Protein AF-0000000073141513 (afdb_homodimer)

Organism: Sesamum indicum (NCBI:txid4182)

Secondary structure (DSSP, 8-state):
------------------------S---------------------TTHHHHHHH--HHHHHHHHHHHHHHHHHH-EEEE-PPPGGGGGGS------S-EEEEEEEE---TTPPSEEEEEEEE--TTSS-EEEEETTEEEE--TT-S-EEEEEEEEEE-TTTS-EEEEEEEEE---HHHHHHHHHTS--SPP-SEESHHHHHHHHHHHHHHHS-SS-----SEEEEETTEEEEE-TT-SSPEEE-TTT--EEEE-HHHHHHH-S---S--EEPTTT--EEEEEE-SSSS-EEEEEE-TTSS-EEEEEE---SS-B-----EE-SSEEEEEE-SEEE-HHHHHTTS-SEEE-TTS-EEEEEEETT--GGGPEEEEE---B---EEEEEEETTEEEEEEEEBSS--SS-SGGGTTHHHHHHHHTSPP-S----S--SS-TT--EEEEEEEETTT--EEEEESS-SS--EEEEE--GGGTTS--SEEEEEEE-HHHHHHHTS--EEEEEEEE-STT-EE-----SSS-S-S--EEEEEEEEPPTTEEEEEEEEEEPTT--STT-EEEEEEEEETTTTEEEEEEEESTTTTSPPSEEEE-SS-----S-EEEEEP-/------------------------S---------------------TTHHHHHHH--HHHHHHHHHHHHHHHHHH-EEEE-PPPGGGGGGS------S-EEEEEEEE---TTPPSEEEEEEEE--TTSS-EEEEETTEEEE--TT-S-EEEEEEEEEE-TTTS-EEEEEEEEE---HHHHHHHHHTS--SPP-SEESHHHHHHHHHHHHHHHS-SS-----SEEEEETTEEEEE-TT-SSPEEE-TTT--EEEE-HHHHHHH-S---SS-EEPTTT--EEEEEE-SSSS-EEEEEE-TTSS-EEEEEE---SS-B-----EE-SSEEEEEE-SEEE-HHHHHTTS-SEEE-TTS-EEEEEEETT--GGGPEEEEE---EEEEEEEEEEETTEEEEEEEEESS--SS-SGGGTTHHHHHHHHTSPP-S----S--SS-TT--EEEEEEEETTT--EEEEESS-SS--EEEEE--GGGTTS--SEEEEEEE-HHHHHHHTS--EEEEEEEE-STT-EE-----SSS---S--EEEEEEEEPPTTEEEEEEEEEEPTT--STT-EEEEEEEEETTTTEEEEEEEESTTTTSPPSEEEE-SS-----S-EEEEEP-

Structure (mmCIF, N/CA/C/O backbone):
data_AF-0000000073141513-model_v1
#
loop_
_entity.id
_entity.type
_entity.pdbx_description
1 polymer 'Carotenoid 9,10(9,10)-cleavage dioxygenase 1-like isoform X1'
#
loop_
_atom_site.group_PDB
_atom_site.id
_atom_site.type_symbol
_atom_site.label_atom_id
_atom_site.label_alt_id
_atom_site.label_comp_id
_atom_site.label_asym_id
_atom_site.label_entity_id
_atom_site.label_seq_id
_atom_site.pdbx_PDB_ins_code
_atom_site.Cartn_x
_atom_site.Cartn_y
_atom_site.Cartn_z
_atom_site.occupancy
_atom_site.B_iso_or_equiv
_atom_site.auth_seq_id
_atom_site.auth_comp_id
_atom_site.auth_asym_id
_atom_site.auth_atom_id
_atom_site.pdbx_PDB_model_num
ATOM 1 N N . MET A 1 1 ? 49.844 -10.133 27.172 1 16.94 1 MET A N 1
ATOM 2 C CA . MET A 1 1 ? 49.469 -11.539 27.016 1 16.94 1 MET A CA 1
ATOM 3 C C . MET A 1 1 ? 49.25 -11.891 25.547 1 16.94 1 MET A C 1
ATOM 5 O O . MET A 1 1 ? 49.062 -11 24.719 1 16.94 1 MET A O 1
ATOM 9 N N . ALA A 1 2 ? 48.812 -13.273 25.422 1 16.61 2 ALA A N 1
ATOM 10 C CA . ALA A 1 2 ? 48.844 -14.289 24.375 1 16.61 2 ALA A CA 1
ATOM 11 C C . ALA A 1 2 ? 48 -13.836 23.172 1 16.61 2 ALA A C 1
ATOM 13 O O . ALA A 1 2 ? 46.844 -13.508 23.312 1 16.61 2 ALA A O 1
ATOM 14 N N . THR A 1 3 ? 48.625 -13.422 22.078 1 18.28 3 THR A N 1
ATOM 15 C CA . THR A 1 3 ? 48.812 -12.922 20.734 1 18.28 3 THR A CA 1
ATOM 16 C C . THR A 1 3 ? 48.406 -13.969 19.703 1 18.28 3 THR A C 1
ATOM 18 O O . THR A 1 3 ? 48.688 -13.812 18.5 1 18.28 3 THR A O 1
ATOM 21 N N . SER A 1 4 ? 47.75 -15.086 20.172 1 15.37 4 SER A N 1
ATOM 22 C CA . SER A 1 4 ? 48.031 -16.344 19.5 1 15.37 4 SER A CA 1
ATOM 23 C C . SER A 1 4 ? 47.375 -16.375 18.109 1 15.37 4 SER A C 1
ATOM 25 O O . SER A 1 4 ? 48 -16.797 17.141 1 15.37 4 SER A O 1
ATOM 27 N N . CYS A 1 5 ? 46.031 -16.5 18 1 17.23 5 CYS A N 1
ATOM 28 C CA . CYS A 1 5 ? 45.469 -17.719 17.422 1 17.23 5 CYS A CA 1
ATOM 29 C C . CYS A 1 5 ? 45.719 -17.781 15.914 1 17.23 5 CYS A C 1
ATOM 31 O O . CYS A 1 5 ? 45.875 -16.75 15.266 1 17.23 5 CYS A O 1
ATOM 33 N N . SER A 1 6 ? 45.562 -18.953 15.219 1 16.11 6 SER A N 1
ATOM 34 C CA . SER A 1 6 ? 46 -19.953 14.25 1 16.11 6 SER A CA 1
ATOM 35 C C . SER A 1 6 ? 45.531 -19.578 12.836 1 16.11 6 SER A C 1
ATOM 37 O O . SER A 1 6 ? 46.062 -18.641 12.234 1 16.11 6 SER A O 1
ATOM 39 N N . TYR A 1 7 ? 44.531 -20.422 12.227 1 16.44 7 TYR A N 1
ATOM 40 C CA . TYR A 1 7 ? 44.719 -21.438 11.188 1 16.44 7 TYR A CA 1
ATOM 41 C C . TYR A 1 7 ? 44.344 -20.875 9.82 1 16.44 7 TYR A C 1
ATOM 43 O O . TYR A 1 7 ? 43.188 -20.484 9.594 1 16.44 7 TYR A O 1
ATOM 51 N N . TYR A 1 8 ? 45.031 -20.125 9.125 1 15.44 8 TYR A N 1
ATOM 52 C CA . TYR A 1 8 ? 44.812 -19.328 7.934 1 15.44 8 TYR A CA 1
ATOM 53 C C . TYR A 1 8 ? 44.688 -20.203 6.695 1 15.44 8 TYR A C 1
ATOM 55 O O . TYR A 1 8 ? 45.656 -20.328 5.918 1 15.44 8 TYR A O 1
ATOM 63 N N . ALA A 1 9 ? 44.188 -21.562 6.848 1 15.49 9 ALA A N 1
ATOM 64 C CA . ALA A 1 9 ? 44.656 -22.438 5.773 1 15.49 9 ALA A CA 1
ATOM 65 C C . ALA A 1 9 ? 44.031 -22.062 4.441 1 15.49 9 ALA A C 1
ATOM 67 O O . ALA A 1 9 ? 42.844 -22.359 4.203 1 15.49 9 ALA A O 1
ATOM 68 N N . PHE A 1 10 ? 43.75 -20.969 3.98 1 15.27 10 PHE A N 1
ATOM 69 C CA . PHE A 1 10 ? 42.844 -20.859 2.836 1 15.27 10 PHE A CA 1
ATOM 70 C C . PHE A 1 10 ? 43.5 -21.406 1.574 1 15.27 10 PHE A C 1
ATOM 72 O O . PHE A 1 10 ? 44.406 -20.781 1.033 1 15.27 10 PHE A O 1
ATOM 79 N N . PRO A 1 11 ? 43.688 -22.797 1.528 1 16.06 11 PRO A N 1
ATOM 80 C CA . PRO A 1 11 ? 44.469 -23.234 0.366 1 16.06 11 PRO A CA 1
ATOM 81 C C . PRO A 1 11 ? 43.875 -22.734 -0.956 1 16.06 11 PRO A C 1
ATOM 83 O O . PRO A 1 11 ? 42.656 -22.562 -1.066 1 16.06 11 PRO A O 1
ATOM 86 N N . LEU A 1 12 ? 44.656 -22.141 -1.732 1 16.02 12 LEU A N 1
ATOM 87 C CA . LEU A 1 12 ? 44.812 -21.578 -3.064 1 16.02 12 LEU A CA 1
ATOM 88 C C . LEU A 1 12 ? 44.531 -22.625 -4.141 1 16.02 12 LEU A C 1
ATOM 90 O O . LEU A 1 12 ? 44.812 -23.812 -3.943 1 16.02 12 LEU A O 1
ATOM 94 N N . MET A 1 13 ? 43.75 -22.125 -5.168 1 16.34 13 MET A N 1
ATOM 95 C CA . MET A 1 13 ? 43.062 -22.328 -6.43 1 16.34 13 MET A CA 1
ATOM 96 C C . MET A 1 13 ? 43.969 -22.953 -7.469 1 16.34 13 MET A C 1
ATOM 98 O O . MET A 1 13 ? 45 -22.375 -7.82 1 16.34 13 MET A O 1
ATOM 102 N N . ILE A 1 14 ? 43.969 -24.281 -7.488 1 15.09 14 ILE A N 1
ATOM 103 C CA . ILE A 1 14 ? 44.688 -25.266 -8.281 1 15.09 14 ILE A CA 1
ATOM 104 C C . ILE A 1 14 ? 44.375 -25.062 -9.766 1 15.09 14 ILE A C 1
ATOM 106 O O . ILE A 1 14 ? 43.219 -24.953 -10.156 1 15.09 14 ILE A O 1
ATOM 110 N N . SER A 1 15 ? 45.375 -24.906 -10.602 1 16.39 15 SER A N 1
ATOM 111 C CA . SER A 1 15 ? 45.656 -24.5 -11.969 1 16.39 15 SER A CA 1
ATOM 112 C C . SER A 1 15 ? 45.25 -25.562 -12.969 1 16.39 15 SER A C 1
ATOM 114 O O . SER A 1 15 ? 44.938 -25.266 -14.125 1 16.39 15 SER A O 1
ATOM 116 N N . CYS A 1 16 ? 45.125 -26.891 -12.703 1 15.74 16 CYS A N 1
ATOM 117 C CA . CYS A 1 16 ? 45.875 -27.516 -13.789 1 15.74 16 CYS A CA 1
ATOM 118 C C . CYS A 1 16 ? 45.031 -27.547 -15.062 1 15.74 16 CYS A C 1
ATOM 120 O O . CYS A 1 16 ? 43.812 -27.406 -15.023 1 15.74 16 CYS A O 1
ATOM 122 N N . THR A 1 17 ? 45.062 -28.734 -15.844 1 15.78 17 THR A N 1
ATOM 123 C CA . THR A 1 17 ? 45.656 -29.078 -17.125 1 15.78 17 THR A CA 1
ATOM 124 C C . THR A 1 17 ? 44.562 -29.188 -18.219 1 15.78 17 THR A C 1
ATOM 126 O O . THR A 1 17 ? 43.375 -29 -17.938 1 15.78 17 THR A O 1
ATOM 129 N N . ALA A 1 18 ? 44.281 -30.469 -18.906 1 16.88 18 ALA A N 1
ATOM 130 C CA . ALA A 1 18 ? 44.656 -30.812 -20.266 1 16.88 18 ALA A CA 1
ATOM 131 C C . ALA A 1 18 ? 43.469 -30.672 -21.219 1 16.88 18 ALA A C 1
ATOM 133 O O . ALA A 1 18 ? 43.562 -29.969 -22.234 1 16.88 18 ALA A O 1
ATOM 134 N N . GLU A 1 19 ? 42.719 -31.719 -21.562 1 16.27 19 GLU A N 1
ATOM 135 C CA . GLU A 1 19 ? 42.844 -32.25 -22.922 1 16.27 19 GLU A CA 1
ATOM 136 C C . GLU A 1 19 ? 41.688 -31.812 -23.797 1 16.27 19 GLU A C 1
ATOM 138 O O . GLU A 1 19 ? 40.656 -31.406 -23.297 1 16.27 19 GLU A O 1
ATOM 143 N N . SER A 1 20 ? 41.406 -32.438 -24.953 1 17.66 20 SER A N 1
ATOM 144 C CA . SER A 1 20 ? 41.25 -32.156 -26.375 1 17.66 20 SER A CA 1
ATOM 145 C C . SER A 1 20 ? 39.781 -31.969 -26.75 1 17.66 20 SER A C 1
ATOM 147 O O . SER A 1 20 ? 38.906 -32.281 -25.953 1 17.66 20 SER A O 1
ATOM 149 N N . ARG A 1 21 ? 39.219 -32.531 -27.953 1 18.53 21 ARG A N 1
ATOM 150 C CA . ARG A 1 21 ? 38.844 -31.953 -29.234 1 18.53 21 ARG A CA 1
ATOM 151 C C . ARG A 1 21 ? 37.312 -31.953 -29.406 1 18.53 21 ARG A C 1
ATOM 153 O O . ARG A 1 21 ? 36.75 -31.031 -29.984 1 18.53 21 ARG A O 1
ATOM 160 N N . PRO A 1 22 ? 36.188 -32.938 -29.094 1 22.06 22 PRO A N 1
ATOM 161 C CA . PRO A 1 22 ? 35.781 -33.469 -30.391 1 22.06 22 PRO A CA 1
ATOM 162 C C . PRO A 1 22 ? 34.688 -32.656 -31.047 1 22.06 22 PRO A C 1
ATOM 164 O O . PRO A 1 22 ? 33.906 -31.969 -30.359 1 22.06 22 PRO A O 1
ATOM 167 N N . PRO A 1 23 ? 34.312 -32.406 -32.531 1 22.77 23 PRO A N 1
ATOM 168 C CA . PRO A 1 23 ? 33.875 -31.422 -33.531 1 22.77 23 PRO A CA 1
ATOM 169 C C . PRO A 1 23 ? 32.375 -31.109 -33.438 1 22.77 23 PRO A C 1
ATOM 171 O O . PRO A 1 23 ? 32 -29.938 -33.5 1 22.77 23 PRO A O 1
ATOM 174 N N . ARG A 1 24 ? 31.312 -31.969 -34 1 23.19 24 ARG A N 1
ATOM 175 C CA . ARG A 1 24 ? 30.812 -31.734 -35.375 1 23.19 24 ARG A CA 1
ATOM 176 C C . ARG A 1 24 ? 29.688 -30.703 -35.344 1 23.19 24 ARG A C 1
ATOM 178 O O . ARG A 1 24 ? 29.109 -30.406 -36.406 1 23.19 24 ARG A O 1
ATOM 185 N N . PHE A 1 25 ? 28.734 -30.703 -34.438 1 26 25 PHE A N 1
ATOM 186 C CA . PHE A 1 25 ? 27.906 -29.594 -34 1 26 25 PHE A CA 1
ATOM 187 C C . PHE A 1 25 ? 28.703 -28.297 -33.906 1 26 25 PHE A C 1
ATOM 189 O O . PHE A 1 25 ? 29.656 -28.203 -33.125 1 26 25 PHE A O 1
ATOM 196 N N . GLY A 1 26 ? 28.922 -27.578 -35.375 1 26.5 26 GLY A N 1
ATOM 197 C CA . GLY A 1 26 ? 29.766 -26.438 -35.656 1 26.5 26 GLY A CA 1
ATOM 198 C C . GLY A 1 26 ? 29.797 -25.422 -34.5 1 26.5 26 GLY A C 1
ATOM 199 O O . GLY A 1 26 ? 28.75 -24.891 -34.125 1 26.5 26 GLY A O 1
ATOM 200 N N . LEU A 1 27 ? 30.719 -25.516 -33.812 1 26.75 27 LEU A N 1
ATOM 201 C CA . LEU A 1 27 ? 31.062 -24.828 -32.594 1 26.75 27 LEU A CA 1
ATOM 202 C C . LEU A 1 27 ? 31.344 -23.359 -32.844 1 26.75 27 LEU A C 1
ATOM 204 O O . LEU A 1 27 ? 32.25 -23 -33.594 1 26.75 27 LEU A O 1
ATOM 208 N N . PRO A 1 28 ? 30.344 -22.5 -32.969 1 25.83 28 PRO A N 1
ATOM 209 C CA . PRO A 1 28 ? 30.734 -21.141 -33.312 1 25.83 28 PRO A CA 1
ATOM 210 C C . PRO A 1 28 ? 31.938 -20.656 -32.5 1 25.83 28 PRO A C 1
ATOM 212 O O . PRO A 1 28 ? 32.219 -21.188 -31.438 1 25.83 28 PRO A O 1
ATOM 215 N N . LYS A 1 29 ? 32.906 -19.891 -33.188 1 25.7 29 LYS A N 1
ATOM 216 C CA . LYS A 1 29 ? 34.188 -19.25 -32.812 1 25.7 29 LYS A CA 1
ATOM 217 C C . LYS A 1 29 ? 34.031 -18.422 -31.547 1 25.7 29 LYS A C 1
ATOM 219 O O . LYS A 1 29 ? 32.969 -17.859 -31.281 1 25.7 29 LYS A O 1
ATOM 224 N N . PRO A 1 30 ? 35.125 -18.391 -30.828 1 24.86 30 PRO A N 1
ATOM 225 C CA . PRO A 1 30 ? 35.312 -17.844 -29.469 1 24.86 30 PRO A CA 1
ATOM 226 C C . PRO A 1 30 ? 35.188 -16.328 -29.438 1 24.86 30 PRO A C 1
ATOM 228 O O . PRO A 1 30 ? 36.031 -15.633 -30.031 1 24.86 30 PRO A O 1
ATOM 231 N N . SER A 1 31 ? 34.094 -15.688 -29.891 1 23.06 31 SER A N 1
ATOM 232 C CA . SER A 1 31 ? 34.219 -14.234 -29.953 1 23.06 31 SER A CA 1
ATOM 233 C C . SER A 1 31 ? 34.719 -13.656 -28.625 1 23.06 31 SER A C 1
ATOM 235 O O . SER A 1 31 ? 34.5 -14.25 -27.578 1 23.06 31 SER A O 1
ATOM 237 N N . THR A 1 32 ? 35.688 -12.734 -28.703 1 24.42 32 THR A N 1
ATOM 238 C CA . THR A 1 32 ? 36.469 -11.898 -27.781 1 24.42 32 THR A CA 1
ATOM 239 C C . THR A 1 32 ? 35.562 -11.281 -26.734 1 24.42 32 THR A C 1
ATOM 241 O O . THR A 1 32 ? 34.375 -10.992 -27 1 24.42 32 THR A O 1
ATOM 244 N N . SER A 1 33 ? 36.062 -11.266 -25.484 1 23.64 33 SER A N 1
ATOM 245 C CA . SER A 1 33 ? 35.656 -11.055 -24.109 1 23.64 33 SER A CA 1
ATOM 246 C C . SER A 1 33 ? 35.219 -9.617 -23.875 1 23.64 33 SER A C 1
ATOM 248 O O . SER A 1 33 ? 35.156 -9.156 -22.734 1 23.64 33 SER A O 1
ATOM 250 N N . SER A 1 34 ? 34.5 -8.945 -24.891 1 24.52 34 SER A N 1
ATOM 251 C CA 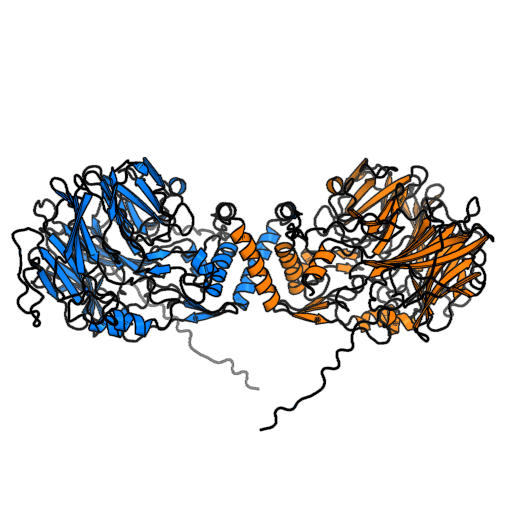. SER A 1 34 ? 34.281 -7.535 -24.578 1 24.52 34 SER A CA 1
ATOM 252 C C . SER A 1 34 ? 33.75 -7.348 -23.172 1 24.52 34 SER A C 1
ATOM 254 O O . SER A 1 34 ? 33.062 -8.211 -22.641 1 24.52 34 SER A O 1
ATOM 256 N N . SER A 1 35 ? 34.5 -6.48 -22.406 1 23.17 35 SER A N 1
ATOM 257 C CA . SER A 1 35 ? 34.375 -5.941 -21.047 1 23.17 35 SER A CA 1
ATOM 258 C C . SER A 1 35 ? 32.938 -5.504 -20.781 1 23.17 35 SER A C 1
ATOM 260 O O . SER A 1 35 ? 32.438 -4.535 -21.375 1 23.17 35 SER A O 1
ATOM 262 N N . SER A 1 36 ? 32.062 -6.473 -20.844 1 24.25 36 SER A N 1
ATOM 263 C CA . SER A 1 36 ? 30.641 -6.109 -20.703 1 24.25 36 SER A CA 1
ATOM 264 C C . SER A 1 36 ? 30.422 -5.309 -19.422 1 24.25 36 SER A C 1
ATOM 266 O O . SER A 1 36 ? 30.719 -5.785 -18.328 1 24.25 36 SER A O 1
ATOM 268 N N . SER A 1 37 ? 30.734 -3.943 -19.5 1 23.41 37 SER A N 1
ATOM 269 C CA . SER A 1 37 ? 30.328 -2.955 -18.5 1 23.41 37 SER A CA 1
ATOM 270 C C . SER A 1 37 ? 29 -3.344 -17.844 1 23.41 37 SER A C 1
ATOM 272 O O . SER A 1 37 ? 28.031 -3.627 -18.531 1 23.41 37 SER A O 1
ATOM 274 N N . ALA A 1 38 ? 29.109 -3.822 -16.719 1 25.66 38 ALA A N 1
ATOM 275 C CA . ALA A 1 38 ? 28.047 -4.141 -15.766 1 25.66 38 ALA A CA 1
ATOM 276 C C . ALA A 1 38 ? 27.016 -3.014 -15.703 1 25.66 38 ALA A C 1
ATOM 278 O O . ALA A 1 38 ? 27.234 -1.987 -15.062 1 25.66 38 ALA A O 1
ATOM 279 N N . ALA A 1 39 ? 26.469 -2.521 -16.906 1 25.02 39 ALA A N 1
ATOM 280 C CA . ALA A 1 39 ? 25.312 -1.656 -16.703 1 25.02 39 ALA A CA 1
ATOM 281 C C . ALA A 1 39 ? 24.438 -2.189 -15.57 1 25.02 39 ALA A C 1
ATOM 283 O O . ALA A 1 39 ? 24 -3.344 -15.609 1 25.02 39 ALA A O 1
ATOM 284 N N . CYS A 1 40 ? 24.641 -1.619 -14.484 1 23.33 40 CYS A N 1
ATOM 285 C CA . CYS A 1 40 ? 23.703 -1.695 -13.375 1 23.33 40 CYS A CA 1
ATOM 286 C C . CYS A 1 40 ? 22.266 -1.744 -13.875 1 23.33 40 CYS A C 1
ATOM 288 O O . CYS A 1 40 ? 21.703 -0.721 -14.273 1 23.33 40 CYS A O 1
ATOM 290 N N . LYS A 1 41 ? 22.062 -2.812 -14.742 1 31.44 41 LYS A N 1
ATOM 291 C CA . LYS A 1 41 ? 20.688 -2.982 -15.195 1 31.44 41 LYS A CA 1
ATOM 292 C C . LYS A 1 41 ? 19.703 -2.691 -14.07 1 31.44 41 LYS A C 1
ATOM 294 O O . LYS A 1 41 ? 19.625 -3.434 -13.086 1 31.44 41 LYS A O 1
ATOM 299 N N . VAL A 1 42 ? 19.609 -1.404 -13.734 1 25.2 42 VAL A N 1
ATOM 300 C CA . VAL A 1 42 ? 18.438 -0.937 -12.992 1 25.2 42 VAL A CA 1
ATOM 301 C C . VAL A 1 42 ? 17.266 -1.894 -13.211 1 25.2 42 VAL A C 1
ATOM 303 O O . VAL A 1 42 ? 16.922 -2.217 -14.352 1 25.2 42 VAL A O 1
ATOM 306 N N . MET A 1 43 ? 17.141 -2.711 -12.344 1 25.66 43 MET A N 1
ATOM 307 C CA . MET A 1 43 ? 15.945 -3.549 -12.211 1 25.66 43 MET A CA 1
ATOM 308 C C . MET A 1 43 ? 14.727 -2.867 -12.828 1 25.66 43 MET A C 1
ATOM 310 O O . MET A 1 43 ? 14.25 -1.854 -12.312 1 25.66 43 MET A O 1
ATOM 314 N N . LYS A 1 44 ? 14.758 -2.682 -14.148 1 33 44 LYS A N 1
ATOM 315 C CA . LYS A 1 44 ? 13.484 -2.322 -14.781 1 33 44 LYS A CA 1
ATOM 316 C C . LYS A 1 44 ? 12.305 -2.875 -13.992 1 33 44 LYS A C 1
ATOM 318 O O . LYS A 1 44 ? 12.18 -4.09 -13.812 1 33 44 LYS A O 1
ATOM 323 N N . LEU A 1 45 ? 11.844 -2.094 -13.008 1 30.53 45 LEU A N 1
ATOM 324 C CA . LEU A 1 45 ? 10.508 -2.404 -12.508 1 30.53 45 LEU A CA 1
ATOM 325 C C . LEU A 1 45 ? 9.688 -3.129 -13.57 1 30.53 45 LEU A C 1
ATOM 327 O O . LEU A 1 45 ? 9.781 -2.809 -14.758 1 30.53 45 LEU A O 1
ATOM 331 N N . ILE A 1 46 ? 9.531 -4.297 -13.469 1 33.44 46 ILE A N 1
ATOM 332 C CA . ILE A 1 46 ? 8.648 -5 -14.391 1 33.44 46 ILE A CA 1
ATOM 333 C C . ILE A 1 46 ? 7.676 -4.012 -15.023 1 33.44 46 ILE A C 1
ATOM 335 O O . ILE A 1 46 ? 6.992 -3.26 -14.32 1 33.44 46 ILE A O 1
ATOM 339 N N . PRO A 1 47 ? 7.957 -3.447 -16.188 1 35.06 47 PRO A N 1
ATOM 340 C CA . PRO A 1 47 ? 7.055 -2.508 -16.859 1 35.06 47 PRO A CA 1
ATOM 341 C C . PRO A 1 47 ? 5.594 -2.717 -16.469 1 35.06 47 PRO A C 1
ATOM 343 O O . PRO A 1 47 ? 4.688 -2.232 -17.156 1 35.06 47 PRO A O 1
ATOM 346 N N . TYR A 1 48 ? 5.305 -3.672 -15.625 1 32.34 48 TYR A N 1
ATOM 347 C CA . TYR A 1 48 ? 3.977 -4.191 -15.32 1 32.34 48 TYR A CA 1
ATOM 348 C C . TYR A 1 48 ? 3.166 -3.176 -14.523 1 32.34 48 TYR A C 1
ATOM 350 O O . TYR A 1 48 ? 2.096 -3.5 -14.008 1 32.34 48 TYR A O 1
ATOM 358 N N . HIS A 1 49 ? 3.645 -1.981 -14.344 1 34.59 49 HIS A N 1
ATOM 359 C CA . HIS A 1 49 ? 2.852 -0.991 -13.625 1 34.59 49 HIS A CA 1
ATOM 360 C C . HIS A 1 49 ? 1.508 -0.761 -14.312 1 34.59 49 HIS A C 1
ATOM 362 O O . HIS A 1 49 ? 0.61 -0.145 -13.734 1 34.59 49 HIS A O 1
ATOM 368 N N . ARG A 1 50 ? 1.442 -0.997 -15.617 1 34.34 50 ARG A N 1
ATOM 369 C CA . ARG A 1 50 ? 0.192 -0.706 -16.312 1 34.34 50 ARG A CA 1
ATOM 370 C C . ARG A 1 50 ? -0.928 -1.622 -15.828 1 34.34 50 ARG A C 1
ATOM 372 O O . ARG A 1 50 ? -2.107 -1.287 -15.953 1 34.34 50 ARG A O 1
ATOM 379 N N . GLN A 1 51 ? -0.561 -2.844 -15.453 1 33.81 51 GLN A N 1
ATOM 380 C CA . GLN A 1 51 ? -1.622 -3.826 -15.258 1 33.81 51 GLN A CA 1
ATOM 381 C C . GLN A 1 51 ? -2.236 -3.709 -13.867 1 33.81 51 GLN A C 1
ATOM 383 O O . GLN A 1 51 ? -3.236 -4.363 -13.57 1 33.81 51 GLN A O 1
ATOM 388 N N . ILE A 1 52 ? -1.621 -3.033 -12.945 1 35.28 52 ILE A N 1
ATOM 389 C CA . ILE A 1 52 ? -2.256 -2.943 -11.633 1 35.28 52 ILE A CA 1
ATOM 390 C C . ILE A 1 52 ? -3.551 -2.143 -11.742 1 35.28 52 ILE A C 1
ATOM 392 O O . ILE A 1 52 ? -4.539 -2.457 -11.078 1 35.28 52 ILE A O 1
ATOM 396 N N . SER A 1 53 ? -3.539 -1.119 -12.508 1 36.5 53 SER A N 1
ATOM 397 C CA . SER A 1 53 ? -4.688 -0.218 -12.523 1 36.5 53 SER A CA 1
ATOM 398 C C . SER A 1 53 ? -5.969 -0.96 -12.883 1 36.5 53 SER A C 1
ATOM 400 O O . SER A 1 53 ? -7.043 -0.635 -12.375 1 36.5 53 SER A O 1
ATOM 402 N N . THR A 1 54 ? -5.855 -1.883 -13.906 1 38.94 54 THR A N 1
ATOM 403 C CA . THR A 1 54 ? -7.105 -2.414 -14.438 1 38.94 54 THR A CA 1
ATOM 404 C C . THR A 1 54 ? -7.672 -3.494 -13.523 1 38.94 54 THR A C 1
ATOM 406 O O . THR A 1 54 ? -8.844 -3.85 -13.625 1 38.94 54 THR A O 1
ATOM 409 N N . ILE A 1 55 ? -6.797 -4.109 -12.797 1 39.62 55 ILE A N 1
ATOM 410 C CA . ILE A 1 55 ? -7.332 -5.34 -12.234 1 39.62 55 ILE A CA 1
ATOM 411 C C . ILE A 1 55 ? -8.203 -5.016 -11.023 1 39.62 55 ILE A C 1
ATOM 413 O O . ILE A 1 55 ? -9.156 -5.738 -10.727 1 39.62 55 ILE A O 1
ATOM 417 N N . MET A 1 56 ? -7.77 -4.027 -10.078 1 46.31 56 MET A N 1
ATOM 418 C CA . MET A 1 56 ? -8.5 -4.188 -8.828 1 46.31 56 MET A CA 1
ATOM 419 C C . MET A 1 56 ? -9.852 -3.484 -8.891 1 46.31 56 MET A C 1
ATOM 421 O O . MET A 1 56 ? -9.914 -2.262 -9.039 1 46.31 56 MET A O 1
ATOM 425 N N . ASP A 1 57 ? -10.727 -4.184 -9.188 1 56.03 57 ASP A N 1
ATOM 426 C CA . ASP A 1 57 ? -12.094 -3.742 -8.969 1 56.03 57 ASP A CA 1
ATOM 427 C C . ASP A 1 57 ? -12.281 -3.188 -7.562 1 56.03 57 ASP A C 1
ATOM 429 O O . ASP A 1 57 ? -11.477 -3.459 -6.672 1 56.03 57 ASP A O 1
ATOM 433 N N . LEU A 1 58 ? -13.164 -2.26 -7.355 1 52.91 58 LEU A N 1
ATOM 434 C CA . LEU A 1 58 ? -13.555 -1.506 -6.168 1 52.91 58 LEU A CA 1
ATOM 435 C C . LEU A 1 58 ? -13.5 -2.383 -4.922 1 52.91 58 LEU A C 1
ATOM 437 O O . LEU A 1 58 ? -12.953 -1.974 -3.896 1 52.91 58 LEU A O 1
ATOM 441 N N . PRO A 1 59 ? -13.805 -3.672 -5.051 1 65.25 59 PRO A N 1
ATOM 442 C CA . PRO A 1 59 ? -13.758 -4.492 -3.838 1 65.25 59 PRO A CA 1
ATOM 443 C C . PRO A 1 59 ? -12.336 -4.855 -3.424 1 65.25 59 PRO A C 1
ATOM 445 O O . PRO A 1 59 ? -12.023 -4.871 -2.232 1 65.25 59 PRO A O 1
ATOM 448 N N . ILE A 1 60 ? -11.516 -4.793 -4.387 1 69.62 60 ILE A N 1
ATOM 449 C CA . ILE A 1 60 ? -10.156 -5.211 -4.066 1 69.62 60 ILE A CA 1
ATOM 450 C C . ILE A 1 60 ? -9.391 -4.047 -3.438 1 69.62 60 ILE A C 1
ATOM 452 O O . ILE A 1 60 ? -8.609 -4.238 -2.5 1 69.62 60 ILE A O 1
ATOM 456 N N . LYS A 1 61 ? -9.734 -2.891 -3.879 1 74.75 61 LYS A N 1
ATOM 457 C CA . LYS A 1 61 ? -9.078 -1.71 -3.318 1 74.75 61 LYS A CA 1
ATOM 458 C C . LYS A 1 61 ? -9.484 -1.503 -1.859 1 74.75 61 LYS A C 1
ATOM 460 O O . LYS A 1 61 ? -8.648 -1.142 -1.026 1 74.75 61 LYS A O 1
ATOM 465 N N . GLU A 1 62 ? -10.711 -1.716 -1.653 1 80.88 62 GLU A N 1
ATOM 466 C CA . GLU A 1 62 ? -11.203 -1.582 -0.284 1 80.88 62 GLU A CA 1
ATOM 467 C C . GLU A 1 62 ? -10.547 -2.607 0.637 1 80.88 62 GLU A C 1
ATOM 469 O O . GLU A 1 62 ? -10.172 -2.285 1.765 1 80.88 62 GLU A O 1
ATOM 474 N N . ILE A 1 63 ? -10.414 -3.734 0.115 1 83.25 63 ILE A N 1
ATOM 475 C CA . ILE A 1 63 ? -9.805 -4.793 0.912 1 83.25 63 ILE A CA 1
ATOM 476 C C . ILE A 1 63 ? -8.32 -4.496 1.118 1 83.25 63 ILE A C 1
ATOM 478 O O . ILE A 1 63 ? -7.777 -4.719 2.205 1 83.25 63 ILE A O 1
ATOM 482 N N . ALA A 1 64 ? -7.789 -3.992 0.118 1 83.56 64 ALA A N 1
ATOM 483 C CA . ALA A 1 64 ? -6.387 -3.609 0.236 1 83.56 64 ALA A CA 1
ATOM 484 C C . ALA A 1 64 ? -6.199 -2.521 1.291 1 83.56 64 ALA A C 1
ATOM 486 O O . ALA A 1 64 ? -5.238 -2.551 2.059 1 83.56 64 ALA A O 1
ATOM 487 N N . GLY A 1 65 ? -7.109 -1.586 1.281 1 86.31 65 GLY A N 1
ATOM 488 C CA . GLY A 1 65 ? -7.074 -0.544 2.295 1 86.31 65 GLY A CA 1
ATOM 489 C C . GLY A 1 65 ? -7.203 -1.081 3.707 1 86.31 65 GLY A C 1
ATOM 490 O O . GLY A 1 65 ? -6.461 -0.669 4.602 1 86.31 65 GLY A O 1
ATOM 491 N N . LYS A 1 66 ? -8.102 -1.994 3.842 1 87.44 66 LYS A N 1
ATOM 492 C CA . LYS A 1 66 ? -8.297 -2.613 5.148 1 87.44 66 LYS A CA 1
ATOM 493 C C . LYS A 1 66 ? -7.059 -3.404 5.57 1 87.44 66 LYS A C 1
ATOM 495 O O . LYS A 1 66 ? -6.707 -3.439 6.75 1 87.44 66 LYS A O 1
ATOM 500 N N . LEU A 1 67 ? -6.5 -4.055 4.613 1 88.81 67 LEU A N 1
ATOM 501 C CA . LEU A 1 67 ? -5.273 -4.801 4.883 1 88.81 67 LEU A CA 1
ATOM 502 C C . LEU A 1 67 ? -4.164 -3.865 5.348 1 88.81 67 LEU A C 1
ATOM 504 O O . LEU A 1 67 ? -3.459 -4.164 6.316 1 88.81 67 LEU A O 1
ATOM 508 N N . LEU A 1 68 ? -4.023 -2.758 4.672 1 89.25 68 LEU A N 1
ATOM 509 C CA . LEU A 1 68 ? -3.006 -1.786 5.059 1 89.25 68 LEU A CA 1
ATOM 510 C C . LEU A 1 68 ? -3.271 -1.245 6.457 1 89.25 68 LEU A C 1
ATOM 512 O O . LEU A 1 68 ? -2.342 -1.083 7.254 1 89.25 68 LEU A O 1
ATOM 516 N N . GLU A 1 69 ? -4.492 -0.981 6.73 1 90.62 69 GLU A N 1
ATOM 517 C CA . GLU A 1 69 ? -4.863 -0.525 8.062 1 90.62 69 GLU A CA 1
ATOM 518 C C . GLU A 1 69 ? -4.477 -1.553 9.125 1 90.62 69 GLU A C 1
ATOM 520 O O . GLU A 1 69 ? -3.957 -1.195 10.18 1 90.62 69 GLU A O 1
ATOM 525 N N . ALA A 1 70 ? -4.754 -2.793 8.82 1 90.06 70 ALA A N 1
ATOM 526 C CA . ALA A 1 70 ? -4.414 -3.859 9.758 1 90.06 70 ALA A CA 1
ATOM 527 C C . ALA A 1 70 ? -2.904 -3.936 9.977 1 90.06 70 ALA A C 1
ATOM 529 O O . ALA A 1 70 ? -2.441 -4.164 11.094 1 90.06 70 ALA A O 1
ATOM 530 N N . LEU A 1 71 ? -2.201 -3.785 8.914 1 91.06 71 LEU A N 1
ATOM 531 C CA . LEU A 1 71 ? -0.746 -3.809 9.008 1 91.06 71 LEU A CA 1
ATOM 532 C C . LEU A 1 71 ? -0.236 -2.654 9.867 1 91.06 71 LEU A C 1
ATOM 534 O O . LEU A 1 71 ? 0.616 -2.852 10.734 1 91.06 71 LEU A O 1
ATOM 538 N N . VAL A 1 72 ? -0.783 -1.463 9.664 1 93.31 72 VAL A N 1
ATOM 539 C CA . VAL A 1 72 ? -0.36 -0.281 10.406 1 93.31 72 VAL A CA 1
ATOM 540 C C . VAL A 1 72 ? -0.711 -0.446 11.883 1 93.31 72 VAL A C 1
ATOM 542 O O . VAL A 1 72 ? 0.109 -0.157 12.758 1 93.31 72 VAL A O 1
ATOM 545 N N . ASP A 1 73 ? -1.904 -0.954 12.156 1 92.56 73 ASP A N 1
ATOM 546 C CA . ASP A 1 73 ? -2.344 -1.168 13.531 1 92.56 73 ASP A CA 1
ATOM 547 C C . ASP A 1 73 ? -1.435 -2.16 14.25 1 92.56 73 ASP A C 1
ATOM 549 O O . ASP A 1 73 ? -1.239 -2.064 15.469 1 92.56 73 ASP A O 1
ATOM 553 N N . HIS A 1 74 ? -0.908 -3.094 13.508 1 92.38 74 HIS A N 1
ATOM 554 C CA . HIS A 1 74 ? -0.058 -4.117 14.102 1 92.38 74 HIS A CA 1
ATOM 555 C C . HIS A 1 74 ? 1.357 -3.596 14.328 1 92.38 74 HIS A C 1
ATOM 557 O O . HIS A 1 74 ? 2.018 -3.982 15.297 1 92.38 74 HIS A O 1
ATOM 563 N N . VAL A 1 75 ? 1.819 -2.762 13.461 1 94.06 75 VAL A N 1
ATOM 564 C CA . VAL A 1 75 ? 3.223 -2.363 13.453 1 94.06 75 VAL A CA 1
ATOM 565 C C . VAL A 1 75 ? 3.408 -1.118 14.32 1 94.06 75 VAL A C 1
ATOM 567 O O . VAL A 1 75 ? 4.465 -0.928 14.93 1 94.06 75 VAL A O 1
ATOM 570 N N . PHE A 1 76 ? 2.369 -0.23 14.406 1 95.62 76 PHE A N 1
ATOM 571 C CA . PHE A 1 76 ? 2.482 1.035 15.117 1 95.62 76 PHE A CA 1
ATOM 572 C C . PHE A 1 76 ? 1.648 1.012 16.391 1 95.62 76 PHE A C 1
ATOM 574 O O . PHE A 1 76 ? 0.504 0.553 16.391 1 95.62 76 PHE A O 1
ATOM 581 N N . GLU A 1 77 ? 2.223 1.438 17.453 1 97.62 77 GLU A N 1
ATOM 582 C CA . GLU A 1 77 ? 1.531 1.606 18.719 1 97.62 77 GLU A CA 1
ATOM 583 C C . GLU A 1 77 ? 1.46 3.076 19.125 1 97.62 77 GLU A C 1
ATOM 585 O O . GLU A 1 77 ? 2.49 3.748 19.234 1 97.62 77 GLU A O 1
ATOM 590 N N . PHE A 1 78 ? 0.253 3.613 19.266 1 97.56 78 PHE A N 1
ATOM 591 C CA . PHE A 1 78 ? 0.078 4.977 19.75 1 97.56 78 PHE A CA 1
ATOM 592 C C . PHE A 1 78 ? 0.372 5.066 21.25 1 97.56 78 PHE A C 1
ATOM 594 O O . PHE A 1 78 ? -0.034 4.195 22.016 1 97.56 78 PHE A O 1
ATOM 601 N N . VAL A 1 79 ? 1.095 6.027 21.609 1 97.75 79 VAL A N 1
ATOM 602 C CA . VAL A 1 79 ? 1.44 6.277 23 1 97.75 79 VAL A CA 1
ATOM 603 C C . VAL A 1 79 ? 1.076 7.715 23.375 1 97.75 79 VAL A C 1
ATOM 605 O O . VAL A 1 79 ? 1.337 8.648 22.609 1 97.75 79 VAL A O 1
ATOM 608 N N . ASP A 1 80 ? 0.486 7.895 24.562 1 97.31 80 ASP A N 1
ATOM 609 C CA . ASP A 1 80 ? 0.086 9.211 25.047 1 97.31 80 ASP A CA 1
ATOM 610 C C . ASP A 1 80 ? 1.303 10.047 25.438 1 97.31 80 ASP A C 1
ATOM 612 O O . ASP A 1 80 ? 2.279 9.523 25.969 1 97.31 80 ASP A O 1
ATOM 616 N N . GLN A 1 81 ? 1.226 11.289 25.109 1 96.12 81 GLN A N 1
ATOM 617 C CA . GLN A 1 81 ? 2.094 12.281 25.719 1 96.12 81 GLN A CA 1
ATOM 618 C C . GLN A 1 81 ? 1.392 12.977 26.891 1 96.12 81 GLN A C 1
ATOM 620 O O . GLN A 1 81 ? 0.763 14.023 26.703 1 96.12 81 GLN A O 1
ATOM 625 N N . PRO A 1 82 ? 1.567 12.516 28.062 1 95.81 82 PRO A N 1
ATOM 626 C CA . PRO A 1 82 ? 0.778 13.031 29.188 1 95.81 82 PRO A CA 1
ATOM 627 C C . PRO A 1 82 ? 1.134 14.469 29.547 1 95.81 82 PRO A C 1
ATOM 629 O O . PRO A 1 82 ? 2.287 14.883 29.391 1 95.81 82 PRO A O 1
ATOM 632 N N . TYR A 1 83 ? 0.178 15.188 30.109 1 96.5 83 TYR A N 1
ATOM 633 C CA . TYR A 1 83 ? 0.401 16.547 30.594 1 96.5 83 TYR A CA 1
ATOM 634 C C . TYR A 1 83 ? 1.065 16.531 31.969 1 96.5 83 TYR A C 1
ATOM 636 O O . TYR A 1 83 ? 0.738 15.695 32.812 1 96.5 83 TYR A O 1
ATOM 644 N N . LEU A 1 84 ? 1.921 17.453 32.156 1 96.19 84 LEU A N 1
ATOM 645 C CA . LEU A 1 84 ? 2.447 17.734 33.5 1 96.19 84 LEU A CA 1
ATOM 646 C C . LEU A 1 84 ? 1.451 18.562 34.312 1 96.19 84 LEU A C 1
ATOM 648 O O . LEU A 1 84 ? 0.568 19.219 33.75 1 96.19 84 LEU A O 1
ATOM 652 N N . PRO A 1 85 ? 1.625 18.578 35.594 1 95.81 85 PRO A N 1
ATOM 653 C CA . PRO A 1 85 ? 0.765 19.438 36.406 1 95.81 85 PRO A CA 1
ATOM 654 C C . PRO A 1 85 ? 0.852 20.906 36 1 95.81 85 PRO A C 1
ATOM 656 O O . PRO A 1 85 ? -0.162 21.609 36 1 95.81 85 PRO A O 1
ATOM 659 N N . SER A 1 86 ? 2.02 21.375 35.625 1 96.81 86 SER A N 1
ATOM 660 C CA . SER A 1 86 ? 2.229 22.75 35.219 1 96.81 86 SER A CA 1
ATOM 661 C C . SER A 1 86 ? 1.607 23.031 33.844 1 96.81 86 SER A C 1
ATOM 663 O O . SER A 1 86 ? 1.586 24.172 33.375 1 96.81 86 SER A O 1
ATOM 665 N N . GLN A 1 87 ? 1.086 21.953 33.25 1 97.12 87 GLN A N 1
ATOM 666 C CA . GLN A 1 87 ? 0.487 22.062 31.906 1 97.12 87 GLN A CA 1
ATOM 667 C C . GLN A 1 87 ? -1.021 21.844 31.969 1 97.12 87 GLN A C 1
ATOM 669 O O . GLN A 1 87 ? -1.659 21.609 30.938 1 97.12 87 GLN A O 1
ATOM 674 N N . SER A 1 88 ? -1.583 21.906 33.062 1 96.12 88 SER A N 1
ATOM 675 C CA . SER A 1 88 ? -2.945 21.453 33.312 1 96.12 88 SER A CA 1
ATOM 676 C C . SER A 1 88 ? -3.943 22.172 32.406 1 96.12 88 SER A C 1
ATOM 678 O O . SER A 1 88 ? -4.875 21.547 31.891 1 96.12 88 SER A O 1
ATOM 680 N N . ASN A 1 89 ? -3.791 23.469 32.156 1 97.94 89 ASN A N 1
ATOM 681 C CA . ASN A 1 89 ? -4.816 24.172 31.406 1 97.94 89 ASN A CA 1
ATOM 682 C C . ASN A 1 89 ? -4.594 24.047 29.906 1 97.94 89 ASN A C 1
ATOM 684 O O . ASN A 1 89 ? -5.32 24.656 29.109 1 97.94 89 ASN A O 1
ATOM 688 N N . PHE A 1 90 ? -3.568 23.328 29.531 1 97.94 90 PHE A N 1
ATOM 689 C CA . PHE A 1 90 ? -3.402 23.016 28.109 1 97.94 90 PHE A CA 1
ATOM 690 C C . PHE A 1 90 ? -4.266 21.828 27.719 1 97.94 90 PHE A C 1
ATOM 692 O O . PHE A 1 90 ? -4.484 21.578 26.531 1 97.94 90 PHE A O 1
ATOM 699 N N . ALA A 1 91 ? -4.723 21.062 28.641 1 97.81 91 ALA A N 1
ATOM 700 C CA . ALA A 1 91 ? -5.504 19.859 28.391 1 97.81 91 ALA A CA 1
ATOM 701 C C . ALA A 1 91 ? -6.82 20.188 27.703 1 97.81 91 ALA A C 1
ATOM 703 O O . ALA A 1 91 ? -7.41 21.25 27.953 1 97.81 91 ALA A O 1
ATOM 704 N N . PRO A 1 92 ? -7.285 19.328 26.906 1 97.81 92 PRO A N 1
ATOM 705 C CA . PRO A 1 92 ? -8.516 19.562 26.141 1 97.81 92 PRO A CA 1
ATOM 706 C C . PRO A 1 92 ? -9.758 19.594 27.031 1 97.81 92 PRO A C 1
ATOM 708 O O . PRO A 1 92 ? -9.703 19.188 28.188 1 97.81 92 PRO A O 1
ATOM 711 N N . VAL A 1 93 ? -10.82 20.141 26.469 1 98.06 93 VAL A N 1
ATOM 712 C CA . VAL A 1 93 ? -12.125 20.172 27.109 1 98.06 93 VAL A CA 1
ATOM 713 C C . VAL A 1 93 ? -13.18 19.609 26.141 1 98.06 93 VAL A C 1
ATOM 715 O O . VAL A 1 93 ? -12.938 19.5 24.938 1 98.06 93 VAL A O 1
ATOM 718 N N . ASP A 1 94 ? -14.32 19.328 26.703 1 97.06 94 ASP A N 1
ATOM 719 C CA . ASP A 1 94 ? -15.453 18.875 25.891 1 97.06 94 ASP A CA 1
ATOM 720 C C . ASP A 1 94 ? -16.281 20.047 25.406 1 97.06 94 ASP A C 1
ATOM 722 O O . ASP A 1 94 ? -16.188 21.156 25.938 1 97.06 94 ASP A O 1
ATOM 726 N N . GLU A 1 95 ? -17.031 19.797 24.406 1 97.25 95 GLU A N 1
ATOM 727 C CA . GLU A 1 95 ? -18.031 20.781 23.984 1 97.25 95 GLU A CA 1
ATOM 728 C C . GLU A 1 95 ? -19.094 20.969 25.062 1 97.25 95 GLU A C 1
ATOM 730 O O . GLU A 1 95 ? -19.547 20 25.688 1 97.25 95 GLU A O 1
ATOM 735 N N . ILE A 1 96 ? -19.5 22.172 25.188 1 96.38 96 ILE A N 1
ATOM 736 C CA . ILE A 1 96 ? -20.484 22.453 26.219 1 96.38 96 ILE A CA 1
ATOM 737 C C . ILE A 1 96 ? -21.891 22.281 25.641 1 96.38 96 ILE A C 1
ATOM 739 O O . ILE A 1 96 ? -22.859 22.141 26.406 1 96.38 96 ILE A O 1
ATOM 743 N N . GLY A 1 97 ? -22.031 22.25 24.359 1 94.06 97 GLY A N 1
ATOM 744 C CA . GLY A 1 97 ? -23.328 22 23.734 1 94.06 97 GLY A CA 1
ATOM 745 C C . GLY A 1 97 ? -24.047 23.281 23.344 1 94.06 97 GLY A C 1
ATOM 746 O O . GLY A 1 97 ? -23.922 23.75 22.203 1 94.06 97 GLY A O 1
ATOM 747 N N . GLU A 1 98 ? -24.766 23.953 24.328 1 95 98 GLU A N 1
ATOM 748 C CA . GLU A 1 98 ? -25.484 25.188 24.094 1 95 98 GLU A CA 1
ATOM 749 C C . GLU A 1 98 ? -24.828 26.359 24.812 1 95 98 GLU A C 1
ATOM 751 O O . GLU A 1 98 ? -24.156 26.172 25.828 1 95 98 GLU A O 1
ATOM 756 N N . PRO A 1 99 ? -25.062 27.547 24.156 1 97.19 99 PRO A N 1
ATOM 757 C CA . PRO A 1 99 ? -24.484 28.719 24.828 1 97.19 99 PRO A CA 1
ATOM 758 C C . PRO A 1 99 ? -24.922 28.844 26.281 1 97.19 99 PRO A C 1
ATOM 760 O O . PRO A 1 99 ? -26.109 28.641 26.578 1 97.19 99 PRO A O 1
ATOM 763 N N . VAL A 1 100 ? -23.984 29.172 27.125 1 97.94 100 VAL A N 1
ATOM 764 C CA . VAL A 1 100 ? -24.25 29.328 28.547 1 97.94 100 VAL A CA 1
ATOM 765 C C . VAL A 1 100 ? -23.906 30.75 28.984 1 97.94 100 VAL A C 1
ATOM 767 O O . VAL A 1 100 ? -22.922 31.328 28.547 1 97.94 100 VAL A O 1
ATOM 770 N N . ARG A 1 101 ? -24.688 31.281 29.875 1 96.94 101 ARG A N 1
ATOM 771 C CA . ARG A 1 101 ? -24.516 32.656 30.344 1 96.94 101 ARG A CA 1
ATOM 772 C C . ARG A 1 101 ? -23.188 32.812 31.062 1 96.94 101 ARG A C 1
ATOM 774 O O . ARG A 1 101 ? -22.812 31.969 31.891 1 96.94 101 ARG A O 1
ATOM 781 N N . ALA A 1 102 ? -22.453 33.781 30.672 1 97.69 102 ALA A N 1
ATOM 782 C CA . ALA A 1 102 ? -21.266 34.219 31.375 1 97.69 102 ALA A CA 1
ATOM 783 C C . ALA A 1 102 ? -21.578 35.406 32.281 1 97.69 102 ALA A C 1
ATOM 785 O O . ALA A 1 102 ? -22.406 36.25 31.953 1 97.69 102 ALA A O 1
ATOM 786 N N . THR A 1 103 ? -20.812 35.531 33.406 1 96.31 103 THR A N 1
ATOM 787 C CA . THR A 1 103 ? -21.219 36.469 34.438 1 96.31 103 THR A CA 1
ATOM 788 C C . THR A 1 103 ? -20.172 37.562 34.594 1 96.31 103 THR A C 1
ATOM 790 O O . THR A 1 103 ? -18.984 37.281 34.781 1 96.31 103 THR A O 1
ATOM 793 N N . LEU A 1 104 ? -20.688 38.781 34.562 1 95.75 104 LEU A N 1
ATOM 794 C CA . LEU A 1 104 ? -19.828 39.906 34.906 1 95.75 104 LEU A CA 1
ATOM 795 C C . LEU A 1 104 ? -19.5 39.938 36.406 1 95.75 104 LEU A C 1
ATOM 797 O O . LEU A 1 104 ? -20.406 40.031 37.219 1 95.75 104 LEU A O 1
ATOM 801 N N . VAL A 1 105 ? -18.266 39.875 36.719 1 97 105 VAL A N 1
ATOM 802 C CA . VAL A 1 105 ? -17.906 39.75 38.125 1 97 105 VAL A CA 1
ATOM 803 C C . VAL A 1 105 ? -17.141 40.969 38.562 1 97 105 VAL A C 1
ATOM 805 O O . VAL A 1 105 ? -16.984 41.219 39.781 1 97 105 VAL A O 1
ATOM 808 N N . HIS A 1 106 ? -16.688 41.719 37.656 1 97 106 HIS A N 1
ATOM 809 C CA . HIS A 1 106 ? -15.969 42.969 38 1 97 106 HIS A CA 1
ATOM 810 C C . HIS A 1 106 ? -16.172 44.031 36.906 1 97 106 HIS A C 1
ATOM 812 O O . HIS A 1 106 ? -16.188 43.688 35.719 1 97 106 HIS A O 1
ATOM 818 N N . GLY A 1 107 ? -16.359 45.281 37.312 1 96.75 107 GLY A N 1
ATOM 819 C CA . GLY A 1 107 ? -16.406 46.406 36.406 1 96.75 107 GLY A CA 1
ATOM 820 C C . GLY A 1 107 ? -17.672 46.469 35.562 1 96.75 107 GLY A C 1
ATOM 821 O O . GLY A 1 107 ? -18.734 46.062 36.031 1 96.75 107 GLY A O 1
ATOM 822 N N . SER A 1 108 ? -17.547 47.156 34.438 1 95.94 108 SER A N 1
ATOM 823 C CA . SER A 1 108 ? -18.656 47.312 33.5 1 95.94 108 SER A CA 1
ATOM 824 C C . SER A 1 108 ? -18.172 47.188 32.062 1 95.94 108 SER A C 1
ATOM 826 O O . SER A 1 108 ? -17.109 47.688 31.688 1 95.94 108 SER A O 1
ATOM 828 N N . ILE A 1 109 ? -18.969 46.469 31.328 1 97.06 109 ILE A N 1
ATOM 829 C CA . ILE A 1 109 ? -18.688 46.406 29.906 1 97.06 109 ILE A CA 1
ATOM 830 C C . ILE A 1 109 ? -18.922 47.781 29.281 1 97.06 109 ILE A C 1
ATOM 832 O O . ILE A 1 109 ? -19.969 48.375 29.469 1 97.06 109 ILE A O 1
ATOM 836 N N . PRO A 1 110 ? -17.922 48.219 28.547 1 95.06 110 PRO A N 1
ATOM 837 C CA . PRO A 1 110 ? -18.062 49.562 27.984 1 95.06 110 PRO A CA 1
ATOM 838 C C . PRO A 1 110 ? -19.312 49.719 27.109 1 95.06 110 PRO A C 1
ATOM 840 O O . PRO A 1 110 ? -19.594 48.844 26.297 1 95.06 110 PRO A O 1
ATOM 843 N N . HIS A 1 111 ? -19.906 50.875 27.266 1 92 111 HIS A N 1
ATOM 844 C CA . HIS A 1 111 ? -21.125 51.125 26.531 1 92 111 HIS A CA 1
ATOM 845 C C . HIS A 1 111 ? -20.859 51.188 25.031 1 92 111 HIS A C 1
ATOM 847 O O . HIS A 1 111 ? -21.703 50.781 24.219 1 92 111 HIS A O 1
ATOM 853 N N . ASP A 1 112 ? -19.719 51.594 24.625 1 92.06 112 ASP A N 1
ATOM 854 C CA . ASP A 1 112 ? -19.391 51.844 23.219 1 92.06 112 ASP A CA 1
ATOM 855 C C . ASP A 1 112 ? -18.797 50.594 22.578 1 92.06 112 ASP A C 1
ATOM 857 O O . ASP A 1 112 ? -18.453 50.562 21.391 1 92.06 112 ASP A O 1
ATOM 861 N N . LEU A 1 113 ? -18.641 49.531 23.359 1 94.75 113 LEU A N 1
ATOM 862 C CA . LEU A 1 113 ? -18.219 48.281 22.75 1 94.75 113 LEU A CA 1
ATOM 863 C C . LEU A 1 113 ? -19.25 47.781 21.734 1 94.75 113 LEU A C 1
ATOM 865 O O . LEU A 1 113 ? -20.453 47.812 22 1 94.75 113 LEU A O 1
ATOM 869 N N . PRO A 1 114 ? -18.797 47.469 20.594 1 93.38 114 PRO A N 1
ATOM 870 C CA . PRO A 1 114 ? -19.766 46.969 19.625 1 93.38 114 PRO A CA 1
ATOM 871 C C . PRO A 1 114 ? -20.312 45.594 19.969 1 93.38 114 PRO A C 1
ATOM 873 O O . PRO A 1 114 ? -19.594 44.781 20.531 1 93.38 114 PRO A O 1
ATOM 876 N N . GLU A 1 115 ? -21.562 45.406 19.578 1 94.06 115 GLU A N 1
ATOM 877 C CA . GLU A 1 115 ? -22.078 44.062 19.656 1 94.06 115 GLU A CA 1
ATOM 878 C C . GLU A 1 115 ? -21.312 43.125 18.734 1 94.06 115 GLU A C 1
ATOM 880 O O . GLU A 1 115 ? -20.938 43.5 17.625 1 94.06 115 GLU A O 1
ATOM 885 N N . GLY A 1 116 ? -21.078 41.938 19.234 1 95.62 116 GLY A N 1
ATOM 886 C CA . GLY A 1 116 ? -20.328 40.969 18.422 1 95.62 116 GLY A CA 1
ATOM 887 C C . GLY A 1 116 ? -19.906 39.75 19.203 1 95.62 116 GLY A C 1
ATOM 888 O O . GLY A 1 116 ? -20.547 39.375 20.188 1 95.62 116 GLY A O 1
ATOM 889 N N . VAL A 1 117 ? -19.062 39.062 18.609 1 97.81 117 VAL A N 1
ATOM 890 C CA . VAL A 1 117 ? -18.578 37.812 19.203 1 97.81 117 VAL A CA 1
ATOM 891 C C . VAL A 1 117 ? -17.047 37.812 19.266 1 97.81 117 VAL A C 1
ATOM 893 O O . VAL A 1 117 ? -16.375 38.094 18.281 1 97.81 117 VAL A O 1
ATOM 896 N N . TYR A 1 118 ? -16.516 37.625 20.484 1 98.19 118 TYR A N 1
ATOM 897 C CA . TYR A 1 118 ? -15.086 37.344 20.656 1 98.19 118 TYR A CA 1
ATOM 898 C C . TYR A 1 118 ? -14.789 35.875 20.531 1 98.19 118 TYR A C 1
ATOM 900 O O . TYR A 1 118 ? -15.328 35.031 21.266 1 98.19 118 TYR A O 1
ATOM 908 N N . ILE A 1 119 ? -13.93 35.562 19.5 1 98.5 119 ILE A N 1
ATOM 909 C CA . ILE A 1 119 ? -13.648 34.188 19.188 1 98.5 119 ILE A CA 1
ATOM 910 C C . ILE A 1 119 ? -12.148 33.906 19.281 1 98.5 119 ILE A C 1
ATOM 912 O O . ILE A 1 119 ? -11.344 34.75 18.844 1 98.5 119 ILE A O 1
ATOM 916 N N . ARG A 1 120 ? -11.805 32.781 19.875 1 98.44 120 ARG A N 1
ATOM 917 C CA . ARG A 1 120 ? -10.438 32.281 19.875 1 98.44 120 ARG A CA 1
ATOM 918 C C . ARG A 1 120 ? -10.398 30.797 19.547 1 98.44 120 ARG A C 1
ATOM 920 O O . ARG A 1 120 ? -11.297 30.047 19.938 1 98.44 120 ARG A O 1
ATOM 927 N N . THR A 1 121 ? -9.398 30.438 18.781 1 97.88 121 THR A N 1
ATOM 928 C CA . THR A 1 121 ? -9.234 29.016 18.5 1 97.88 121 THR A CA 1
ATOM 929 C C . THR A 1 121 ? -7.953 28.484 19.141 1 97.88 121 THR A C 1
ATOM 931 O O . THR A 1 121 ? -7.176 29.234 19.719 1 97.88 121 THR A O 1
ATOM 934 N N . GLY A 1 122 ? -7.805 27.156 19.141 1 97.94 122 GLY A N 1
ATOM 935 C CA . GLY A 1 122 ? -6.637 26.484 19.703 1 97.94 122 GLY A CA 1
ATOM 936 C C . GLY A 1 122 ? -6.684 24.984 19.547 1 97.94 122 GLY A C 1
ATOM 937 O O . GLY A 1 122 ? -7.672 24.438 19.062 1 97.94 122 GLY A O 1
ATOM 938 N N . SER A 1 123 ? -5.602 24.391 19.984 1 97.25 123 SER A N 1
ATOM 939 C CA . SER A 1 123 ? -5.461 22.938 19.953 1 97.25 123 SER A CA 1
ATOM 940 C C . SER A 1 123 ? -6.324 22.281 21.031 1 97.25 123 SER A C 1
ATOM 942 O O . SER A 1 123 ? -6.324 22.703 22.188 1 97.25 123 SER A O 1
ATOM 944 N N . ASN A 1 124 ? -7.066 21.375 20.609 1 98.25 124 ASN A N 1
ATOM 945 C CA . ASN A 1 124 ? -7.887 20.547 21.5 1 98.25 124 ASN A CA 1
ATOM 946 C C . ASN A 1 124 ? -7.898 19.094 21.047 1 98.25 124 ASN A C 1
ATOM 948 O O . ASN A 1 124 ? -8.867 18.625 20.438 1 98.25 124 ASN A O 1
ATOM 952 N N . PRO A 1 125 ? -6.887 18.344 21.422 1 97.5 125 PRO A N 1
ATOM 953 C CA . PRO A 1 125 ? -6.773 16.969 20.938 1 97.5 125 PRO A CA 1
ATOM 954 C C . PRO A 1 125 ? -8.023 16.141 21.203 1 97.5 125 PRO A C 1
ATOM 956 O O . PRO A 1 125 ? -8.445 16.016 22.359 1 97.5 125 PRO A O 1
ATOM 959 N N . LEU A 1 126 ? -8.539 15.539 20.203 1 96.81 126 LEU A N 1
ATOM 960 C CA . LEU A 1 126 ? -9.805 14.812 20.25 1 96.81 126 LEU A CA 1
ATOM 961 C C . LEU A 1 126 ? -9.703 13.609 21.172 1 96.81 126 LEU A C 1
ATOM 963 O O . LEU A 1 126 ? -10.664 13.281 21.875 1 96.81 126 LEU A O 1
ATOM 967 N N . HIS A 1 127 ? -8.547 13.016 21.203 1 96 127 HIS A N 1
ATOM 968 C CA . HIS A 1 127 ? -8.391 11.789 21.984 1 96 127 HIS A CA 1
ATOM 969 C C . HIS A 1 127 ? -7.613 12.047 23.266 1 96 127 HIS A C 1
ATOM 971 O O . HIS A 1 127 ? -6.77 11.234 23.656 1 96 127 HIS A O 1
ATOM 977 N N . GLY A 1 128 ? -7.766 13.211 23.844 1 94.56 128 GLY A N 1
ATOM 978 C CA . GLY A 1 128 ? -7.336 13.516 25.203 1 94.56 128 GLY A CA 1
ATOM 979 C C . GLY A 1 128 ? -6 14.234 25.25 1 94.56 128 GLY A C 1
ATOM 980 O O . GLY A 1 128 ? -5.859 15.25 25.938 1 94.56 128 GLY A O 1
ATOM 981 N N . VAL A 1 129 ? -4.988 13.609 24.688 1 95.75 129 VAL A N 1
ATOM 982 C CA . VAL A 1 129 ? -3.646 14.188 24.734 1 95.75 129 VAL A CA 1
ATOM 983 C C . VAL A 1 129 ? -2.957 13.984 23.375 1 95.75 129 VAL A C 1
ATOM 985 O O . VAL A 1 129 ? -3.434 13.211 22.547 1 95.75 129 VAL A O 1
ATOM 988 N N . GLN A 1 130 ? -1.912 14.695 23.156 1 96.38 130 GLN A N 1
ATOM 989 C CA . GLN A 1 130 ? -1.069 14.453 21.984 1 96.38 130 GLN A CA 1
ATOM 990 C C . GLN A 1 130 ? -0.533 13.023 21.984 1 96.38 130 GLN A C 1
ATOM 992 O O . GLN A 1 130 ? -0.427 12.391 23.047 1 96.38 130 GLN A O 1
ATOM 997 N N . LYS A 1 131 ? -0.248 12.531 20.797 1 97.44 131 LYS A N 1
ATOM 998 C CA . LYS A 1 131 ? 0.173 11.141 20.672 1 97.44 131 LYS A CA 1
ATOM 999 C C . LYS A 1 131 ? 1.584 11.039 20.094 1 97.44 131 LYS A C 1
ATOM 1001 O O . LYS A 1 131 ? 2.023 11.93 19.359 1 97.44 131 LYS A O 1
ATOM 1006 N N . SER A 1 132 ? 2.271 10.023 20.453 1 97.94 132 SER A N 1
ATOM 1007 C CA . SER A 1 132 ? 3.408 9.461 19.734 1 97.94 132 SER A CA 1
ATOM 1008 C C . SER A 1 132 ? 3.059 8.102 19.125 1 97.94 132 SER A C 1
ATOM 1010 O O . SER A 1 132 ? 2.059 7.488 19.5 1 97.94 132 SER A O 1
ATOM 1012 N N . ALA A 1 133 ? 3.75 7.75 18.141 1 98.12 133 ALA A N 1
ATOM 1013 C CA . ALA A 1 133 ? 3.643 6.41 17.562 1 98.12 133 ALA A CA 1
ATOM 1014 C C . ALA A 1 133 ? 4.992 5.699 17.578 1 98.12 133 ALA A C 1
ATOM 1016 O O . ALA A 1 133 ? 6 6.266 17.141 1 98.12 133 ALA A O 1
ATOM 1017 N N . VAL A 1 134 ? 5.047 4.508 18.141 1 98.25 134 VAL A N 1
ATOM 1018 C CA . VAL A 1 134 ? 6.258 3.697 18.203 1 98.25 134 VAL A CA 1
ATOM 1019 C C . VAL A 1 134 ? 6.129 2.502 17.266 1 98.25 134 VAL A C 1
ATOM 1021 O O . VAL A 1 134 ? 5.082 1.851 17.219 1 98.25 134 VAL A O 1
ATOM 1024 N N . SER A 1 135 ? 7.133 2.244 16.469 1 96.12 135 SER A N 1
ATOM 1025 C CA . SER A 1 135 ? 7.148 1.14 15.516 1 96.12 135 SER A CA 1
ATOM 1026 C C . SER A 1 135 ? 8.562 0.619 15.297 1 96.12 135 SER A C 1
ATOM 1028 O O . SER A 1 135 ? 9.5 1.024 15.992 1 96.12 135 SER A O 1
ATOM 1030 N N . ILE A 1 136 ? 8.75 -0.289 14.336 1 93.38 136 ILE A N 1
ATOM 1031 C CA . ILE A 1 136 ? 10.055 -0.822 13.953 1 93.38 136 ILE A CA 1
ATOM 1032 C C . ILE A 1 136 ? 10.891 0.279 13.312 1 93.38 136 ILE A C 1
ATOM 1034 O O . ILE A 1 136 ? 12.109 0.144 13.18 1 93.38 136 ILE A O 1
ATOM 1038 N N . PHE A 1 137 ? 10.25 1.401 12.938 1 94.94 137 PHE A N 1
ATOM 1039 C CA . PHE A 1 137 ? 10.945 2.496 12.273 1 94.94 137 PHE A CA 1
ATOM 1040 C C . PHE A 1 137 ? 11.391 3.547 13.281 1 94.94 137 PHE A C 1
ATOM 1042 O O . PHE A 1 137 ? 12.047 4.523 12.914 1 94.94 137 PHE A O 1
ATOM 1049 N N . GLY A 1 138 ? 11.023 3.369 14.523 1 97.19 138 GLY A N 1
ATOM 1050 C CA . GLY A 1 138 ? 11.328 4.344 15.562 1 97.19 138 GLY A CA 1
ATOM 1051 C C . GLY A 1 138 ? 10.094 5.035 16.109 1 97.19 138 GLY A C 1
ATOM 1052 O O . GLY A 1 138 ? 9.016 4.441 16.172 1 97.19 138 GLY A O 1
ATOM 1053 N N . LYS A 1 139 ? 10.32 6.145 16.625 1 97.81 139 LYS A N 1
ATOM 1054 C CA . LYS A 1 139 ? 9.25 6.898 17.266 1 97.81 139 LYS A CA 1
ATOM 1055 C C . LYS A 1 139 ? 9 8.219 16.547 1 97.81 139 LYS A C 1
ATOM 1057 O O . LYS A 1 139 ? 9.945 8.898 16.141 1 97.81 139 LYS A O 1
ATOM 1062 N N . SER A 1 140 ? 7.766 8.523 16.266 1 97.69 140 SER A N 1
ATOM 1063 C CA . SER A 1 140 ? 7.336 9.844 15.805 1 97.69 140 SER A CA 1
ATOM 1064 C C . SER A 1 140 ? 6.293 10.445 16.734 1 97.69 140 SER A C 1
ATOM 1066 O O . SER A 1 140 ? 5.613 9.719 17.469 1 97.69 140 SER A O 1
ATOM 1068 N N . SER A 1 141 ? 6.168 11.773 16.734 1 97.38 141 SER A N 1
ATOM 1069 C CA . SER A 1 141 ? 5.324 12.414 17.734 1 97.38 141 SER A CA 1
ATOM 1070 C C . SER A 1 141 ? 4.656 13.664 17.188 1 97.38 141 SER A C 1
ATOM 1072 O O . SER A 1 141 ? 5.184 14.297 16.266 1 97.38 141 SER A O 1
ATOM 1074 N N . HIS A 1 142 ? 3.504 13.945 17.797 1 96.5 142 HIS A N 1
ATOM 1075 C CA . HIS A 1 142 ? 2.928 15.266 17.609 1 96.5 142 HIS A CA 1
ATOM 1076 C C . HIS A 1 142 ? 3.799 16.344 18.266 1 96.5 142 HIS A C 1
ATOM 1078 O O . HIS A 1 142 ? 4.438 16.094 19.281 1 96.5 142 HIS A O 1
ATOM 1084 N N . VAL A 1 143 ? 3.779 17.5 17.656 1 95.38 143 VAL A N 1
ATOM 1085 C CA . VAL A 1 143 ? 4.379 18.656 18.312 1 95.38 143 VAL A CA 1
ATOM 1086 C C . VAL A 1 143 ? 3.307 19.453 19.047 1 95.38 143 VAL A C 1
ATOM 1088 O O . VAL A 1 143 ? 2.111 19.203 18.875 1 95.38 143 VAL A O 1
ATOM 1091 N N . TRP A 1 144 ? 3.701 20.375 19.859 1 93.5 144 TRP A N 1
ATOM 1092 C CA . TRP A 1 144 ? 2.846 21.016 20.844 1 93.5 144 TRP A CA 1
ATOM 1093 C C . TRP A 1 144 ? 1.738 21.812 20.172 1 93.5 144 TRP A C 1
ATOM 1095 O O . TRP A 1 144 ? 0.682 22.062 20.766 1 93.5 144 TRP A O 1
ATOM 1105 N N . VAL A 1 145 ? 1.896 22.203 18.922 1 94.81 145 VAL A N 1
ATOM 1106 C CA . VAL A 1 145 ? 0.925 23.062 18.266 1 94.81 145 VAL A CA 1
ATOM 1107 C C . VAL A 1 145 ? -0.159 22.219 17.609 1 94.81 145 VAL A C 1
ATOM 1109 O O . VAL A 1 145 ? -1.165 22.75 17.125 1 94.81 145 VAL A O 1
ATOM 1112 N N . GLU A 1 146 ? 0.042 20.984 17.562 1 95.44 146 GLU A N 1
ATOM 1113 C CA . GLU A 1 146 ? -0.906 20.125 16.859 1 95.44 146 GLU A CA 1
ATOM 1114 C C . GLU A 1 146 ? -2.121 19.812 17.734 1 95.44 146 GLU A C 1
ATOM 1116 O O . GLU A 1 146 ? -2.119 20.094 18.938 1 95.44 146 GLU A O 1
ATOM 1121 N N . GLY A 1 147 ? -3.172 19.297 17.062 1 96.31 147 GLY A N 1
ATOM 1122 C CA . GLY A 1 147 ? -4.449 18.984 17.688 1 96.31 147 GLY A CA 1
ATOM 1123 C C . GLY A 1 147 ? -5.633 19.547 16.938 1 96.31 147 GLY A C 1
ATOM 1124 O O . GLY A 1 147 ? -5.496 20.547 16.219 1 96.31 147 GLY A O 1
ATOM 1125 N N . GLU A 1 148 ? -6.727 18.953 17.172 1 97.31 148 GLU A N 1
ATOM 1126 C CA . GLU A 1 148 ? -7.941 19.422 16.516 1 97.31 148 GLU A CA 1
ATOM 1127 C C . GLU A 1 148 ? -8.312 20.828 16.984 1 97.31 148 GLU A C 1
ATOM 1129 O O . GLU A 1 148 ? -8.125 21.172 18.156 1 97.31 148 GLU A O 1
ATOM 1134 N N . GLY A 1 149 ? -8.828 21.594 16.078 1 98 149 GLY A N 1
ATOM 1135 C CA . GLY A 1 149 ? -9.227 22.953 16.406 1 98 149 GLY A CA 1
ATOM 1136 C C . GLY A 1 149 ? -10.555 23.016 17.141 1 98 149 GLY A C 1
ATOM 1137 O O . GLY A 1 149 ? -11.539 22.406 16.703 1 98 149 GLY A O 1
ATOM 1138 N N . MET A 1 150 ? -10.547 23.781 18.172 1 98.56 150 MET A N 1
ATOM 1139 C CA . MET A 1 150 ? -11.789 24.125 18.875 1 98.56 150 MET A CA 1
ATOM 1140 C C . MET A 1 150 ? -11.945 25.641 19 1 98.56 150 MET A C 1
ATOM 1142 O O . MET A 1 150 ? -11.008 26.328 19.391 1 98.56 150 MET A O 1
ATOM 1146 N N . ILE A 1 151 ? -13.133 26.047 18.75 1 98.44 151 ILE A N 1
ATOM 1147 C CA . ILE A 1 151 ? -13.484 27.453 18.844 1 98.44 151 ILE A CA 1
ATOM 1148 C C . ILE A 1 151 ? -14.086 27.75 20.203 1 98.44 151 ILE A C 1
ATOM 1150 O O . ILE A 1 151 ? -14.93 26.984 20.703 1 98.44 151 ILE A O 1
ATOM 1154 N N . HIS A 1 152 ? -13.602 28.766 20.844 1 98.69 152 HIS A N 1
ATOM 1155 C CA . HIS A 1 152 ? -14.18 29.344 22.062 1 98.69 152 HIS A CA 1
ATOM 1156 C C . HIS A 1 152 ? -14.711 30.75 21.812 1 98.69 152 HIS A C 1
ATOM 1158 O O . HIS A 1 152 ? -13.977 31.625 21.344 1 98.69 152 HIS A O 1
ATOM 1164 N N . ALA A 1 153 ? -16.016 30.922 22.141 1 98.62 153 ALA A N 1
ATOM 1165 C CA . ALA A 1 153 ? -16.656 32.188 21.781 1 98.62 153 ALA A CA 1
ATOM 1166 C C . ALA A 1 153 ? -17.375 32.812 22.969 1 98.62 153 ALA A C 1
ATOM 1168 O O . ALA A 1 153 ? -17.969 32.094 23.781 1 98.62 153 ALA A O 1
ATOM 1169 N N . LEU A 1 154 ? -17.266 34.094 23.141 1 98.62 154 LEU A N 1
ATOM 1170 C CA . LEU A 1 154 ? -18.062 34.875 24.062 1 98.62 154 LEU A CA 1
ATOM 1171 C C . LEU A 1 154 ? -18.906 35.906 23.281 1 98.62 154 LEU A C 1
ATOM 1173 O O . LEU A 1 154 ? -18.359 36.781 22.609 1 98.62 154 LEU A O 1
ATOM 1177 N N . TYR A 1 155 ? -20.188 35.812 23.469 1 97.75 155 TYR A N 1
ATOM 1178 C CA . TYR A 1 155 ? -21.141 36.688 22.797 1 97.75 155 TYR A CA 1
ATOM 1179 C C . TYR A 1 155 ? -21.453 37.906 23.641 1 97.75 155 TYR A C 1
ATOM 1181 O O . TYR A 1 155 ? -21.641 37.812 24.859 1 97.75 155 TYR A O 1
ATOM 1189 N N . PHE A 1 156 ? -21.422 39.031 22.984 1 97.06 156 PHE A N 1
ATOM 1190 C CA . PHE A 1 156 ? -21.797 40.281 23.594 1 97.06 156 PHE A CA 1
ATOM 1191 C C . PHE A 1 156 ? -23.078 40.812 22.969 1 97.06 156 PHE A C 1
ATOM 1193 O O . PHE A 1 156 ? -23.062 41.344 21.844 1 97.06 156 PHE A O 1
ATOM 1200 N N . ASN A 1 157 ? -24.125 40.781 23.766 1 94.25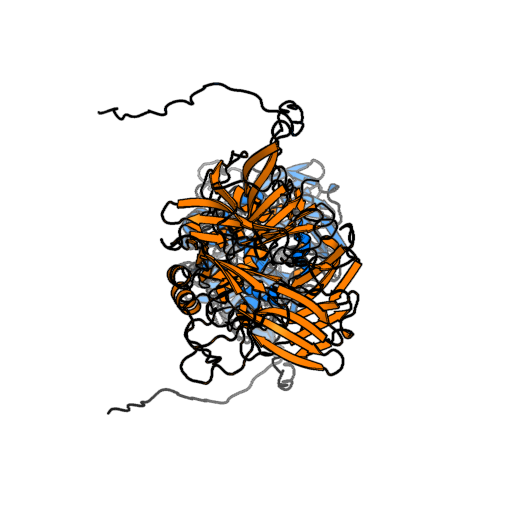 157 ASN A N 1
ATOM 1201 C CA . ASN A 1 157 ? -25.422 41.281 23.297 1 94.25 157 ASN A CA 1
ATOM 1202 C C . ASN A 1 157 ? -25.906 42.438 24.156 1 94.25 157 ASN A C 1
ATOM 1204 O O . ASN A 1 157 ? -25.938 42.344 25.375 1 94.25 157 ASN A O 1
ATOM 1208 N N . LYS A 1 158 ? -26.219 43.5 23.484 1 90.25 158 LYS A N 1
ATOM 1209 C CA . LYS A 1 158 ? -26.781 44.656 24.203 1 90.25 158 LYS A CA 1
ATOM 1210 C C . LYS A 1 158 ? -28.266 44.438 24.453 1 90.25 158 LYS A C 1
ATOM 1212 O O . LYS A 1 158 ? -29 44 23.578 1 90.25 158 LYS A O 1
ATOM 1217 N N . ASP A 1 159 ? -28.625 44.656 25.719 1 83.44 159 ASP A N 1
ATOM 1218 C CA . ASP A 1 159 ? -30.031 44.562 26.078 1 83.44 159 ASP A CA 1
ATOM 1219 C C . ASP A 1 159 ? -30.781 45.844 25.656 1 83.44 159 ASP A C 1
ATOM 1221 O O . ASP A 1 159 ? -30.375 46.938 26.016 1 83.44 159 ASP A O 1
ATOM 1225 N N . SER A 1 160 ? -31.812 45.781 24.938 1 75 160 SER A N 1
ATOM 1226 C CA . SER A 1 160 ? -32.562 46.906 24.406 1 75 160 SER A CA 1
ATOM 1227 C C . SER A 1 160 ? -33.312 47.625 25.516 1 75 160 SER A C 1
ATOM 1229 O O . SER A 1 160 ? -33.625 48.812 25.391 1 75 160 SER A O 1
ATOM 1231 N N . SER A 1 161 ? -33.656 46.969 26.5 1 70.44 161 SER A N 1
ATOM 1232 C CA . SER A 1 161 ? -34.531 47.562 27.516 1 70.44 161 SER A CA 1
ATOM 1233 C C . SER A 1 161 ? -33.781 48.531 28.422 1 70.44 161 SER A C 1
ATOM 1235 O O . SER A 1 161 ? -34.219 49.625 28.703 1 70.44 161 SER A O 1
ATOM 1237 N N . ASP A 1 162 ? -32.594 48.156 28.922 1 71.12 162 ASP A N 1
ATOM 1238 C CA . ASP A 1 162 ? -31.938 48.969 29.922 1 71.12 162 ASP A CA 1
ATOM 1239 C C . ASP A 1 162 ? -30.516 49.344 29.484 1 71.12 162 ASP A C 1
ATOM 1241 O O . ASP A 1 162 ? -29.781 50 30.219 1 71.12 162 ASP A O 1
ATOM 1245 N N . GLY A 1 163 ? -30.188 48.969 28.344 1 75.38 163 GLY A N 1
ATOM 1246 C CA . GLY A 1 163 ? -28.875 49.344 27.828 1 75.38 163 GLY A CA 1
ATOM 1247 C C . GLY A 1 163 ? -27.766 48.469 28.406 1 75.38 163 GLY A C 1
ATOM 1248 O O . GLY A 1 163 ? -26.594 48.75 28.172 1 75.38 163 GLY A O 1
ATOM 1249 N N . GLY A 1 164 ? -28.078 47.469 29.078 1 87.94 164 GLY A N 1
ATOM 1250 C CA . GLY A 1 164 ? -27.109 46.594 29.688 1 87.94 164 GLY A CA 1
ATOM 1251 C C . GLY A 1 164 ? -26.609 45.5 28.75 1 87.94 164 GLY A C 1
ATOM 1252 O O . GLY A 1 164 ? -26.969 45.5 27.562 1 87.94 164 GLY A O 1
ATOM 1253 N N . TRP A 1 165 ? -25.594 44.781 29.219 1 93.88 165 TRP A N 1
ATOM 1254 C CA . TRP A 1 165 ? -24.984 43.75 28.406 1 93.88 165 TRP A CA 1
ATOM 1255 C C . TRP A 1 165 ? -25.391 42.344 28.906 1 93.88 165 TRP A C 1
ATOM 1257 O O . TRP A 1 165 ? -25.484 42.125 30.125 1 93.88 165 TRP A O 1
ATOM 1267 N N . THR A 1 166 ? -25.703 41.469 28.031 1 94.44 166 THR A N 1
ATOM 1268 C CA . THR A 1 166 ? -25.766 40.062 28.328 1 94.44 166 THR A CA 1
ATOM 1269 C C . THR A 1 166 ? -24.672 39.312 27.562 1 94.44 166 THR A C 1
ATOM 1271 O O . THR A 1 166 ? -24.438 39.562 26.375 1 94.44 166 THR A O 1
ATOM 1274 N N . THR A 1 167 ? -24.016 38.438 28.219 1 97.25 167 THR A N 1
ATOM 1275 C CA . THR A 1 167 ? -22.922 37.688 27.609 1 97.25 167 THR A CA 1
ATOM 1276 C C . THR A 1 167 ? -23.156 36.188 27.719 1 97.25 167 THR A C 1
ATOM 1278 O O . THR A 1 167 ? -23.688 35.688 28.719 1 97.25 167 THR A O 1
ATOM 1281 N N . PHE A 1 168 ? -22.844 35.438 26.625 1 97.75 168 PHE A N 1
ATOM 1282 C CA . PHE A 1 168 ? -22.953 33.969 26.578 1 97.75 168 PHE A CA 1
ATOM 1283 C C . PHE A 1 168 ? -21.656 33.375 26.062 1 97.75 168 PHE A C 1
ATOM 1285 O O . PHE A 1 168 ? -21.016 33.906 25.156 1 97.75 168 PHE A O 1
ATOM 1292 N N . TYR A 1 169 ? -21.312 32.25 26.641 1 98.38 169 TYR A N 1
ATOM 1293 C CA . TYR A 1 169 ? -20.141 31.484 26.203 1 98.38 169 TYR A CA 1
ATOM 1294 C C . TYR A 1 169 ? -20.578 30.219 25.484 1 98.38 169 TYR A C 1
ATOM 1296 O O . TYR A 1 169 ? -21.578 29.594 25.844 1 98.38 169 TYR A O 1
ATOM 1304 N N . ASN A 1 170 ? -19.812 29.859 24.484 1 98.38 170 ASN A N 1
ATOM 1305 C CA . ASN A 1 170 ? -19.953 28.578 23.797 1 98.38 170 ASN A CA 1
ATOM 1306 C C . ASN A 1 170 ? -18.625 28.094 23.219 1 98.38 170 ASN A C 1
ATOM 1308 O O . ASN A 1 170 ? -17.672 28.875 23.125 1 98.38 170 ASN A O 1
ATOM 1312 N N . ASN A 1 171 ? -18.469 26.812 23.031 1 98.56 171 ASN A N 1
ATOM 1313 C CA . ASN A 1 171 ? -17.312 26.234 22.359 1 98.56 171 ASN A CA 1
ATOM 1314 C C . ASN A 1 171 ? -17.734 25.109 21.422 1 98.56 171 ASN A C 1
ATOM 1316 O O . ASN A 1 171 ? -18.812 24.516 21.578 1 98.56 171 ASN A O 1
ATOM 1320 N N . LYS A 1 172 ? -16.891 24.906 20.391 1 98.56 172 LYS A N 1
ATOM 1321 C CA . LYS A 1 172 ? -17.219 23.875 19.422 1 98.56 172 LYS A CA 1
ATOM 1322 C C . LYS A 1 172 ? -15.977 23.453 18.625 1 98.56 172 LYS A C 1
ATOM 1324 O O . LYS A 1 172 ? -15.164 24.297 18.25 1 98.56 172 LYS A O 1
ATOM 1329 N N . TYR A 1 173 ? -15.867 22.109 18.344 1 98.44 173 TYR A N 1
ATOM 1330 C CA . TYR A 1 173 ? -14.812 21.641 17.453 1 98.44 173 TYR A CA 1
ATOM 1331 C C . TYR A 1 173 ? -15.039 22.141 16.031 1 98.44 173 TYR A C 1
ATOM 1333 O O . TYR A 1 173 ? -16.188 22.297 15.602 1 98.44 173 TYR A O 1
ATOM 1341 N N . VAL A 1 174 ? -13.93 22.359 15.367 1 98.25 174 VAL A N 1
ATOM 1342 C CA . VAL A 1 174 ? -14.031 22.547 13.922 1 98.25 174 VAL A CA 1
ATOM 1343 C C . VAL A 1 174 ? -14.203 21.188 13.242 1 98.25 174 VAL A C 1
ATOM 1345 O O . VAL A 1 174 ? -13.359 20.297 13.398 1 98.25 174 VAL A O 1
ATOM 1348 N N . SER A 1 175 ? -15.219 21.031 12.484 1 97.56 175 SER A N 1
ATOM 1349 C CA . SER A 1 175 ? -15.547 19.734 11.875 1 97.56 175 SER A CA 1
ATOM 1350 C C . SER A 1 175 ? -14.812 19.547 10.547 1 97.56 175 SER A C 1
ATOM 1352 O O . SER A 1 175 ? -15.438 19.547 9.484 1 97.56 175 SER A O 1
ATOM 1354 N N . THR A 1 176 ? -13.57 19.266 10.641 1 96.19 176 THR A N 1
ATOM 1355 C CA . THR A 1 176 ? -12.797 18.953 9.445 1 96.19 176 THR A CA 1
ATOM 1356 C C . THR A 1 176 ? -13.023 17.5 9.023 1 96.19 176 THR A C 1
ATOM 1358 O O . THR A 1 176 ? -13.602 16.719 9.781 1 96.19 176 THR A O 1
ATOM 1361 N N . ASP A 1 177 ? -12.531 17.125 7.809 1 92.75 177 ASP A N 1
ATOM 1362 C CA . ASP A 1 177 ? -12.68 15.766 7.312 1 92.75 177 ASP A CA 1
ATOM 1363 C C . ASP A 1 177 ? -11.945 14.766 8.211 1 92.75 177 ASP A C 1
ATOM 1365 O O . ASP A 1 177 ? -12.453 13.68 8.492 1 92.75 177 ASP A O 1
ATOM 1369 N N . THR A 1 178 ? -10.805 15.109 8.594 1 95 178 THR A N 1
ATOM 1370 C CA . THR A 1 178 ? -10.023 14.203 9.422 1 95 178 THR A CA 1
ATOM 1371 C C . THR A 1 178 ? -10.594 14.117 10.836 1 95 178 THR A C 1
ATOM 1373 O O . THR A 1 178 ? -10.516 13.07 11.477 1 95 178 THR A O 1
ATOM 1376 N N . PHE A 1 179 ? -11.211 15.156 11.32 1 96.12 179 PHE A N 1
ATOM 1377 C CA . PHE A 1 179 ? -11.906 15.133 12.602 1 96.12 179 PHE A CA 1
ATOM 1378 C C . PHE A 1 179 ? -13.07 14.148 12.562 1 96.12 179 PHE A C 1
ATOM 1380 O O . PHE A 1 179 ? -13.203 13.305 13.453 1 96.12 179 PHE A O 1
ATOM 1387 N N . GLU A 1 180 ? -13.789 14.336 11.57 1 96.5 180 GLU A N 1
ATOM 1388 C CA . GLU A 1 180 ? -14.945 13.461 11.43 1 96.5 180 GLU A CA 1
ATOM 1389 C C . GLU A 1 180 ? -14.516 12 11.297 1 96.5 180 GLU A C 1
ATOM 1391 O O . GLU A 1 180 ? -15.18 11.102 11.836 1 96.5 180 GLU A O 1
ATOM 1396 N N . LEU A 1 181 ? -13.461 11.797 10.578 1 94.25 181 LEU A N 1
ATOM 1397 C CA . LEU A 1 181 ? -12.945 10.445 10.383 1 94.25 181 LEU A CA 1
ATOM 1398 C C . LEU A 1 181 ? -12.539 9.82 11.711 1 94.25 181 LEU A C 1
ATOM 1400 O O . LEU A 1 181 ? -12.945 8.695 12.023 1 94.25 181 LEU A O 1
ATOM 1404 N N . GLU A 1 182 ? -11.781 10.484 12.492 1 95.25 182 GLU A N 1
ATOM 1405 C CA . GLU A 1 182 ? -11.305 9.93 13.758 1 95.25 182 GLU A CA 1
ATOM 1406 C C . GLU A 1 182 ? -12.438 9.844 14.781 1 95.25 182 GLU A C 1
ATOM 1408 O O . GLU A 1 182 ? -12.445 8.953 15.625 1 95.25 182 GLU A O 1
ATOM 1413 N N . LYS A 1 183 ? -13.266 10.844 14.703 1 95.12 183 LYS A N 1
ATOM 1414 C CA . LYS A 1 183 ? -14.438 10.773 15.57 1 95.12 183 LYS A CA 1
ATOM 1415 C C . LYS A 1 183 ? -15.234 9.492 15.32 1 95.12 183 LYS A C 1
ATOM 1417 O O . LYS A 1 183 ? -15.672 8.828 16.266 1 95.12 183 LYS A O 1
ATOM 1422 N N . GLU A 1 184 ? -15.422 9.164 14.047 1 94.75 184 GLU A N 1
ATOM 1423 C CA . GLU A 1 184 ? -16.172 7.965 13.664 1 94.75 184 GLU A CA 1
ATOM 1424 C C . GLU A 1 184 ? -15.438 6.695 14.102 1 94.75 184 GLU A C 1
ATOM 1426 O O . GLU A 1 184 ? -16.062 5.742 14.562 1 94.75 184 GLU A O 1
ATOM 1431 N N . LYS A 1 185 ? -14.102 6.695 13.961 1 93.69 185 LYS A N 1
ATOM 1432 C CA . LYS A 1 185 ? -13.305 5.52 14.297 1 93.69 185 LYS A CA 1
ATOM 1433 C C . LYS A 1 185 ? -13.141 5.379 15.805 1 93.69 185 LYS A C 1
ATOM 1435 O O . LYS A 1 185 ? -12.758 4.312 16.297 1 93.69 185 LYS A O 1
ATOM 1440 N N . LYS A 1 186 ? -13.297 6.426 16.594 1 94.81 186 LYS A N 1
ATOM 1441 C CA . LYS A 1 186 ? -13.25 6.48 18.047 1 94.81 186 LYS A CA 1
ATOM 1442 C C . LYS A 1 186 ? -11.859 6.133 18.578 1 94.81 186 LYS A C 1
ATOM 1444 O O . LYS A 1 186 ? -11.719 5.598 19.672 1 94.81 186 LYS A O 1
ATOM 1449 N N . LYS A 1 187 ? -10.867 6.266 17.75 1 94.94 187 LYS A N 1
ATOM 1450 C CA . LYS A 1 187 ? -9.461 6.086 18.109 1 94.94 187 LYS A CA 1
ATOM 1451 C C . LYS A 1 187 ? -8.555 6.891 17.172 1 94.94 187 LYS A C 1
ATOM 1453 O O . LYS A 1 187 ? -8.953 7.258 16.078 1 94.94 187 LYS A O 1
ATOM 1458 N N . PRO A 1 188 ? -7.367 7.188 17.656 1 96.25 188 PRO A N 1
ATOM 1459 C CA . PRO A 1 188 ? -6.426 7.828 16.734 1 96.25 188 PRO A CA 1
ATOM 1460 C C . PRO A 1 188 ? -6.039 6.922 15.562 1 96.25 188 PRO A C 1
ATOM 1462 O O . PRO A 1 188 ? -5.773 5.73 15.758 1 96.25 188 PRO A O 1
ATOM 1465 N N . VAL A 1 189 ? -6.027 7.457 14.398 1 95.44 189 VAL A N 1
ATOM 1466 C CA . VAL A 1 189 ? -5.66 6.633 13.25 1 95.44 189 VAL A CA 1
ATOM 1467 C C . VAL A 1 189 ? -4.547 7.316 12.461 1 95.44 189 VAL A C 1
ATOM 1469 O O . VAL A 1 189 ? -3.764 6.648 11.781 1 95.44 189 VAL A O 1
ATOM 1472 N N . PHE A 1 190 ? -4.434 8.633 12.453 1 96.81 190 PHE A N 1
ATOM 1473 C CA . PHE A 1 190 ? -3.357 9.336 11.766 1 96.81 190 PHE A CA 1
ATOM 1474 C C . PHE A 1 190 ? -2.055 9.227 12.555 1 96.81 190 PHE A C 1
ATOM 1476 O O . PHE A 1 190 ? -1.982 9.648 13.711 1 96.81 190 PHE A O 1
ATOM 1483 N N . LEU A 1 191 ? -1.052 8.711 11.953 1 97.75 191 LEU A N 1
ATOM 1484 C CA . LEU A 1 191 ? 0.266 8.656 12.578 1 97.75 191 LEU A CA 1
ATOM 1485 C C . LEU A 1 191 ? 0.905 10.039 12.625 1 97.75 191 LEU A C 1
ATOM 1487 O O . LEU A 1 191 ? 0.876 10.773 11.641 1 97.75 191 LEU A O 1
ATOM 1491 N N . PRO A 1 192 ? 1.367 10.422 13.812 1 97.56 192 PRO A N 1
ATOM 1492 C CA . PRO A 1 192 ? 2.105 11.68 13.828 1 97.56 192 PRO A CA 1
ATOM 1493 C C . PRO A 1 192 ? 3.293 11.688 12.867 1 97.56 192 PRO A C 1
ATOM 1495 O O . PRO A 1 192 ? 4.074 10.734 12.844 1 97.56 192 PRO A O 1
ATOM 1498 N N . ALA A 1 193 ? 3.451 12.758 12.172 1 95.88 193 ALA A N 1
ATOM 1499 C CA . ALA A 1 193 ? 4.465 12.734 11.125 1 95.88 193 ALA A CA 1
ATOM 1500 C C . ALA A 1 193 ? 5.285 14.023 11.117 1 95.88 193 ALA A C 1
ATOM 1502 O O . ALA A 1 193 ? 5.867 14.391 10.102 1 95.88 193 ALA A O 1
ATOM 1503 N N . THR A 1 194 ? 5.344 14.734 12.219 1 95.06 194 THR A N 1
ATOM 1504 C CA . THR A 1 194 ? 6.012 16.031 12.242 1 95.06 194 THR A CA 1
ATOM 1505 C C . THR A 1 194 ? 7.422 15.906 12.805 1 95.06 194 THR A C 1
ATOM 1507 O O . THR A 1 194 ? 8.367 16.516 12.289 1 95.06 194 THR A O 1
ATOM 1510 N N . GLU A 1 195 ? 7.555 15.156 13.898 1 96.19 195 GLU A N 1
ATOM 1511 C CA . GLU A 1 195 ? 8.867 15.047 14.531 1 96.19 195 GLU A CA 1
ATOM 1512 C C . GLU A 1 195 ? 9.125 13.633 15.031 1 96.19 195 GLU A C 1
ATOM 1514 O O . GLU A 1 195 ? 8.188 12.859 15.227 1 96.19 195 GLU A O 1
ATOM 1519 N N . GLY A 1 196 ? 10.445 13.375 15.258 1 97.38 196 GLY A N 1
ATOM 1520 C CA . GLY A 1 196 ? 10.867 12.07 15.75 1 97.38 196 GLY A CA 1
ATOM 1521 C C . GLY A 1 196 ? 12.008 11.469 14.945 1 97.38 196 GLY A C 1
ATOM 1522 O O . GLY A 1 196 ? 12.758 12.195 14.289 1 97.38 196 GLY A O 1
ATOM 1523 N N . ASP A 1 197 ? 12.156 10.156 15.125 1 97.44 197 ASP A N 1
ATOM 1524 C CA . ASP A 1 197 ? 13.133 9.445 14.305 1 97.44 197 ASP A CA 1
ATOM 1525 C C . ASP A 1 197 ? 12.805 9.578 12.82 1 97.44 197 ASP A C 1
ATOM 1527 O O . ASP A 1 197 ? 11.664 9.367 12.414 1 97.44 197 ASP A O 1
ATOM 1531 N N . PRO A 1 198 ? 13.828 9.867 12.039 1 95.88 198 PRO A N 1
ATOM 1532 C CA . PRO A 1 198 ? 13.562 10.18 10.633 1 95.88 198 PRO A CA 1
ATOM 1533 C C . PRO A 1 198 ? 12.836 9.055 9.898 1 95.88 198 PRO A C 1
ATOM 1535 O O . PRO A 1 198 ? 11.859 9.305 9.188 1 95.88 198 PRO A O 1
ATOM 1538 N N . PRO A 1 199 ? 13.172 7.734 10.023 1 94.75 199 PRO A N 1
ATOM 1539 C CA . PRO A 1 199 ? 12.406 6.688 9.336 1 94.75 199 PRO A CA 1
ATOM 1540 C C . PRO A 1 199 ? 10.961 6.602 9.812 1 94.75 199 PRO A C 1
ATOM 1542 O O . PRO A 1 199 ? 10.07 6.277 9.023 1 94.75 199 PRO A O 1
ATOM 1545 N N . ALA A 1 200 ? 10.758 6.871 11.07 1 96.75 200 ALA A N 1
ATOM 1546 C CA . ALA A 1 200 ? 9.406 6.844 11.609 1 96.75 200 ALA A CA 1
ATOM 1547 C C . ALA A 1 200 ? 8.555 7.977 11.031 1 96.75 200 ALA A C 1
ATOM 1549 O O . ALA A 1 200 ? 7.398 7.77 10.664 1 96.75 200 ALA A O 1
ATOM 1550 N N . VAL A 1 201 ? 9.117 9.133 10.961 1 96.62 201 VAL A N 1
ATOM 1551 C CA . VAL A 1 201 ? 8.422 10.289 10.406 1 96.62 201 VAL A CA 1
ATOM 1552 C C . VAL A 1 201 ? 8.086 10.031 8.938 1 96.62 201 VAL A C 1
ATOM 1554 O O . VAL A 1 201 ? 6.961 10.266 8.5 1 96.62 201 VAL A O 1
ATOM 1557 N N . LEU A 1 202 ? 9.078 9.547 8.242 1 94.12 202 LEU A N 1
ATOM 1558 C CA . LEU A 1 202 ? 8.891 9.258 6.824 1 94.12 202 LEU A CA 1
ATOM 1559 C C . LEU A 1 202 ? 7.82 8.195 6.617 1 94.12 202 LEU A C 1
ATOM 1561 O O . LEU A 1 202 ? 6.953 8.352 5.754 1 94.12 202 LEU A O 1
ATOM 1565 N N . SER A 1 203 ? 7.906 7.098 7.363 1 95.31 203 SER A N 1
ATOM 1566 C CA . SER A 1 203 ? 6.918 6.031 7.25 1 95.31 203 SER A CA 1
ATOM 1567 C C . SER A 1 203 ? 5.52 6.535 7.602 1 95.31 203 SER A C 1
ATOM 1569 O O . SER A 1 203 ? 4.547 6.188 6.93 1 95.31 203 SER A O 1
ATOM 1571 N N . ALA A 1 204 ? 5.438 7.352 8.625 1 96.25 204 ALA A N 1
ATOM 1572 C CA . ALA A 1 204 ? 4.148 7.918 9.016 1 96.25 204 ALA A CA 1
ATOM 1573 C C . ALA A 1 204 ? 3.557 8.773 7.902 1 96.25 204 ALA A C 1
ATOM 1575 O O . ALA A 1 204 ? 2.379 8.633 7.566 1 96.25 204 ALA A O 1
ATOM 1576 N N . PHE A 1 205 ? 4.379 9.594 7.406 1 93.94 205 PHE A N 1
ATOM 1577 C CA . PHE A 1 205 ? 3.982 10.469 6.312 1 93.94 205 PHE A CA 1
ATOM 1578 C C . PHE A 1 205 ? 3.416 9.664 5.148 1 93.94 205 PHE A C 1
ATOM 1580 O O . PHE A 1 205 ? 2.309 9.93 4.684 1 93.94 205 PHE A O 1
ATOM 1587 N N . LEU A 1 206 ? 4.102 8.688 4.688 1 92 206 LEU A N 1
ATOM 1588 C CA . LEU A 1 206 ? 3.738 7.902 3.512 1 92 206 LEU A CA 1
ATOM 1589 C C . LEU A 1 206 ? 2.51 7.043 3.791 1 92 206 LEU A C 1
ATOM 1591 O O . LEU A 1 206 ? 1.613 6.941 2.951 1 92 206 LEU A O 1
ATOM 1595 N N . LEU A 1 207 ? 2.461 6.375 4.887 1 94.19 207 LEU A N 1
ATOM 1596 C CA . LEU A 1 207 ? 1.346 5.496 5.215 1 94.19 207 LEU A CA 1
ATOM 1597 C C . LEU A 1 207 ? 0.055 6.289 5.379 1 94.19 207 LEU A C 1
ATOM 1599 O O . LEU A 1 207 ? -1.021 5.816 5.008 1 94.19 207 LEU A O 1
ATOM 1603 N N . ASN A 1 208 ? 0.208 7.469 6.008 1 94.19 208 ASN A N 1
ATOM 1604 C CA . ASN A 1 208 ? -0.964 8.336 6.051 1 94.19 208 ASN A CA 1
ATOM 1605 C C . ASN A 1 208 ? -1.461 8.68 4.648 1 94.19 208 ASN A C 1
ATOM 1607 O O . ASN A 1 208 ? -2.662 8.617 4.379 1 94.19 208 ASN A O 1
ATOM 1611 N N . LEU A 1 209 ? -0.558 9.031 3.824 1 90.38 209 LEU A N 1
ATOM 1612 C CA . LEU A 1 209 ? -0.913 9.367 2.449 1 90.38 209 LEU A CA 1
ATOM 1613 C C . LEU A 1 209 ? -1.618 8.195 1.769 1 90.38 209 LEU A C 1
ATOM 1615 O O . LEU A 1 209 ? -2.633 8.383 1.095 1 90.38 209 LEU A O 1
ATOM 1619 N N . MET A 1 210 ? -1.063 7.012 1.961 1 86.12 210 MET A N 1
ATOM 1620 C CA . MET A 1 210 ? -1.604 5.82 1.314 1 86.12 210 MET A CA 1
ATOM 1621 C C . MET A 1 210 ? -2.977 5.469 1.879 1 86.12 210 MET A C 1
ATOM 1623 O O . MET A 1 210 ? -3.84 4.973 1.155 1 86.12 210 MET A O 1
ATOM 1627 N N . ARG A 1 211 ? -3.178 5.691 3.088 1 89.38 211 ARG A N 1
ATOM 1628 C CA . ARG A 1 211 ? -4.395 5.25 3.766 1 89.38 211 ARG A CA 1
ATOM 1629 C C . ARG A 1 211 ? -5.504 6.285 3.627 1 89.38 211 ARG A C 1
ATOM 1631 O O . ARG A 1 211 ? -6.676 5.934 3.49 1 89.38 211 ARG A O 1
ATOM 1638 N N . PHE A 1 212 ? -5.086 7.594 3.703 1 90.56 212 PHE A N 1
ATOM 1639 C CA . PHE A 1 212 ? -6.121 8.617 3.85 1 90.56 212 PHE A CA 1
ATOM 1640 C C . PHE A 1 212 ? -6.035 9.633 2.721 1 90.56 212 PHE A C 1
ATOM 1642 O O . PHE A 1 212 ? -6.902 10.5 2.594 1 90.56 212 PHE A O 1
ATOM 1649 N N . GLY A 1 213 ? -5.043 9.633 1.949 1 84.88 213 GLY A N 1
ATOM 1650 C CA . GLY A 1 213 ? -4.875 10.578 0.858 1 84.88 213 GLY A CA 1
ATOM 1651 C C . GLY A 1 213 ? -4.18 11.859 1.281 1 84.88 213 GLY A C 1
ATOM 1652 O O . GLY A 1 213 ? -3.818 12.688 0.439 1 84.88 213 GLY A O 1
ATOM 1653 N N . VAL A 1 214 ? -4.02 12.047 2.633 1 88.69 214 VAL A N 1
ATOM 1654 C CA . VAL A 1 214 ? -3.297 13.203 3.154 1 88.69 214 VAL A CA 1
ATOM 1655 C C . VAL A 1 214 ? -2.281 12.75 4.199 1 88.69 214 VAL A C 1
ATOM 1657 O O . VAL A 1 214 ? -2.512 11.773 4.914 1 88.69 214 VAL A O 1
ATOM 1660 N N . ALA A 1 215 ? -1.195 13.492 4.262 1 88.88 215 ALA A N 1
ATOM 1661 C CA . ALA A 1 215 ? -0.106 13.086 5.145 1 88.88 215 ALA A CA 1
ATOM 1662 C C . ALA A 1 215 ? -0.385 13.508 6.586 1 88.88 215 ALA A C 1
ATOM 1664 O O . ALA A 1 215 ? 0.071 12.852 7.527 1 88.88 215 ALA A O 1
ATOM 1665 N N . ASN A 1 216 ? -1.03 14.656 6.711 1 91.75 216 ASN A N 1
ATOM 1666 C CA . ASN A 1 216 ? -1.311 15.203 8.031 1 91.75 216 ASN A CA 1
ATOM 1667 C C . ASN A 1 216 ? -2.793 15.516 8.211 1 91.75 216 ASN A C 1
ATOM 1669 O O . ASN A 1 216 ? -3.512 15.711 7.227 1 91.75 216 ASN A O 1
ATOM 1673 N N . LYS A 1 217 ? -3.15 15.617 9.453 1 93.69 217 LYS A N 1
ATOM 1674 C CA . LYS A 1 217 ? -4.527 16 9.758 1 93.69 217 LYS A CA 1
ATOM 1675 C C . LYS A 1 217 ? -4.785 17.453 9.406 1 93.69 217 LYS A C 1
ATOM 1677 O O . LYS A 1 217 ? -3.883 18.297 9.508 1 93.69 217 LYS A O 1
ATOM 1682 N N . ASN A 1 218 ? -6.043 17.688 9.047 1 93 218 ASN A N 1
ATOM 1683 C CA . ASN A 1 218 ? -6.52 19.062 9.008 1 93 218 ASN A CA 1
ATOM 1684 C C . ASN A 1 218 ? -6.934 19.562 10.391 1 93 218 ASN A C 1
ATOM 1686 O O . ASN A 1 218 ? -8.055 19.312 10.836 1 93 218 ASN A O 1
ATOM 1690 N N . MET A 1 219 ? -6.152 20.359 10.969 1 94.56 219 MET A N 1
ATOM 1691 C CA . MET A 1 219 ? -6.371 20.719 12.367 1 94.56 219 MET A CA 1
ATOM 1692 C C . MET A 1 219 ? -7.246 21.969 12.469 1 94.56 219 MET A C 1
ATOM 1694 O O . MET A 1 219 ? -8.125 22.047 13.328 1 94.56 219 MET A O 1
ATOM 1698 N N . SER A 1 220 ? -6.953 22.938 11.641 1 97 220 SER A N 1
ATOM 1699 C CA . SER A 1 220 ? -7.66 24.203 11.648 1 97 220 SER A CA 1
ATOM 1700 C C . SER A 1 220 ? -7.746 24.781 13.055 1 97 220 SER A C 1
ATOM 1702 O O . SER A 1 220 ? -8.828 25.141 13.523 1 97 220 SER A O 1
ATOM 1704 N N . ASN A 1 221 ? -6.641 24.891 13.688 1 97.88 221 ASN A N 1
ATOM 1705 C CA . ASN A 1 221 ? -6.629 25.234 15.109 1 97.88 221 ASN A CA 1
ATOM 1706 C C . ASN A 1 221 ? -5.816 26.484 15.375 1 97.88 221 ASN A C 1
ATOM 1708 O O . ASN A 1 221 ? -5.59 26.859 16.531 1 97.88 221 ASN A O 1
ATOM 1712 N N . THR A 1 222 ? -5.375 27.203 14.398 1 98.06 222 THR A N 1
ATOM 1713 C CA . THR A 1 222 ? -4.344 28.203 14.617 1 98.06 222 THR A CA 1
ATOM 1714 C C . THR A 1 222 ? -4.961 29.594 14.719 1 98.06 222 THR A C 1
ATOM 1716 O O . THR A 1 222 ? -4.668 30.344 15.648 1 98.06 222 THR A O 1
ATOM 1719 N N . ASN A 1 223 ? -5.793 29.938 13.758 1 98.19 223 ASN A N 1
ATOM 1720 C CA . ASN A 1 223 ? -6.293 31.312 13.703 1 98.19 223 ASN A CA 1
ATOM 1721 C C . ASN A 1 223 ? -7.746 31.344 13.234 1 98.19 223 ASN A C 1
ATOM 1723 O O . ASN A 1 223 ? -8.281 30.344 12.75 1 98.19 223 ASN A O 1
ATOM 1727 N N . VAL A 1 224 ? -8.414 32.469 13.508 1 97.81 224 VAL A N 1
ATOM 1728 C CA . VAL A 1 224 ? -9.734 32.844 12.992 1 97.81 224 VAL A CA 1
ATOM 1729 C C . VAL A 1 224 ? -9.672 34.188 12.305 1 97.81 224 VAL A C 1
ATOM 1731 O O . VAL A 1 224 ? -8.984 35.094 12.773 1 97.81 224 VAL A O 1
ATOM 1734 N N . PHE A 1 225 ? -10.336 34.312 11.18 1 97 225 PHE A N 1
ATOM 1735 C CA . PHE A 1 225 ? -10.32 35.594 10.477 1 97 225 PHE A CA 1
ATOM 1736 C C . PHE A 1 225 ? -11.602 35.781 9.68 1 97 225 PHE A C 1
ATOM 1738 O O . PHE A 1 225 ? -12.375 34.844 9.492 1 97 225 PHE A O 1
ATOM 1745 N N . GLU A 1 226 ? -11.805 37.062 9.375 1 96.69 226 GLU A N 1
ATOM 1746 C CA . GLU A 1 226 ? -12.961 37.438 8.586 1 96.69 226 GLU A CA 1
ATOM 1747 C C . GLU A 1 226 ? -12.547 37.969 7.219 1 96.69 226 GLU A C 1
ATOM 1749 O O . GLU A 1 226 ? -11.555 38.688 7.105 1 96.69 226 GLU A O 1
ATOM 1754 N N . HIS A 1 227 ? -13.242 37.562 6.199 1 96.88 227 HIS A N 1
ATOM 1755 C CA . HIS A 1 227 ? -13.094 38.125 4.867 1 96.88 227 HIS A CA 1
ATOM 1756 C C . HIS A 1 227 ? -14.422 38.156 4.125 1 96.88 227 HIS A C 1
ATOM 1758 O O . HIS A 1 227 ? -15.109 37.156 4.031 1 96.88 227 HIS A O 1
ATOM 1764 N N . ALA A 1 228 ? -14.781 39.312 3.635 1 95.69 228 ALA A N 1
ATOM 1765 C CA . ALA A 1 228 ? -15.984 39.531 2.824 1 95.69 228 ALA A CA 1
ATOM 1766 C C . ALA A 1 228 ? -17.234 39.094 3.592 1 95.69 228 ALA A C 1
ATOM 1768 O O . ALA A 1 228 ? -18.141 38.5 3.021 1 95.69 228 ALA A O 1
ATOM 1769 N N . GLY A 1 229 ? -17.203 39.281 4.824 1 94 229 GLY A N 1
ATOM 1770 C CA . GLY A 1 229 ? -18.375 39.031 5.641 1 94 229 GLY A CA 1
ATOM 1771 C C . GLY A 1 229 ? -18.469 37.594 6.121 1 94 229 GLY A C 1
ATOM 1772 O O . GLY A 1 229 ? -19.391 37.219 6.852 1 94 229 GLY A O 1
ATOM 1773 N N . LYS A 1 230 ? -17.578 36.812 5.691 1 95.81 230 LYS A N 1
ATOM 1774 C CA . LYS A 1 230 ? -17.547 35.438 6.129 1 95.81 230 LYS A CA 1
ATOM 1775 C C . LYS A 1 230 ? -16.422 35.188 7.129 1 95.81 230 LYS A C 1
ATOM 1777 O O . LYS A 1 230 ? -15.445 35.969 7.172 1 95.81 230 LYS A O 1
ATOM 1782 N N . HIS A 1 231 ? -16.562 34.156 7.977 1 97.38 231 HIS A N 1
ATOM 1783 C CA . HIS A 1 231 ? -15.617 33.875 9.047 1 97.38 231 HIS A CA 1
ATOM 1784 C C . HIS A 1 231 ? -14.977 32.5 8.875 1 97.38 231 HIS A C 1
ATOM 1786 O O . HIS A 1 231 ? -15.648 31.531 8.516 1 97.38 231 HIS A O 1
ATOM 1792 N N . TYR A 1 232 ? -13.672 32.438 9.086 1 97.62 232 TYR A N 1
ATOM 1793 C CA . TYR A 1 232 ? -12.93 31.234 8.773 1 97.62 232 TYR A CA 1
ATOM 1794 C C . TYR A 1 232 ? -12.023 30.844 9.938 1 97.62 232 TYR A C 1
ATOM 1796 O O . TYR A 1 232 ? -11.578 31.703 10.703 1 97.62 232 TYR A O 1
ATOM 1804 N N . THR A 1 233 ? -11.781 29.547 10.109 1 97.94 233 THR A N 1
ATOM 1805 C CA . THR A 1 233 ? -10.68 29.016 10.891 1 97.94 233 THR A CA 1
ATOM 1806 C C . THR A 1 233 ? -9.609 28.406 9.977 1 97.94 233 THR A C 1
ATOM 1808 O O . THR A 1 233 ? -9.906 28.016 8.844 1 97.94 233 THR A O 1
ATOM 1811 N N . ILE A 1 234 ? -8.359 28.328 10.508 1 97.31 234 ILE A N 1
ATOM 1812 C CA . ILE A 1 234 ? -7.297 27.891 9.609 1 97.31 234 ILE A CA 1
ATOM 1813 C C . ILE A 1 234 ? -6.094 27.422 10.43 1 97.31 234 ILE A C 1
ATOM 1815 O O . ILE A 1 234 ? -5.922 27.812 11.578 1 97.31 234 ILE A O 1
ATOM 1819 N N . SER A 1 235 ? -5.402 26.453 9.898 1 95.62 235 SER A N 1
ATOM 1820 C CA . SER A 1 235 ? -4.027 26.125 10.258 1 95.62 235 SER A CA 1
ATOM 1821 C C . SER A 1 235 ? -3.133 26.062 9.023 1 95.62 235 SER A C 1
ATOM 1823 O O . SER A 1 235 ? -3.617 25.875 7.906 1 95.62 235 SER A O 1
ATOM 1825 N N . GLU A 1 236 ? -1.862 26.141 9.219 1 89.94 236 GLU A N 1
ATOM 1826 C CA . GLU A 1 236 ? -0.907 26.266 8.125 1 89.94 236 GLU A CA 1
ATOM 1827 C C . GLU A 1 236 ? -0.881 25.016 7.258 1 89.94 236 GLU A C 1
ATOM 1829 O O . GLU A 1 236 ? -0.426 25.047 6.113 1 89.94 236 GLU A O 1
ATOM 1834 N N . ASN A 1 237 ? -1.314 23.953 7.77 1 84.5 237 ASN A N 1
ATOM 1835 C CA . ASN A 1 237 ? -1.244 22.703 7 1 84.5 237 ASN A CA 1
ATOM 1836 C C . ASN A 1 237 ? -2.539 22.453 6.234 1 84.5 237 ASN A C 1
ATOM 1838 O O . ASN A 1 237 ? -2.615 21.516 5.434 1 84.5 237 ASN A O 1
ATOM 1842 N N . ASP A 1 238 ? -3.492 23.281 6.406 1 82.75 238 ASP A N 1
ATOM 1843 C CA . ASP A 1 238 ? -4.773 23.109 5.73 1 82.75 238 ASP A CA 1
ATOM 1844 C C . ASP A 1 238 ? -4.695 23.562 4.277 1 82.75 238 ASP A C 1
ATOM 1846 O O . ASP A 1 238 ? -4.109 24.609 3.98 1 82.75 238 ASP A O 1
ATOM 1850 N N . VAL A 1 239 ? -5.355 22.859 3.43 1 79.75 239 VAL A N 1
ATOM 1851 C CA . VAL A 1 239 ? -5.395 23.25 2.023 1 79.75 239 VAL A CA 1
ATOM 1852 C C . VAL A 1 239 ? -6.379 24.391 1.836 1 79.75 239 VAL A C 1
ATOM 1854 O O . VAL A 1 239 ? -6.223 25.219 0.925 1 79.75 239 VAL A O 1
ATOM 1857 N N . ALA A 1 240 ? -7.359 24.438 2.719 1 89 240 ALA A N 1
ATOM 1858 C CA . ALA A 1 240 ? -8.328 25.531 2.668 1 89 240 ALA A CA 1
ATOM 1859 C C . ALA A 1 240 ? -8.859 25.859 4.059 1 89 240 ALA A C 1
ATOM 1861 O O . ALA A 1 240 ? -9.031 24.953 4.891 1 89 240 ALA A O 1
ATOM 1862 N N . PRO A 1 241 ? -9.148 27.188 4.211 1 96.06 241 PRO A N 1
ATOM 1863 C CA . PRO A 1 241 ? -9.82 27.562 5.457 1 96.06 241 PRO A CA 1
ATOM 1864 C C . PRO A 1 241 ? -11.219 26.938 5.586 1 96.06 241 PRO A C 1
ATOM 1866 O O . PRO A 1 241 ? -11.844 26.609 4.578 1 96.06 241 PRO A O 1
ATOM 1869 N N . TYR A 1 242 ? -11.625 26.781 6.77 1 96.94 242 TYR A N 1
ATOM 1870 C CA . TYR A 1 242 ? -12.969 26.297 7.051 1 96.94 242 TYR A CA 1
ATOM 1871 C C . TYR A 1 242 ? -13.891 27.438 7.465 1 96.94 242 TYR A C 1
ATOM 1873 O O . TYR A 1 242 ? -13.594 28.156 8.414 1 96.94 242 TYR A O 1
ATOM 1881 N N . GLU A 1 243 ? -14.977 27.562 6.762 1 97.56 243 GLU A N 1
ATOM 1882 C CA . GLU A 1 243 ? -15.969 28.594 7.09 1 97.56 243 GLU A CA 1
ATOM 1883 C C . GLU A 1 243 ? -16.812 28.172 8.297 1 97.56 243 GLU A C 1
ATOM 1885 O O . GLU A 1 243 ? -17.203 27.016 8.414 1 97.56 243 GLU A O 1
ATOM 1890 N N . ILE A 1 244 ? -17 29.188 9.18 1 97.44 244 ILE A N 1
ATOM 1891 C CA . ILE A 1 244 ? -17.781 28.906 10.375 1 97.44 244 ILE A CA 1
ATOM 1892 C C . ILE A 1 244 ? -18.922 29.906 10.477 1 97.44 244 ILE A C 1
ATOM 1894 O O . ILE A 1 244 ? -18.797 31.062 10.07 1 97.44 244 ILE A O 1
ATOM 1898 N N . ASP A 1 245 ? -20.047 29.438 11 1 97.06 245 ASP A N 1
ATOM 1899 C CA . ASP A 1 245 ? -21.125 30.312 11.406 1 97.06 245 ASP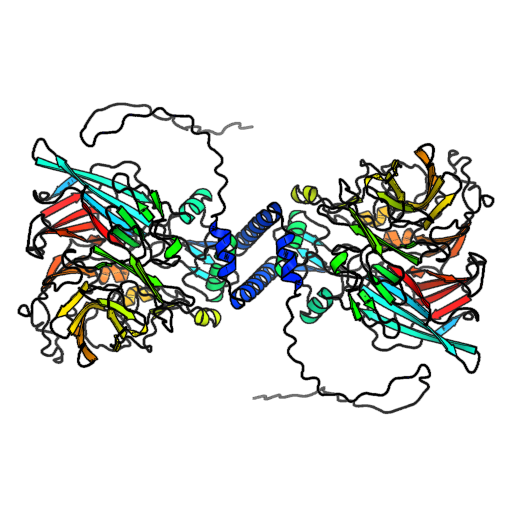 A CA 1
ATOM 1900 C C . ASP A 1 245 ? -20.891 30.859 12.812 1 97.06 245 ASP A C 1
ATOM 1902 O O . ASP A 1 245 ? -20.984 30.125 13.797 1 97.06 245 ASP A O 1
ATOM 1906 N N . ILE A 1 246 ? -20.641 32.125 12.953 1 95.31 246 ILE A N 1
ATOM 1907 C CA . ILE A 1 246 ? -20.219 32.688 14.234 1 95.31 246 ILE A CA 1
ATOM 1908 C C . ILE A 1 246 ? -21.422 32.75 15.188 1 95.31 246 ILE A C 1
ATOM 1910 O O . ILE A 1 246 ? -21.25 33.031 16.375 1 95.31 246 ILE A O 1
ATOM 1914 N N . ARG A 1 247 ? -22.703 32.438 14.773 1 92.25 247 ARG A N 1
ATOM 1915 C CA . ARG A 1 247 ? -23.875 32.438 15.633 1 92.25 247 ARG A CA 1
ATOM 1916 C C . ARG A 1 247 ? -23.969 31.156 16.438 1 92.25 247 ARG A C 1
ATOM 1918 O O . ARG A 1 247 ? -24.375 31.172 17.609 1 92.25 247 ARG A O 1
ATOM 1925 N N . ASN A 1 248 ? -23.578 30.109 15.758 1 95.38 248 ASN A N 1
ATOM 1926 C CA . ASN A 1 248 ? -23.703 28.828 16.438 1 95.38 248 ASN A CA 1
ATOM 1927 C C . ASN A 1 248 ? -22.406 28.031 16.391 1 95.38 248 ASN A C 1
ATOM 1929 O O . ASN A 1 248 ? -22.328 26.922 16.906 1 95.38 248 ASN A O 1
ATOM 1933 N N . LEU A 1 249 ? -21.406 28.5 15.781 1 97.31 249 LEU A N 1
ATOM 1934 C CA . LEU A 1 249 ? -20.047 27.984 15.711 1 97.31 249 LEU A CA 1
ATOM 1935 C C . LEU A 1 249 ? -19.984 26.719 14.867 1 97.31 249 LEU A C 1
ATOM 1937 O O . LEU A 1 249 ? -18.969 26.016 14.867 1 97.31 249 LEU A O 1
ATOM 1941 N N . GLU A 1 250 ? -21.016 26.453 14.086 1 97.5 250 GLU A N 1
ATOM 1942 C CA . GLU A 1 250 ? -21.016 25.297 13.203 1 97.5 250 GLU A CA 1
ATOM 1943 C C . GLU A 1 250 ? -20.047 25.5 12.031 1 97.5 250 GLU A C 1
ATOM 1945 O O . GLU A 1 250 ? -19.938 26.594 11.492 1 97.5 250 GLU A O 1
ATOM 1950 N N . THR A 1 251 ? -19.359 24.422 11.695 1 98 251 THR A N 1
ATOM 1951 C CA . THR A 1 251 ? -18.531 24.422 10.492 1 98 251 THR A CA 1
ATOM 1952 C C . THR A 1 251 ? -19.391 24.281 9.242 1 98 251 THR A C 1
ATOM 1954 O O . THR A 1 251 ? -20.109 23.281 9.086 1 98 251 THR A O 1
ATOM 1957 N N . ILE A 1 252 ? -19.297 25.172 8.398 1 97.25 252 ILE A N 1
ATOM 1958 C CA . ILE A 1 252 ? -20.094 25.172 7.18 1 97.25 252 ILE A CA 1
ATOM 1959 C C . ILE A 1 252 ? -19.406 24.328 6.113 1 97.25 252 ILE A C 1
ATOM 1961 O O . ILE A 1 252 ? -20.062 23.547 5.406 1 97.25 252 ILE A O 1
ATOM 1965 N N . GLY A 1 253 ? -18.156 24.453 5.969 1 94.81 253 GLY A N 1
ATOM 1966 C CA . GLY A 1 253 ? -17.344 23.766 4.977 1 94.81 253 GLY A CA 1
ATOM 1967 C C . GLY A 1 253 ? -16.062 24.516 4.637 1 94.81 253 GLY A C 1
ATOM 1968 O O . GLY A 1 253 ? -15.703 25.484 5.309 1 94.81 253 GLY A O 1
ATOM 1969 N N . THR A 1 254 ? -15.398 23.984 3.615 1 93.56 254 THR A N 1
ATOM 1970 C CA . THR A 1 254 ? -14.188 24.656 3.158 1 93.56 254 THR A CA 1
ATOM 1971 C C . THR A 1 254 ? -14.531 25.828 2.242 1 93.56 254 THR A C 1
ATOM 1973 O O . THR A 1 254 ? -15.656 25.906 1.729 1 93.56 254 THR A O 1
ATOM 1976 N N . TRP A 1 255 ? -13.648 26.75 2.158 1 94.06 255 TRP A N 1
ATOM 1977 C CA . TRP A 1 255 ? -13.781 27.859 1.216 1 94.06 255 TRP A CA 1
ATOM 1978 C C . TRP A 1 255 ? -13.648 27.375 -0.221 1 94.06 255 TRP A C 1
ATOM 1980 O O . TRP A 1 255 ? -12.633 27.625 -0.88 1 94.06 255 TRP A O 1
ATOM 1990 N N . ASP A 1 256 ? -14.633 26.859 -0.782 1 87.69 256 ASP A N 1
ATOM 1991 C CA . ASP A 1 256 ? -14.609 26.141 -2.047 1 87.69 256 ASP A CA 1
ATOM 1992 C C . ASP A 1 256 ? -14.32 27.078 -3.217 1 87.69 256 ASP A C 1
ATOM 1994 O O . ASP A 1 256 ? -13.672 26.688 -4.188 1 87.69 256 ASP A O 1
ATOM 1998 N N . GLU A 1 257 ? -14.773 28.281 -3.123 1 87.75 257 GLU A N 1
ATOM 1999 C CA . GLU A 1 257 ? -14.617 29.234 -4.215 1 87.75 257 GLU A CA 1
ATOM 2000 C C . GLU A 1 257 ? -13.148 29.438 -4.555 1 87.75 257 GLU A C 1
ATOM 2002 O O . GLU A 1 257 ? -12.805 29.734 -5.707 1 87.75 257 GLU A O 1
ATOM 2007 N N . ILE A 1 258 ? -12.352 29.266 -3.518 1 91.88 258 ILE A N 1
ATOM 2008 C CA . ILE A 1 258 ? -10.938 29.594 -3.709 1 91.88 258 ILE A CA 1
ATOM 2009 C C . ILE A 1 258 ? -10.109 28.312 -3.67 1 91.88 258 ILE A C 1
ATOM 2011 O O . ILE A 1 258 ? -9.016 28.25 -4.242 1 91.88 258 ILE A O 1
ATOM 2015 N N . ALA A 1 259 ? -10.617 27.266 -3.139 1 88.5 259 ALA A N 1
ATOM 2016 C CA . ALA A 1 259 ? -9.859 26.062 -2.826 1 88.5 259 ALA A CA 1
ATOM 2017 C C . ALA A 1 259 ? -9.281 25.438 -4.094 1 88.5 259 ALA A C 1
ATOM 2019 O O . ALA A 1 259 ? -8.102 25.062 -4.129 1 88.5 259 ALA A O 1
ATOM 2020 N N . ASP A 1 260 ? -10.016 25.344 -5.105 1 87.62 260 ASP A N 1
ATOM 2021 C CA . ASP A 1 260 ? -9.586 24.672 -6.328 1 87.62 260 ASP A CA 1
ATOM 2022 C C . ASP A 1 260 ? -8.5 25.469 -7.043 1 87.62 260 ASP A C 1
ATOM 2024 O O . ASP A 1 260 ? -7.523 24.891 -7.539 1 87.62 260 ASP A O 1
ATOM 2028 N N . SER A 1 261 ? -8.734 26.734 -7.051 1 92.31 261 SER A N 1
ATOM 2029 C CA . SER A 1 261 ? -7.762 27.578 -7.742 1 92.31 261 SER A CA 1
ATOM 2030 C C . SER A 1 261 ? -6.492 27.75 -6.918 1 92.31 261 SER A C 1
ATOM 2032 O O . SER A 1 261 ? -5.398 27.875 -7.473 1 92.31 261 SER A O 1
ATOM 2034 N N . TRP A 1 262 ? -6.613 27.797 -5.691 1 93.81 262 TRP A N 1
ATOM 2035 C CA . TRP A 1 262 ? -5.461 27.938 -4.805 1 93.81 262 TRP A CA 1
ATOM 2036 C C . TRP A 1 262 ? -4.727 26.594 -4.672 1 93.81 262 TRP A C 1
ATOM 2038 O O . TRP A 1 262 ? -3.553 26.5 -5.035 1 93.81 262 TRP A O 1
ATOM 2048 N N . ASN A 1 263 ? -5.297 25.531 -4.305 1 89.75 263 ASN A N 1
ATOM 2049 C CA . ASN A 1 263 ? -4.926 24.125 -4.297 1 89.75 263 ASN A CA 1
ATOM 2050 C C . ASN A 1 263 ? -3.605 23.891 -3.566 1 89.75 263 ASN A C 1
ATOM 2052 O O . ASN A 1 263 ? -2.744 23.156 -4.043 1 89.75 263 ASN A O 1
ATOM 2056 N N . ARG A 1 264 ? -3.357 24.547 -2.449 1 91.12 264 ARG A N 1
ATOM 2057 C CA . ARG A 1 264 ? -2.18 24.375 -1.604 1 91.12 264 ARG A CA 1
ATOM 2058 C C . ARG A 1 264 ? -2.453 24.844 -0.18 1 91.12 264 ARG A C 1
ATOM 2060 O O . ARG A 1 264 ? -3.502 25.438 0.096 1 91.12 264 ARG A O 1
ATOM 2067 N N . PRO A 1 265 ? -1.515 24.609 0.696 1 92.56 265 PRO A N 1
ATOM 2068 C CA . PRO A 1 265 ? -1.749 25.094 2.059 1 92.56 265 PRO A CA 1
ATOM 2069 C C . PRO A 1 265 ? -1.969 26.594 2.117 1 92.56 265 PRO A C 1
ATOM 2071 O O . PRO A 1 265 ? -1.398 27.344 1.312 1 92.56 265 PRO A O 1
ATOM 2074 N N . PHE A 1 266 ? -2.811 27.016 3.027 1 95.31 266 PHE A N 1
ATOM 2075 C CA . PHE A 1 266 ? -3.223 28.406 3.221 1 95.31 266 PHE A CA 1
ATOM 2076 C C . PHE A 1 266 ? -2.635 28.969 4.508 1 95.31 266 PHE A C 1
ATOM 2078 O O . PHE A 1 266 ? -2.652 28.312 5.547 1 95.31 266 PHE A O 1
ATOM 2085 N N . THR A 1 267 ? -2.061 30.156 4.453 1 96.38 267 THR A N 1
ATOM 2086 C CA . THR A 1 267 ? -1.419 30.75 5.621 1 96.38 267 THR A CA 1
ATOM 2087 C C . THR A 1 267 ? -2.428 30.953 6.75 1 96.38 267 THR A C 1
ATOM 2089 O O . THR A 1 267 ? -3.609 31.203 6.496 1 96.38 267 THR A O 1
ATOM 2092 N N . SER A 1 268 ? -1.917 30.875 7.965 1 96.44 268 SER A N 1
ATOM 2093 C CA . SER A 1 268 ? -2.766 31.125 9.125 1 96.44 268 SER A CA 1
ATOM 2094 C C . SER A 1 268 ? -2.984 32.625 9.328 1 96.44 268 SER A C 1
ATOM 2096 O O . SER A 1 268 ? -3.861 33.031 10.094 1 96.44 268 SER A O 1
ATOM 2098 N N . HIS A 1 269 ? -2.191 33.469 8.625 1 97.12 269 HIS A N 1
ATOM 2099 C CA . HIS A 1 269 ? -2.303 34.906 8.805 1 97.12 269 HIS A CA 1
ATOM 2100 C C . HIS A 1 269 ? -2.455 35.625 7.461 1 97.12 269 HIS A C 1
ATOM 2102 O O . HIS A 1 269 ? -1.607 36.438 7.082 1 97.12 269 HIS A O 1
ATOM 2108 N N . PRO A 1 270 ? -3.516 35.375 6.789 1 97.44 270 PRO A N 1
ATOM 2109 C CA . PRO A 1 270 ? -3.74 36.219 5.625 1 97.44 270 PRO A CA 1
ATOM 2110 C C . PRO A 1 270 ? -3.914 37.688 6 1 97.44 270 PRO A C 1
ATOM 2112 O O . PRO A 1 270 ? -4.309 38 7.125 1 97.44 270 PRO A O 1
ATOM 2115 N N . LYS A 1 271 ? -3.555 38.562 5.082 1 98 271 LYS A N 1
ATOM 2116 C CA . LYS A 1 271 ? -3.588 40 5.398 1 98 271 LYS A CA 1
ATOM 2117 C C . LYS A 1 271 ? -4.5 40.75 4.441 1 98 271 LYS A C 1
ATOM 2119 O O . LYS A 1 271 ? -4.402 40.594 3.223 1 98 271 LYS A O 1
ATOM 2124 N N . LYS A 1 272 ? -5.355 41.469 5.031 1 97.06 272 LYS A N 1
ATOM 2125 C CA . LYS A 1 272 ? -6.164 42.375 4.219 1 97.06 272 LYS A CA 1
ATOM 2126 C C . LYS A 1 272 ? -5.344 43.594 3.762 1 97.06 272 LYS A C 1
ATOM 2128 O O . LYS A 1 272 ? -4.77 44.312 4.586 1 97.06 272 LYS A O 1
ATOM 2133 N N . ALA A 1 273 ? -5.293 43.781 2.479 1 96.19 273 ALA A N 1
ATOM 2134 C CA . ALA A 1 273 ? -4.605 44.938 1.935 1 96.19 273 ALA A CA 1
ATOM 2135 C C . ALA A 1 273 ? -5.348 46.219 2.285 1 96.19 273 ALA A C 1
ATOM 2137 O O . ALA A 1 273 ? -6.57 46.312 2.164 1 96.19 273 ALA A O 1
ATOM 2138 N N . PRO A 1 274 ? -4.523 47.219 2.744 1 93.06 274 PRO A N 1
ATOM 2139 C CA . PRO A 1 274 ? -5.184 48.469 3.113 1 93.06 274 PRO A CA 1
ATOM 2140 C C . PRO A 1 274 ? -5.887 49.125 1.932 1 93.06 274 PRO A C 1
ATOM 2142 O O . PRO A 1 274 ? -5.387 49.094 0.806 1 93.06 274 PRO A O 1
ATOM 2145 N N . ARG A 1 275 ? -7.047 49.75 2.076 1 88.62 275 ARG A N 1
ATOM 2146 C CA . ARG A 1 275 ? -7.816 50.562 1.135 1 88.62 275 ARG A CA 1
ATOM 2147 C C . ARG A 1 275 ? -8.633 49.688 0.199 1 88.62 275 ARG A C 1
ATOM 2149 O O . ARG A 1 275 ? -9.82 49.938 -0.019 1 88.62 275 ARG A O 1
ATOM 2156 N N . THR A 1 276 ? -8 48.5 -0.38 1 94.38 276 THR A N 1
ATOM 2157 C CA . THR A 1 276 ? -8.703 47.719 -1.393 1 94.38 276 THR A CA 1
ATOM 2158 C C . THR A 1 276 ? -9.594 46.656 -0.741 1 94.38 276 THR A C 1
ATOM 2160 O O . THR A 1 276 ? -10.578 46.219 -1.335 1 94.38 276 THR A O 1
ATOM 2163 N N . GLY A 1 277 ? -9.117 46.188 0.405 1 95.62 277 GLY A N 1
ATOM 2164 C CA . GLY A 1 277 ? -9.852 45.125 1.088 1 95.62 277 GLY A CA 1
ATOM 2165 C C . GLY A 1 277 ? -9.547 43.75 0.559 1 95.62 277 GLY A C 1
ATOM 2166 O O . GLY A 1 277 ? -10.102 42.75 1.037 1 95.62 277 GLY A O 1
ATOM 2167 N N . GLU A 1 278 ? -8.664 43.688 -0.414 1 97.94 278 GLU A N 1
ATOM 2168 C CA . GLU A 1 278 ? -8.219 42.375 -0.929 1 97.94 278 GLU A CA 1
ATOM 2169 C C . GLU A 1 278 ? -7.445 41.594 0.13 1 97.94 278 GLU A C 1
ATOM 2171 O O . GLU A 1 278 ? -6.887 42.188 1.056 1 97.94 278 GLU A O 1
ATOM 2176 N N . LEU A 1 279 ? -7.492 40.281 -0.019 1 98.38 279 LEU A N 1
ATOM 2177 C CA . LEU A 1 279 ? -6.82 39.438 0.962 1 98.38 279 LEU A CA 1
ATOM 2178 C C . LEU A 1 279 ? -5.562 38.812 0.366 1 98.38 279 LEU A C 1
ATOM 2180 O O . LEU A 1 279 ? -5.637 38.094 -0.645 1 98.38 279 LEU A O 1
ATOM 2184 N N . VAL A 1 280 ? -4.426 39.031 0.987 1 98.44 280 VAL A N 1
ATOM 2185 C CA . VAL A 1 280 ? -3.16 38.469 0.549 1 98.44 280 VAL A CA 1
ATOM 2186 C C . VAL A 1 280 ? -2.85 37.219 1.375 1 98.44 280 VAL A C 1
ATOM 2188 O O . VAL A 1 280 ? -2.994 37.219 2.6 1 98.44 280 VAL A O 1
ATOM 2191 N N . THR A 1 281 ? -2.49 36.125 0.67 1 97.69 281 THR A N 1
ATOM 2192 C CA . THR A 1 281 ? -2.15 34.875 1.342 1 97.69 281 THR A CA 1
ATOM 2193 C C . THR A 1 281 ? -0.859 34.312 0.775 1 97.69 281 THR A C 1
ATOM 2195 O O . THR A 1 281 ? -0.342 34.781 -0.233 1 97.69 281 THR A O 1
ATOM 2198 N N . ILE A 1 282 ? -0.292 33.344 1.483 1 97.19 282 ILE A N 1
ATOM 2199 C CA . ILE A 1 282 ? 0.841 32.531 1.029 1 97.19 282 ILE A CA 1
ATOM 2200 C C . ILE A 1 282 ? 0.602 31.062 1.362 1 97.19 282 ILE A C 1
ATOM 2202 O O . ILE A 1 282 ? -0.206 30.734 2.236 1 97.19 282 ILE A O 1
ATOM 2206 N N . GLY A 1 283 ? 1.201 30.234 0.6 1 96.19 283 GLY A N 1
ATOM 2207 C CA . GLY A 1 283 ? 1.148 28.797 0.834 1 96.19 283 GLY A CA 1
ATOM 2208 C C . GLY A 1 283 ? 2.516 28.141 0.812 1 96.19 283 GLY A C 1
ATOM 2209 O O . GLY A 1 283 ? 3.252 28.25 -0.169 1 96.19 283 GLY A O 1
ATOM 2210 N N . ILE A 1 284 ? 2.826 27.422 1.851 1 95.75 284 ILE A N 1
ATOM 2211 C CA . ILE A 1 284 ? 4.098 26.719 2 1 95.75 284 ILE A CA 1
ATOM 2212 C C . ILE A 1 284 ? 3.92 25.234 1.639 1 95.75 284 ILE A C 1
ATOM 2214 O O . ILE A 1 284 ? 2.883 24.641 1.93 1 95.75 284 ILE A O 1
ATOM 2218 N N . ASP A 1 285 ? 4.926 24.688 0.991 1 92.31 285 ASP A N 1
ATOM 2219 C CA . ASP A 1 285 ? 4.93 23.266 0.704 1 92.31 285 ASP A CA 1
ATOM 2220 C C . ASP A 1 285 ? 6.336 22.672 0.848 1 92.31 285 ASP A C 1
ATOM 2222 O O . ASP A 1 285 ? 7.328 23.359 0.612 1 92.31 285 ASP A O 1
ATOM 2226 N N . ALA A 1 286 ? 6.344 21.453 1.295 1 89.5 286 ALA A N 1
ATOM 2227 C CA . ALA A 1 286 ? 7.633 20.781 1.435 1 89.5 286 ALA A CA 1
ATOM 2228 C C . ALA A 1 286 ? 8.219 20.422 0.07 1 89.5 286 ALA A C 1
ATOM 2230 O O . ALA A 1 286 ? 9.414 20.141 -0.048 1 89.5 286 ALA A O 1
ATOM 2231 N N . LYS A 1 287 ? 7.398 20.422 -0.917 1 86.75 287 LYS A N 1
ATOM 2232 C CA . LYS A 1 287 ? 7.828 20.172 -2.287 1 86.75 287 LYS A CA 1
ATOM 2233 C C . LYS A 1 287 ? 7.758 21.438 -3.133 1 86.75 287 LYS A C 1
ATOM 2235 O O . LYS A 1 287 ? 6.973 22.344 -2.84 1 86.75 287 LYS A O 1
ATOM 2240 N N . ASN A 1 288 ? 8.5 21.453 -4.176 1 92.69 288 ASN A N 1
ATOM 2241 C CA . ASN A 1 288 ? 8.477 22.578 -5.105 1 92.69 288 ASN A CA 1
ATOM 2242 C C . ASN A 1 288 ? 7.156 22.625 -5.875 1 92.69 288 ASN A C 1
ATOM 2244 O O . ASN A 1 288 ? 6.68 21.609 -6.379 1 92.69 288 ASN A O 1
ATOM 2248 N N . PRO A 1 289 ? 6.535 23.859 -6.051 1 95.62 289 PRO A N 1
ATOM 2249 C CA . PRO A 1 289 ? 6.965 25.172 -5.574 1 95.62 289 PRO A CA 1
ATOM 2250 C C . PRO A 1 289 ? 6.836 25.328 -4.059 1 95.62 289 PRO A C 1
ATOM 2252 O O . PRO A 1 289 ? 5.781 25.031 -3.494 1 95.62 289 PRO A O 1
ATOM 2255 N N . TYR A 1 290 ? 7.832 25.906 -3.412 1 96.75 290 TYR A N 1
ATOM 2256 C CA . TYR A 1 290 ? 7.945 25.891 -1.959 1 96.75 290 TYR A CA 1
ATOM 2257 C C . TYR A 1 290 ? 7.086 26.984 -1.337 1 96.75 290 TYR A C 1
ATOM 2259 O O . TYR A 1 290 ? 6.543 26.812 -0.243 1 96.75 290 TYR A O 1
ATOM 2267 N N . LEU A 1 291 ? 7.023 28.109 -1.986 1 97.56 291 LEU A N 1
ATOM 2268 C CA . LEU A 1 291 ? 6.238 29.234 -1.481 1 97.56 291 LEU A CA 1
ATOM 2269 C C . LEU A 1 291 ? 5.535 29.953 -2.621 1 97.56 291 LEU A C 1
ATOM 2271 O O . LEU A 1 291 ? 6.188 30.438 -3.551 1 97.56 291 LEU A O 1
ATOM 2275 N N . VAL A 1 292 ? 4.234 30.031 -2.504 1 97.75 292 VAL A N 1
ATOM 2276 C CA . VAL A 1 292 ? 3.387 30.672 -3.5 1 97.75 292 VAL A CA 1
ATOM 2277 C C . VAL A 1 292 ? 2.566 31.781 -2.84 1 97.75 292 VAL A C 1
ATOM 2279 O O . VAL A 1 292 ? 2.07 31.609 -1.723 1 97.75 292 VAL A O 1
ATOM 2282 N N . LEU A 1 293 ? 2.492 32.906 -3.482 1 98.38 293 LEU A N 1
ATOM 2283 C CA . LEU A 1 293 ? 1.684 34.031 -2.996 1 98.38 293 LEU A CA 1
ATOM 2284 C C . LEU A 1 293 ? 0.396 34.156 -3.803 1 98.38 293 LEU A C 1
ATOM 2286 O O . LEU A 1 293 ? 0.399 33.969 -5.02 1 98.38 293 LEU A O 1
ATOM 2290 N N . GLY A 1 294 ? -0.675 34.5 -3.113 1 98.12 294 GLY A N 1
ATOM 2291 C CA . GLY A 1 294 ? -1.962 34.719 -3.752 1 98.12 294 GLY A CA 1
ATOM 2292 C C . GLY A 1 294 ? -2.664 35.969 -3.258 1 98.12 294 GLY A C 1
ATOM 2293 O O . GLY A 1 294 ? -2.457 36.406 -2.119 1 98.12 294 GLY A O 1
ATOM 2294 N N . VAL A 1 295 ? -3.445 36.562 -4.133 1 98.5 295 VAL A N 1
ATOM 2295 C CA . VAL A 1 295 ? -4.324 37.688 -3.775 1 98.5 295 VAL A CA 1
ATOM 2296 C C . VAL A 1 295 ? -5.77 37.344 -4.109 1 98.5 295 VAL A C 1
ATOM 2298 O O . VAL A 1 295 ? -6.086 37 -5.254 1 98.5 295 VAL A O 1
ATOM 2301 N N . ILE A 1 296 ? -6.578 37.375 -3.146 1 98.25 296 ILE A N 1
ATOM 2302 C CA . ILE A 1 296 ? -8 37.094 -3.283 1 98.25 296 ILE A CA 1
ATOM 2303 C C . ILE A 1 296 ? -8.805 38.375 -3.338 1 98.25 296 ILE A C 1
ATOM 2305 O O . ILE A 1 296 ? -8.516 39.344 -2.6 1 98.25 296 ILE A O 1
ATOM 2309 N N . SER A 1 297 ? -9.82 38.406 -4.133 1 98.31 297 SER A N 1
ATOM 2310 C CA . SER A 1 297 ? -10.648 39.594 -4.316 1 98.31 297 SER A CA 1
ATOM 2311 C C . SER A 1 297 ? -11.328 40 -3.016 1 98.31 297 SER A C 1
ATOM 2313 O O . SER A 1 297 ? -11.508 39.188 -2.117 1 98.31 297 SER A O 1
ATOM 2315 N N . ALA A 1 298 ? -11.711 41.281 -2.918 1 97.81 298 ALA A N 1
ATOM 2316 C CA . ALA A 1 298 ? -12.312 41.844 -1.71 1 97.81 298 ALA A CA 1
ATOM 2317 C C . ALA A 1 298 ? -13.641 41.156 -1.396 1 97.81 298 ALA A C 1
ATOM 2319 O O . ALA A 1 298 ? -14.039 41.062 -0.233 1 97.81 298 ALA A O 1
ATOM 2320 N N . ASP A 1 299 ? -14.242 40.656 -2.375 1 96.88 299 ASP A N 1
ATOM 2321 C CA . ASP A 1 299 ? -15.516 39.969 -2.156 1 96.88 299 ASP A CA 1
ATOM 2322 C C . ASP A 1 299 ? -15.32 38.5 -1.874 1 96.88 299 ASP A C 1
ATOM 2324 O O . ASP A 1 299 ? -16.297 37.75 -1.668 1 96.88 299 ASP A O 1
ATOM 2328 N N . GLY A 1 300 ? -14.062 38 -1.916 1 96.81 300 GLY A N 1
ATOM 2329 C CA . GLY A 1 300 ? -13.727 36.656 -1.517 1 96.81 300 GLY A CA 1
ATOM 2330 C C . GLY A 1 300 ? -14.094 35.625 -2.559 1 96.81 300 GLY A C 1
ATOM 2331 O O . GLY A 1 300 ? -14.062 34.406 -2.283 1 96.81 300 GLY A O 1
ATOM 2332 N N . LYS A 1 301 ? -14.328 36 -3.82 1 96.06 301 LYS A N 1
ATOM 2333 C CA . LYS A 1 301 ? -14.898 35.062 -4.785 1 96.06 301 LYS A CA 1
ATOM 2334 C C . LYS A 1 301 ? -13.844 34.594 -5.77 1 96.06 301 LYS A C 1
ATOM 2336 O O . LYS A 1 301 ? -14.016 33.531 -6.406 1 96.06 301 LYS A O 1
ATOM 2341 N N . LYS A 1 302 ? -12.789 35.375 -5.871 1 96.81 302 LYS A N 1
ATOM 2342 C CA . LYS A 1 302 ? -11.836 35.031 -6.93 1 96.81 302 LYS A CA 1
ATOM 2343 C C . LYS A 1 302 ? -10.398 35.188 -6.438 1 96.81 302 LYS A C 1
ATOM 2345 O O . LYS A 1 302 ? -10.086 36.125 -5.684 1 96.81 302 LYS A O 1
ATOM 2350 N N . LEU A 1 303 ? -9.617 34.219 -6.844 1 97.38 303 LEU A N 1
ATOM 2351 C CA . LEU A 1 303 ? -8.172 34.406 -6.777 1 97.38 303 LEU A CA 1
ATOM 2352 C C . LEU A 1 303 ? -7.672 35.281 -7.914 1 97.38 303 LEU A C 1
ATOM 2354 O O . LEU A 1 303 ? -7.629 34.844 -9.07 1 97.38 303 LEU A O 1
ATOM 2358 N N . ILE A 1 304 ? -7.246 36.438 -7.656 1 96.94 304 ILE A N 1
ATOM 2359 C CA . ILE A 1 304 ? -7.023 37.406 -8.719 1 96.94 304 ILE A CA 1
ATOM 2360 C C . ILE A 1 304 ? -5.539 37.469 -9.078 1 96.94 304 ILE A C 1
ATOM 2362 O O . ILE A 1 304 ? -5.16 38 -10.125 1 96.94 304 ILE A O 1
ATOM 2366 N N . HIS A 1 305 ? -4.676 37.031 -8.211 1 97.75 305 HIS A N 1
ATOM 2367 C CA . HIS A 1 305 ? -3.238 36.969 -8.461 1 97.75 305 HIS A CA 1
ATOM 2368 C C . HIS A 1 305 ? -2.619 35.75 -7.773 1 97.75 305 HIS A C 1
ATOM 2370 O O . HIS A 1 305 ? -3.01 35.375 -6.66 1 97.75 305 HIS A O 1
ATOM 2376 N N . LYS A 1 306 ? -1.808 35 -8.438 1 97.81 306 LYS A N 1
ATOM 2377 C CA . LYS A 1 306 ? -1.092 33.844 -7.93 1 97.81 306 LYS A CA 1
ATOM 2378 C C . LYS A 1 306 ? 0.303 33.75 -8.539 1 97.81 306 LYS A C 1
ATOM 2380 O O . LYS A 1 306 ? 0.452 33.75 -9.766 1 97.81 306 LYS A O 1
ATOM 2385 N N . VAL A 1 307 ? 1.35 33.625 -7.68 1 98.06 307 VAL A N 1
ATOM 2386 C CA . VAL A 1 307 ? 2.701 33.625 -8.227 1 98.06 307 VAL A CA 1
ATOM 2387 C C . VAL A 1 307 ? 3.602 32.719 -7.398 1 98.06 307 VAL A C 1
ATOM 2389 O O . VAL A 1 307 ? 3.605 32.781 -6.168 1 98.06 307 VAL A O 1
ATOM 2392 N N . ASP A 1 308 ? 4.297 31.781 -8.047 1 97.94 308 ASP A N 1
ATOM 2393 C CA . ASP A 1 308 ? 5.387 31.031 -7.438 1 97.94 308 ASP A CA 1
ATOM 2394 C C . ASP A 1 308 ? 6.594 31.938 -7.18 1 97.94 308 ASP A C 1
ATOM 2396 O O . ASP A 1 308 ? 7.207 32.438 -8.117 1 97.94 308 ASP A O 1
ATOM 2400 N N . LEU A 1 309 ? 7.004 32.094 -5.973 1 98.12 309 LEU A N 1
ATOM 2401 C CA . LEU A 1 309 ? 8.078 33 -5.609 1 98.12 309 LEU A CA 1
ATOM 2402 C C . LEU A 1 309 ? 9.445 32.375 -5.867 1 98.12 309 LEU A C 1
ATOM 2404 O O . LEU A 1 309 ? 10.477 33 -5.656 1 98.12 309 LEU A O 1
ATOM 2408 N N . ARG A 1 310 ? 9.469 31.062 -6.266 1 97.44 310 ARG A N 1
ATOM 2409 C CA . ARG A 1 310 ? 10.648 30.312 -6.711 1 97.44 310 ARG A CA 1
ATOM 2410 C C . ARG A 1 310 ? 11.703 30.266 -5.613 1 97.44 310 ARG A C 1
ATOM 2412 O O . ARG A 1 310 ? 12.875 30.547 -5.863 1 97.44 310 ARG A O 1
ATOM 2419 N N . PHE A 1 311 ? 11.203 30.016 -4.43 1 97.5 311 PHE A N 1
ATOM 2420 C CA . PHE A 1 311 ? 12.125 29.797 -3.32 1 97.5 311 PHE A CA 1
ATOM 2421 C C . PHE A 1 311 ? 13.016 28.578 -3.598 1 97.5 311 PHE A C 1
ATOM 2423 O O . PHE A 1 311 ? 12.602 27.656 -4.289 1 97.5 311 PHE A O 1
ATOM 2430 N N . LYS A 1 312 ? 14.203 28.578 -3.053 1 95.62 312 LYS A N 1
ATOM 2431 C CA . LYS A 1 312 ? 15.141 27.469 -3.217 1 95.62 312 LYS A CA 1
ATOM 2432 C C . LYS A 1 312 ? 15.055 26.484 -2.049 1 95.62 312 LYS A C 1
ATOM 2434 O O . LYS A 1 312 ? 15.633 25.406 -2.094 1 95.62 312 LYS A O 1
ATOM 2439 N N . ARG A 1 313 ? 14.391 26.875 -1.051 1 96 313 ARG A N 1
ATOM 2440 C CA . ARG A 1 313 ? 14.148 26.078 0.139 1 96 313 ARG A CA 1
ATOM 2441 C C . ARG A 1 313 ? 12.719 26.25 0.637 1 96 313 ARG A C 1
ATOM 2443 O O . ARG A 1 313 ? 12.086 27.266 0.386 1 96 313 ARG A O 1
ATOM 2450 N N . SER A 1 314 ? 12.266 25.25 1.279 1 96.31 314 SER A N 1
ATOM 2451 C CA . SER A 1 314 ? 10.969 25.359 1.943 1 96.31 314 SER A CA 1
ATOM 2452 C C . SER A 1 314 ? 11.117 25.938 3.35 1 96.31 314 SER A C 1
ATOM 2454 O O . SER A 1 314 ? 11.914 25.438 4.148 1 96.31 314 SER A O 1
ATOM 2456 N N . ILE A 1 315 ? 10.406 26.984 3.619 1 96.81 315 ILE A N 1
ATOM 2457 C CA . ILE A 1 315 ? 10.516 27.609 4.93 1 96.81 315 ILE A CA 1
ATOM 2458 C C . ILE A 1 315 ? 9.148 27.609 5.613 1 96.81 315 ILE A C 1
ATOM 2460 O O . ILE A 1 315 ? 8.117 27.688 4.949 1 96.81 315 ILE A O 1
ATOM 2464 N N . LEU A 1 316 ? 9.211 27.547 6.918 1 95.69 316 LEU A N 1
ATOM 2465 C CA . LEU A 1 316 ? 7.996 27.719 7.707 1 95.69 316 LEU A CA 1
ATOM 2466 C C . LEU A 1 316 ? 7.668 29.203 7.891 1 95.69 316 LEU A C 1
ATOM 2468 O O . LEU A 1 316 ? 7.934 29.766 8.953 1 95.69 316 LEU A O 1
ATOM 2472 N N . CYS A 1 317 ? 7.109 29.781 6.902 1 95.5 317 CYS A N 1
ATOM 2473 C CA . CYS A 1 317 ? 6.672 31.172 6.945 1 95.5 317 CYS A CA 1
ATOM 2474 C C . CYS A 1 317 ? 5.273 31.281 7.543 1 95.5 317 CYS A C 1
ATOM 2476 O O . CYS A 1 317 ? 4.277 31.109 6.836 1 95.5 317 CYS A O 1
ATOM 2478 N N . HIS A 1 318 ? 5.23 31.641 8.766 1 95.75 318 HIS A N 1
ATOM 2479 C CA . HIS A 1 318 ? 3.984 31.656 9.523 1 95.75 318 HIS A CA 1
ATOM 2480 C C . HIS A 1 318 ? 3.141 32.875 9.172 1 95.75 318 HIS A C 1
ATOM 2482 O O . HIS A 1 318 ? 1.91 32.812 9.188 1 95.75 318 HIS A O 1
ATOM 2488 N N . GLU A 1 319 ? 3.787 34 8.914 1 97.06 319 GLU A N 1
ATOM 2489 C CA . GLU A 1 319 ? 3.082 35.25 8.664 1 97.06 319 GLU A CA 1
ATOM 2490 C C . GLU A 1 319 ? 3.846 36.125 7.676 1 97.06 319 GLU A C 1
ATOM 2492 O O . GLU A 1 319 ? 5.074 36.219 7.727 1 97.06 319 GLU A O 1
ATOM 2497 N N . MET A 1 320 ? 3.094 36.75 6.75 1 97.62 320 MET A N 1
ATOM 2498 C CA . MET A 1 320 ? 3.609 37.781 5.848 1 97.62 320 MET A CA 1
ATOM 2499 C C . MET A 1 320 ? 3.01 39.125 6.176 1 97.62 320 MET A C 1
ATOM 2501 O O . MET A 1 320 ? 2.127 39.25 7.031 1 97.62 320 MET A O 1
ATOM 2505 N N . GLY A 1 321 ? 3.615 40.188 5.617 1 98.25 321 GLY A N 1
ATOM 2506 C CA . GLY A 1 321 ? 3.088 41.531 5.844 1 98.25 321 GLY A CA 1
ATOM 2507 C C . GLY A 1 321 ? 2.564 42.188 4.578 1 98.25 321 GLY A C 1
ATOM 2508 O O . GLY A 1 321 ? 2.734 41.656 3.48 1 98.25 321 GLY A O 1
ATOM 2509 N N . VAL A 1 322 ? 1.892 43.25 4.766 1 98.56 322 VAL A N 1
ATOM 2510 C CA . VAL A 1 322 ? 1.451 44.062 3.646 1 98.56 322 VAL A CA 1
ATOM 2511 C C . VAL A 1 322 ? 1.659 45.562 3.986 1 98.56 322 VAL A C 1
ATOM 2513 O O . VAL A 1 322 ? 1.683 45.938 5.16 1 98.56 322 VAL A O 1
ATOM 2516 N N . THR A 1 323 ? 1.9 46.312 3.039 1 98.5 323 THR A N 1
ATOM 2517 C CA . THR A 1 323 ? 1.816 47.75 3.092 1 98.5 323 THR A CA 1
ATOM 2518 C C . THR A 1 323 ? 0.775 48.281 2.102 1 98.5 323 THR A C 1
ATOM 2520 O O . THR A 1 323 ? -0.035 47.5 1.585 1 98.5 323 THR A O 1
ATOM 2523 N N . GLN A 1 324 ? 0.79 49.531 1.945 1 97.12 324 GLN A N 1
ATOM 2524 C CA . GLN A 1 324 ? -0.152 50.094 0.979 1 97.12 324 GLN A CA 1
ATOM 2525 C C . GLN A 1 324 ? 0.123 49.562 -0.425 1 97.12 324 GLN A C 1
ATOM 2527 O O . GLN A 1 324 ? -0.808 49.312 -1.194 1 97.12 324 GLN A O 1
ATOM 2532 N N . ARG A 1 325 ? 1.42 49.344 -0.766 1 96.62 325 ARG A N 1
ATOM 2533 C CA . ARG A 1 325 ? 1.752 49.031 -2.15 1 96.62 325 ARG A CA 1
ATOM 2534 C C . ARG A 1 325 ? 2.369 47.625 -2.256 1 96.62 325 ARG A C 1
ATOM 2536 O O . ARG A 1 325 ? 2.418 47.031 -3.34 1 96.62 325 ARG A O 1
ATOM 2543 N N . TYR A 1 326 ? 2.799 47.125 -1.063 1 98.5 326 TYR A N 1
ATOM 2544 C CA . TYR A 1 326 ? 3.707 46 -1.206 1 98.5 326 TYR A CA 1
ATOM 2545 C C . TYR A 1 326 ? 3.234 44.812 -0.375 1 98.5 326 TYR A C 1
ATOM 2547 O O . TYR A 1 326 ? 2.561 44.969 0.644 1 98.5 326 TYR A O 1
ATOM 2555 N N . ASN A 1 327 ? 3.551 43.625 -0.908 1 98.56 327 ASN A N 1
ATOM 2556 C CA . ASN A 1 327 ? 3.617 42.438 -0.085 1 98.56 327 ASN A CA 1
ATOM 2557 C C . ASN A 1 327 ? 4.996 42.25 0.547 1 98.56 327 ASN A C 1
ATOM 2559 O O . ASN A 1 327 ? 6.016 42.469 -0.11 1 98.56 327 ASN A O 1
ATOM 2563 N N . ILE A 1 328 ? 5.043 41.938 1.815 1 98.81 328 ILE A N 1
ATOM 2564 C CA . ILE A 1 328 ? 6.293 41.75 2.535 1 98.81 328 ILE A CA 1
ATOM 2565 C C . ILE A 1 328 ? 6.477 40.25 2.824 1 98.81 328 ILE A C 1
ATOM 2567 O O . ILE A 1 328 ? 5.637 39.625 3.488 1 98.81 328 ILE A O 1
ATOM 2571 N N . ILE A 1 329 ? 7.566 39.688 2.391 1 98.44 329 ILE A N 1
ATOM 2572 C CA . ILE A 1 329 ? 7.762 38.25 2.436 1 98.44 329 ILE A CA 1
ATOM 2573 C C . ILE A 1 329 ? 8.977 37.906 3.301 1 98.44 329 ILE A C 1
ATOM 2575 O O . ILE A 1 329 ? 10.117 37.969 2.824 1 98.44 329 ILE A O 1
ATOM 2579 N N . PRO A 1 330 ? 8.727 37.469 4.523 1 97.88 330 PRO A N 1
ATO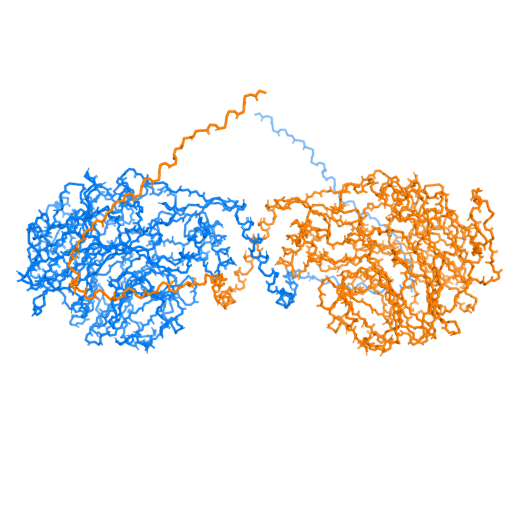M 2580 C CA . PRO A 1 330 ? 9.844 37.031 5.352 1 97.88 330 PRO A CA 1
ATOM 2581 C C . PRO A 1 330 ? 10.406 35.688 4.902 1 97.88 330 PRO A C 1
ATOM 2583 O O . PRO A 1 330 ? 9.648 34.719 4.719 1 97.88 330 PRO A O 1
ATOM 2586 N N . ASP A 1 331 ? 11.664 35.594 4.664 1 97.88 331 ASP A N 1
ATOM 2587 C CA . ASP A 1 331 ? 12.398 34.375 4.367 1 97.88 331 ASP A CA 1
ATOM 2588 C C . ASP A 1 331 ? 13.422 34.062 5.461 1 97.88 331 ASP A C 1
ATOM 2590 O O . ASP A 1 331 ? 14.609 34.344 5.305 1 97.88 331 ASP A O 1
ATOM 2594 N N . PHE A 1 332 ? 12.93 33.5 6.547 1 97.44 332 PHE A N 1
ATOM 2595 C CA . PHE A 1 332 ? 13.766 33.156 7.688 1 97.44 332 PHE A CA 1
ATOM 2596 C C . PHE A 1 332 ? 14.07 31.656 7.688 1 97.44 332 PHE A C 1
ATOM 2598 O O . PHE A 1 332 ? 13.297 30.859 7.148 1 97.44 332 PHE A O 1
ATOM 2605 N N . PRO A 1 333 ? 15.133 31.234 8.305 1 96.81 333 PRO A N 1
ATOM 2606 C CA . PRO A 1 333 ? 15.664 29.906 8.023 1 96.81 333 PRO A CA 1
ATOM 2607 C C . PRO A 1 333 ? 15.102 28.828 8.953 1 96.81 333 PRO A C 1
ATOM 2609 O O . PRO A 1 333 ? 15.852 27.984 9.453 1 96.81 333 PRO A O 1
ATOM 2612 N N . THR A 1 334 ? 13.938 28.844 9.289 1 96.94 334 THR A N 1
ATOM 2613 C CA . THR A 1 334 ? 13.242 27.656 9.758 1 96.94 334 THR A CA 1
ATOM 2614 C C . THR A 1 334 ? 12.766 26.812 8.578 1 96.94 334 THR A C 1
ATOM 2616 O O . THR A 1 334 ? 11.727 27.109 7.98 1 96.94 334 THR A O 1
ATOM 2619 N N . ILE A 1 335 ? 13.453 25.75 8.359 1 97.31 335 ILE A N 1
ATOM 2620 C CA . ILE A 1 335 ? 13.391 25.094 7.055 1 97.31 335 ILE A CA 1
ATOM 2621 C C . ILE A 1 335 ? 12.695 23.734 7.188 1 97.31 335 ILE A C 1
ATOM 2623 O O . ILE A 1 335 ? 12.953 23 8.133 1 97.31 335 ILE A O 1
ATOM 2627 N N . ILE A 1 336 ? 11.805 23.422 6.273 1 95.81 336 ILE A N 1
ATOM 2628 C CA . ILE A 1 336 ? 11.227 22.109 6.062 1 95.81 336 ILE A CA 1
ATOM 2629 C C . ILE A 1 336 ? 11.961 21.391 4.926 1 95.81 336 ILE A C 1
ATOM 2631 O O . ILE A 1 336 ? 11.875 21.812 3.768 1 95.81 336 ILE A O 1
ATOM 2635 N N . ASP A 1 337 ? 12.625 20.312 5.238 1 94.31 337 ASP A N 1
ATOM 2636 C CA . ASP A 1 337 ? 13.516 19.703 4.254 1 94.31 337 ASP A CA 1
ATOM 2637 C C . ASP A 1 337 ? 13.305 18.188 4.172 1 94.31 337 ASP A C 1
ATOM 2639 O O . ASP A 1 337 ? 13.836 17.438 4.992 1 94.31 337 ASP A O 1
ATOM 2643 N N . LEU A 1 338 ? 12.68 17.766 3.074 1 90.5 338 LEU A N 1
ATOM 2644 C CA . LEU A 1 338 ? 12.422 16.359 2.867 1 90.5 338 LEU A CA 1
ATOM 2645 C C . LEU A 1 338 ? 13.719 15.602 2.582 1 90.5 338 LEU A C 1
ATOM 2647 O O . LEU A 1 338 ? 13.867 14.438 2.967 1 90.5 338 LEU A O 1
ATOM 2651 N N . ASN A 1 339 ? 14.609 16.203 1.873 1 89.88 339 ASN A N 1
ATOM 2652 C CA . ASN A 1 339 ? 15.891 15.578 1.593 1 89.88 339 ASN A CA 1
ATOM 2653 C C . ASN A 1 339 ? 16.688 15.32 2.873 1 89.88 339 ASN A C 1
ATOM 2655 O O . ASN A 1 339 ? 17.344 14.289 3.006 1 89.88 339 ASN A O 1
ATOM 2659 N N . ARG A 1 340 ? 16.656 16.297 3.756 1 93.19 340 ARG A N 1
ATOM 2660 C CA . ARG A 1 340 ? 17.281 16.078 5.051 1 93.19 340 ARG A CA 1
ATOM 2661 C C . ARG A 1 340 ? 16.656 14.898 5.781 1 93.19 340 ARG A C 1
ATOM 2663 O O . ARG A 1 340 ? 17.359 14.086 6.391 1 93.19 340 ARG A O 1
ATOM 2670 N N . LEU A 1 341 ? 15.391 14.82 5.719 1 93.12 341 LEU A N 1
ATOM 2671 C CA . LEU A 1 341 ? 14.68 13.719 6.352 1 93.12 341 LEU A CA 1
ATOM 2672 C C . LEU A 1 341 ? 15.141 12.383 5.773 1 93.12 341 LEU A C 1
ATOM 2674 O O . LEU A 1 341 ? 15.391 11.43 6.52 1 93.12 341 LEU A O 1
ATOM 2678 N N . LEU A 1 342 ? 15.25 12.312 4.473 1 88.88 342 LEU A N 1
ATOM 2679 C CA . LEU A 1 342 ? 15.664 11.102 3.779 1 88.88 342 LEU A CA 1
ATOM 2680 C C . LEU A 1 342 ? 17.094 10.719 4.152 1 88.88 342 LEU A C 1
ATOM 2682 O O . LEU A 1 342 ? 17.453 9.539 4.125 1 88.88 342 LEU A O 1
ATOM 2686 N N . ARG A 1 343 ? 17.859 11.695 4.52 1 92.88 343 ARG A N 1
ATOM 2687 C CA . ARG A 1 343 ? 19.266 11.453 4.891 1 92.88 343 ARG A CA 1
ATOM 2688 C C . ARG A 1 343 ? 19.391 11.195 6.387 1 92.88 343 ARG A C 1
ATOM 2690 O O . ARG A 1 343 ? 20.5 11.07 6.906 1 92.88 343 ARG A O 1
ATOM 2697 N N . GLY A 1 344 ? 18.312 11.227 7.098 1 92.69 344 GLY A N 1
ATOM 2698 C CA . GLY A 1 344 ? 18.344 10.828 8.5 1 92.69 344 GLY A CA 1
ATOM 2699 C C . GLY A 1 344 ? 18.266 12.008 9.453 1 92.69 344 GLY A C 1
ATOM 2700 O O . GLY A 1 344 ? 18.531 11.867 10.648 1 92.69 344 GLY A O 1
ATOM 2701 N N . GLY A 1 345 ? 17.953 13.18 8.914 1 94.81 345 GLY A N 1
ATOM 2702 C CA . GLY A 1 345 ? 17.812 14.359 9.758 1 94.81 345 GLY A CA 1
ATOM 2703 C C . GLY A 1 345 ? 16.359 14.734 10.008 1 94.81 345 GLY A C 1
ATOM 2704 O O . GLY A 1 345 ? 15.453 14.023 9.586 1 94.81 345 GLY A O 1
ATOM 2705 N N . SER A 1 346 ? 16.172 15.836 10.75 1 95 346 SER A N 1
ATOM 2706 C CA . SER A 1 346 ? 14.828 16.297 11.102 1 95 346 SER A CA 1
ATOM 2707 C C . SER A 1 346 ? 14.125 16.922 9.906 1 95 346 SER A C 1
ATOM 2709 O O . SER A 1 346 ? 14.766 17.562 9.062 1 95 346 SER A O 1
ATOM 2711 N N . LEU A 1 347 ? 12.828 16.766 9.883 1 94.44 347 LEU A N 1
ATOM 2712 C CA . LEU A 1 347 ? 12.023 17.344 8.812 1 94.44 347 LEU A CA 1
ATOM 2713 C C . LEU A 1 347 ? 12.031 18.875 8.883 1 94.44 347 LEU A C 1
ATOM 2715 O O . LEU A 1 347 ? 12.242 19.547 7.875 1 94.44 347 LEU A O 1
ATOM 2719 N N . ILE A 1 348 ? 11.75 19.438 10.055 1 95.81 348 ILE A N 1
ATOM 2720 C CA . ILE A 1 348 ? 11.719 20.875 10.297 1 95.81 348 ILE A CA 1
ATOM 2721 C C . ILE A 1 348 ? 12.844 21.266 11.25 1 95.81 348 ILE A C 1
ATOM 2723 O O . ILE A 1 348 ? 13.031 20.641 12.289 1 95.81 348 ILE A O 1
ATOM 2727 N N . ARG A 1 349 ? 13.594 22.312 10.891 1 95.56 349 ARG A N 1
ATOM 2728 C CA . ARG A 1 349 ? 14.719 22.75 11.727 1 95.56 349 ARG A CA 1
ATOM 2729 C C . ARG A 1 349 ? 15.086 24.203 11.445 1 95.56 349 ARG A C 1
ATOM 2731 O O . ARG A 1 349 ? 15.07 24.625 10.289 1 95.56 349 ARG A O 1
ATOM 2738 N N . TYR A 1 350 ? 15.359 24.875 12.562 1 95.69 350 TYR A N 1
ATOM 2739 C CA . TYR A 1 350 ? 15.969 26.188 12.398 1 95.69 350 TYR A CA 1
ATOM 2740 C C . TYR A 1 350 ? 17.469 26.062 12.117 1 95.69 350 TYR A C 1
ATOM 2742 O O . TYR A 1 350 ? 18.203 25.5 12.922 1 95.69 350 TYR A O 1
ATOM 2750 N N . GLU A 1 351 ? 17.812 26.641 10.953 1 94.81 351 GLU A N 1
ATOM 2751 C CA . GLU A 1 351 ? 19.219 26.609 10.555 1 94.81 351 GLU A CA 1
ATOM 2752 C C . GLU A 1 351 ? 19.875 27.969 10.758 1 94.81 351 GLU A C 1
ATOM 2754 O O . GLU A 1 351 ? 19.875 28.797 9.859 1 94.81 351 GLU A O 1
ATOM 2759 N N . LYS A 1 352 ? 20.609 28.094 11.773 1 89.81 352 LYS A N 1
ATOM 2760 C CA . LYS A 1 352 ? 21.156 29.375 12.211 1 89.81 352 LYS A CA 1
ATOM 2761 C C . LYS A 1 352 ? 22.188 29.906 11.219 1 89.81 352 LYS A C 1
ATOM 2763 O O . LYS A 1 352 ? 22.391 31.109 11.102 1 89.81 352 LYS A O 1
ATOM 2768 N N . GLU A 1 353 ? 22.828 29.031 10.492 1 91.81 353 GLU A N 1
ATOM 2769 C CA . GLU A 1 353 ? 23.922 29.438 9.609 1 91.81 353 GLU A CA 1
ATOM 2770 C C . GLU A 1 353 ? 23.406 29.766 8.211 1 91.81 353 GLU A C 1
ATOM 2772 O O . GLU A 1 353 ? 24.156 30.219 7.352 1 91.81 353 GLU A O 1
ATOM 2777 N N . GLU A 1 354 ? 22.141 29.562 7.996 1 94.62 354 GLU A N 1
ATOM 2778 C CA . GLU A 1 354 ? 21.562 29.859 6.688 1 94.62 354 GLU A CA 1
ATOM 2779 C C . GLU A 1 354 ? 21.156 31.328 6.59 1 94.62 354 GLU A C 1
ATOM 2781 O O . GLU A 1 354 ? 21.062 32.031 7.605 1 94.62 354 GLU A O 1
ATOM 2786 N N . TYR A 1 355 ? 20.922 31.781 5.434 1 96.38 355 TYR A N 1
ATOM 2787 C CA . TYR A 1 355 ? 20.625 33.188 5.195 1 96.38 355 TYR A CA 1
ATOM 2788 C C . TYR A 1 355 ? 19.219 33.531 5.668 1 96.38 355 TYR A C 1
ATOM 2790 O O . TYR A 1 355 ? 18.359 32.656 5.816 1 96.38 355 TYR A O 1
ATOM 2798 N N . ALA A 1 356 ? 19.031 34.812 5.945 1 97.56 356 ALA A N 1
ATOM 2799 C CA . ALA A 1 356 ? 17.734 35.438 6.203 1 97.56 356 ALA A CA 1
ATOM 2800 C C . ALA A 1 356 ? 17.547 36.688 5.367 1 97.56 356 ALA A C 1
ATOM 2802 O O . ALA A 1 356 ? 18.484 37.469 5.176 1 97.56 356 ALA A O 1
ATOM 2803 N N . ARG A 1 357 ? 16.406 36.812 4.832 1 98.44 357 ARG A N 1
ATOM 2804 C CA . ARG A 1 357 ? 16.109 38 4.016 1 98.44 357 ARG A CA 1
ATOM 2805 C C . ARG A 1 357 ? 14.625 38.312 4.043 1 98.44 357 ARG A C 1
ATOM 2807 O O . ARG A 1 357 ? 13.812 37.5 4.473 1 98.44 357 ARG A O 1
ATOM 2814 N N . ILE A 1 358 ? 14.312 39.531 3.705 1 98.75 358 ILE A N 1
ATOM 2815 C CA . ILE A 1 358 ? 12.938 40 3.596 1 98.75 358 ILE A CA 1
ATOM 2816 C C . ILE A 1 358 ? 12.688 40.531 2.189 1 98.75 358 ILE A C 1
ATOM 2818 O O . ILE A 1 358 ? 13.453 41.344 1.687 1 98.75 358 ILE A O 1
ATOM 2822 N N . GLY A 1 359 ? 11.664 39.969 1.575 1 98.69 359 GLY A N 1
ATOM 2823 C CA . GLY A 1 359 ? 11.297 40.438 0.24 1 98.69 359 GLY A CA 1
ATOM 2824 C C . GLY A 1 359 ? 10.219 41.5 0.24 1 98.69 359 GLY A C 1
ATOM 2825 O O . GLY A 1 359 ? 9.273 41.438 1.031 1 98.69 359 GLY A O 1
ATOM 2826 N N . VAL A 1 360 ? 10.422 42.469 -0.571 1 98.81 360 VAL A N 1
ATOM 2827 C CA . VAL A 1 360 ? 9.414 43.5 -0.837 1 98.81 360 VAL A CA 1
ATOM 2828 C C . VAL A 1 360 ? 8.93 43.406 -2.281 1 98.81 360 VAL A C 1
ATOM 2830 O O . VAL A 1 360 ? 9.711 43.562 -3.221 1 98.81 360 VAL A O 1
ATOM 2833 N N . MET A 1 361 ? 7.629 43.156 -2.373 1 98.56 361 MET A N 1
ATOM 2834 C CA . MET A 1 361 ? 7.062 42.875 -3.689 1 98.56 361 MET A CA 1
ATOM 2835 C C . MET A 1 361 ? 5.824 43.719 -3.941 1 98.56 361 MET A C 1
ATOM 2837 O O . MET A 1 361 ? 4.934 43.812 -3.094 1 98.56 361 MET A O 1
ATOM 2841 N N . PRO A 1 362 ? 5.77 44.344 -5.172 1 98.38 362 PRO A N 1
ATOM 2842 C CA . PRO A 1 362 ? 4.5 45 -5.48 1 98.38 362 PRO A CA 1
ATOM 2843 C C . PRO A 1 362 ? 3.297 44.062 -5.34 1 98.38 362 PRO A C 1
ATOM 2845 O O . PRO A 1 362 ? 3.404 42.875 -5.605 1 98.38 362 PRO A O 1
ATOM 2848 N N . ARG A 1 363 ? 2.176 44.594 -5.004 1 98.19 363 ARG A N 1
ATOM 2849 C CA . ARG A 1 363 ? 0.976 43.844 -4.676 1 98.19 363 ARG A CA 1
ATOM 2850 C C . ARG A 1 363 ? 0.679 42.812 -5.75 1 98.19 363 ARG A C 1
ATOM 2852 O O . ARG A 1 363 ? 0.393 41.656 -5.441 1 98.19 363 ARG A O 1
ATOM 2859 N N . TYR A 1 364 ? 0.799 43.219 -7.012 1 97.69 364 TYR A N 1
ATOM 2860 C CA . TYR A 1 364 ? 0.505 42.312 -8.117 1 97.69 364 TYR A CA 1
ATOM 2861 C C . TYR A 1 364 ? 1.765 42 -8.914 1 97.69 364 TYR A C 1
ATOM 2863 O O . TYR A 1 364 ? 1.711 41.844 -10.141 1 97.69 364 TYR A O 1
ATOM 2871 N N . GLY A 1 365 ? 2.857 42.031 -8.203 1 97 365 GLY A N 1
ATOM 2872 C CA . GLY A 1 365 ? 4.125 41.781 -8.875 1 97 365 GLY A CA 1
ATOM 2873 C C . GLY A 1 365 ? 4.34 40.312 -9.227 1 97 365 GLY A C 1
ATOM 2874 O O . GLY A 1 365 ? 3.607 39.438 -8.75 1 97 365 GLY A O 1
ATOM 2875 N N . GLU A 1 366 ? 5.367 40.188 -10.062 1 96.62 366 GLU A N 1
ATOM 2876 C CA . GLU A 1 366 ? 5.867 38.844 -10.391 1 96.62 366 GLU A CA 1
ATOM 2877 C C . GLU A 1 366 ? 7.176 38.562 -9.664 1 96.62 366 GLU A C 1
ATOM 2879 O O . GLU A 1 366 ? 7.711 39.406 -8.969 1 96.62 366 GLU A O 1
ATOM 2884 N N . VAL A 1 367 ? 7.562 37.312 -9.797 1 96.06 367 VAL A N 1
ATOM 2885 C CA . VAL A 1 367 ? 8.703 36.844 -9.023 1 96.06 367 VAL A CA 1
ATOM 2886 C C . VAL A 1 367 ? 9.906 37.75 -9.266 1 96.06 367 VAL A C 1
ATOM 2888 O O . VAL A 1 367 ? 10.688 38.031 -8.352 1 96.06 367 VAL A O 1
ATOM 2891 N N . ASP A 1 368 ? 10.062 38.281 -10.43 1 95.81 368 ASP A N 1
ATOM 2892 C CA . ASP A 1 368 ? 11.227 39.094 -10.789 1 95.81 368 ASP A CA 1
ATOM 2893 C C . ASP A 1 368 ? 11.125 40.5 -10.203 1 95.81 368 ASP A C 1
ATOM 2895 O O . ASP A 1 368 ? 12.117 41.219 -10.172 1 95.81 368 ASP A O 1
ATOM 2899 N N . SER A 1 369 ? 9.992 40.781 -9.68 1 96.88 369 SER A N 1
ATOM 2900 C CA . SER A 1 369 ? 9.797 42.125 -9.148 1 96.88 369 SER A CA 1
ATOM 2901 C C . SER A 1 369 ? 10.086 42.188 -7.652 1 96.88 369 SER A C 1
ATOM 2903 O O . SER A 1 369 ? 10.016 43.25 -7.043 1 96.88 369 SER A O 1
ATOM 2905 N N . VAL A 1 370 ? 10.43 41.156 -7.027 1 98.06 370 VAL A N 1
ATOM 2906 C CA . VAL A 1 370 ? 10.711 41.125 -5.594 1 98.06 370 VAL A CA 1
ATOM 2907 C C . VAL A 1 370 ? 12.086 41.75 -5.328 1 98.06 370 VAL A C 1
ATOM 2909 O O . VAL A 1 370 ? 13.078 41.375 -5.957 1 98.06 370 VAL A O 1
ATOM 2912 N N . ARG A 1 371 ? 12.172 42.656 -4.477 1 98.19 371 ARG A N 1
ATOM 2913 C CA . ARG A 1 371 ? 13.438 43.156 -3.959 1 98.19 371 ARG A CA 1
ATOM 2914 C C . ARG A 1 371 ? 13.789 42.5 -2.627 1 98.19 371 ARG A C 1
ATOM 2916 O O . ARG A 1 371 ? 13.047 42.625 -1.651 1 98.19 371 ARG A O 1
ATOM 2923 N N . TRP A 1 372 ? 14.914 41.844 -2.604 1 98.31 372 TRP A N 1
ATOM 2924 C CA . TRP A 1 372 ? 15.312 41.125 -1.404 1 98.31 372 TRP A CA 1
ATOM 2925 C C . TRP A 1 372 ? 16.312 41.938 -0.586 1 98.31 372 TRP A C 1
ATOM 2927 O O . TRP A 1 372 ? 17.219 42.562 -1.145 1 98.31 372 TRP A O 1
ATOM 2937 N N . PHE A 1 373 ? 16.172 41.938 0.694 1 98.69 373 PHE A N 1
ATOM 2938 C CA . PHE A 1 373 ? 17.047 42.594 1.657 1 98.69 373 PHE A CA 1
ATOM 2939 C C . PHE A 1 373 ? 17.641 41.562 2.637 1 98.69 373 PHE A C 1
ATOM 2941 O O . PHE A 1 373 ? 16.891 40.938 3.381 1 98.69 373 PHE A O 1
ATOM 2948 N N . GLU A 1 374 ? 18.891 41.438 2.672 1 97.94 374 GLU A N 1
ATOM 2949 C CA . GLU A 1 374 ? 19.531 40.531 3.611 1 97.94 374 GLU A CA 1
ATOM 2950 C C . GLU A 1 374 ? 19.484 41.094 5.035 1 97.94 374 GLU A C 1
ATOM 2952 O O . GLU A 1 374 ? 19.734 42.281 5.262 1 97.94 374 GLU A O 1
ATOM 2957 N N . VAL A 1 375 ? 19.078 40.25 5.922 1 97.81 375 VAL A N 1
ATOM 2958 C CA . VAL A 1 375 ? 19 40.656 7.324 1 97.81 375 VAL A CA 1
ATOM 2959 C C . VAL A 1 375 ? 19.719 39.625 8.195 1 97.81 375 VAL A C 1
ATOM 2961 O O . VAL A 1 375 ? 20.188 38.594 7.691 1 97.81 375 VAL A O 1
ATOM 2964 N N . LYS A 1 376 ? 19.875 39.938 9.508 1 94.94 376 LYS A N 1
ATOM 2965 C CA . LYS A 1 376 ? 20.469 38.969 10.422 1 94.94 376 LYS A CA 1
ATOM 2966 C C . LYS A 1 376 ? 19.562 37.75 10.625 1 94.94 376 LYS A C 1
ATOM 2968 O O . LYS A 1 376 ? 18.344 37.906 10.789 1 94.94 376 LYS A O 1
ATOM 2973 N N . PRO A 1 377 ? 20.109 36.594 10.609 1 94.19 377 PRO A N 1
ATOM 2974 C CA . PRO A 1 377 ? 19.281 35.406 10.82 1 94.19 377 PRO A CA 1
ATOM 2975 C C . PRO A 1 377 ? 18.531 35.438 12.148 1 94.19 377 PRO A C 1
ATOM 2977 O O . PRO A 1 377 ? 19.094 35.875 13.164 1 94.19 377 PRO A O 1
ATOM 2980 N N . CYS A 1 378 ? 17.297 35 12.125 1 93.44 378 CYS A N 1
ATOM 2981 C CA . CYS A 1 378 ? 16.438 34.969 13.297 1 93.44 378 CYS A CA 1
ATOM 2982 C C . CYS A 1 378 ? 15.195 34.125 13.023 1 93.44 378 CYS A C 1
ATOM 2984 O O . CYS A 1 378 ? 15.039 33.594 11.922 1 93.44 378 CYS A O 1
ATOM 2986 N N . CYS A 1 379 ? 14.523 33.969 14.062 1 94.31 379 CYS A N 1
ATOM 2987 C CA . CYS A 1 379 ? 13.18 33.406 13.953 1 94.31 379 CYS A CA 1
ATOM 2988 C C . CYS A 1 379 ? 12.117 34.406 14.352 1 94.31 379 CYS A C 1
ATOM 2990 O O . CYS A 1 379 ? 12.18 34.969 15.453 1 94.31 379 CYS A O 1
ATOM 2992 N N . ALA A 1 380 ? 11.242 34.656 13.461 1 95.62 380 ALA A N 1
ATOM 2993 C CA . ALA A 1 380 ? 10.109 35.531 13.742 1 95.62 380 ALA A CA 1
ATOM 2994 C C . ALA A 1 380 ? 8.82 35 13.133 1 95.62 380 ALA A C 1
ATOM 2996 O O . ALA A 1 380 ? 8.617 35.062 11.922 1 95.62 380 ALA A O 1
ATOM 2997 N N . PHE A 1 381 ? 7.984 34.5 13.961 1 95.88 381 PHE A N 1
ATOM 2998 C CA . PHE A 1 381 ? 6.738 33.938 13.477 1 95.88 381 PHE A CA 1
ATOM 2999 C C . PHE A 1 381 ? 5.676 35 13.281 1 95.88 381 PHE A C 1
ATOM 3001 O O . PHE A 1 381 ? 4.805 34.875 12.422 1 95.88 381 PHE A O 1
ATOM 3008 N N . HIS A 1 382 ? 5.766 36.031 14.086 1 98.19 382 HIS A N 1
ATOM 3009 C CA . HIS A 1 382 ? 4.703 37.031 14.031 1 98.19 382 HIS A CA 1
ATOM 3010 C C . HIS A 1 382 ? 5.246 38.406 13.617 1 98.19 382 HIS A C 1
ATOM 3012 O O . HIS A 1 382 ? 6.301 38.812 14.094 1 98.19 382 HIS A O 1
ATOM 3018 N N . ILE A 1 383 ? 4.488 39 12.805 1 97.88 383 ILE A N 1
ATOM 3019 C CA . ILE A 1 383 ? 4.723 40.375 12.359 1 97.88 383 ILE A CA 1
ATOM 3020 C C . ILE A 1 383 ? 3.766 41.312 13.078 1 97.88 383 ILE A C 1
ATOM 3022 O O . ILE A 1 383 ? 2.566 41.031 13.18 1 97.88 383 ILE A O 1
ATOM 3026 N N . ILE A 1 384 ? 4.32 42.344 13.633 1 98.19 384 ILE A N 1
ATOM 3027 C CA . ILE A 1 384 ? 3.486 43.344 14.266 1 98.19 384 ILE A CA 1
ATOM 3028 C C . ILE A 1 384 ? 2.77 44.188 13.188 1 98.19 384 ILE A C 1
ATOM 3030 O O . ILE A 1 384 ? 1.541 44.281 13.195 1 98.19 384 ILE A O 1
ATOM 3034 N N . ASN A 1 385 ? 3.535 44.812 12.344 1 98.31 385 ASN A N 1
ATOM 3035 C CA . ASN A 1 385 ? 3.002 45.562 11.227 1 98.31 385 ASN A CA 1
ATOM 3036 C C . ASN A 1 385 ? 4.09 45.906 10.219 1 98.31 385 ASN A C 1
ATOM 3038 O O . ASN A 1 385 ? 5.281 45.75 10.5 1 98.31 385 ASN A O 1
ATOM 3042 N N . CYS A 1 386 ? 3.695 46.281 9.047 1 98.62 386 CYS A N 1
ATOM 3043 C CA . CYS A 1 386 ? 4.551 46.812 8 1 98.62 386 CYS A CA 1
ATOM 3044 C C . CYS A 1 386 ? 3.955 48.094 7.414 1 98.62 386 CYS A C 1
ATOM 3046 O O . CYS A 1 386 ? 2.736 48.188 7.25 1 98.62 386 CYS A O 1
ATOM 3048 N N . TYR A 1 387 ? 4.793 49.031 7.066 1 98.19 387 TYR A N 1
ATOM 3049 C CA . TYR A 1 387 ? 4.285 50.25 6.438 1 98.19 387 TYR A CA 1
ATOM 3050 C C . TYR A 1 387 ? 5.387 50.969 5.664 1 98.19 387 TYR A C 1
ATOM 3052 O O . TYR A 1 387 ? 6.562 50.625 5.77 1 98.19 387 TYR A O 1
ATOM 3060 N N . GLU A 1 388 ? 4.938 51.844 4.895 1 97.81 388 GLU A N 1
ATOM 3061 C CA . GLU A 1 388 ? 5.859 52.656 4.102 1 97.81 388 GLU A CA 1
ATOM 3062 C C . GLU A 1 388 ? 6.105 54.031 4.758 1 97.81 388 GLU A C 1
ATOM 3064 O O . GLU A 1 388 ? 5.184 54.625 5.305 1 97.81 388 GLU A O 1
ATOM 3069 N N . GLU A 1 389 ? 7.312 54.406 4.809 1 96.38 389 GLU A N 1
ATOM 3070 C CA . GLU A 1 389 ? 7.723 55.719 5.293 1 96.38 389 GLU A CA 1
ATOM 3071 C C . GLU A 1 389 ? 8.859 56.281 4.449 1 96.38 389 GLU A C 1
ATOM 3073 O O . GLU A 1 389 ? 9.984 55.781 4.484 1 96.38 389 GLU A O 1
ATOM 3078 N N . ASP A 1 390 ? 8.523 57.406 3.725 1 94.88 390 ASP A N 1
ATOM 3079 C CA . ASP A 1 390 ? 9.484 57.969 2.791 1 94.88 390 ASP A CA 1
ATOM 3080 C C . ASP A 1 390 ? 9.992 56.938 1.806 1 94.88 390 ASP A C 1
ATOM 3082 O O . ASP A 1 390 ? 9.203 56.25 1.14 1 94.88 390 ASP A O 1
ATOM 3086 N N . ASP A 1 391 ? 11.344 56.688 1.879 1 96.44 391 ASP A N 1
ATOM 3087 C CA . ASP A 1 391 ? 11.914 55.719 0.934 1 96.44 391 ASP A CA 1
ATOM 3088 C C . ASP A 1 391 ? 12.102 54.375 1.587 1 96.44 391 ASP A C 1
ATOM 3090 O O . ASP A 1 391 ? 12.781 53.5 1.035 1 96.44 391 ASP A O 1
ATOM 3094 N N . GLU A 1 392 ? 11.414 54.156 2.684 1 98.12 392 GLU A N 1
ATOM 3095 C CA . GLU A 1 392 ? 11.664 52.906 3.414 1 98.12 392 GLU A CA 1
ATOM 3096 C C . GLU A 1 392 ? 10.375 52.125 3.611 1 98.12 392 GLU A C 1
ATOM 3098 O O . GLU A 1 392 ? 9.281 52.719 3.664 1 98.12 392 GLU A O 1
ATOM 3103 N N . VAL A 1 393 ? 10.555 50.875 3.584 1 98.62 393 VAL A N 1
ATOM 3104 C CA . VAL A 1 393 ? 9.539 49.969 4.102 1 98.62 393 VAL A CA 1
ATOM 3105 C C . VAL A 1 393 ? 9.945 49.469 5.496 1 98.62 393 VAL A C 1
ATOM 3107 O O . VAL A 1 393 ? 11.039 48.938 5.688 1 98.62 393 VAL A O 1
ATOM 3110 N N . VAL A 1 394 ? 9.125 49.75 6.449 1 98.31 394 VAL A N 1
ATOM 3111 C CA . VAL A 1 394 ? 9.383 49.375 7.836 1 98.31 394 VAL A CA 1
ATOM 3112 C C . VAL A 1 394 ? 8.641 48.094 8.172 1 98.31 394 VAL A C 1
ATOM 3114 O O . VAL A 1 394 ? 7.434 47.969 7.953 1 98.31 394 VAL A O 1
ATOM 3117 N N . VAL A 1 395 ? 9.367 47.125 8.656 1 98.62 395 VAL A N 1
ATOM 3118 C CA . VAL A 1 395 ? 8.812 45.844 9.102 1 98.62 395 VAL A CA 1
ATOM 3119 C C . VAL A 1 395 ? 9.062 45.656 10.602 1 98.62 395 VAL A C 1
ATOM 3121 O O . VAL A 1 395 ? 10.195 45.812 11.062 1 98.62 395 VAL A O 1
ATOM 3124 N N . MET A 1 396 ? 8.031 45.406 11.352 1 98.31 396 MET A N 1
ATOM 3125 C CA . MET A 1 396 ? 8.164 45.125 12.781 1 98.31 396 MET A CA 1
ATOM 3126 C C . MET A 1 396 ? 7.617 43.75 13.117 1 98.31 396 MET A C 1
ATOM 3128 O O . MET A 1 396 ? 6.531 43.375 12.664 1 98.31 396 MET A O 1
ATOM 3132 N N . GLY A 1 397 ? 8.375 43.031 13.836 1 97.75 397 GLY A N 1
ATOM 3133 C CA . GLY A 1 397 ? 7.969 41.719 14.258 1 97.75 397 GLY A CA 1
ATOM 3134 C C . GLY A 1 397 ? 8.57 41.281 15.586 1 97.75 397 GLY A C 1
ATOM 3135 O O . GLY A 1 397 ? 9.273 42.062 16.234 1 97.75 397 GLY A O 1
ATOM 3136 N N . CYS A 1 398 ? 8.203 40.125 16.047 1 97.62 398 CYS A N 1
ATOM 3137 C CA . CYS A 1 398 ? 8.75 39.562 17.266 1 97.62 398 CYS A CA 1
ATOM 3138 C C . CYS A 1 398 ? 9.875 38.562 16.938 1 97.62 398 CYS A C 1
ATOM 3140 O O . CYS A 1 398 ? 9.617 37.438 16.5 1 97.62 398 CYS A O 1
ATOM 3142 N N . ARG A 1 399 ? 11.078 38.938 17.281 1 95.94 399 ARG A N 1
ATOM 3143 C CA . ARG A 1 399 ? 12.266 38.188 16.875 1 95.94 399 ARG A CA 1
ATOM 3144 C C . ARG A 1 399 ? 12.812 37.375 18.016 1 95.94 399 ARG A C 1
ATOM 3146 O O . ARG A 1 399 ? 12.906 37.844 19.156 1 95.94 399 ARG A O 1
ATOM 3153 N N . ALA A 1 400 ? 13.109 36.156 17.766 1 93.69 400 ALA A N 1
ATOM 3154 C CA . ALA A 1 400 ? 13.797 35.25 18.688 1 93.69 400 ALA A CA 1
ATOM 3155 C C . ALA A 1 400 ? 15.055 34.688 18.047 1 93.69 400 ALA A C 1
ATOM 3157 O O . ALA A 1 400 ? 15.242 34.781 16.828 1 93.69 400 ALA A O 1
ATOM 3158 N N . GLN A 1 401 ? 15.891 34.094 18.844 1 90.31 401 GLN A N 1
ATOM 3159 C CA . GLN A 1 401 ? 17.172 33.562 18.375 1 90.31 401 GLN A CA 1
ATOM 3160 C C . GLN A 1 401 ? 17.047 32.125 17.906 1 90.31 401 GLN A C 1
ATOM 3162 O O . GLN A 1 401 ? 17.906 31.609 17.203 1 90.31 401 GLN A O 1
ATOM 3167 N N . ASP A 1 402 ? 15.977 31.516 18.328 1 93.12 402 ASP A N 1
ATOM 3168 C CA . ASP A 1 402 ? 15.688 30.141 17.922 1 93.12 402 ASP A CA 1
ATOM 3169 C C . ASP A 1 402 ? 14.195 29.938 17.656 1 93.12 402 ASP A C 1
ATOM 3171 O O . ASP A 1 402 ? 13.398 30.859 17.875 1 93.12 402 ASP A O 1
ATOM 3175 N N . SER A 1 403 ? 13.93 28.797 17.062 1 94.81 403 SER A N 1
ATOM 3176 C CA . SER A 1 403 ? 12.555 28.547 16.641 1 94.81 403 SER A CA 1
ATOM 3177 C C . SER A 1 403 ? 11.805 27.703 17.688 1 94.81 403 SER A C 1
ATOM 3179 O O . SER A 1 403 ? 12.25 26.609 18.047 1 94.81 403 SER A O 1
ATOM 3181 N N . ILE A 1 404 ? 10.727 28.172 18.078 1 95 404 ILE A N 1
ATOM 3182 C CA . ILE A 1 404 ? 9.891 27.453 19.031 1 95 404 ILE A CA 1
ATOM 3183 C C . ILE A 1 404 ? 9.211 26.281 18.359 1 95 404 ILE A C 1
ATOM 3185 O O . ILE A 1 404 ? 8.789 25.328 19.016 1 95 404 ILE A O 1
ATOM 3189 N N . ILE A 1 405 ? 9 26.266 17.031 1 93.31 405 ILE A N 1
ATOM 3190 C CA . ILE A 1 405 ? 8.43 25.188 16.25 1 93.31 405 ILE A CA 1
ATOM 3191 C C . ILE A 1 405 ? 9.516 24.562 15.375 1 93.31 405 ILE A C 1
ATOM 3193 O O . ILE A 1 405 ? 10.188 25.25 14.609 1 93.31 405 ILE A O 1
ATOM 3197 N N . PRO A 1 406 ? 9.789 23.344 15.461 1 89.69 406 PRO A N 1
ATOM 3198 C CA . PRO A 1 406 ? 9.016 22.359 16.219 1 89.69 406 PRO A CA 1
ATOM 3199 C C . PRO A 1 406 ? 9.516 22.203 17.656 1 89.69 406 PRO A C 1
ATOM 3201 O O . PRO A 1 406 ? 8.797 21.656 18.5 1 89.69 406 PRO A O 1
ATOM 3204 N N . GLY A 1 407 ? 10.617 22.594 17.844 1 90.44 407 GLY A N 1
ATOM 3205 C CA . GLY A 1 407 ? 11.359 22.312 19.062 1 90.44 407 GLY A CA 1
ATOM 3206 C C . GLY A 1 407 ? 12.719 21.688 18.797 1 90.44 407 GLY A C 1
ATOM 3207 O O . GLY A 1 407 ? 13.375 22.016 17.812 1 90.44 407 GLY A O 1
ATOM 3208 N N . PRO A 1 408 ? 13.094 20.891 19.797 1 91.25 408 PRO A N 1
ATOM 3209 C CA . PRO A 1 408 ? 14.438 20.328 19.656 1 91.25 408 PRO A CA 1
ATOM 3210 C C . PRO A 1 408 ? 14.531 19.312 18.516 1 91.25 408 PRO A C 1
ATOM 3212 O O . PRO A 1 408 ? 13.539 18.672 18.172 1 91.25 408 PRO A O 1
ATOM 3215 N N . ASP A 1 409 ? 15.68 19.156 18.109 1 91.19 409 ASP A N 1
ATOM 3216 C CA . ASP A 1 409 ? 15.969 18.219 17.016 1 91.19 409 ASP A CA 1
ATOM 3217 C C . ASP A 1 409 ? 15.438 16.828 17.344 1 91.19 409 ASP A C 1
ATOM 3219 O O . ASP A 1 409 ? 15.695 16.297 18.438 1 91.19 409 ASP A O 1
ATOM 3223 N N . LEU A 1 410 ? 14.633 16.312 16.453 1 92.75 410 LEU A N 1
ATOM 3224 C CA . LEU A 1 410 ? 14.094 14.953 16.516 1 92.75 410 LEU A CA 1
ATOM 3225 C C . LEU A 1 410 ? 13.125 14.797 17.672 1 92.75 410 LEU A C 1
ATOM 3227 O O . LEU A 1 410 ? 12.703 13.688 18 1 92.75 410 LEU A O 1
ATOM 3231 N N . GLY A 1 411 ? 12.875 15.875 18.375 1 92.25 411 GLY A N 1
ATOM 3232 C CA . GLY A 1 411 ? 11.945 15.82 19.484 1 92.25 411 GLY A CA 1
ATOM 3233 C C . GLY A 1 411 ? 12.562 15.234 20.75 1 92.25 411 GLY A C 1
ATOM 3234 O O . GLY A 1 411 ? 11.859 14.656 21.578 1 92.25 411 GLY A O 1
ATOM 3235 N N . LYS A 1 412 ? 13.828 15.344 20.844 1 93 412 LYS A N 1
ATOM 3236 C CA . LYS A 1 412 ? 14.523 14.781 22 1 93 412 LYS A CA 1
ATOM 3237 C C . LYS A 1 412 ? 14.531 15.766 23.156 1 93 412 LYS A C 1
ATOM 3239 O O . LYS A 1 412 ? 14.68 16.969 22.969 1 93 412 LYS A O 1
ATOM 3244 N N . ASP A 1 413 ? 14.305 15.266 24.344 1 93.69 413 ASP A N 1
ATOM 3245 C CA . ASP A 1 413 ? 14.383 16.031 25.578 1 93.69 413 ASP A CA 1
ATOM 3246 C C . ASP A 1 413 ? 13.578 17.328 25.484 1 93.69 413 ASP A C 1
ATOM 3248 O O . ASP A 1 413 ? 14.086 18.406 25.781 1 93.69 413 ASP A O 1
ATOM 3252 N N . LYS A 1 414 ? 12.391 17.219 25.078 1 94.56 414 LYS A N 1
ATOM 3253 C CA . LYS A 1 414 ? 11.539 18.359 24.766 1 94.56 414 LYS A CA 1
ATOM 3254 C C . LYS A 1 414 ? 11.344 19.25 25.984 1 94.56 414 LYS A C 1
ATOM 3256 O O . LYS A 1 414 ? 11.562 20.469 25.922 1 94.56 414 LYS A O 1
ATOM 3261 N N . LEU A 1 415 ? 10.961 18.625 27.094 1 95 415 LEU A N 1
ATOM 3262 C CA . LEU A 1 415 ? 10.672 19.391 28.297 1 95 415 LEU A CA 1
ATOM 3263 C C . LEU A 1 415 ? 11.891 20.203 28.734 1 95 415 LEU A C 1
ATOM 3265 O O . LEU A 1 415 ? 11.773 21.406 29.016 1 95 415 LEU A O 1
ATOM 3269 N N . GLU A 1 416 ? 13.023 19.547 28.75 1 95.75 416 GLU A N 1
ATOM 3270 C CA . GLU A 1 416 ? 14.258 20.219 29.141 1 95.75 416 GLU A CA 1
ATOM 3271 C C . GLU A 1 416 ? 14.609 21.344 28.172 1 95.75 416 GLU A C 1
ATOM 3273 O O . GLU A 1 416 ? 15.008 22.438 28.594 1 95.75 416 GLU A O 1
ATOM 3278 N N . TRP A 1 417 ? 14.531 21.031 26.938 1 95.88 417 TRP A N 1
ATOM 3279 C CA . TRP A 1 417 ? 14.906 22 25.906 1 95.88 417 TRP A CA 1
ATOM 3280 C C . TRP A 1 417 ? 14.023 23.234 25.969 1 95.88 417 TRP A C 1
ATOM 3282 O O . TRP A 1 417 ? 14.523 24.359 25.969 1 95.88 417 TRP A O 1
ATOM 3292 N N . PHE A 1 418 ? 12.703 23.062 26.094 1 96.62 418 PHE A N 1
ATOM 3293 C CA . PHE A 1 418 ? 11.781 24.188 26.172 1 96.62 418 PHE A CA 1
ATOM 3294 C C . PHE A 1 418 ? 11.969 24.953 27.484 1 96.62 418 PHE A C 1
ATOM 3296 O O . PHE A 1 418 ? 11.906 26.172 27.516 1 96.62 418 PHE A O 1
ATOM 3303 N N . SER A 1 419 ? 12.148 24.219 28.547 1 96.31 419 SER A N 1
ATOM 3304 C CA . SER A 1 419 ? 12.383 24.844 29.844 1 96.31 419 SER A CA 1
ATOM 3305 C C . SER A 1 419 ? 13.562 25.812 29.781 1 96.31 419 SER A C 1
ATOM 3307 O O . SER A 1 419 ? 13.461 26.953 30.219 1 96.31 419 SER A O 1
ATOM 3309 N N . ARG A 1 420 ? 14.672 25.375 29.188 1 95.06 420 ARG A N 1
ATOM 3310 C CA . ARG A 1 420 ? 15.852 26.219 29.047 1 95.06 420 ARG A CA 1
ATOM 3311 C C . ARG A 1 420 ? 15.578 27.391 28.109 1 95.06 420 ARG A C 1
ATOM 3313 O O . ARG A 1 420 ? 16.047 28.5 28.344 1 95.06 420 ARG A O 1
ATOM 3320 N N . GLY A 1 421 ? 14.812 27.125 27.109 1 94.88 421 GLY A N 1
ATOM 3321 C CA . GLY A 1 421 ? 14.531 28.141 26.109 1 94.88 421 GLY A CA 1
ATOM 3322 C C . GLY A 1 421 ? 13.727 29.312 26.656 1 94.88 421 GLY A C 1
ATOM 3323 O O . GLY A 1 421 ? 13.922 30.453 26.25 1 94.88 421 GLY A O 1
ATOM 3324 N N . PHE A 1 422 ? 12.852 29.047 27.641 1 94.62 422 PHE A N 1
ATOM 3325 C CA . PHE A 1 422 ? 11.922 30.062 28.125 1 94.62 422 PHE A CA 1
ATOM 3326 C C . PHE A 1 422 ? 12.508 30.797 29.328 1 94.62 422 PHE A C 1
ATOM 3328 O O . PHE A 1 422 ? 11.891 31.719 29.859 1 94.62 422 PHE A O 1
ATOM 3335 N N . LYS A 1 423 ? 13.672 30.422 29.734 1 91.81 423 LYS A N 1
ATOM 3336 C CA . LYS A 1 423 ? 14.289 31.109 30.875 1 91.81 423 LYS A CA 1
ATOM 3337 C C . LYS A 1 423 ? 14.555 32.594 30.547 1 91.81 423 LYS A C 1
ATOM 3339 O O . LYS A 1 423 ? 14.781 32.938 29.391 1 91.81 423 LYS A O 1
ATOM 3344 N N . LYS A 1 424 ? 14.523 33.312 31.578 1 87.25 424 LYS A N 1
ATOM 3345 C CA . LYS A 1 424 ? 14.742 34.75 31.422 1 87.25 424 LYS A CA 1
ATOM 3346 C C . LYS A 1 424 ? 16.188 35.031 31 1 87.25 424 LYS A C 1
ATOM 3348 O O . LYS A 1 424 ? 17.109 34.375 31.438 1 87.25 424 LYS A O 1
ATOM 3353 N N . VAL A 1 425 ? 16.281 35.969 30.172 1 80 425 VAL A N 1
ATOM 3354 C CA . VAL A 1 425 ? 17.594 36.406 29.719 1 80 425 VAL A CA 1
ATOM 3355 C C . VAL A 1 425 ? 18.016 37.656 30.5 1 80 425 VAL A C 1
ATOM 3357 O O . VAL A 1 425 ? 17.219 38.594 30.641 1 80 425 VAL A O 1
ATOM 3360 N N . ASP A 1 426 ? 19.188 37.625 31.109 1 72.19 426 ASP A N 1
ATOM 3361 C CA . ASP A 1 426 ? 19.625 38.781 31.922 1 72.19 426 ASP A CA 1
ATOM 3362 C C . ASP A 1 426 ? 20.625 39.625 31.156 1 72.19 426 ASP A C 1
ATOM 3364 O O . ASP A 1 426 ? 20.953 40.75 31.594 1 72.19 426 ASP A O 1
ATOM 3368 N N . SER A 1 427 ? 21.25 39.125 30.219 1 65.81 427 SER A N 1
ATOM 3369 C CA . SER A 1 427 ? 22.234 39.938 29.516 1 65.81 427 SER A CA 1
ATOM 3370 C C . SER A 1 427 ? 22.062 39.812 28 1 65.81 427 SER A C 1
ATOM 3372 O O . SER A 1 427 ? 21.438 38.875 27.516 1 65.81 427 SER A O 1
ATOM 3374 N N . TYR A 1 428 ? 22.344 41 27.344 1 57.22 428 TYR A N 1
ATOM 3375 C CA . TYR A 1 428 ? 22.188 41.188 25.906 1 57.22 428 TYR A CA 1
ATOM 3376 C C . TYR A 1 428 ? 23.156 40.344 25.125 1 57.22 428 TYR A C 1
ATOM 3378 O O . TYR A 1 428 ? 23.156 40.344 23.891 1 57.22 428 TYR A O 1
ATOM 3386 N N . ASP A 1 429 ? 24.047 39.625 25.734 1 51.38 429 ASP A N 1
ATOM 3387 C CA . ASP A 1 429 ? 25.047 39.062 24.844 1 51.38 429 ASP A CA 1
ATOM 3388 C C . ASP A 1 429 ? 24.391 38.25 23.734 1 51.38 429 ASP A C 1
ATOM 3390 O O . ASP A 1 429 ? 23.656 37.312 24 1 51.38 429 ASP A O 1
ATOM 3394 N N . ASP A 1 430 ? 24.094 38.969 22.703 1 49.59 430 ASP A N 1
ATOM 3395 C CA . ASP A 1 430 ? 23.562 38.469 21.438 1 49.59 430 ASP A CA 1
ATOM 3396 C C . ASP A 1 430 ? 24.281 37.188 21.031 1 49.59 430 ASP A C 1
ATOM 3398 O O . ASP A 1 430 ? 24.438 36.875 19.844 1 49.59 430 ASP A O 1
ATOM 3402 N N . HIS A 1 431 ? 24.984 36.562 21.922 1 50.84 431 HIS A N 1
ATOM 3403 C CA . HIS A 1 431 ? 25.734 35.469 21.312 1 50.84 431 HIS A CA 1
ATOM 3404 C C . HIS A 1 431 ? 24.812 34.344 20.906 1 50.84 431 HIS A C 1
ATOM 3406 O O . HIS A 1 431 ? 23.844 34.031 21.609 1 50.84 431 HIS A O 1
ATOM 3412 N N . SER A 1 432 ? 24.906 33.938 19.547 1 53.38 432 SER A N 1
ATOM 3413 C CA . SER A 1 432 ? 24.328 32.875 18.734 1 53.38 432 SER A CA 1
ATOM 3414 C C . SER A 1 432 ? 24.219 31.578 19.516 1 53.38 432 SER A C 1
ATOM 3416 O O . SER A 1 432 ? 23.438 30.703 19.156 1 53.38 432 SER A O 1
ATOM 3418 N N . ASN A 1 433 ? 24.906 31.562 20.609 1 59.44 433 ASN A N 1
ATOM 3419 C CA . ASN A 1 433 ? 24.953 30.234 21.234 1 59.44 433 ASN A CA 1
ATOM 3420 C C . ASN A 1 433 ? 24.422 30.281 22.672 1 59.44 433 ASN A C 1
ATOM 3422 O O . ASN A 1 433 ? 25.125 29.875 23.594 1 59.44 433 ASN A O 1
ATOM 3426 N N . MET A 1 434 ? 23.203 30.906 22.812 1 69.19 434 MET A N 1
ATOM 3427 C CA . MET A 1 434 ? 22.625 30.953 24.141 1 69.19 434 MET A CA 1
ATOM 3428 C C . MET A 1 434 ? 22.188 29.578 24.609 1 69.19 434 MET A C 1
ATOM 3430 O O . MET A 1 434 ? 21.516 28.844 23.875 1 69.19 434 MET A O 1
ATOM 3434 N N . GLU A 1 435 ? 22.719 29.281 25.672 1 77.81 435 GLU A N 1
ATOM 3435 C CA . GLU A 1 435 ? 22.328 28.016 26.266 1 77.81 435 GLU A CA 1
ATOM 3436 C C . GLU A 1 435 ? 20.953 28.109 26.906 1 77.81 435 GLU A C 1
ATOM 3438 O O . GLU A 1 435 ? 20.266 27.109 27.078 1 77.81 435 GLU A O 1
ATOM 3443 N N . GLU A 1 436 ? 20.641 29.375 27.25 1 84.44 436 GLU A N 1
ATOM 3444 C CA . GLU A 1 436 ? 19.328 29.609 27.875 1 84.44 436 GLU A CA 1
ATOM 3445 C C . GLU A 1 436 ? 18.656 30.844 27.297 1 84.44 436 GLU A C 1
ATOM 3447 O O . GLU A 1 436 ? 19.328 31.719 26.734 1 84.44 436 GLU A O 1
ATOM 3452 N N . GLY A 1 437 ? 17.281 30.828 27.297 1 89.88 437 GLY A N 1
ATOM 3453 C CA . GLY A 1 437 ? 16.516 31.984 26.875 1 89.88 437 GLY A CA 1
ATOM 3454 C C . GLY A 1 437 ? 16.5 32.188 25.375 1 89.88 437 GLY A C 1
ATOM 3455 O O . GLY A 1 437 ? 16.219 33.281 24.875 1 89.88 437 GLY A O 1
ATOM 3456 N N . PHE A 1 438 ? 16.875 31.172 24.656 1 90.31 438 PHE A N 1
ATOM 3457 C CA . PHE A 1 438 ? 17.016 31.297 23.219 1 90.31 438 PHE A CA 1
ATOM 3458 C C . PHE A 1 438 ? 15.656 31.422 22.547 1 90.31 438 PHE A C 1
ATOM 3460 O O . PHE A 1 438 ? 15.57 31.781 21.359 1 90.31 438 PHE A O 1
ATOM 3467 N N . LEU A 1 439 ? 14.586 31.219 23.297 1 93.69 439 LEU A N 1
ATOM 3468 C CA . LEU A 1 439 ? 13.242 31.406 22.766 1 93.69 439 LEU A CA 1
ATOM 3469 C C . LEU A 1 439 ? 12.68 32.75 23.156 1 93.69 439 LEU A C 1
ATOM 3471 O O . LEU A 1 439 ? 11.5 33.062 22.922 1 93.69 439 LEU A O 1
ATOM 3475 N N . PHE A 1 440 ? 13.469 33.594 23.797 1 92.5 440 PHE A N 1
ATOM 3476 C CA . PHE A 1 440 ? 13.07 34.938 24.203 1 92.5 440 PHE A CA 1
ATOM 3477 C C . PHE A 1 440 ? 12.812 35.812 23 1 92.5 440 PHE A C 1
ATOM 3479 O O . PHE A 1 440 ? 13.742 36.156 22.266 1 92.5 440 PHE A O 1
ATOM 3486 N N . ALA A 1 441 ? 11.594 36.156 22.766 1 94.19 441 ALA A N 1
ATOM 3487 C CA . ALA A 1 441 ? 11.188 36.969 21.609 1 94.19 441 ALA A CA 1
ATOM 3488 C C . ALA A 1 441 ? 10.961 38.438 22 1 94.19 441 ALA A C 1
ATOM 3490 O O . ALA A 1 441 ? 10.414 38.719 23.062 1 94.19 441 ALA A O 1
ATOM 3491 N N . ARG A 1 442 ? 11.406 39.344 21.109 1 94.19 442 ARG A N 1
ATOM 3492 C CA . ARG A 1 442 ? 11.258 40.781 21.359 1 94.19 442 ARG A CA 1
ATOM 3493 C C . ARG A 1 442 ? 10.852 41.5 20.094 1 94.19 442 ARG A C 1
ATOM 3495 O O . ARG A 1 442 ? 11.297 41.156 19 1 94.19 442 ARG A O 1
ATOM 3502 N N . PRO A 1 443 ? 10.031 42.562 20.328 1 96.44 443 PRO A N 1
ATOM 3503 C CA . PRO A 1 443 ? 9.742 43.438 19.188 1 96.44 443 PRO A CA 1
ATOM 3504 C C . PRO A 1 443 ? 11.008 43.969 18.516 1 96.44 443 PRO A C 1
ATOM 3506 O O . PRO A 1 443 ? 11.93 44.406 19.203 1 96.44 443 PRO A O 1
ATOM 3509 N N . TYR A 1 444 ? 11.047 43.875 17.266 1 96.25 444 TYR A N 1
ATOM 3510 C CA . TYR A 1 444 ? 12.195 44.188 16.438 1 96.25 444 TYR A CA 1
ATOM 3511 C C . TYR A 1 444 ? 11.773 44.938 15.18 1 96.25 444 TYR A C 1
ATOM 3513 O O . TYR A 1 444 ? 10.68 44.688 14.648 1 96.25 444 TYR A O 1
ATOM 3521 N N . GLU A 1 445 ? 12.656 45.844 14.727 1 96.88 445 GLU A N 1
ATOM 3522 C CA . GLU A 1 445 ? 12.352 46.656 13.555 1 96.88 445 GLU A CA 1
ATOM 3523 C C . GLU A 1 445 ? 13.391 46.469 12.461 1 96.88 445 GLU A C 1
ATOM 3525 O O . GLU A 1 445 ? 14.594 46.5 12.734 1 96.88 445 GLU A O 1
ATOM 3530 N N . TRP A 1 446 ? 12.969 46.25 11.25 1 98.19 446 TRP A N 1
ATOM 3531 C CA . TRP A 1 446 ? 13.773 46.281 10.039 1 98.19 446 TRP A CA 1
ATOM 3532 C C . TRP A 1 446 ? 13.352 47.438 9.141 1 98.19 446 TRP A C 1
ATOM 3534 O O . TRP A 1 446 ? 12.211 47.5 8.672 1 98.19 446 TRP A O 1
ATOM 3544 N N . ARG A 1 447 ? 14.195 48.312 8.883 1 98.31 447 ARG A N 1
ATOM 3545 C CA . ARG A 1 447 ? 13.969 49.406 7.938 1 98.31 447 ARG A CA 1
ATOM 3546 C C . ARG A 1 447 ? 14.688 49.156 6.621 1 98.31 447 ARG A C 1
ATOM 3548 O O . ARG A 1 447 ? 15.922 49.156 6.57 1 98.31 447 ARG A O 1
ATOM 3555 N N . LEU A 1 448 ? 13.898 48.906 5.645 1 98.81 448 LEU A N 1
ATOM 3556 C CA . LEU A 1 448 ? 14.406 48.531 4.328 1 98.81 448 LEU A CA 1
ATOM 3557 C C . LEU A 1 448 ? 14.383 49.719 3.377 1 98.81 448 LEU A C 1
ATOM 3559 O O . LEU A 1 448 ? 13.312 50.156 2.949 1 98.81 448 LEU A O 1
ATOM 3563 N N . ASN A 1 449 ? 15.531 50.188 2.982 1 98.62 449 ASN A N 1
ATOM 3564 C CA . ASN A 1 449 ? 15.602 51.312 2.088 1 98.62 449 ASN A CA 1
ATOM 3565 C C . ASN A 1 449 ? 15.422 50.906 0.63 1 98.62 449 ASN A C 1
ATOM 3567 O O . ASN A 1 449 ? 16.328 50.312 0.034 1 98.62 449 ASN A O 1
ATOM 3571 N N . MET A 1 450 ? 14.391 51.312 0.068 1 97.88 450 MET A N 1
ATOM 3572 C CA . MET A 1 450 ? 14.008 50.875 -1.273 1 97.88 450 MET A CA 1
ATOM 3573 C C . MET A 1 450 ? 14.859 51.562 -2.332 1 97.88 450 MET A C 1
ATOM 3575 O O . MET A 1 450 ? 14.93 51.125 -3.475 1 97.88 450 MET A O 1
ATOM 3579 N N . LYS A 1 451 ? 15.523 52.594 -1.978 1 97.19 451 LYS A N 1
ATOM 3580 C CA . LYS A 1 451 ? 16.375 53.344 -2.916 1 97.19 451 LYS A CA 1
ATOM 3581 C C . LYS A 1 451 ? 17.812 52.812 -2.879 1 97.19 451 LYS A C 1
ATOM 3583 O O . LYS A 1 451 ? 18.406 52.562 -3.926 1 97.19 451 LYS A O 1
ATOM 3588 N N . THR A 1 452 ? 18.328 52.562 -1.694 1 97.44 452 THR A N 1
ATOM 3589 C CA . THR A 1 452 ? 19.75 52.25 -1.555 1 97.44 452 THR A CA 1
ATOM 3590 C C . THR A 1 452 ? 19.938 50.75 -1.389 1 97.44 452 THR A C 1
ATOM 3592 O O . THR A 1 452 ? 21.047 50.219 -1.592 1 97.44 452 THR A O 1
ATOM 3595 N N . GLY A 1 453 ? 18.969 50.125 -0.872 1 96.88 453 GLY A N 1
ATOM 3596 C CA . GLY A 1 453 ? 19.078 48.719 -0.61 1 96.88 453 GLY A CA 1
ATOM 3597 C C . GLY A 1 453 ? 19.625 48.406 0.774 1 96.88 453 GLY A C 1
ATOM 3598 O O . GLY A 1 453 ? 19.703 47.25 1.166 1 96.88 453 GLY A O 1
ATOM 3599 N N . GLN A 1 454 ? 19.844 49.406 1.51 1 97.31 454 GLN A N 1
ATOM 3600 C CA . GLN A 1 454 ? 20.406 49.219 2.842 1 97.31 454 GLN A CA 1
ATOM 3601 C C . GLN A 1 454 ? 19.328 48.812 3.844 1 97.31 454 GLN A C 1
ATOM 3603 O O . GLN A 1 454 ? 18.156 49.156 3.68 1 97.31 454 GLN A O 1
ATOM 3608 N N . VAL A 1 455 ? 19.781 48.062 4.875 1 98.12 455 VAL A N 1
ATOM 3609 C CA . VAL A 1 455 ? 18.891 47.625 5.953 1 98.12 455 VAL A CA 1
ATOM 3610 C C . VAL A 1 455 ? 19.406 48.188 7.285 1 98.12 455 VAL A C 1
ATOM 3612 O O . VAL A 1 455 ? 20.594 48.094 7.59 1 98.12 455 VAL A O 1
ATOM 3615 N N . LYS A 1 456 ? 18.547 48.844 7.992 1 97 456 LYS A N 1
ATOM 3616 C CA . LYS A 1 456 ? 18.766 49.125 9.406 1 97 456 LYS A CA 1
ATOM 3617 C C . LYS A 1 456 ? 17.844 48.312 10.289 1 97 456 LYS A C 1
ATOM 3619 O O . LYS A 1 456 ? 16.641 48.188 10 1 97 456 LYS A O 1
ATOM 3624 N N . GLU A 1 457 ? 18.328 47.688 11.234 1 95.75 457 GLU A N 1
ATOM 3625 C CA . GLU A 1 457 ? 17.5 46.844 12.102 1 95.75 457 GLU A CA 1
ATOM 3626 C C . GLU A 1 457 ? 17.891 47.031 13.57 1 95.75 457 GLU A C 1
ATOM 3628 O O . GLU A 1 457 ? 19.047 47.281 13.883 1 95.75 457 GLU A O 1
ATOM 3633 N N . ARG A 1 458 ? 16.891 46.906 14.492 1 93.31 458 ARG A N 1
ATOM 3634 C CA . ARG A 1 458 ? 17.125 47.125 15.914 1 93.31 458 ARG A CA 1
ATOM 3635 C C . ARG A 1 458 ? 15.984 46.531 16.75 1 93.31 458 ARG A C 1
ATOM 3637 O O . ARG A 1 458 ? 14.859 46.375 16.266 1 93.31 458 ARG A O 1
ATOM 3644 N N . TYR A 1 459 ? 16.328 46.312 18.031 1 92.62 459 TYR A N 1
ATOM 3645 C CA . TYR A 1 459 ? 15.289 46 19.016 1 92.62 459 TYR A CA 1
ATOM 3646 C C . TYR A 1 459 ? 14.531 47.25 19.406 1 92.62 459 TYR A C 1
ATOM 3648 O O . TYR A 1 459 ? 15.125 48.344 19.578 1 92.62 459 TYR A O 1
ATOM 3656 N N . LEU A 1 460 ? 13.242 47.125 19.609 1 93.06 460 LEU A N 1
ATOM 3657 C CA . LEU A 1 460 ? 12.406 48.25 20 1 93.06 460 LEU A CA 1
ATOM 3658 C C . LEU A 1 460 ? 12.266 48.344 21.516 1 93.06 460 LEU A C 1
ATOM 3660 O O . LEU A 1 460 ? 11.883 49.375 22.047 1 93.06 460 LEU A O 1
ATOM 3664 N N . VAL A 1 461 ? 12.516 47.219 22.156 1 90.06 461 VAL A N 1
ATOM 3665 C CA . VAL A 1 461 ? 12.32 47.156 23.594 1 90.06 461 VAL A CA 1
ATOM 3666 C C . VAL A 1 461 ? 13.523 46.5 24.25 1 90.06 461 VAL A C 1
ATOM 3668 O O . VAL A 1 461 ? 14.336 45.875 23.578 1 90.06 461 VAL A O 1
ATOM 3671 N N . GLY A 1 462 ? 13.609 46.594 25.562 1 86.38 462 GLY A N 1
ATOM 3672 C CA . GLY A 1 462 ? 14.695 46 26.312 1 86.38 462 GLY A CA 1
ATOM 3673 C C . GLY A 1 462 ? 14.445 44.531 26.641 1 86.38 462 GLY A C 1
ATOM 3674 O O . GLY A 1 462 ? 13.727 43.844 25.922 1 86.38 462 GLY A O 1
ATOM 3675 N N . LEU A 1 463 ? 15.109 44 27.688 1 85 463 LEU A N 1
ATOM 3676 C CA . LEU A 1 463 ? 15.109 42.594 28.016 1 85 463 LEU A CA 1
ATOM 3677 C C . LEU A 1 463 ? 14.172 42.312 29.172 1 85 463 LEU A C 1
ATOM 3679 O O . LEU A 1 463 ? 14.273 41.25 29.812 1 85 463 LEU A O 1
ATOM 3683 N N . GLN A 1 464 ? 13.32 43.25 29.406 1 81.56 464 GLN A N 1
ATOM 3684 C CA . GLN A 1 464 ? 12.469 43.062 30.578 1 81.56 464 GLN A CA 1
ATOM 3685 C C . GLN A 1 464 ? 11.539 41.875 30.422 1 81.56 464 GLN A C 1
ATOM 3687 O O . GLN A 1 464 ? 11.398 41.062 31.328 1 81.56 464 GLN A O 1
ATOM 3692 N N . PHE A 1 465 ? 10.906 41.75 29.266 1 85.75 465 PHE A N 1
ATOM 3693 C CA . PHE A 1 465 ? 9.984 40.656 29.016 1 85.75 465 PHE A CA 1
ATOM 3694 C C . PHE A 1 465 ? 10.164 40.094 27.594 1 85.75 465 PHE A C 1
ATOM 3696 O O . PHE A 1 465 ? 10.508 40.875 26.688 1 85.75 465 PHE A O 1
ATOM 3703 N N . SER A 1 466 ? 10.031 38.781 27.562 1 93.31 466 SER A N 1
ATOM 3704 C CA . SER A 1 466 ? 9.734 38.219 26.25 1 93.31 466 SER A CA 1
ATOM 3705 C C . SER A 1 466 ? 8.305 38.531 25.828 1 93.31 466 SER A C 1
ATOM 3707 O O . SER A 1 466 ? 7.387 38.531 26.641 1 93.31 466 SER A O 1
ATOM 3709 N N . MET A 1 467 ? 8.125 38.906 24.516 1 95.38 467 MET A N 1
ATOM 3710 C CA . MET A 1 467 ? 6.836 39.375 24 1 95.38 467 MET A CA 1
ATOM 3711 C C . MET A 1 467 ? 6.504 38.688 22.688 1 95.38 467 MET A C 1
ATOM 3713 O O . MET A 1 467 ? 7.387 38.469 21.844 1 95.38 467 MET A O 1
ATOM 3717 N N . ASP A 1 468 ? 5.289 38.312 22.578 1 96.94 468 ASP A N 1
ATOM 3718 C CA . ASP A 1 468 ? 4.832 37.75 21.312 1 96.94 468 ASP A CA 1
ATOM 3719 C C . ASP A 1 468 ? 3.322 37.938 21.141 1 96.94 468 ASP A C 1
ATOM 3721 O O . ASP A 1 468 ? 2.689 38.656 21.922 1 96.94 468 ASP A O 1
ATOM 3725 N N . PHE A 1 469 ? 2.754 37.375 20.016 1 97.81 469 PHE A N 1
ATOM 3726 C CA . PHE A 1 469 ? 1.344 37.469 19.656 1 97.81 469 PHE A CA 1
ATOM 3727 C C . PHE A 1 469 ? 0.933 38.938 19.562 1 97.81 469 PHE A C 1
ATOM 3729 O O . PHE A 1 469 ? 0.029 39.375 20.281 1 97.81 469 PHE A O 1
ATOM 3736 N N . PRO A 1 470 ? 1.51 39.594 18.688 1 98.06 470 PRO A N 1
ATOM 3737 C CA . PRO A 1 470 ? 1.268 41.031 18.562 1 98.06 470 PRO A CA 1
ATOM 3738 C C . PRO A 1 470 ? -0.149 41.375 18.078 1 98.06 470 PRO A C 1
ATOM 3740 O O . PRO A 1 470 ? -0.748 40.594 17.344 1 98.06 470 PRO A O 1
ATOM 3743 N N . ILE A 1 471 ? -0.61 42.531 18.516 1 98 471 ILE A N 1
ATOM 3744 C CA . ILE A 1 471 ? -1.946 43.031 18.219 1 98 471 ILE A CA 1
ATOM 3745 C C . ILE A 1 471 ? -1.862 44.5 17.812 1 98 471 ILE A C 1
ATOM 3747 O O . ILE A 1 471 ? -1.102 45.281 18.406 1 98 471 ILE A O 1
ATOM 3751 N N . ILE A 1 472 ? -2.572 44.844 16.797 1 97.62 472 ILE A N 1
ATOM 3752 C CA . ILE A 1 472 ? -2.756 46.25 16.469 1 97.62 472 ILE A CA 1
ATOM 3753 C C . ILE A 1 472 ? -4.23 46.5 16.172 1 97.62 472 ILE A C 1
ATOM 3755 O O . ILE A 1 472 ? -5.031 45.594 16.062 1 97.62 472 ILE A O 1
ATOM 3759 N N . ASN A 1 473 ? -4.562 47.812 16.188 1 97 473 ASN A N 1
ATOM 3760 C CA . ASN A 1 473 ? -5.816 48.219 15.547 1 97 473 ASN A CA 1
ATOM 3761 C C . ASN A 1 473 ? -5.832 47.844 14.062 1 97 473 ASN A C 1
ATOM 3763 O O . ASN A 1 473 ? -5.105 48.438 13.266 1 97 473 ASN A O 1
ATOM 3767 N N . HIS A 1 474 ? -6.68 46.938 13.719 1 93.25 474 HIS A N 1
ATOM 3768 C CA . HIS A 1 474 ? -6.637 46.344 12.398 1 93.25 474 HIS A CA 1
ATOM 3769 C C . HIS A 1 474 ? -6.895 47.375 11.305 1 93.25 474 HIS A C 1
ATOM 3771 O O . HIS A 1 474 ? -6.57 47.125 10.133 1 93.25 474 HIS A O 1
ATOM 3777 N N . ASN A 1 475 ? -7.465 48.469 11.664 1 93.25 475 ASN A N 1
ATOM 3778 C CA . ASN A 1 475 ? -7.672 49.531 10.695 1 93.25 475 ASN A CA 1
ATOM 3779 C C . ASN A 1 475 ? -6.344 50.125 10.219 1 93.25 475 ASN A C 1
ATOM 3781 O O . ASN A 1 475 ? -6.301 50.844 9.219 1 93.25 475 ASN A O 1
ATOM 3785 N N . PHE A 1 476 ? -5.344 49.75 10.898 1 95.62 476 PHE A N 1
ATOM 3786 C CA . PHE A 1 476 ? -4.047 50.344 10.578 1 95.62 476 PHE A CA 1
ATOM 3787 C C . PHE A 1 476 ? -3.104 49.281 10.016 1 95.62 476 PHE A C 1
ATOM 3789 O O . PHE A 1 476 ? -1.898 49.5 9.898 1 95.62 476 PHE A O 1
ATOM 3796 N N . THR A 1 477 ? -3.605 48.125 9.688 1 96.38 477 THR A N 1
ATOM 3797 C CA . THR A 1 477 ? -2.785 47.125 9.031 1 96.38 477 THR A CA 1
ATOM 3798 C C . THR A 1 477 ? -2.207 47.656 7.723 1 96.38 477 THR A C 1
ATOM 3800 O O . THR A 1 477 ? -2.947 48.125 6.863 1 96.38 477 THR A O 1
ATOM 3803 N N . GLY A 1 478 ? -0.938 47.625 7.625 1 97.75 478 GLY A N 1
ATOM 3804 C CA . GLY A 1 478 ? -0.27 48.062 6.41 1 97.75 478 GLY A CA 1
ATOM 3805 C C . GLY A 1 478 ? -0.008 49.562 6.383 1 97.75 478 GLY A C 1
ATOM 3806 O O . GLY A 1 478 ? 0.56 50.062 5.418 1 97.75 478 GLY A O 1
ATOM 3807 N N . LEU A 1 479 ? -0.472 50.188 7.438 1 96.88 479 LEU A N 1
ATOM 3808 C CA . LEU A 1 479 ? -0.283 51.625 7.582 1 96.88 479 LEU A CA 1
ATOM 3809 C C . LEU A 1 479 ? 0.589 51.938 8.789 1 96.88 479 LEU A C 1
ATOM 3811 O O . LEU A 1 479 ? 0.729 51.094 9.695 1 96.88 479 LEU A O 1
ATOM 3815 N N . LYS A 1 480 ? 1.155 53.125 8.75 1 95.94 480 LYS A N 1
ATOM 3816 C CA . LYS A 1 480 ? 2.004 53.5 9.875 1 95.94 480 LYS A CA 1
ATOM 3817 C C . LYS A 1 480 ? 1.226 53.469 11.188 1 95.94 480 LYS A C 1
ATOM 3819 O O . LYS A 1 480 ? 0.128 54.031 11.273 1 95.94 480 LYS A O 1
ATOM 3824 N N . THR A 1 481 ? 1.751 52.844 12.18 1 94.81 481 THR A N 1
ATOM 3825 C CA . THR A 1 481 ? 1.076 52.688 13.461 1 94.81 481 THR A CA 1
ATOM 3826 C C . THR A 1 481 ? 1.854 53.406 14.57 1 94.81 481 THR A C 1
ATOM 3828 O O . THR A 1 481 ? 3.088 53.406 14.562 1 94.81 481 THR A O 1
ATOM 3831 N N . LYS A 1 482 ? 1.13 53.875 15.477 1 95.44 482 LYS A N 1
ATOM 3832 C CA . LYS A 1 482 ? 1.695 54.562 16.641 1 95.44 482 LYS A CA 1
ATOM 3833 C C . LYS A 1 482 ? 1.708 53.625 17.859 1 95.44 482 LYS A C 1
ATOM 3835 O O . LYS A 1 482 ? 2.457 53.875 18.812 1 95.44 482 LYS A O 1
ATOM 3840 N N . TYR A 1 483 ? 0.894 52.625 17.812 1 97.06 483 TYR A N 1
ATOM 3841 C CA . TYR A 1 483 ? 0.756 51.75 18.953 1 97.06 483 TYR A CA 1
ATOM 3842 C C . TYR A 1 483 ? 0.673 50.281 18.516 1 97.06 483 TYR A C 1
ATOM 3844 O O . TYR A 1 483 ? 0.162 50 17.438 1 97.06 483 TYR A O 1
ATOM 3852 N N . ALA A 1 484 ? 1.188 49.5 19.281 1 97.94 484 ALA A N 1
ATOM 3853 C CA . ALA A 1 484 ? 1.034 48.031 19.172 1 97.94 484 ALA A CA 1
ATOM 3854 C C . ALA A 1 484 ? 0.908 47.406 20.547 1 97.94 484 ALA A C 1
ATOM 3856 O O . ALA A 1 484 ? 1.279 48 21.547 1 97.94 484 ALA A O 1
ATOM 3857 N N . TYR A 1 485 ? 0.336 46.281 20.578 1 98.38 485 TYR A N 1
ATOM 3858 C CA . TYR A 1 485 ? 0.184 45.531 21.828 1 98.38 485 TYR A CA 1
ATOM 3859 C C . TYR A 1 485 ? 0.737 44.125 21.672 1 98.38 485 TYR A C 1
ATOM 3861 O O . TYR A 1 485 ? 0.811 43.594 20.562 1 98.38 485 TYR A O 1
ATOM 3869 N N . THR A 1 486 ? 1.198 43.562 22.766 1 98.31 486 THR A N 1
ATOM 3870 C CA . THR A 1 486 ? 1.689 42.188 22.781 1 98.31 486 THR A CA 1
ATOM 3871 C C . THR A 1 486 ? 1.254 41.438 24.047 1 98.31 486 THR A C 1
ATOM 3873 O O . THR A 1 486 ? 0.75 42.094 24.984 1 98.31 486 THR A O 1
ATOM 3876 N N . GLN A 1 487 ? 1.334 40.188 23.984 1 98.38 487 GLN A N 1
ATOM 3877 C CA . GLN A 1 487 ? 1.242 39.375 25.188 1 98.38 487 GLN A CA 1
ATOM 3878 C C . GLN A 1 487 ? 2.621 39.125 25.797 1 98.38 487 GLN A C 1
ATOM 3880 O O . GLN A 1 487 ? 3.596 38.906 25.062 1 98.38 487 GLN A O 1
ATOM 3885 N N . LEU A 1 488 ? 2.691 39.125 27.156 1 97.81 488 LEU A N 1
ATOM 3886 C CA . LEU A 1 488 ? 3.963 39 27.859 1 97.81 488 LEU A CA 1
ATOM 3887 C C . LEU A 1 488 ? 4.184 37.562 28.312 1 97.81 488 LEU A C 1
ATOM 3889 O O . LEU A 1 488 ? 3.389 37.031 29.094 1 97.81 488 LEU A O 1
ATOM 3893 N N . VAL A 1 489 ? 5.293 37.031 27.938 1 97.25 489 VAL A N 1
ATOM 3894 C CA . VAL A 1 489 ? 5.629 35.688 28.359 1 97.25 489 VAL A CA 1
ATOM 3895 C C . VAL A 1 489 ? 6.031 35.688 29.828 1 97.25 489 VAL A C 1
ATOM 3897 O O . VAL A 1 489 ? 6.855 36.5 30.266 1 97.25 489 VAL A O 1
ATOM 3900 N N . HIS A 1 490 ? 5.375 34.844 30.562 1 97.25 490 HIS A N 1
ATOM 3901 C CA . HIS A 1 490 ? 5.812 34.594 31.938 1 97.25 490 HIS A CA 1
ATOM 3902 C C . HIS A 1 490 ? 6.914 33.531 31.969 1 97.25 490 HIS A C 1
ATOM 3904 O O . HIS A 1 490 ? 6.633 32.344 32.031 1 97.25 490 HIS A O 1
ATOM 3910 N N . SER A 1 491 ? 8.133 33.969 32.062 1 95.44 491 SER A N 1
ATOM 3911 C CA . SER A 1 491 ? 9.297 33.094 31.828 1 95.44 491 SER A CA 1
ATOM 3912 C C . SER A 1 491 ? 9.305 31.922 32.812 1 95.44 491 SER A C 1
ATOM 3914 O O . SER A 1 491 ? 9.523 30.781 32.406 1 95.44 491 SER A O 1
ATOM 3916 N N . HIS A 1 492 ? 9.023 32.156 34.062 1 95.56 492 HIS A N 1
ATOM 3917 C CA . HIS A 1 492 ? 9.094 31.109 35.062 1 95.56 492 HIS A CA 1
ATOM 3918 C C . HIS A 1 492 ? 8.023 30.047 34.844 1 95.56 492 HIS A C 1
ATOM 3920 O O . HIS A 1 492 ? 8.32 28.859 34.844 1 95.56 492 HIS A O 1
ATOM 3926 N N . ALA A 1 493 ? 6.82 30.453 34.656 1 97.44 493 ALA A N 1
ATOM 3927 C CA . ALA A 1 493 ? 5.727 29.516 34.438 1 97.44 493 ALA A CA 1
ATOM 3928 C C . ALA A 1 493 ? 5.91 28.766 33.125 1 97.44 493 ALA A C 1
ATOM 3930 O O . ALA A 1 493 ? 5.602 27.578 33.031 1 97.44 493 ALA A O 1
ATOM 3931 N N . SER A 1 494 ? 6.363 29.469 32.094 1 97.56 494 SER A N 1
ATOM 3932 C CA . SER A 1 494 ? 6.609 28.844 30.797 1 97.56 494 SER A CA 1
ATOM 3933 C C . SER A 1 494 ? 7.734 27.812 30.891 1 97.56 494 SER A C 1
ATOM 3935 O O . SER A 1 494 ? 7.633 26.719 30.312 1 97.56 494 SER A O 1
ATOM 3937 N N . SER A 1 495 ? 8.805 28.172 31.578 1 96.62 495 SER A N 1
ATOM 3938 C CA . SER A 1 495 ? 9.93 27.25 31.766 1 96.62 495 SER A CA 1
ATOM 3939 C C . SER A 1 495 ? 9.5 26 32.531 1 96.62 495 SER A C 1
ATOM 3941 O O . SER A 1 495 ? 9.891 24.891 32.188 1 96.62 495 SER A O 1
ATOM 3943 N N . ALA A 1 496 ? 8.711 26.172 33.5 1 96.56 496 ALA A N 1
ATOM 3944 C CA . ALA A 1 496 ? 8.242 25.047 34.312 1 96.56 496 ALA A CA 1
ATOM 3945 C C . ALA A 1 496 ? 7.348 24.125 33.5 1 96.56 496 ALA A C 1
ATOM 3947 O O . ALA A 1 496 ? 7.402 22.891 33.656 1 96.56 496 ALA A O 1
ATOM 3948 N N . ALA A 1 497 ? 6.566 24.688 32.656 1 97.12 497 ALA A N 1
ATOM 3949 C CA . ALA A 1 497 ? 5.609 23.906 31.891 1 97.12 497 ALA A CA 1
ATOM 3950 C C . ALA A 1 497 ? 6.246 23.375 30.609 1 97.12 497 ALA A C 1
ATOM 3952 O O . ALA A 1 497 ? 5.758 22.406 30.031 1 97.12 497 ALA A O 1
ATOM 3953 N N . GLY A 1 498 ? 7.383 24.031 30.188 1 95.94 498 GLY A N 1
ATOM 3954 C CA . GLY A 1 498 ? 7.902 23.75 28.859 1 95.94 498 GLY A CA 1
ATOM 3955 C C . GLY A 1 498 ? 6.953 24.156 27.734 1 95.94 498 GLY A C 1
ATOM 3956 O O . GLY A 1 498 ? 6.977 23.578 26.656 1 95.94 498 GLY A O 1
ATOM 3957 N N . MET A 1 499 ? 6 24.969 27.984 1 96.44 499 MET A N 1
ATOM 3958 C CA . MET A 1 499 ? 5.023 25.562 27.078 1 96.44 499 MET A CA 1
ATOM 3959 C C . MET A 1 499 ? 4.789 27.031 27.422 1 96.44 499 MET A C 1
ATOM 3961 O O . MET A 1 499 ? 4.828 27.406 28.594 1 96.44 499 MET A O 1
ATOM 3965 N N . VAL A 1 500 ? 4.488 27.797 26.484 1 96.88 500 VAL A N 1
ATOM 3966 C CA . VAL A 1 500 ? 4.465 29.234 26.688 1 96.88 500 VAL A CA 1
ATOM 3967 C C . VAL A 1 500 ? 3.186 29.641 27.422 1 96.88 500 VAL A C 1
ATOM 3969 O O . VAL A 1 500 ? 2.096 29.172 27.078 1 96.88 500 VAL A O 1
ATOM 3972 N N . LYS A 1 501 ? 3.289 30.438 28.422 1 98.06 501 LYS A N 1
ATOM 3973 C CA . LYS A 1 501 ? 2.215 31.094 29.172 1 98.06 501 LYS A CA 1
ATOM 3974 C C . LYS A 1 501 ? 2.41 32.594 29.219 1 98.06 501 LYS A C 1
ATOM 3976 O O . LYS A 1 501 ? 3.527 33.094 29.422 1 98.06 501 LYS A O 1
ATOM 3981 N N . TYR A 1 502 ? 1.353 33.312 29.047 1 98.5 502 TYR A N 1
ATOM 3982 C CA . TYR A 1 502 ? 1.442 34.781 29 1 98.5 502 TYR A CA 1
ATOM 3983 C C . TYR A 1 502 ? 0.842 35.406 30.266 1 98.5 502 TYR A C 1
ATOM 3985 O O . TYR A 1 502 ? -0.372 35.344 30.469 1 98.5 502 TYR A O 1
ATOM 3993 N N . GLY A 1 503 ? 1.636 36.125 31 1 98.25 503 GLY A N 1
ATOM 3994 C CA . GLY A 1 503 ? 1.221 36.625 32.312 1 98.25 503 GLY A CA 1
ATOM 3995 C C . GLY A 1 503 ? 0.775 38.062 32.25 1 98.25 503 GLY A C 1
ATOM 3996 O O . GLY A 1 503 ? 0.486 38.656 33.312 1 98.25 503 GLY A O 1
ATOM 3997 N N . GLY A 1 504 ? 0.708 38.688 31.062 1 98.25 504 GLY A N 1
ATOM 3998 C CA . GLY A 1 504 ? 0.297 40.062 30.938 1 98.25 504 GLY A CA 1
ATOM 3999 C C . GLY A 1 504 ? 0.2 40.531 29.5 1 98.25 504 GLY A C 1
ATOM 4000 O O . GLY A 1 504 ? 0.355 39.75 28.578 1 98.25 504 GLY A O 1
ATOM 4001 N N . LEU A 1 505 ? -0.17 41.844 29.406 1 98.5 505 LEU A N 1
ATOM 4002 C CA . LEU A 1 505 ? -0.223 42.531 28.125 1 98.5 505 LEU A CA 1
ATOM 4003 C C . LEU A 1 505 ? 0.694 43.75 28.156 1 98.5 505 LEU A C 1
ATOM 4005 O O . LEU A 1 505 ? 0.982 44.312 29.219 1 98.5 505 LEU A O 1
ATOM 4009 N N . ALA A 1 506 ? 1.162 44.125 27 1 97.94 506 ALA A N 1
ATOM 4010 C CA . ALA A 1 506 ? 2.012 45.312 26.875 1 97.94 506 ALA A CA 1
ATOM 4011 C C . ALA A 1 506 ? 1.506 46.219 25.75 1 97.94 506 ALA A C 1
ATOM 4013 O O . ALA A 1 506 ? 1.015 45.75 24.734 1 97.94 506 ALA A O 1
ATOM 4014 N N . LYS A 1 507 ? 1.604 47.469 26.016 1 97.5 507 LYS A N 1
ATOM 4015 C CA . LYS A 1 507 ? 1.389 48.531 25.016 1 97.5 507 LYS A CA 1
ATOM 4016 C C . LYS A 1 507 ? 2.709 49.156 24.594 1 97.5 507 LYS A C 1
ATOM 4018 O O . LYS A 1 507 ? 3.439 49.688 25.438 1 97.5 507 LYS A O 1
ATOM 4023 N N . LEU A 1 508 ? 3.045 49.062 23.359 1 96.31 508 LEU A N 1
ATOM 4024 C CA . LEU A 1 508 ? 4.223 49.688 22.781 1 96.31 508 LEU A CA 1
ATOM 4025 C C . LEU A 1 508 ? 3.869 51.062 22.172 1 96.31 508 LEU A C 1
ATOM 4027 O O . LEU A 1 508 ? 2.975 51.125 21.328 1 96.31 508 LEU A O 1
ATOM 4031 N N . CYS A 1 509 ? 4.523 52.031 22.578 1 94.5 509 CYS A N 1
ATOM 4032 C CA . CYS A 1 509 ? 4.406 53.375 21.969 1 94.5 509 CYS A CA 1
ATOM 4033 C C . CYS A 1 509 ? 5.477 53.562 20.906 1 94.5 509 CYS A C 1
ATOM 4035 O O . CYS A 1 509 ? 6.617 53.906 21.219 1 94.5 509 CYS A O 1
ATOM 4037 N N . LEU A 1 510 ? 5.105 53.594 19.672 1 92.81 510 LEU A N 1
ATOM 4038 C CA . LEU A 1 510 ? 6.047 53.469 18.562 1 92.81 510 LEU A CA 1
ATOM 4039 C C . LEU A 1 510 ? 6.363 54.844 17.953 1 92.81 510 LEU A C 1
ATOM 4041 O O . LEU A 1 510 ? 7.164 54.938 17.016 1 92.81 510 LEU A O 1
ATOM 4045 N N . GLN A 1 511 ? 5.812 55.812 18.5 1 84.5 511 GLN A N 1
ATOM 4046 C CA . GLN A 1 511 ? 6.09 57.156 18 1 84.5 511 GLN A CA 1
ATOM 4047 C C . GLN A 1 511 ? 7.488 57.625 18.406 1 84.5 511 GLN A C 1
ATOM 4049 O O . GLN A 1 511 ? 7.973 57.281 19.484 1 84.5 511 GLN A O 1
ATOM 4054 N N . ASP A 1 512 ? 8.125 58.344 17.547 1 68.12 512 ASP A N 1
ATOM 4055 C CA . ASP A 1 512 ? 9.523 58.719 17.656 1 68.12 512 ASP A CA 1
ATOM 4056 C C . ASP A 1 512 ? 9.781 59.469 18.969 1 68.12 512 ASP A C 1
ATOM 4058 O O . ASP A 1 512 ? 10.828 59.312 19.594 1 68.12 512 ASP A O 1
ATOM 4062 N N . ASN A 1 513 ? 8.977 60.156 19.297 1 65.31 513 ASN A N 1
ATOM 4063 C CA . ASN A 1 513 ? 9.234 61 20.453 1 65.31 513 ASN A CA 1
ATOM 4064 C C . ASN A 1 513 ? 9.023 60.25 21.766 1 65.31 513 ASN A C 1
ATOM 4066 O O . ASN A 1 513 ? 9.352 60.75 22.844 1 65.31 513 ASN A O 1
ATOM 4070 N N . ASN A 1 514 ? 8.719 59.094 21.625 1 65.38 514 ASN A N 1
ATOM 4071 C CA . ASN A 1 514 ? 8.453 58.344 22.828 1 65.38 514 ASN A CA 1
ATOM 4072 C C . ASN A 1 514 ? 9.562 57.344 23.109 1 65.38 514 ASN A C 1
ATOM 4074 O O . ASN A 1 514 ? 9.453 56.156 22.734 1 65.38 514 ASN A O 1
ATOM 4078 N N . VAL A 1 515 ? 10.664 57.844 23.562 1 67.69 515 VAL A N 1
ATOM 4079 C CA . VAL A 1 515 ? 11.844 57 23.781 1 67.69 515 VAL A CA 1
ATOM 4080 C C . VAL A 1 515 ? 12.094 56.875 25.281 1 67.69 515 VAL A C 1
ATOM 4082 O O . VAL A 1 515 ? 11.805 57.781 26.062 1 67.69 515 VAL A O 1
ATOM 4085 N N . GLN A 1 516 ? 12.188 55.719 25.734 1 64.06 516 GLN A N 1
ATOM 4086 C CA . GLN A 1 516 ? 12.633 55.438 27.094 1 64.06 516 GLN A CA 1
ATOM 4087 C C . GLN A 1 516 ? 14.055 54.906 27.094 1 64.06 516 GLN A C 1
ATOM 4089 O O . GLN A 1 516 ? 14.453 54.156 26.188 1 64.06 516 GLN A O 1
ATOM 4094 N N . PHE A 1 517 ? 14.859 55.531 27.766 1 49.97 517 PHE A N 1
ATOM 4095 C CA . PHE A 1 517 ? 16.234 55.062 27.906 1 49.97 517 PHE A CA 1
ATOM 4096 C C . PHE A 1 517 ? 16.359 54.031 29.016 1 49.97 517 PHE A C 1
ATOM 4098 O O . PHE A 1 517 ? 15.727 54.156 30.062 1 49.97 517 PHE A O 1
ATOM 4105 N N . LEU A 1 518 ? 16.375 52.812 28.703 1 52.75 518 LEU A N 1
ATOM 4106 C CA . LEU A 1 518 ? 16.594 51.844 29.766 1 52.75 518 LEU A CA 1
ATOM 4107 C C . LEU A 1 518 ? 17.891 52.125 30.531 1 52.75 518 LEU A C 1
ATOM 4109 O O . LEU A 1 518 ? 18.938 52.344 29.922 1 52.75 518 LEU A O 1
ATOM 4113 N N . GLU A 1 519 ? 17.766 52.719 31.75 1 40.44 519 GLU A N 1
ATOM 4114 C CA . GLU A 1 519 ? 18.938 52.938 32.594 1 40.44 519 GLU A CA 1
ATOM 4115 C C . GLU A 1 519 ? 19.875 51.719 32.531 1 40.44 519 GLU A C 1
ATOM 4117 O O . GLU A 1 519 ? 21.078 51.875 32.281 1 40.44 519 GLU A O 1
ATOM 4122 N N . GLY A 1 520 ? 19.594 50.75 33.5 1 37.16 520 GLY A N 1
ATOM 4123 C CA . GLY A 1 520 ? 20.547 49.969 34.281 1 37.16 520 GLY A CA 1
ATOM 4124 C C . GLY A 1 520 ? 21.188 48.844 33.5 1 37.16 520 GLY A C 1
ATOM 4125 O O . GLY A 1 520 ? 21.688 47.875 34.094 1 37.16 520 GLY A O 1
ATOM 4126 N N . THR A 1 521 ? 21.172 48.438 32.375 1 37.97 521 THR A N 1
ATOM 4127 C CA . THR A 1 521 ? 22.016 47.25 32.375 1 37.97 521 THR A CA 1
ATOM 4128 C C . THR A 1 521 ? 23.406 47.594 32.906 1 37.97 521 THR A C 1
ATOM 4130 O O . THR A 1 521 ? 23.906 48.688 32.719 1 37.97 521 THR A O 1
ATOM 4133 N N . GLN A 1 522 ? 23.766 46.938 34.125 1 33.72 522 GLN A N 1
ATOM 4134 C CA . GLN A 1 522 ? 25.062 47.062 34.781 1 33.72 522 GLN A CA 1
ATOM 4135 C C . GLN A 1 522 ? 26.156 47.375 33.781 1 33.72 522 GLN A C 1
ATOM 4137 O O . GLN A 1 522 ? 27.047 48.188 34.031 1 33.72 522 GLN A O 1
ATOM 4142 N N . ASN A 1 523 ? 26.562 46.156 33.188 1 33.56 523 ASN A N 1
ATOM 4143 C CA . ASN A 1 523 ? 27.891 46.188 32.562 1 33.56 523 ASN A CA 1
ATOM 4144 C C . ASN A 1 523 ? 27.906 47.062 31.328 1 33.56 523 ASN A C 1
ATOM 4146 O O . ASN A 1 523 ? 27.406 46.688 30.266 1 33.56 523 ASN A O 1
ATOM 4150 N N . GLY A 1 524 ? 27.766 48.344 31.375 1 33.19 524 GLY A N 1
ATOM 4151 C CA . GLY A 1 524 ? 28.078 49.5 30.547 1 33.19 524 GLY A CA 1
ATOM 4152 C C . GLY A 1 524 ? 27.625 49.375 29.109 1 33.19 524 GLY A C 1
ATOM 4153 O O . GLY A 1 524 ? 27.734 50.312 28.328 1 33.19 524 GLY A O 1
ATOM 4154 N N . GLU A 1 525 ? 27.719 48.281 28.594 1 33.84 525 GLU A N 1
ATOM 4155 C CA . GLU A 1 525 ? 27.547 48.25 27.141 1 33.84 525 GLU A CA 1
ATOM 4156 C C . GLU A 1 525 ? 26.078 48.438 26.75 1 33.84 525 GLU A C 1
ATOM 4158 O O . GLU A 1 525 ? 25.719 48.219 25.594 1 33.84 525 GLU A O 1
ATOM 4163 N N . GLY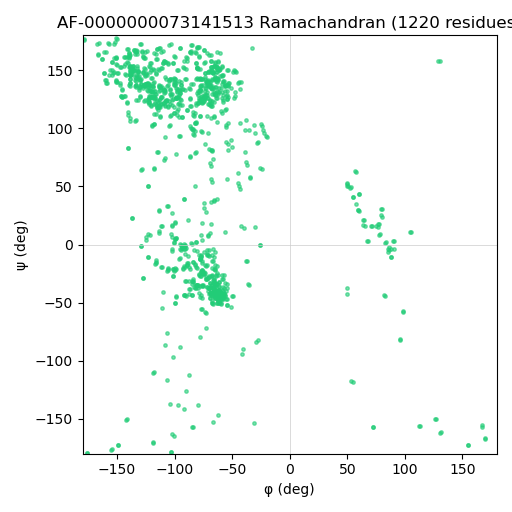 A 1 526 ? 25.047 48.281 27.562 1 39.22 526 GLY A N 1
ATOM 4164 C CA . GLY A 1 526 ? 23.719 48.688 27.109 1 39.22 526 GLY A CA 1
ATOM 4165 C C . GLY A 1 526 ? 23.625 50.188 26.844 1 39.22 526 GLY A C 1
ATOM 4166 O O . GLY A 1 526 ? 23.203 50.938 27.703 1 39.22 526 GLY A O 1
ATOM 4167 N N . SER A 1 527 ? 24.562 50.719 26.328 1 41.91 527 SER A N 1
ATOM 4168 C CA . SER A 1 527 ? 24.703 52.125 25.938 1 41.91 527 SER A CA 1
ATOM 4169 C C . SER A 1 527 ? 23.359 52.719 25.547 1 41.91 527 SER A C 1
ATOM 4171 O O . SER A 1 527 ? 22.359 52.031 25.5 1 41.91 527 SER A O 1
ATOM 4173 N N . GLY A 1 528 ? 23.359 53.875 24.578 1 47.84 528 GLY A N 1
ATOM 4174 C CA . GLY A 1 528 ? 22.656 54.938 23.875 1 47.84 528 GLY A CA 1
ATOM 4175 C C . GLY A 1 528 ? 21.484 54.438 23.062 1 47.84 528 GLY A C 1
ATOM 4176 O O . GLY A 1 528 ? 20.984 55.125 22.188 1 47.84 528 GLY A O 1
ATOM 4177 N N . GLU A 1 529 ? 21.156 53.094 23.328 1 60.34 529 GLU A N 1
ATOM 4178 C CA . GLU A 1 529 ? 20.109 52.719 22.375 1 60.34 529 GLU A CA 1
ATOM 4179 C C . GLU A 1 529 ? 18.734 53.188 22.844 1 60.34 529 GLU A C 1
ATOM 4181 O O . GLU A 1 529 ? 18.406 53.031 24.016 1 60.34 529 GLU A O 1
ATOM 4186 N N . GLU A 1 530 ? 18.062 53.906 22.203 1 74.69 530 GLU A N 1
ATOM 4187 C CA . GLU A 1 530 ? 16.719 54.438 22.391 1 74.69 530 GLU A CA 1
ATOM 4188 C C . GLU A 1 530 ? 15.664 53.375 22.203 1 74.69 530 GLU A C 1
ATOM 4190 O O . GLU A 1 530 ? 15.641 52.688 21.172 1 74.69 530 GLU A O 1
ATOM 4195 N N . TYR A 1 531 ? 15.031 53.062 23.422 1 83.19 531 TYR A N 1
ATOM 4196 C CA . TYR A 1 531 ? 13.914 52.125 23.344 1 83.19 531 TYR A CA 1
ATOM 4197 C C . TYR A 1 531 ? 12.586 52.844 23.391 1 83.19 531 TYR A C 1
ATOM 4199 O O . TYR A 1 531 ? 12.516 54 23.844 1 83.19 531 TYR A O 1
ATOM 4207 N N . ARG A 1 532 ? 11.633 52.094 22.953 1 86.75 532 ARG A N 1
ATOM 4208 C CA . ARG A 1 532 ? 10.281 52.656 22.969 1 86.75 532 ARG A CA 1
ATOM 4209 C C . ARG A 1 532 ? 9.656 52.562 24.359 1 86.75 532 ARG A C 1
ATOM 4211 O O . ARG A 1 532 ? 9.992 51.656 25.125 1 86.75 532 ARG A O 1
ATOM 4218 N N . LYS A 1 533 ? 8.805 53.469 24.609 1 90 533 LYS A N 1
ATOM 4219 C CA . LYS A 1 533 ? 8.062 53.406 25.859 1 90 533 LYS A CA 1
ATOM 4220 C C . LYS A 1 533 ? 7.082 52.25 25.859 1 90 533 LYS A C 1
ATOM 4222 O O . LYS A 1 533 ? 6.41 52 24.859 1 90 533 LYS A O 1
ATOM 4227 N N . ILE A 1 534 ? 7.043 51.531 27.031 1 93.75 534 ILE A N 1
ATOM 4228 C CA . ILE A 1 534 ? 6.152 50.406 27.172 1 93.75 534 ILE A CA 1
ATOM 4229 C C . ILE A 1 534 ? 5.305 50.562 28.438 1 93.75 534 ILE A C 1
ATOM 4231 O O . ILE A 1 534 ? 5.805 51 29.469 1 93.75 534 ILE A O 1
ATOM 4235 N N . GLU A 1 535 ? 4.035 50.281 28.312 1 95.31 535 GLU A N 1
ATOM 4236 C CA . GLU A 1 535 ? 3.117 50.188 29.438 1 95.31 535 GLU A CA 1
ATOM 4237 C C . GLU A 1 535 ? 2.604 48.75 29.594 1 95.31 535 GLU A C 1
ATOM 4239 O O . GLU A 1 535 ? 2.51 48 28.594 1 95.31 535 GLU A O 1
ATOM 4244 N N . TYR A 1 536 ? 2.291 48.406 30.828 1 96.75 536 TYR A N 1
ATOM 4245 C CA . TYR A 1 536 ? 1.981 47 31.062 1 96.75 536 TYR A CA 1
ATOM 4246 C C . TYR A 1 536 ? 0.631 46.844 31.766 1 96.75 536 TYR A C 1
ATOM 4248 O O . TYR A 1 536 ? 0.193 47.75 32.469 1 96.75 536 TYR A O 1
ATOM 4256 N N . HIS A 1 537 ? -0.031 45.812 31.469 1 98.06 537 HIS A N 1
ATOM 4257 C CA . HIS A 1 537 ? -1.136 45.25 32.25 1 98.06 537 HIS A CA 1
ATOM 4258 C C . HIS A 1 537 ? -0.806 43.844 32.75 1 98.06 537 HIS A C 1
ATOM 4260 O O . HIS A 1 537 ? -0.953 42.875 32 1 98.06 537 HIS A O 1
ATOM 4266 N N . MET A 1 538 ? -0.487 43.75 34 1 97.56 538 MET A N 1
ATOM 4267 C CA . MET A 1 538 ? -0.106 42.438 34.531 1 97.56 538 MET A CA 1
ATOM 4268 C C . MET A 1 538 ? -1.308 41.75 35.188 1 97.56 538 MET A C 1
ATOM 4270 O O . MET A 1 538 ? -2.131 42.375 35.812 1 97.56 538 MET A O 1
ATOM 4274 N N . PHE A 1 539 ? -1.382 40.5 34.969 1 97.94 539 PHE A N 1
ATOM 4275 C CA . PHE A 1 539 ? -2.43 39.719 35.594 1 97.94 539 PHE A CA 1
ATOM 4276 C C . PHE A 1 539 ? -2.002 39.25 36.969 1 97.94 539 PHE A C 1
ATOM 4278 O O . PHE A 1 539 ? -0.82 39.312 37.312 1 97.94 539 PHE A O 1
ATOM 4285 N N . PRO A 1 540 ? -2.994 38.781 37.75 1 96.25 540 PRO A N 1
ATOM 4286 C CA . PRO A 1 540 ? -2.65 38.219 39.062 1 96.25 540 PRO A CA 1
ATOM 4287 C C . PRO A 1 540 ? -1.724 37.031 38.969 1 96.25 540 PRO A C 1
ATOM 4289 O O . PRO A 1 540 ? -1.535 36.438 37.906 1 96.25 540 PRO A O 1
ATOM 4292 N N . GLU A 1 541 ? -1.146 36.688 40.094 1 96.12 541 GLU A N 1
ATOM 4293 C CA . GLU A 1 541 ? -0.232 35.562 40.156 1 96.12 541 GLU A CA 1
ATOM 4294 C C . GLU A 1 541 ? -0.875 34.312 39.594 1 96.12 541 GLU A C 1
ATOM 4296 O O . GLU A 1 541 ? -2.051 34.031 39.875 1 96.12 541 GLU A O 1
ATOM 4301 N N . ASN A 1 542 ? -0.112 33.562 38.812 1 97.56 542 ASN A N 1
ATOM 4302 C CA . ASN A 1 542 ? -0.491 32.281 38.219 1 97.56 542 ASN A CA 1
ATOM 4303 C C . ASN A 1 542 ? -1.721 32.438 37.344 1 97.56 542 ASN A C 1
ATOM 4305 O O . ASN A 1 542 ? -2.572 31.547 37.281 1 97.56 542 ASN A O 1
ATOM 4309 N N . THR A 1 543 ? -1.877 33.594 36.781 1 98.31 543 THR A N 1
ATOM 4310 C CA . THR A 1 543 ? -2.957 33.875 35.844 1 98.31 543 THR A CA 1
ATOM 4311 C C . THR A 1 543 ? -2.402 34.25 34.469 1 98.31 543 THR A C 1
ATOM 4313 O O . THR A 1 543 ? -1.527 35.094 34.344 1 98.31 543 THR A O 1
ATOM 4316 N N . PHE A 1 544 ? -2.895 33.562 33.438 1 98.75 544 PHE A N 1
ATOM 4317 C CA . PHE A 1 544 ? -2.291 33.688 32.125 1 98.75 544 PHE A CA 1
ATOM 4318 C C . PHE A 1 544 ? -3.363 33.906 31.062 1 98.75 544 PHE A C 1
ATOM 4320 O O . PHE A 1 544 ? -4.484 33.406 31.203 1 98.75 544 PHE A O 1
ATOM 4327 N N . CYS A 1 545 ? -3.006 34.594 29.969 1 98.5 545 CYS A N 1
ATOM 4328 C CA . CYS A 1 545 ? -3.975 34.906 28.922 1 98.5 545 CYS A CA 1
ATOM 4329 C C . CYS A 1 545 ? -3.596 34.219 27.609 1 98.5 545 CYS A C 1
ATOM 4331 O O . CYS A 1 545 ? -2.475 33.75 27.453 1 98.5 545 CYS A O 1
ATOM 4333 N N . THR A 1 546 ? -4.539 34.156 26.703 1 97.56 546 THR A N 1
ATOM 4334 C CA . THR A 1 546 ? -4.316 33.781 25.312 1 97.56 546 THR A CA 1
ATOM 4335 C C . THR A 1 546 ? -5.363 34.406 24.406 1 97.56 546 THR A C 1
ATOM 4337 O O . THR A 1 546 ? -6.48 34.688 24.844 1 97.56 546 THR A O 1
ATOM 4340 N N . GLY A 1 547 ? -4.957 34.688 23.203 1 97.62 547 GLY A N 1
ATOM 4341 C CA . GLY A 1 547 ? -5.891 35.094 22.172 1 97.62 547 GLY A CA 1
ATOM 4342 C C . GLY A 1 547 ? -6.293 36.562 22.281 1 97.62 547 GLY A C 1
ATOM 4343 O O . GLY A 1 547 ? -7.422 36.938 21.938 1 97.62 547 GLY A O 1
ATOM 4344 N N . ALA A 1 548 ? -5.5 37.406 22.75 1 98.56 548 ALA A N 1
ATOM 4345 C CA . ALA A 1 548 ? -5.824 38.812 22.891 1 98.56 548 ALA A CA 1
ATOM 4346 C C . ALA A 1 548 ? -6.082 39.469 21.531 1 98.56 548 ALA A C 1
ATOM 4348 O O . ALA A 1 548 ? -5.418 39.125 20.547 1 98.56 548 ALA A O 1
ATOM 4349 N N . SER A 1 549 ? -7.043 40.375 21.531 1 98.19 549 SER A N 1
ATOM 4350 C CA . SER A 1 549 ? -7.426 41.094 20.328 1 98.19 549 SER A CA 1
ATOM 4351 C C . SER A 1 549 ? -7.805 42.531 20.641 1 98.19 549 SER A C 1
ATOM 4353 O O . SER A 1 549 ? -8.195 42.844 21.766 1 98.19 549 SER A O 1
ATOM 4355 N N . PHE A 1 550 ? -7.648 43.344 19.672 1 98.19 550 PHE A N 1
ATOM 4356 C CA . PHE A 1 550 ? -8.039 44.75 19.781 1 98.19 550 PHE A CA 1
ATOM 4357 C C . PHE A 1 550 ? -9.445 44.969 19.25 1 98.19 550 PHE A C 1
ATOM 4359 O O . PHE A 1 550 ? -9.789 44.469 18.172 1 98.19 550 PHE A O 1
ATOM 4366 N N . VAL A 1 551 ? -10.227 45.688 19.984 1 97.62 551 VAL A N 1
ATOM 4367 C CA . VAL A 1 551 ? -11.562 46.094 19.562 1 97.62 551 VAL A CA 1
ATOM 4368 C C . VAL A 1 551 ? -11.633 47.625 19.469 1 97.62 551 VAL A C 1
ATOM 4370 O O . VAL A 1 551 ? -11.633 48.312 20.484 1 97.62 551 VAL A O 1
ATOM 4373 N N . ALA A 1 552 ? -11.773 48.062 18.312 1 96.12 552 ALA A N 1
ATOM 4374 C CA . ALA A 1 552 ? -11.797 49.5 18.094 1 96.12 552 ALA A CA 1
ATOM 4375 C C . ALA A 1 552 ? -13.148 50.094 18.5 1 96.12 552 ALA A C 1
ATOM 4377 O O . ALA A 1 552 ? -14.195 49.5 18.25 1 96.12 552 ALA A O 1
ATOM 4378 N N . LYS A 1 553 ? -13.094 51.188 19.141 1 94.94 553 LYS A N 1
ATOM 4379 C CA . LYS A 1 553 ? -14.32 51.969 19.359 1 94.94 553 LYS A CA 1
ATOM 4380 C C . LYS A 1 553 ? -14.906 52.438 18.031 1 94.94 553 LYS A C 1
ATOM 4382 O O . LYS A 1 553 ? -14.203 53.031 17.219 1 94.94 553 LYS A O 1
ATOM 4387 N N . GLN A 1 554 ? -16.188 52.219 17.922 1 88.94 554 GLN A N 1
ATOM 4388 C CA . GLN A 1 554 ? -16.828 52.594 16.656 1 88.94 554 GLN A CA 1
ATOM 4389 C C . GLN A 1 554 ? -16.781 54.094 16.453 1 88.94 554 GLN A C 1
ATOM 4391 O O . GLN A 1 554 ? -17.125 54.844 17.344 1 88.94 554 GLN A O 1
ATOM 4396 N N . GLY A 1 555 ? -16.359 54.469 15.344 1 85.81 555 GLY A N 1
ATOM 4397 C CA . GLY A 1 555 ? -16.359 55.875 14.961 1 85.81 555 GLY A CA 1
ATOM 4398 C C . GLY A 1 555 ? -15.109 56.625 15.414 1 85.81 555 GLY A C 1
ATOM 4399 O O . GLY A 1 555 ? -14.914 57.781 15.07 1 85.81 555 GLY A O 1
ATOM 4400 N N . SER A 1 556 ? -14.312 55.938 16.141 1 87.94 556 SER A N 1
ATOM 4401 C CA . SER A 1 556 ? -13.125 56.625 16.641 1 87.94 556 SER A CA 1
ATOM 4402 C C . SER A 1 556 ? -12.055 56.75 15.57 1 87.94 556 SER A C 1
ATOM 4404 O O . SER A 1 556 ? -11.953 55.875 14.695 1 87.94 556 SER A O 1
ATOM 4406 N N . VAL A 1 557 ? -11.258 57.812 15.695 1 86.94 557 VAL A N 1
ATOM 4407 C CA . VAL A 1 557 ? -10.188 58.062 14.734 1 86.94 557 VAL A CA 1
ATOM 4408 C C . VAL A 1 557 ? -8.836 57.75 15.383 1 86.94 557 VAL A C 1
ATOM 4410 O O . VAL A 1 557 ? -7.859 57.469 14.688 1 86.94 557 VAL A O 1
ATOM 4413 N N . ASP A 1 558 ? -8.883 57.812 16.703 1 93.25 558 ASP A N 1
ATOM 4414 C CA . ASP A 1 558 ? -7.621 57.562 17.391 1 93.25 558 ASP A CA 1
ATOM 4415 C C . ASP A 1 558 ? -7.262 56.062 17.328 1 93.25 558 ASP A C 1
ATOM 4417 O O . ASP A 1 558 ? -8.109 55.219 17.547 1 93.25 558 ASP A O 1
ATOM 4421 N N . GLU A 1 559 ? -5.996 55.844 17.125 1 95.94 559 GLU A N 1
ATOM 4422 C CA . GLU A 1 559 ? -5.5 54.5 16.906 1 95.94 559 GLU A CA 1
ATOM 4423 C C . GLU A 1 559 ? -5.688 53.625 18.141 1 95.94 559 GLU A C 1
ATOM 4425 O O . GLU A 1 559 ? -5.961 52.438 18.031 1 95.94 559 GLU A O 1
ATOM 4430 N N . ASP A 1 560 ? -5.535 54.188 19.328 1 97 560 ASP A N 1
ATOM 4431 C CA . ASP A 1 560 ? -5.586 53.375 20.547 1 97 560 ASP A CA 1
ATOM 4432 C C . ASP A 1 560 ? -6.926 53.562 21.25 1 97 560 ASP A C 1
ATOM 4434 O O . ASP A 1 560 ? -7.055 53.219 22.422 1 97 560 ASP A O 1
ATOM 4438 N N . ASP A 1 561 ? -7.855 54.25 20.547 1 97.19 561 ASP A N 1
ATOM 4439 C CA . ASP A 1 561 ? -9.195 54.375 21.109 1 97.19 561 ASP A CA 1
ATOM 4440 C C . ASP A 1 561 ? -9.977 53.062 20.953 1 97.19 561 ASP A C 1
ATOM 4442 O O . ASP A 1 561 ? -10.586 52.812 19.906 1 97.19 561 ASP A O 1
ATOM 4446 N N . GLY A 1 562 ? -10.008 52.25 21.969 1 97.75 562 GLY A N 1
ATOM 4447 C CA . GLY A 1 562 ? -10.641 50.969 21.984 1 97.75 562 GLY A CA 1
ATOM 4448 C C . GLY A 1 562 ? -10.242 50.125 23.203 1 97.75 562 GLY A C 1
ATOM 4449 O O . GLY A 1 562 ? -9.945 50.656 24.266 1 97.75 562 GLY A O 1
ATOM 4450 N N . TRP A 1 563 ? -10.352 48.812 23.031 1 98.38 563 TRP A N 1
ATOM 4451 C CA . TRP A 1 563 ? -10.109 47.906 24.156 1 98.38 563 TRP A CA 1
ATOM 4452 C C . TRP A 1 563 ? -9.328 46.688 23.703 1 98.38 563 TRP A C 1
ATOM 4454 O O . TRP A 1 563 ? -9.367 46.312 22.516 1 98.38 563 TRP A O 1
ATOM 4464 N N . LEU A 1 564 ? -8.602 46.094 24.578 1 98.62 564 LEU A N 1
ATOM 4465 C CA . LEU A 1 564 ? -8.078 44.719 24.422 1 98.62 564 LEU A CA 1
ATOM 4466 C C . LEU A 1 564 ? -8.984 43.719 25.125 1 98.62 564 LEU A C 1
ATOM 4468 O O . LEU A 1 564 ? -9.469 43.969 26.234 1 98.62 564 LEU A O 1
ATOM 4472 N N . ILE A 1 565 ? -9.258 42.688 24.453 1 98.75 565 ILE A N 1
ATOM 4473 C CA . ILE A 1 565 ? -10.062 41.625 25.016 1 98.75 565 ILE A CA 1
ATOM 4474 C C . ILE A 1 565 ? -9.266 40.312 24.969 1 98.75 565 ILE A C 1
ATOM 4476 O O . ILE A 1 565 ? -8.555 40.031 24 1 98.75 565 ILE A O 1
ATOM 4480 N N . THR A 1 566 ? -9.305 39.469 26.047 1 98.75 566 THR A N 1
ATOM 4481 C CA . THR A 1 566 ? -8.531 38.25 26.062 1 98.75 566 THR A CA 1
ATOM 4482 C C . THR A 1 566 ? -9.133 37.25 27.031 1 98.75 566 THR A C 1
ATOM 4484 O O . THR A 1 566 ? -9.75 37.625 28.031 1 98.75 566 THR A O 1
ATOM 4487 N N . PHE A 1 567 ? -9.023 36 26.672 1 98.75 567 PHE A N 1
ATOM 4488 C CA . PHE A 1 567 ? -9.289 34.938 27.641 1 98.75 567 PHE A CA 1
ATOM 4489 C C . PHE A 1 567 ? -8.188 34.875 28.688 1 98.75 567 PHE A C 1
ATOM 4491 O O . PHE A 1 567 ? -7.008 35.031 28.375 1 98.75 567 PHE A O 1
ATOM 4498 N N . VAL A 1 568 ? -8.578 34.656 29.938 1 98.69 568 VAL A N 1
ATOM 4499 C CA . VAL A 1 568 ? -7.656 34.562 31.078 1 98.69 568 VAL A CA 1
ATOM 4500 C C . VAL A 1 568 ? -8.016 33.344 31.938 1 98.69 568 VAL A C 1
ATOM 4502 O O . VAL A 1 568 ? -9.195 33.062 32.125 1 98.69 568 VAL A O 1
ATOM 4505 N N . HIS A 1 569 ? -6.992 32.719 32.438 1 98.75 569 HIS A N 1
ATOM 4506 C CA . HIS A 1 569 ? -7.207 31.547 33.312 1 98.75 569 HIS A CA 1
ATOM 4507 C C . HIS A 1 569 ? -6.363 31.656 34.594 1 98.75 569 HIS A C 1
ATOM 4509 O O . HIS A 1 569 ? -5.145 31.812 34.5 1 98.75 569 HIS A O 1
ATOM 4515 N N . ASN A 1 570 ? -7.016 31.578 35.656 1 98.44 570 ASN A N 1
ATOM 4516 C CA . ASN A 1 570 ? -6.359 31.453 36.938 1 98.44 570 ASN A CA 1
ATOM 4517 C C . ASN A 1 570 ? -6.121 29.984 37.312 1 98.44 570 ASN A C 1
ATOM 4519 O O . ASN A 1 570 ? -7.07 29.266 37.594 1 98.44 570 ASN A O 1
ATOM 4523 N N . GLU A 1 571 ? -4.879 29.641 37.406 1 97.88 571 GLU A N 1
ATOM 4524 C CA . GLU A 1 571 ? -4.555 28.219 37.594 1 97.88 571 GLU A CA 1
ATOM 4525 C C . GLU A 1 571 ? -4.703 27.828 39.062 1 97.88 571 GLU A C 1
ATOM 4527 O O . GLU A 1 571 ? -4.801 26.641 39.375 1 97.88 571 GLU A O 1
ATOM 4532 N N . ASP A 1 572 ? -4.691 28.766 39.938 1 96.88 572 ASP A N 1
ATOM 4533 C CA . ASP A 1 572 ? -4.906 28.453 41.344 1 96.88 572 ASP A CA 1
ATOM 4534 C C . ASP A 1 572 ? -6.359 28.062 41.625 1 96.88 572 ASP A C 1
ATOM 4536 O O . ASP A 1 572 ? -6.629 27.109 42.344 1 96.88 572 ASP A O 1
ATOM 4540 N N . THR A 1 573 ? -7.262 28.75 41 1 96.75 573 THR A N 1
ATOM 4541 C CA . THR A 1 573 ? -8.68 28.516 41.219 1 96.75 573 THR A CA 1
ATOM 4542 C C . THR A 1 573 ? -9.305 27.719 40.094 1 96.75 573 THR A C 1
ATOM 4544 O O . THR A 1 573 ? -10.477 27.344 40.156 1 96.75 573 THR A O 1
ATOM 4547 N N . ASN A 1 574 ? -8.531 27.453 39.062 1 97.19 574 ASN A N 1
ATOM 4548 C CA . ASN A 1 574 ? -9.031 26.781 37.875 1 97.19 574 ASN A CA 1
ATOM 4549 C C . ASN A 1 574 ? -10.266 27.484 37.312 1 97.19 574 ASN A C 1
ATOM 4551 O O . ASN A 1 574 ? -11.289 26.844 37.062 1 97.19 574 ASN A O 1
ATOM 4555 N N . THR A 1 575 ? -10.156 28.797 37.156 1 97.44 575 THR A N 1
ATOM 4556 C CA . THR A 1 575 ? -11.258 29.625 36.656 1 97.44 575 THR A CA 1
ATOM 4557 C C . THR A 1 575 ? -10.836 30.406 35.438 1 97.44 575 THR A C 1
ATOM 4559 O O . THR A 1 575 ? -9.758 31.016 35.406 1 97.44 575 THR A O 1
ATOM 4562 N N . SER A 1 576 ? -11.719 30.344 34.438 1 98.56 576 SER A N 1
ATOM 4563 C CA . SER A 1 576 ? -11.477 31.125 33.219 1 98.56 576 SER A CA 1
ATOM 4564 C C . SER A 1 576 ? -12.375 32.344 33.156 1 98.56 576 SER A C 1
ATOM 4566 O O . SER A 1 576 ? -13.539 32.281 33.562 1 98.56 576 SER A O 1
ATOM 4568 N N . GLU A 1 577 ? -11.82 33.406 32.688 1 98.69 577 GLU A N 1
ATOM 4569 C CA . GLU A 1 577 ? -12.508 34.688 32.531 1 98.69 577 GLU A CA 1
ATOM 4570 C C . GLU A 1 577 ? -12.133 35.375 31.219 1 98.69 577 GLU A C 1
ATOM 4572 O O . GLU A 1 577 ? -11.188 34.938 30.547 1 98.69 577 GLU A O 1
ATOM 4577 N N . VAL A 1 578 ? -12.922 36.312 30.844 1 98.81 578 VAL A N 1
ATOM 4578 C CA . VAL A 1 578 ? -12.547 37.25 29.766 1 98.81 578 VAL A CA 1
ATOM 4579 C C . VAL A 1 578 ? -12.344 38.656 30.359 1 98.81 578 VAL A C 1
ATOM 4581 O O . VAL A 1 578 ? -13.219 39.188 31.047 1 98.81 578 VAL A O 1
ATOM 4584 N N . TYR A 1 579 ? -11.156 39.188 30.031 1 98.81 579 TYR A N 1
ATOM 4585 C CA . TYR A 1 579 ? -10.836 40.531 30.453 1 98.81 579 TYR A CA 1
ATOM 4586 C C . TYR A 1 579 ? -11.031 41.531 29.312 1 98.81 579 TYR A C 1
ATOM 4588 O O . TYR A 1 579 ? -10.688 41.219 28.156 1 98.81 579 TYR A O 1
ATOM 4596 N N . ILE A 1 580 ? -11.609 42.656 29.641 1 98.69 580 ILE A N 1
ATOM 4597 C CA . ILE A 1 580 ? -11.609 43.812 28.766 1 98.69 580 ILE A CA 1
ATOM 4598 C C . ILE A 1 580 ? -10.766 44.906 29.375 1 98.69 580 ILE A C 1
ATOM 4600 O O . ILE A 1 580 ? -11.062 45.375 30.484 1 98.69 580 ILE A O 1
ATOM 4604 N N . VAL A 1 581 ? -9.75 45.312 28.641 1 98.69 581 VAL A N 1
ATOM 4605 C CA . VAL A 1 581 ? -8.797 46.312 29.125 1 98.69 581 VAL A CA 1
ATOM 4606 C C . VAL A 1 581 ? -8.812 47.531 28.219 1 98.69 581 VAL A C 1
ATOM 4608 O O . VAL A 1 581 ? -8.781 47.406 26.984 1 98.69 581 VAL A O 1
ATOM 4611 N N . ASP A 1 582 ? -8.906 48.719 28.844 1 98.19 582 ASP A N 1
ATOM 4612 C CA . ASP A 1 582 ? -8.844 49.938 28.062 1 98.19 582 ASP A CA 1
ATOM 4613 C C . ASP A 1 582 ? -7.488 50.094 27.375 1 98.19 582 ASP A C 1
ATOM 4615 O O . ASP A 1 582 ? -6.445 50.125 28.031 1 98.19 582 ASP A O 1
ATOM 4619 N N . ALA A 1 583 ? -7.488 50.281 26.062 1 98.06 583 ALA A N 1
ATOM 4620 C CA . ALA A 1 583 ? -6.246 50.281 25.297 1 98.06 583 ALA A CA 1
ATOM 4621 C C . ALA A 1 583 ? -5.453 51.562 25.562 1 98.06 583 ALA A C 1
ATOM 4623 O O . ALA A 1 583 ? -4.223 51.562 25.453 1 98.06 583 ALA A O 1
ATOM 4624 N N . LYS A 1 584 ? -6.078 52.656 25.891 1 96.5 584 LYS A N 1
ATOM 4625 C CA . LYS A 1 584 ? -5.418 53.906 26.203 1 96.5 584 LYS A CA 1
ATOM 4626 C C . LYS A 1 584 ? -4.797 53.875 27.594 1 96.5 584 LYS A C 1
ATOM 4628 O O . LYS A 1 584 ? -3.758 54.5 27.828 1 96.5 584 LYS A O 1
ATOM 4633 N N . LYS A 1 585 ? -5.527 53.188 28.422 1 96.5 585 LYS A N 1
ATOM 4634 C CA . LYS A 1 585 ? -5.09 53.094 29.812 1 96.5 585 LYS A CA 1
ATOM 4635 C C . LYS A 1 585 ? -4.797 51.656 30.203 1 96.5 585 LYS A C 1
ATOM 4637 O O . LYS A 1 585 ? -5.352 51.125 31.172 1 96.5 585 LYS A O 1
ATOM 4642 N N . ILE A 1 586 ? -3.832 51.125 29.594 1 97.12 586 ILE A N 1
ATOM 4643 C CA . ILE A 1 586 ? -3.602 49.688 29.703 1 97.12 586 ILE A CA 1
ATOM 4644 C C . ILE A 1 586 ? -3.152 49.344 31.109 1 97.12 586 ILE A C 1
ATOM 4646 O O . ILE A 1 586 ? -3.389 48.219 31.578 1 97.12 586 ILE A O 1
ATOM 4650 N N . SER A 1 587 ? -2.52 50.281 31.812 1 96.38 587 SER A N 1
ATOM 4651 C CA . SER A 1 587 ? -1.956 50 33.125 1 96.38 587 SER A CA 1
ATOM 4652 C C . SER A 1 587 ? -3.039 50 34.188 1 96.38 587 SER A C 1
ATOM 4654 O O . SER A 1 587 ? -2.793 49.562 35.344 1 96.38 587 SER A O 1
ATOM 4656 N N . SER A 1 588 ? -4.188 50.406 33.812 1 95.12 588 SER A N 1
ATOM 4657 C CA . SER A 1 588 ? -5.305 50.375 34.75 1 95.12 588 SER A CA 1
ATOM 4658 C C . SER A 1 588 ? -5.891 48.969 34.875 1 95.12 588 SER A C 1
ATOM 4660 O O . SER A 1 588 ? -5.508 48.062 34.125 1 95.12 588 SER A O 1
ATOM 4662 N N . GLU A 1 589 ? -6.707 48.906 35.812 1 96.12 589 GLU A N 1
ATOM 4663 C CA . GLU A 1 589 ? -7.418 47.625 35.938 1 96.12 589 GLU A CA 1
ATOM 4664 C C . GLU A 1 589 ? -8.32 47.375 34.75 1 96.12 589 GLU A C 1
ATOM 4666 O O . GLU A 1 589 ? -8.734 48.312 34.062 1 96.12 589 GLU A O 1
ATOM 4671 N N . ALA A 1 590 ? -8.523 46.125 34.531 1 98.06 590 ALA A N 1
ATOM 4672 C CA . ALA A 1 590 ? -9.477 45.781 33.5 1 98.06 590 ALA A CA 1
ATOM 4673 C C . ALA A 1 590 ? -10.82 46.469 33.719 1 98.06 590 ALA A C 1
ATOM 4675 O O . ALA A 1 590 ? -11.297 46.562 34.844 1 98.06 590 ALA A O 1
ATOM 4676 N N . VAL A 1 591 ? -11.406 46.938 32.719 1 98.12 591 VAL A N 1
ATOM 4677 C CA . VAL A 1 591 ? -12.664 47.656 32.844 1 98.12 591 VAL A CA 1
ATOM 4678 C C . VAL A 1 591 ? -13.805 46.688 33.094 1 98.12 591 VAL A C 1
ATOM 4680 O O . VAL A 1 591 ? -14.836 47.031 33.656 1 98.12 591 VAL A O 1
ATOM 4683 N N . ALA A 1 592 ? -13.586 45.469 32.656 1 98.31 592 ALA A N 1
ATOM 4684 C CA . ALA A 1 592 ? -14.57 44.406 32.906 1 98.31 592 ALA A CA 1
ATOM 4685 C C . ALA A 1 592 ? -13.891 43.031 33 1 98.31 592 ALA A C 1
ATOM 4687 O O . ALA A 1 592 ? -12.938 42.75 32.281 1 98.31 592 ALA A O 1
ATOM 4688 N N . LYS A 1 593 ? -14.336 42.188 33.906 1 98.44 593 LYS A N 1
ATOM 4689 C CA . LYS A 1 593 ? -14.008 40.781 34 1 98.44 593 LYS A CA 1
ATOM 4690 C C . LYS A 1 593 ? -15.266 39.906 33.969 1 98.44 593 LYS A C 1
ATOM 4692 O O . LYS A 1 593 ? -16.172 40.094 34.75 1 98.44 593 LYS A O 1
ATOM 4697 N N . ILE A 1 594 ? -15.289 39.031 33.031 1 98.69 594 ILE A N 1
ATOM 4698 C CA . ILE A 1 594 ? -16.453 38.188 32.812 1 98.69 594 ILE A CA 1
ATOM 4699 C C . ILE A 1 594 ? -16.094 36.719 33.094 1 98.69 594 ILE A C 1
ATOM 4701 O O . ILE A 1 594 ? -15.273 36.125 32.406 1 98.69 594 ILE A O 1
ATOM 4705 N N . ARG A 1 595 ? -16.672 36.125 34.062 1 98.5 595 ARG A N 1
ATOM 4706 C CA . ARG A 1 595 ? -16.406 34.75 34.438 1 98.5 595 ARG A CA 1
ATOM 4707 C C . ARG A 1 595 ? -17.125 33.781 33.5 1 98.5 595 ARG A C 1
ATOM 4709 O O . ARG A 1 595 ? -18.328 33.906 33.25 1 98.5 595 ARG A O 1
ATOM 4716 N N . LEU A 1 596 ? -16.422 32.844 33.031 1 98.5 596 LEU A N 1
ATOM 4717 C CA . LEU A 1 596 ? -16.969 31.812 32.156 1 98.5 596 LEU A CA 1
ATOM 4718 C C . LEU A 1 596 ? -17.5 30.625 32.938 1 98.5 596 LEU A C 1
ATOM 4720 O O . LEU A 1 596 ? -17.094 30.406 34.094 1 98.5 596 LEU A O 1
ATOM 4724 N N . PRO A 1 597 ? -18.375 29.859 32.375 1 97.12 597 PRO A N 1
ATOM 4725 C CA . PRO A 1 597 ? -19.016 28.766 33.094 1 97.12 597 PRO A CA 1
ATOM 4726 C C . PRO A 1 597 ? -18.125 27.531 33.219 1 97.12 597 PRO A C 1
ATOM 4728 O O . PRO A 1 597 ? -18.438 26.609 33.969 1 97.12 597 PRO A O 1
ATOM 4731 N N . CYS A 1 598 ? -17.062 27.484 32.5 1 96.38 598 CYS A N 1
ATOM 4732 C CA . CYS A 1 598 ? -16.156 26.344 32.562 1 96.38 598 CYS A CA 1
ATOM 4733 C C . CYS A 1 598 ? -14.734 26.766 32.219 1 96.38 598 CYS A C 1
ATOM 4735 O O . CYS A 1 598 ? -14.492 27.906 31.844 1 96.38 598 CYS A O 1
ATOM 4737 N N . ARG A 1 599 ? -13.859 25.828 32.375 1 96.38 599 ARG A N 1
ATOM 4738 C CA . ARG A 1 599 ? -12.453 26.016 32.031 1 96.38 599 ARG A CA 1
ATOM 4739 C C . ARG A 1 599 ? -12.273 26.156 30.531 1 96.38 599 ARG A C 1
ATOM 4741 O O . ARG A 1 599 ? -12.93 25.453 29.75 1 96.38 599 ARG A O 1
ATOM 4748 N N . VAL A 1 600 ? -11.469 27.125 30.094 1 98.38 600 VAL A N 1
ATOM 4749 C CA . VAL A 1 600 ? -11.086 27.297 28.703 1 98.38 600 VAL A CA 1
ATOM 4750 C C . VAL A 1 600 ? -9.586 27.078 28.547 1 98.38 600 VAL A C 1
ATOM 4752 O O . VAL A 1 600 ? -8.781 27.797 29.141 1 98.38 600 VAL A O 1
ATOM 4755 N N . PRO A 1 601 ? -9.188 26.078 27.766 1 98.38 601 PRO A N 1
ATOM 4756 C CA . PRO A 1 601 ? -7.754 25.797 27.625 1 98.38 601 PRO A CA 1
ATOM 4757 C C . PRO A 1 601 ? -7.004 26.953 26.938 1 98.38 601 PRO A C 1
ATOM 4759 O O . PRO A 1 601 ? -7.617 27.781 26.266 1 98.38 601 PRO A O 1
ATOM 4762 N N . TYR A 1 602 ? -5.676 26.984 27.219 1 98.31 602 TYR A N 1
ATOM 4763 C CA . TYR A 1 602 ? -4.855 27.922 26.453 1 98.31 602 TYR A CA 1
ATOM 4764 C C . TYR A 1 602 ? -4.922 27.594 24.969 1 98.31 602 TYR A C 1
ATOM 4766 O O . TYR A 1 602 ? -5.035 26.438 24.578 1 98.31 602 TYR A O 1
ATOM 4774 N N . GLY A 1 603 ? -4.883 28.609 24.156 1 97.69 603 GLY A N 1
ATOM 4775 C CA . GLY A 1 603 ? -4.965 28.469 22.703 1 97.69 603 GLY A CA 1
ATOM 4776 C C . GLY A 1 603 ? -4.066 29.438 21.953 1 97.69 603 GLY A C 1
ATOM 4777 O O . GLY A 1 603 ? -2.959 29.734 22.406 1 97.69 603 GLY A O 1
ATOM 4778 N N . PHE A 1 604 ? -4.535 29.75 20.781 1 97.69 604 PHE A N 1
ATOM 4779 C CA . PHE A 1 604 ? -3.666 30.547 19.922 1 97.69 604 PHE A CA 1
ATOM 4780 C C . PHE A 1 604 ? -4.301 31.891 19.594 1 97.69 604 PHE A C 1
ATOM 4782 O O . PHE A 1 604 ? -4.473 32.719 20.484 1 97.69 604 PHE A O 1
ATOM 4789 N N . HIS A 1 605 ? -4.699 32.094 18.406 1 98.25 605 HIS A N 1
ATOM 4790 C CA . HIS A 1 605 ? -5.117 33.438 18.016 1 98.25 605 HIS A CA 1
ATOM 4791 C C . HIS A 1 605 ? -6.621 33.625 18.203 1 98.25 605 HIS A C 1
ATOM 4793 O O . HIS A 1 605 ? -7.379 32.656 18.172 1 98.25 605 HIS A O 1
ATOM 4799 N N . GLY A 1 606 ? -7.012 34.875 18.438 1 97.81 606 GLY A N 1
ATOM 4800 C CA . GLY A 1 606 ? -8.398 35.281 18.547 1 97.81 606 GLY A CA 1
ATOM 4801 C C . GLY A 1 606 ? -8.711 36.562 17.797 1 97.81 606 GLY A C 1
ATOM 4802 O O . GLY A 1 606 ? -7.801 37.219 17.297 1 97.81 606 GLY A O 1
ATOM 4803 N N . ALA A 1 607 ? -9.977 36.781 17.672 1 97.69 607 ALA A N 1
ATOM 4804 C CA . ALA A 1 607 ? -10.469 37.969 17 1 97.69 607 ALA A CA 1
ATOM 4805 C C . ALA A 1 607 ? -11.867 38.344 17.5 1 97.69 607 ALA A C 1
ATOM 4807 O O . ALA A 1 607 ? -12.625 37.469 17.938 1 97.69 607 ALA A O 1
ATOM 4808 N N . TYR A 1 608 ? -12.125 39.625 17.453 1 97.5 608 TYR A N 1
ATOM 4809 C CA . TYR A 1 608 ? -13.477 40.094 17.719 1 97.5 608 TYR A CA 1
ATOM 4810 C C . TYR A 1 608 ? -14.258 40.281 16.422 1 97.5 608 TYR A C 1
ATOM 4812 O O . TYR A 1 608 ? -13.859 41.062 15.555 1 97.5 608 TYR A O 1
ATOM 4820 N N . MET A 1 609 ? -15.328 39.562 16.312 1 95.44 609 MET A N 1
ATOM 4821 C CA . MET A 1 609 ? -16.172 39.594 15.125 1 95.44 609 MET A CA 1
ATOM 4822 C C . MET A 1 609 ? -17.422 40.406 15.367 1 95.44 609 MET A C 1
ATOM 4824 O O . MET A 1 609 ? -18.188 40.156 16.297 1 95.44 609 MET A O 1
ATOM 4828 N N . HIS A 1 610 ? -17.641 41.344 14.477 1 90.31 610 HIS A N 1
ATOM 4829 C CA . HIS A 1 610 ? -18.797 42.219 14.617 1 90.31 610 HIS A CA 1
ATOM 4830 C C . HIS A 1 610 ? -20.078 41.531 14.172 1 90.31 610 HIS A C 1
ATOM 4832 O O . HIS A 1 610 ? -20.062 40.719 13.25 1 90.31 610 HIS A O 1
ATOM 4838 N N . ALA A 1 611 ? -21.125 41.844 14.906 1 77.81 611 ALA A N 1
ATOM 4839 C CA . ALA A 1 611 ? -22.438 41.344 14.516 1 77.81 611 ALA A CA 1
ATOM 4840 C C . ALA A 1 611 ? -22.906 42 13.219 1 77.81 611 ALA A C 1
ATOM 4842 O O . ALA A 1 611 ? -22.625 43.156 12.961 1 77.81 611 ALA A O 1
ATOM 4843 N N . SER A 1 612 ? -23.203 41.219 12.102 1 58.59 612 SER A N 1
ATOM 4844 C CA . SER A 1 612 ? -23.719 41.781 10.859 1 58.59 612 SER A CA 1
ATOM 4845 C C . SER A 1 612 ? -25.031 42.531 11.102 1 58.59 612 SER A C 1
ATOM 4847 O O . SER A 1 612 ? -25.781 42.188 12.016 1 58.59 612 SER A O 1
ATOM 4849 N N . MET B 1 1 ? -28.328 -26.281 42.812 1 15.66 1 MET B N 1
ATOM 4850 C CA . MET B 1 1 ? -28.406 -25.25 43.844 1 15.66 1 MET B CA 1
ATOM 4851 C C . MET B 1 1 ? -28.656 -23.875 43.188 1 15.66 1 MET B C 1
ATOM 4853 O O . MET B 1 1 ? -28.516 -23.703 42 1 15.66 1 MET B O 1
ATOM 4857 N N . ALA B 1 2 ? -27.953 -22.875 43.906 1 16.7 2 ALA B N 1
ATOM 4858 C CA . ALA B 1 2 ? -28.172 -21.469 44.188 1 16.7 2 ALA B CA 1
ATOM 4859 C C . ALA B 1 2 ? -27.984 -20.609 42.938 1 16.7 2 ALA B C 1
ATOM 4861 O O . ALA B 1 2 ? -26.906 -20.609 42.344 1 16.7 2 ALA B O 1
ATOM 4862 N N . THR B 1 3 ? -29 -20.281 42.25 1 17.7 3 THR B N 1
ATOM 4863 C CA . THR B 1 3 ? -29.766 -19.688 41.156 1 17.7 3 THR B CA 1
ATOM 4864 C C . THR B 1 3 ? -29.703 -18.156 41.219 1 17.7 3 THR B C 1
ATOM 4866 O O . THR B 1 3 ? -30.453 -17.469 40.531 1 17.7 3 THR B O 1
ATOM 4869 N N . SER B 1 4 ? -28.641 -17.672 42.031 1 16.75 4 SER B N 1
ATOM 4870 C CA . SER B 1 4 ? -28.891 -16.391 42.688 1 16.75 4 SER B CA 1
ATOM 4871 C C . SER B 1 4 ? -28.828 -15.242 41.688 1 16.75 4 SER B C 1
ATOM 4873 O O . SER B 1 4 ? -27.766 -14.961 41.125 1 16.75 4 SER B O 1
ATOM 4875 N N . CYS B 1 5 ? -29.891 -14.828 40.938 1 17.48 5 CYS B N 1
ATOM 4876 C CA . CYS B 1 5 ? -30.328 -13.992 39.844 1 17.48 5 CYS B CA 1
ATOM 4877 C C . CYS B 1 5 ? -30.344 -12.516 40.25 1 17.48 5 CYS B C 1
ATOM 4879 O O . CYS B 1 5 ? -31.406 -11.914 40.375 1 17.48 5 CYS B O 1
ATOM 4881 N N . SER B 1 6 ? -29.391 -12.109 41.188 1 15.57 6 SER B N 1
ATOM 4882 C CA . SER B 1 6 ? -29.828 -10.969 41.969 1 15.57 6 SER B CA 1
ATOM 4883 C C . SER B 1 6 ? -30.062 -9.742 41.094 1 15.57 6 SER B C 1
ATOM 4885 O O . SER B 1 6 ? -29.625 -9.695 39.969 1 15.57 6 SER B O 1
ATOM 4887 N N . TYR B 1 7 ? -29.781 -8.391 41.656 1 15.94 7 TYR B N 1
ATOM 4888 C CA . TYR B 1 7 ? -30.578 -7.309 42.188 1 15.94 7 TYR B CA 1
ATOM 4889 C C . TYR B 1 7 ? -30.625 -6.113 41.25 1 15.94 7 TYR B C 1
ATOM 4891 O O . TYR B 1 7 ? -31.688 -5.633 40.906 1 15.94 7 TYR B O 1
ATOM 4899 N N . TYR B 1 8 ? -29.625 -5.094 41.281 1 15.56 8 TYR B N 1
ATOM 4900 C CA . TYR B 1 8 ? -30.031 -3.789 41.812 1 15.56 8 TYR B CA 1
ATOM 4901 C C . TYR B 1 8 ? -30.438 -2.859 40.656 1 15.56 8 TYR B C 1
ATOM 4903 O O . TYR B 1 8 ? -31.516 -2.275 40.688 1 15.56 8 TYR B O 1
ATOM 4911 N N . ALA B 1 9 ? -29.484 -1.976 39.906 1 15.95 9 ALA B N 1
ATOM 4912 C CA . ALA B 1 9 ? -29.375 -0.562 40.281 1 15.95 9 ALA B CA 1
ATOM 4913 C C . ALA B 1 9 ? -30.141 0.309 39.281 1 15.95 9 ALA B C 1
ATOM 4915 O O . ALA B 1 9 ? -29.531 0.911 38.375 1 15.95 9 ALA B O 1
ATOM 4916 N N . PHE B 1 10 ? -31.156 0.002 38.562 1 15.22 10 PHE B N 1
ATOM 4917 C CA . PHE B 1 10 ? -31.281 0.736 37.312 1 15.22 10 PHE B CA 1
ATOM 4918 C C . PHE B 1 10 ? -31.938 2.096 37.531 1 15.22 10 PHE B C 1
ATOM 4920 O O . PHE B 1 10 ? -33.156 2.246 37.375 1 15.22 10 PHE B O 1
ATOM 4927 N N . PRO B 1 11 ? -31.391 2.943 38.594 1 15.98 11 PRO B N 1
ATOM 4928 C CA . PRO B 1 11 ? -32.438 3.92 38.875 1 15.98 11 PRO B CA 1
ATOM 4929 C C . PRO B 1 11 ? -32.688 4.863 37.688 1 15.98 11 PRO B C 1
ATOM 4931 O O . PRO B 1 11 ? -31.75 5.32 37.031 1 15.98 11 PRO B O 1
ATOM 4934 N N . LEU B 1 12 ? -33.906 4.887 37.219 1 15.38 12 LEU B N 1
ATOM 4935 C CA . LEU B 1 12 ? -34.625 5.492 36.125 1 15.38 12 LEU B CA 1
ATOM 4936 C C . LEU B 1 12 ? -34.906 6.965 36.375 1 15.38 12 LEU B C 1
ATOM 4938 O O . LEU B 1 12 ? -35.625 7.617 35.625 1 15.38 12 LEU B O 1
ATOM 4942 N N . MET B 1 13 ? -34.125 7.629 37.375 1 15.69 13 MET B N 1
ATOM 4943 C CA . MET B 1 13 ? -35 8.703 37.781 1 15.69 13 MET B CA 1
ATOM 4944 C C . MET B 1 13 ? -35.156 9.75 36.656 1 15.69 13 MET B C 1
ATOM 4946 O O . MET B 1 13 ? -34.156 10.234 36.156 1 15.69 13 MET B O 1
ATOM 4950 N N . ILE B 1 14 ? -36.375 10.07 36.219 1 15.98 14 ILE B N 1
ATOM 4951 C CA . ILE B 1 14 ? -37.031 10.758 35.125 1 15.98 14 ILE B CA 1
ATOM 4952 C C . ILE B 1 14 ? -37.188 12.242 35.438 1 15.98 14 ILE B C 1
ATOM 4954 O O . ILE B 1 14 ? -37.719 13.016 34.656 1 15.98 14 ILE B O 1
ATOM 4958 N N . SER B 1 15 ? -36.406 12.852 36.375 1 15.7 15 SER B N 1
ATOM 4959 C CA . SER B 1 15 ? -37.281 13.906 36.875 1 15.7 15 SER B CA 1
ATOM 4960 C C . SER B 1 15 ? -37.562 14.961 35.781 1 15.7 15 SER B C 1
ATOM 4962 O O . SER B 1 15 ? -36.844 15.031 34.781 1 15.7 15 SER B O 1
ATOM 4964 N N . CYS B 1 16 ? -37.875 16.328 36.281 1 16.11 16 CYS B N 1
ATOM 4965 C CA . CYS B 1 16 ? -38.969 17.281 36.219 1 16.11 16 CYS B CA 1
ATOM 4966 C C . CYS B 1 16 ? -38.719 18.375 35.188 1 16.11 16 CYS B C 1
ATOM 4968 O O . CYS B 1 16 ? -37.562 18.594 34.781 1 16.11 16 CYS B O 1
ATOM 4970 N N . THR B 1 17 ? -39.5 19.594 35.188 1 16.33 17 THR B N 1
ATOM 4971 C CA . THR B 1 17 ? -40.438 20.297 34.344 1 16.33 17 THR B CA 1
ATOM 4972 C C . THR B 1 17 ? -39.844 21.562 33.781 1 16.33 17 THR B C 1
ATOM 4974 O O . THR B 1 17 ? -40 21.875 32.594 1 16.33 17 THR B O 1
ATOM 4977 N N . ALA B 1 18 ? -39.25 22.609 34.531 1 16.73 18 ALA B N 1
ATOM 4978 C CA . ALA B 1 18 ? -40 23.859 34.406 1 16.73 18 ALA B CA 1
ATOM 4979 C C . ALA B 1 18 ? -39.5 24.703 33.219 1 16.73 18 ALA B C 1
ATOM 4981 O O . ALA B 1 18 ? -38.406 24.453 32.719 1 16.73 18 ALA B O 1
ATOM 4982 N N . GLU B 1 19 ? -39.094 26.094 33.438 1 16.58 19 GLU B N 1
ATOM 4983 C CA . GLU B 1 19 ? -39.75 27.312 33.031 1 16.58 19 GLU B CA 1
ATOM 4984 C C . GLU B 1 19 ? -39.062 27.953 31.844 1 16.58 19 GLU B C 1
ATOM 4986 O O . GLU B 1 19 ? -37.938 27.594 31.5 1 16.58 19 GLU B O 1
ATOM 4991 N N . SER B 1 20 ? -38.844 29.312 31.781 1 18.36 20 SER B N 1
ATOM 4992 C CA . SER B 1 20 ? -39.438 30.344 30.938 1 18.36 20 SER B CA 1
ATOM 4993 C C . SER B 1 20 ? -38.469 30.828 29.875 1 18.36 20 SER B C 1
ATOM 4995 O O . SER B 1 20 ? -38.781 30.859 28.688 1 18.36 20 SER B O 1
ATOM 4997 N N . ARG B 1 21 ? -37.312 31.781 30.188 1 18.19 21 ARG B N 1
ATOM 4998 C CA . ARG B 1 21 ? -37.469 33.125 29.672 1 18.19 21 ARG B CA 1
ATOM 4999 C C . ARG B 1 21 ? -36.844 33.281 28.297 1 18.19 21 ARG B C 1
ATOM 5001 O O . ARG B 1 21 ? -36 32.469 27.906 1 18.19 21 ARG B O 1
ATOM 5008 N N . PRO B 1 22 ? -36.156 34.469 27.922 1 22.66 22 PRO B N 1
ATOM 5009 C CA . PRO B 1 22 ? -36.406 35.531 26.938 1 22.66 22 PRO B CA 1
ATOM 5010 C C . PRO B 1 22 ? -35.438 35.469 25.734 1 22.66 22 PRO B C 1
ATOM 5012 O O . PRO B 1 22 ? -34.219 35.5 25.922 1 22.66 22 PRO B O 1
ATOM 5015 N N . PRO B 1 23 ? -35.781 34.75 24.562 1 26.19 23 PRO B N 1
ATOM 5016 C CA . PRO B 1 23 ? -34.844 34.531 23.5 1 26.19 23 PRO B CA 1
ATOM 5017 C C . PRO B 1 23 ? -34.562 35.781 22.641 1 26.19 23 PRO B C 1
ATOM 5019 O O . PRO B 1 23 ? -35.375 36.094 21.75 1 26.19 23 PRO B O 1
ATOM 5022 N N . ARG B 1 24 ? -34.5 36.938 23.016 1 24.42 24 ARG B N 1
ATOM 5023 C CA . ARG B 1 24 ? -34.906 37.875 21.984 1 24.42 24 ARG B CA 1
ATOM 5024 C C . ARG B 1 24 ? -34.156 37.594 20.672 1 24.42 24 ARG B C 1
ATOM 5026 O O . ARG B 1 24 ? -34.531 38.094 19.625 1 24.42 24 ARG B O 1
ATOM 5033 N N . PHE B 1 25 ? -32.844 37.531 20.641 1 28.28 25 PHE B N 1
ATOM 5034 C CA . PHE B 1 25 ? -32.312 37.344 19.281 1 28.28 25 PHE B CA 1
ATOM 5035 C C . PHE B 1 25 ? -32.938 36.094 18.641 1 28.28 25 PHE B C 1
ATOM 5037 O O . PHE B 1 25 ? -33.062 35.062 19.281 1 28.28 25 PHE B O 1
ATOM 5044 N N . GLY B 1 26 ? -34.125 36.25 17.578 1 27.34 26 GLY B N 1
ATOM 5045 C CA . GLY B 1 26 ? -35.25 35.469 17.094 1 27.34 26 GLY B CA 1
ATOM 5046 C C . GLY B 1 26 ? -34.906 34.031 16.859 1 27.34 26 GLY B C 1
ATOM 5047 O O . GLY B 1 26 ? -34 33.719 16.094 1 27.34 26 GLY B O 1
ATOM 5048 N N . LEU B 1 27 ? -35.344 33.25 17.75 1 26.45 27 LEU B N 1
ATOM 5049 C CA . LEU B 1 27 ? -35.156 31.812 17.938 1 26.45 27 LEU B CA 1
ATOM 5050 C C . LEU B 1 27 ? -35.906 31.031 16.859 1 26.45 27 LEU B C 1
ATOM 5052 O O . LEU B 1 27 ? -37.125 31.141 16.719 1 26.45 27 LEU B O 1
ATOM 5056 N N . PRO B 1 28 ? -35.406 30.859 15.703 1 23.17 28 PRO B N 1
ATOM 5057 C CA . PRO B 1 28 ? -36.188 30.172 14.664 1 23.17 28 PRO B CA 1
ATOM 5058 C C . PRO B 1 28 ? -36.938 28.938 15.188 1 23.17 28 PRO B C 1
ATOM 5060 O O . PRO B 1 28 ? -36.531 28.359 16.203 1 23.17 28 PRO B O 1
ATOM 5063 N N . LYS B 1 29 ? -38.25 28.797 14.648 1 26.5 29 LYS B N 1
ATOM 5064 C CA . LYS B 1 29 ? -39.25 27.75 14.914 1 26.5 29 LYS B CA 1
ATOM 5065 C C . LYS B 1 29 ? -38.594 26.359 14.844 1 26.5 29 LYS B C 1
ATOM 5067 O O . LYS B 1 29 ? -37.688 26.125 14.055 1 26.5 29 LYS B O 1
ATOM 5072 N N . PRO B 1 30 ? -39.188 25.438 15.711 1 22.36 30 PRO B N 1
ATOM 5073 C CA . PRO B 1 30 ? -38.781 24.047 15.984 1 22.36 30 PRO B CA 1
ATOM 5074 C C . PRO B 1 30 ? -38.969 23.125 14.781 1 22.36 30 PRO B C 1
ATOM 5076 O O . PRO B 1 30 ? -40.125 22.906 14.336 1 22.36 30 PRO B O 1
ATOM 5079 N N . SER B 1 31 ? -38.438 23.391 13.57 1 23.5 31 SER B N 1
ATOM 5080 C CA . SER B 1 31 ? -38.906 22.516 12.5 1 23.5 31 SER B CA 1
ATOM 5081 C C . SER B 1 31 ? -38.844 21.047 12.914 1 23.5 31 SER B C 1
ATOM 5083 O O . SER B 1 31 ? -38.031 20.672 13.758 1 23.5 31 SER B O 1
ATOM 5085 N N . THR B 1 32 ? -40 20.312 12.672 1 24.17 32 THR B N 1
ATOM 5086 C CA . THR B 1 32 ? -40.375 18.922 12.844 1 24.17 32 THR B CA 1
ATOM 5087 C C . THR B 1 32 ? -39.281 17.984 12.398 1 24.17 32 THR B C 1
ATOM 5089 O O . THR B 1 32 ? -38.5 18.312 11.484 1 24.17 32 THR B O 1
ATOM 5092 N N . SER B 1 33 ? -39.031 16.984 13.258 1 23.33 33 SER B N 1
ATOM 5093 C CA . SER B 1 33 ? -38.031 15.945 13.492 1 23.33 33 SER B CA 1
ATOM 5094 C C . SER B 1 33 ? -38.031 14.93 12.359 1 23.33 33 SER B C 1
ATOM 5096 O O . SER B 1 33 ? -37.531 13.812 12.523 1 23.33 33 SER B O 1
ATOM 5098 N N . SER B 1 34 ? -38.219 15.414 11 1 24.48 34 SER B N 1
ATOM 5099 C CA . SER B 1 34 ? -38.312 14.297 10.062 1 24.48 34 SER B CA 1
ATOM 5100 C C . SER B 1 34 ? -37.188 13.289 10.297 1 24.48 34 SER B C 1
ATOM 5102 O O . SER B 1 34 ? -36.125 13.648 10.773 1 24.48 34 SER B O 1
ATOM 5104 N N . SER B 1 35 ? -37.656 11.992 10.445 1 23.69 35 SER B N 1
ATOM 5105 C CA . SER B 1 35 ? -37 10.711 10.633 1 23.69 35 SER B CA 1
ATOM 5106 C C . SER B 1 35 ? -35.812 10.555 9.672 1 23.69 35 SER B C 1
ATOM 5108 O O . SER B 1 35 ? -36 10.398 8.469 1 23.69 35 SER B O 1
ATOM 5110 N N . SER B 1 36 ? -34.969 11.547 9.734 1 24.02 36 SER B N 1
ATOM 5111 C CA . SER B 1 36 ? -33.875 11.484 8.742 1 24.02 36 SER B CA 1
ATOM 5112 C C . SER B 1 36 ? -33.188 10.125 8.758 1 24.02 36 SER B C 1
ATOM 5114 O O . SER B 1 36 ? -32.719 9.672 9.805 1 24.02 36 SER B O 1
ATOM 5116 N N . SER B 1 37 ? -33.812 9.125 7.984 1 23.3 37 SER B N 1
ATOM 5117 C CA . SER B 1 37 ? -33.219 7.844 7.617 1 23.3 37 SER B CA 1
ATOM 5118 C C . SER B 1 37 ? -31.688 7.957 7.5 1 23.3 37 SER B C 1
ATOM 5120 O O . SER B 1 37 ? -31.172 8.812 6.777 1 23.3 37 SER B O 1
ATOM 5122 N N . ALA B 1 38 ? -31.047 7.625 8.492 1 25.7 38 ALA B N 1
ATOM 5123 C CA . ALA B 1 38 ? -29.594 7.473 8.633 1 25.7 38 ALA B CA 1
ATOM 5124 C C . ALA B 1 38 ? -29 6.746 7.43 1 25.7 38 ALA B C 1
ATOM 5126 O O . ALA B 1 38 ? -29.062 5.52 7.344 1 25.7 38 ALA B O 1
ATOM 5127 N N . ALA B 1 39 ? -29.375 7.184 6.137 1 24.58 39 ALA B N 1
ATOM 5128 C CA . ALA B 1 39 ? -28.531 6.59 5.098 1 24.58 39 ALA B CA 1
ATOM 5129 C C . ALA B 1 39 ? -27.078 6.477 5.559 1 24.58 39 ALA B C 1
ATOM 5131 O O . ALA B 1 39 ? -26.5 7.449 6.051 1 24.58 39 ALA B O 1
ATOM 5132 N N . CYS B 1 40 ? -26.75 5.301 5.805 1 23.22 40 CYS B N 1
ATOM 5133 C CA . CYS B 1 40 ? -25.375 4.844 6.004 1 23.22 40 CYS B CA 1
ATOM 5134 C C . CYS B 1 40 ? -24.406 5.613 5.113 1 23.22 40 CYS B C 1
ATOM 5136 O O . CYS B 1 40 ? -24.359 5.383 3.904 1 23.22 40 CYS B O 1
ATOM 5138 N N . LYS B 1 41 ? -24.469 6.965 5.355 1 31.53 41 LYS B N 1
ATOM 5139 C CA . LYS B 1 41 ? -23.5 7.762 4.621 1 31.53 41 LYS B CA 1
ATOM 5140 C C . LYS B 1 41 ? -22.172 7.027 4.5 1 31.53 41 LYS B C 1
ATOM 5142 O O . LYS B 1 41 ? -21.453 6.855 5.492 1 31.53 41 LYS B O 1
ATOM 5147 N N . VAL B 1 42 ? -22.219 5.965 3.717 1 25.39 42 VAL B N 1
ATOM 5148 C CA . VAL B 1 42 ? -20.984 5.402 3.197 1 25.39 42 VAL B CA 1
ATOM 5149 C C . VAL B 1 42 ? -19.891 6.469 3.193 1 25.39 42 VAL B C 1
ATOM 5151 O O . VAL B 1 42 ? -20.094 7.578 2.693 1 25.39 42 VAL B O 1
ATOM 5154 N N . MET B 1 43 ? -19.141 6.434 4.117 1 25.81 43 MET B N 1
ATOM 5155 C CA . MET B 1 43 ? -17.875 7.172 4.203 1 25.81 43 MET B CA 1
ATOM 5156 C C . MET B 1 43 ? -17.344 7.5 2.812 1 25.81 43 MET B C 1
ATOM 5158 O O . MET B 1 43 ? -16.938 6.605 2.068 1 25.81 43 MET B O 1
ATOM 5162 N N . LYS B 1 44 ? -18.062 8.328 2.072 1 32.81 44 LYS B N 1
ATOM 5163 C CA . LYS B 1 44 ? -17.422 8.883 0.89 1 32.81 44 LYS B CA 1
ATOM 5164 C C . LYS B 1 44 ? -15.906 8.977 1.092 1 32.81 44 LYS B C 1
ATOM 5166 O O . LYS B 1 44 ? -15.438 9.656 2.006 1 32.81 44 LYS B O 1
ATOM 5171 N N . LEU B 1 45 ? -15.195 7.91 0.782 1 30.44 45 LEU B N 1
ATOM 5172 C CA . LEU B 1 45 ? -13.766 8.094 0.582 1 30.44 45 LEU B CA 1
ATOM 5173 C C . LEU B 1 45 ? -13.453 9.531 0.194 1 30.44 45 LEU B C 1
ATOM 5175 O O . LEU B 1 45 ? -14.195 10.148 -0.573 1 30.44 45 LEU B O 1
ATOM 5179 N N . ILE B 1 46 ? -13.023 10.25 1.032 1 33.38 46 ILE B N 1
ATOM 5180 C CA . ILE B 1 46 ? -12.586 11.594 0.668 1 33.38 46 ILE B CA 1
ATOM 5181 C C . ILE B 1 46 ? -12.312 11.656 -0.833 1 33.38 46 ILE B C 1
ATOM 5183 O O . ILE B 1 46 ? -11.555 10.844 -1.366 1 33.38 46 ILE B O 1
ATOM 5187 N N . PRO B 1 47 ? -13.266 12.031 -1.67 1 34.91 47 PRO B N 1
ATOM 5188 C CA . PRO B 1 47 ? -13.047 12.125 -3.115 1 34.91 47 PRO B CA 1
ATOM 5189 C C . PRO B 1 47 ? -11.586 12.367 -3.48 1 34.91 47 PRO B C 1
ATOM 5191 O O . PRO B 1 47 ? -11.289 12.789 -4.602 1 34.91 47 PRO B O 1
ATOM 5194 N N . TYR B 1 48 ? -10.719 12.469 -2.52 1 32.31 48 TYR B N 1
ATOM 5195 C CA . TYR B 1 48 ? -9.344 12.938 -2.66 1 32.31 48 TYR B CA 1
ATOM 5196 C C . TYR B 1 48 ? -8.5 11.914 -3.408 1 32.31 48 TYR B C 1
ATOM 5198 O O . TYR B 1 48 ? -7.27 12.016 -3.436 1 32.31 48 TYR B O 1
ATOM 5206 N N . HIS B 1 49 ? -9.078 10.891 -3.961 1 34.44 49 HIS B N 1
ATOM 5207 C CA . HIS B 1 49 ? -8.297 9.93 -4.73 1 34.44 49 HIS B CA 1
ATOM 5208 C C . HIS B 1 49 ? -7.551 10.617 -5.871 1 34.44 49 HIS B C 1
ATOM 5210 O O . HIS B 1 49 ? -6.656 10.023 -6.477 1 34.44 49 HIS B O 1
ATOM 5216 N N . ARG B 1 50 ? -8.086 11.734 -6.34 1 34.19 50 ARG B N 1
ATOM 5217 C CA . ARG B 1 50 ? -7.441 12.352 -7.496 1 34.19 50 ARG B CA 1
ATOM 5218 C C . ARG B 1 50 ? -6.043 12.844 -7.141 1 34.19 50 ARG B C 1
ATOM 5220 O O . ARG B 1 50 ? -5.191 12.992 -8.016 1 34.19 50 ARG B O 1
ATOM 5227 N N . GLN B 1 51 ? -5.887 13.273 -5.898 1 33.69 51 GLN B N 1
ATOM 5228 C CA . GLN B 1 51 ? -4.664 14.016 -5.613 1 33.69 51 GLN B CA 1
ATOM 5229 C C . GLN B 1 51 ? -3.506 13.07 -5.316 1 33.69 51 GLN B C 1
ATOM 5231 O O . GLN B 1 51 ? -2.367 13.508 -5.137 1 33.69 51 GLN B O 1
ATOM 5236 N N . ILE B 1 52 ? -3.738 11.82 -5.055 1 35.06 52 ILE B N 1
ATOM 5237 C CA . ILE B 1 52 ? -2.594 10.953 -4.797 1 35.06 52 ILE B CA 1
ATOM 5238 C C . ILE B 1 52 ? -1.752 10.82 -6.066 1 35.06 52 ILE B C 1
ATOM 5240 O O . ILE B 1 52 ? -0.522 10.75 -6 1 35.06 52 ILE B O 1
ATOM 5244 N N . SER B 1 53 ? -2.385 10.727 -7.176 1 36.56 53 SER B N 1
ATOM 5245 C CA . SER B 1 53 ? -1.642 10.422 -8.398 1 36.56 53 SER B CA 1
ATOM 5246 C C . SER B 1 53 ? -0.544 11.453 -8.641 1 36.56 53 SER B C 1
ATOM 5248 O O . SER B 1 53 ? 0.528 11.117 -9.148 1 36.56 53 SER B O 1
ATOM 5250 N N . THR B 1 54 ? -0.908 12.773 -8.414 1 38.91 54 THR B N 1
ATOM 5251 C CA . THR B 1 54 ? 0.025 13.789 -8.891 1 38.91 54 THR B CA 1
ATOM 5252 C C . THR B 1 54 ? 1.2 13.938 -7.93 1 38.91 54 THR B C 1
ATOM 5254 O O . THR B 1 54 ? 2.225 14.531 -8.281 1 38.91 54 THR B O 1
ATOM 5257 N N . ILE B 1 55 ? 0.951 13.602 -6.707 1 39.59 55 ILE B N 1
ATOM 5258 C CA . ILE B 1 55 ? 1.974 14.094 -5.789 1 39.59 55 ILE B CA 1
ATOM 5259 C C . ILE B 1 55 ? 3.217 13.211 -5.883 1 39.59 55 ILE B C 1
ATOM 5261 O O . ILE B 1 55 ? 4.34 13.688 -5.695 1 39.59 55 ILE B O 1
ATOM 5265 N N . MET B 1 56 ? 3.062 11.781 -5.941 1 46.38 56 MET B N 1
ATOM 5266 C CA . MET B 1 56 ? 4.324 11.141 -5.586 1 46.38 56 MET B CA 1
ATOM 5267 C C . MET B 1 56 ? 5.254 11.062 -6.793 1 46.38 56 MET B C 1
ATOM 5269 O O . MET B 1 56 ? 4.941 10.398 -7.781 1 46.38 56 MET B O 1
ATOM 5273 N N . ASP B 1 57 ? 5.992 11.953 -6.855 1 56.19 57 ASP B N 1
ATOM 5274 C CA . ASP B 1 57 ? 7.141 11.844 -7.746 1 56.19 57 ASP B CA 1
ATOM 5275 C C . ASP B 1 57 ? 7.859 10.508 -7.551 1 56.19 57 ASP B C 1
ATOM 5277 O O . ASP B 1 57 ? 7.68 9.844 -6.527 1 56.19 57 ASP B O 1
ATOM 5281 N N . LEU B 1 58 ? 8.469 9.961 -8.555 1 53.34 58 LEU B N 1
ATOM 5282 C CA . LEU B 1 58 ? 9.203 8.711 -8.719 1 53.34 58 LEU B CA 1
ATOM 5283 C C . LEU B 1 58 ? 9.977 8.367 -7.445 1 53.34 58 LEU B C 1
ATOM 5285 O O . LEU B 1 58 ? 9.922 7.227 -6.973 1 53.34 58 LEU B O 1
ATOM 5289 N N . PRO B 1 59 ? 10.484 9.359 -6.727 1 65.62 59 PRO B N 1
ATOM 5290 C CA . PRO B 1 59 ? 11.234 9.008 -5.52 1 65.62 59 PRO B CA 1
ATOM 5291 C C . PRO B 1 59 ? 10.328 8.609 -4.355 1 65.62 59 PRO B C 1
ATOM 5293 O O . PRO B 1 59 ? 10.656 7.68 -3.611 1 65.62 59 PRO B O 1
ATOM 5296 N N . ILE B 1 60 ? 9.148 9.078 -4.465 1 69.88 60 ILE B N 1
ATOM 5297 C CA . ILE B 1 60 ? 8.273 8.789 -3.336 1 69.88 60 ILE B CA 1
ATOM 5298 C C . ILE B 1 60 ? 7.66 7.402 -3.496 1 69.88 60 ILE B C 1
ATOM 5300 O O . ILE B 1 60 ? 7.516 6.664 -2.52 1 69.88 60 ILE B O 1
ATOM 5304 N N . LYS B 1 61 ? 7.465 7.051 -4.715 1 74.88 61 LYS B N 1
ATOM 5305 C CA . LYS B 1 61 ? 6.91 5.723 -4.977 1 74.88 61 LYS B CA 1
ATOM 5306 C C . LYS B 1 61 ? 7.91 4.629 -4.609 1 74.88 61 LYS B C 1
ATOM 5308 O O . LYS B 1 61 ? 7.531 3.596 -4.055 1 74.88 61 LYS B O 1
ATOM 5313 N N . GLU B 1 62 ? 9.094 4.906 -4.973 1 81 62 GLU B N 1
ATOM 5314 C CA . GLU B 1 62 ? 10.141 3.943 -4.641 1 81 62 GLU B CA 1
ATOM 5315 C C . GLU B 1 62 ? 10.289 3.789 -3.131 1 81 62 GLU B C 1
ATOM 5317 O O . GLU B 1 62 ? 10.445 2.674 -2.629 1 81 62 GLU B O 1
ATOM 5322 N N . ILE B 1 63 ? 10.18 4.875 -2.498 1 83.38 63 ILE B N 1
ATOM 5323 C CA . ILE B 1 63 ? 10.312 4.844 -1.045 1 83.38 63 ILE B CA 1
ATOM 5324 C C . ILE B 1 63 ? 9.102 4.148 -0.432 1 83.38 63 ILE B C 1
ATOM 5326 O O . ILE B 1 63 ? 9.234 3.379 0.523 1 83.38 63 ILE B O 1
ATOM 5330 N N . ALA B 1 64 ? 8.047 4.406 -1.026 1 83.69 64 ALA B N 1
ATOM 5331 C CA . ALA B 1 64 ? 6.836 3.74 -0.554 1 83.69 64 ALA B CA 1
ATOM 5332 C C . ALA B 1 64 ? 6.938 2.229 -0.736 1 83.69 64 ALA B C 1
ATOM 5334 O O . ALA B 1 64 ? 6.512 1.463 0.131 1 83.69 64 ALA B O 1
ATOM 5335 N N . GLY B 1 65 ? 7.473 1.841 -1.86 1 86.38 65 GLY B N 1
ATOM 5336 C CA . GLY B 1 65 ? 7.691 0.423 -2.1 1 86.38 65 GLY B CA 1
ATOM 5337 C C . GLY B 1 65 ? 8.617 -0.219 -1.084 1 86.38 65 GLY B C 1
ATOM 5338 O O . GLY B 1 65 ? 8.336 -1.31 -0.583 1 86.38 65 GLY B O 1
ATOM 5339 N N . LYS B 1 66 ? 9.656 0.487 -0.801 1 87.44 66 LYS B N 1
ATOM 5340 C CA . LYS B 1 66 ? 10.609 -0.01 0.192 1 87.44 66 LYS B CA 1
ATOM 5341 C C . LYS B 1 66 ? 9.961 -0.094 1.572 1 87.44 66 LYS B C 1
ATOM 5343 O O . LYS B 1 66 ? 10.258 -1.009 2.346 1 87.44 66 LYS B O 1
ATOM 5348 N N . LEU B 1 67 ? 9.172 0.89 1.855 1 88.81 67 LEU B N 1
ATOM 5349 C CA . LEU B 1 67 ? 8.445 0.886 3.123 1 88.81 67 LEU B CA 1
ATOM 5350 C C . LEU B 1 67 ? 7.523 -0.323 3.219 1 88.81 67 LEU B C 1
ATOM 5352 O O . LEU B 1 67 ? 7.48 -0.997 4.25 1 88.81 67 LEU B O 1
ATOM 5356 N N . LEU B 1 68 ? 6.812 -0.585 2.154 1 89.38 68 LEU B N 1
ATOM 5357 C CA . LEU B 1 68 ? 5.918 -1.737 2.141 1 89.38 68 LEU B CA 1
ATOM 5358 C C . LEU B 1 68 ? 6.699 -3.035 2.305 1 89.38 68 LEU B C 1
ATOM 5360 O O . LEU B 1 68 ? 6.273 -3.936 3.031 1 89.38 68 LEU B O 1
ATOM 5364 N N . GLU B 1 69 ? 7.805 -3.107 1.646 1 90.69 69 GLU B N 1
ATOM 5365 C CA . GLU B 1 69 ? 8.664 -4.281 1.789 1 90.69 69 GLU B CA 1
ATOM 5366 C C . GLU B 1 69 ? 9.102 -4.473 3.238 1 90.69 69 GLU B C 1
ATOM 5368 O O . GLU B 1 69 ? 9.094 -5.59 3.752 1 90.69 69 GLU B O 1
ATOM 5373 N N . ALA B 1 70 ? 9.477 -3.379 3.854 1 90.06 70 ALA B N 1
ATOM 5374 C CA . ALA B 1 70 ? 9.898 -3.447 5.25 1 90.06 70 ALA B CA 1
ATOM 5375 C C . ALA B 1 70 ? 8.758 -3.912 6.148 1 90.06 70 ALA B C 1
ATOM 5377 O O . ALA B 1 70 ? 8.969 -4.688 7.086 1 90.06 70 ALA B O 1
ATOM 5378 N N . LEU B 1 71 ? 7.605 -3.418 5.863 1 91 71 LEU B N 1
ATOM 5379 C CA . LEU B 1 71 ? 6.438 -3.818 6.637 1 91 71 LEU B CA 1
ATOM 5380 C C . LEU B 1 71 ? 6.156 -5.309 6.473 1 91 71 LEU B C 1
ATOM 5382 O O . LEU B 1 71 ? 5.914 -6.012 7.453 1 91 71 LEU B O 1
ATOM 5386 N N . VAL B 1 72 ? 6.234 -5.809 5.246 1 93.38 72 VAL B N 1
ATOM 5387 C CA . VAL B 1 72 ? 5.965 -7.215 4.961 1 93.38 72 VAL B CA 1
ATOM 5388 C C . VAL B 1 72 ? 7.023 -8.094 5.633 1 93.38 72 VAL B C 1
ATOM 5390 O O . VAL B 1 72 ? 6.695 -9.102 6.254 1 93.38 72 VAL B O 1
ATOM 5393 N N . ASP B 1 73 ? 8.289 -7.668 5.539 1 92.56 73 ASP B N 1
ATOM 5394 C CA . ASP B 1 73 ? 9.383 -8.414 6.152 1 92.56 73 ASP B CA 1
ATOM 5395 C C . ASP B 1 73 ? 9.203 -8.508 7.668 1 92.56 73 ASP B C 1
ATOM 5397 O O . ASP B 1 73 ? 9.617 -9.492 8.289 1 92.56 73 ASP B O 1
ATOM 5401 N N . HIS B 1 74 ? 8.609 -7.488 8.242 1 92.38 74 HIS B N 1
ATOM 5402 C CA . HIS B 1 74 ? 8.43 -7.449 9.688 1 92.38 74 HIS B CA 1
ATOM 5403 C C . HIS B 1 74 ? 7.234 -8.289 10.117 1 92.38 74 HIS B C 1
ATOM 5405 O O . HIS B 1 74 ? 7.25 -8.891 11.195 1 92.38 74 HIS B O 1
ATOM 5411 N N . VAL B 1 75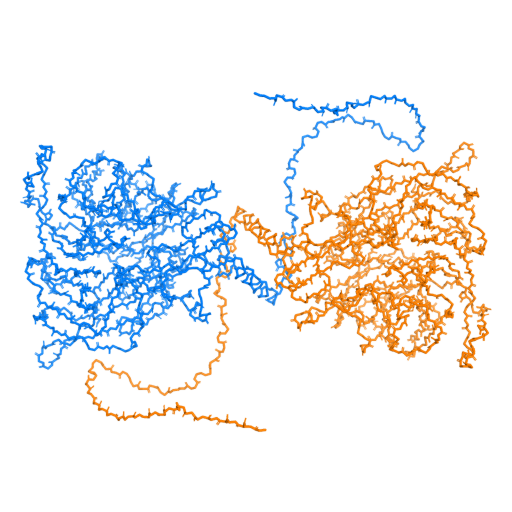 ? 6.215 -8.312 9.32 1 94.12 75 VAL B N 1
ATOM 5412 C CA . VAL B 1 75 ? 4.941 -8.906 9.719 1 94.12 75 VAL B CA 1
ATOM 5413 C C . VAL B 1 75 ? 4.914 -10.383 9.336 1 94.12 75 VAL B C 1
ATOM 5415 O O . VAL B 1 75 ? 4.281 -11.195 10.008 1 94.12 75 VAL B O 1
ATOM 5418 N N . PHE B 1 76 ? 5.613 -10.766 8.227 1 95.69 76 PHE B N 1
ATOM 5419 C CA . PHE B 1 76 ? 5.566 -12.133 7.719 1 95.69 76 PHE B CA 1
ATOM 5420 C C . PHE B 1 76 ? 6.898 -12.836 7.949 1 95.69 76 PHE B C 1
ATOM 5422 O O . PHE B 1 76 ? 7.961 -12.258 7.734 1 95.69 76 PHE B O 1
ATOM 5429 N N . GLU B 1 77 ? 6.832 -14.023 8.414 1 97.62 77 GLU B N 1
ATOM 5430 C CA . GLU B 1 77 ? 7.996 -14.891 8.578 1 97.62 77 GLU B CA 1
ATOM 5431 C C . GLU B 1 77 ? 7.898 -16.125 7.68 1 97.62 77 GLU B C 1
ATOM 5433 O O . GLU B 1 77 ? 6.93 -16.875 7.754 1 97.62 77 GLU B O 1
ATOM 5438 N N . PHE B 1 78 ? 8.859 -16.297 6.777 1 97.62 78 PHE B N 1
ATOM 5439 C CA . PHE B 1 78 ? 8.914 -17.484 5.945 1 97.62 78 PHE B CA 1
ATOM 5440 C C . PHE B 1 78 ? 9.375 -18.688 6.758 1 97.62 78 PHE B C 1
ATOM 5442 O O . PHE B 1 78 ? 10.297 -18.578 7.566 1 97.62 78 PHE B O 1
ATOM 5449 N N . VAL B 1 79 ? 8.719 -19.75 6.594 1 97.75 79 VAL B N 1
ATOM 5450 C CA . VAL B 1 79 ? 9.055 -21 7.262 1 97.75 79 VAL B CA 1
ATOM 5451 C C . VAL B 1 79 ? 9.195 -22.125 6.227 1 97.75 79 VAL B C 1
ATOM 5453 O O . VAL B 1 79 ? 8.375 -22.234 5.312 1 97.75 79 VAL B O 1
ATOM 5456 N N . ASP B 1 80 ? 10.227 -22.953 6.395 1 97.38 80 ASP B N 1
ATOM 5457 C CA . ASP B 1 80 ? 10.484 -24.062 5.477 1 97.38 80 ASP B CA 1
ATOM 5458 C C . ASP B 1 80 ? 9.453 -25.172 5.656 1 97.38 80 ASP B C 1
ATOM 5460 O O . ASP B 1 80 ? 9.023 -25.453 6.777 1 97.38 80 ASP B O 1
ATOM 5464 N N . GLN B 1 81 ? 9.055 -25.719 4.562 1 96.12 81 GLN B N 1
ATOM 5465 C CA . GLN B 1 81 ? 8.391 -27.016 4.566 1 96.12 81 GLN B CA 1
ATOM 5466 C C . GLN B 1 81 ? 9.383 -28.141 4.297 1 96.12 81 GLN B C 1
ATOM 5468 O O . GLN B 1 81 ? 9.578 -28.547 3.148 1 96.12 81 GLN B O 1
ATOM 5473 N N . PRO B 1 82 ? 9.922 -28.734 5.289 1 95.81 82 PRO B N 1
ATOM 5474 C CA . PRO B 1 82 ? 11.008 -29.688 5.086 1 95.81 82 PRO B CA 1
ATOM 5475 C C . PRO B 1 82 ? 10.547 -30.969 4.395 1 95.81 82 PRO B C 1
ATOM 5477 O O . PRO B 1 82 ? 9.406 -31.391 4.578 1 95.81 82 PRO B O 1
ATOM 5480 N N . TYR B 1 83 ? 11.461 -31.625 3.686 1 96.5 83 TYR B N 1
ATOM 5481 C CA . TYR B 1 83 ? 11.188 -32.906 3.049 1 96.5 83 TYR B CA 1
ATOM 5482 C C . TYR B 1 83 ? 11.305 -34.062 4.051 1 96.5 83 TYR B C 1
ATOM 5484 O O . TYR B 1 83 ? 12.195 -34.031 4.906 1 96.5 83 TYR B O 1
ATOM 5492 N N . LEU B 1 84 ? 10.453 -35 3.895 1 96.12 84 LEU B N 1
ATOM 5493 C CA . LEU B 1 84 ? 10.594 -36.25 4.594 1 96.12 84 LEU B CA 1
ATOM 5494 C C . LEU B 1 84 ? 11.633 -37.156 3.916 1 96.12 84 LEU B C 1
ATOM 5496 O O . LEU B 1 84 ? 11.953 -36.938 2.738 1 96.12 84 LEU B O 1
ATOM 5500 N N . PRO B 1 85 ? 12.109 -38.094 4.625 1 95.81 85 PRO B N 1
ATOM 5501 C CA . PRO B 1 85 ? 13.031 -39.062 3.98 1 95.81 85 PRO B CA 1
ATOM 5502 C C . PRO B 1 85 ? 12.414 -39.719 2.76 1 95.81 85 PRO B C 1
ATOM 5504 O O . PRO B 1 85 ? 13.094 -39.938 1.752 1 95.81 85 PRO B O 1
ATOM 5507 N N . SER B 1 86 ? 11.133 -40.062 2.807 1 96.88 86 SER B N 1
ATOM 5508 C CA . SER B 1 86 ? 10.438 -40.688 1.706 1 96.88 86 SER B CA 1
ATOM 5509 C C . SER B 1 86 ? 10.219 -39.75 0.542 1 96.88 86 SER B C 1
ATOM 5511 O O . SER B 1 86 ? 9.742 -40.125 -0.521 1 96.88 86 SER B O 1
ATOM 5513 N N . GLN B 1 87 ? 10.609 -38.469 0.771 1 97.19 87 GLN B N 1
ATOM 5514 C CA . GLN B 1 87 ? 10.445 -37.438 -0.251 1 97.19 87 GLN B CA 1
ATOM 5515 C C . GLN B 1 87 ? 11.789 -37 -0.793 1 97.19 87 GLN B C 1
ATOM 5517 O O . GLN B 1 87 ? 11.875 -35.938 -1.445 1 97.19 87 GLN B O 1
ATOM 5522 N N . SER B 1 88 ? 12.781 -37.688 -0.588 1 96.19 88 SER B N 1
ATOM 5523 C CA . SER B 1 88 ? 14.156 -37.25 -0.801 1 96.19 88 SER B CA 1
ATOM 5524 C C . SER B 1 88 ? 14.383 -36.844 -2.25 1 96.19 88 SER B C 1
ATOM 5526 O O . SER B 1 88 ? 15.055 -35.844 -2.512 1 96.19 88 SER B O 1
ATOM 5528 N N . ASN B 1 89 ? 13.836 -37.531 -3.236 1 98 89 ASN B N 1
ATOM 5529 C CA . ASN B 1 89 ? 14.156 -37.219 -4.621 1 98 89 ASN B CA 1
ATOM 5530 C C . ASN B 1 89 ? 13.266 -36.094 -5.152 1 98 89 ASN B C 1
ATOM 5532 O O . ASN B 1 89 ? 13.344 -35.75 -6.328 1 98 89 ASN B O 1
ATOM 5536 N N . PHE B 1 90 ? 12.383 -35.594 -4.309 1 97.94 90 PHE B N 1
ATOM 5537 C CA . PHE B 1 90 ? 11.633 -34.406 -4.695 1 97.94 90 PHE B CA 1
ATOM 5538 C C . PHE B 1 90 ? 12.445 -33.156 -4.445 1 97.94 90 PHE B C 1
ATOM 5540 O O . PHE B 1 90 ? 12.109 -32.094 -4.953 1 97.94 90 PHE B O 1
ATOM 5547 N N . ALA B 1 91 ? 13.461 -33.219 -3.68 1 97.81 91 ALA B N 1
ATOM 5548 C CA . ALA B 1 91 ? 14.281 -32.062 -3.309 1 97.81 91 ALA B CA 1
ATOM 5549 C C . ALA B 1 91 ? 14.969 -31.469 -4.531 1 97.81 91 ALA B C 1
ATOM 5551 O O . ALA B 1 91 ? 15.336 -32.188 -5.461 1 97.81 91 ALA B O 1
ATOM 5552 N N . PRO B 1 92 ? 15.18 -30.219 -4.516 1 97.81 92 PRO B N 1
ATOM 5553 C CA . PRO B 1 92 ? 15.773 -29.547 -5.664 1 97.81 92 PRO B CA 1
ATOM 5554 C C . PRO B 1 92 ? 17.25 -29.891 -5.863 1 97.81 92 PRO B C 1
ATOM 5556 O O . PRO B 1 92 ? 17.875 -30.484 -4.977 1 97.81 92 PRO B O 1
ATOM 5559 N N . VAL B 1 93 ? 17.734 -29.594 -7.051 1 98.06 93 VAL B N 1
ATOM 5560 C CA . VAL B 1 93 ? 19.141 -29.766 -7.406 1 98.06 93 VAL B CA 1
ATOM 5561 C C . VAL B 1 93 ? 19.688 -28.469 -7.996 1 98.06 93 VAL B C 1
ATOM 5563 O O . VAL B 1 93 ? 18.906 -27.578 -8.391 1 98.06 93 VAL B O 1
ATOM 5566 N N . ASP B 1 94 ? 20.969 -28.406 -8.078 1 97.06 94 ASP B N 1
ATOM 5567 C CA . ASP B 1 94 ? 21.625 -27.25 -8.695 1 97.06 94 ASP B CA 1
ATOM 5568 C C . ASP B 1 94 ? 21.812 -27.469 -10.195 1 97.06 94 ASP B C 1
ATOM 5570 O O . ASP B 1 94 ? 21.734 -28.609 -10.68 1 97.06 94 ASP B O 1
ATOM 5574 N N . GLU B 1 95 ? 22.016 -26.422 -10.875 1 97.19 95 GLU B N 1
ATOM 5575 C CA . GLU B 1 95 ? 22.406 -26.516 -12.273 1 97.19 95 GLU B CA 1
ATOM 5576 C C . GLU B 1 95 ? 23.781 -27.156 -12.406 1 97.19 95 GLU B C 1
ATOM 5578 O O . GLU B 1 95 ? 24.688 -26.875 -11.617 1 97.19 95 GLU B O 1
ATOM 5583 N N . ILE B 1 96 ? 23.891 -27.938 -13.406 1 96.38 96 ILE B N 1
ATOM 5584 C CA . ILE B 1 96 ? 25.172 -28.625 -13.594 1 96.38 96 ILE B CA 1
ATOM 5585 C C . ILE B 1 96 ? 26.109 -27.766 -14.43 1 96.38 96 ILE B C 1
ATOM 5587 O O . ILE B 1 96 ? 27.328 -28 -14.445 1 96.38 96 ILE B O 1
ATOM 5591 N N . GLY B 1 97 ? 25.594 -26.781 -15.102 1 93.94 97 GLY B N 1
ATOM 5592 C CA . GLY B 1 97 ? 26.422 -25.859 -15.859 1 93.94 97 GLY B CA 1
ATOM 5593 C C . GLY B 1 97 ? 26.547 -26.234 -17.328 1 93.94 97 GLY B C 1
ATOM 5594 O O . GLY B 1 97 ? 25.781 -25.734 -18.156 1 93.94 97 GLY B O 1
ATOM 5595 N N . GLU B 1 98 ? 27.453 -27.203 -17.672 1 94.94 98 GLU B N 1
ATOM 5596 C CA . GLU B 1 98 ? 27.656 -27.672 -19.047 1 94.94 98 GLU B CA 1
ATOM 5597 C C . GLU B 1 98 ? 27.172 -29.109 -19.219 1 94.94 98 GLU B C 1
ATOM 5599 O O . GLU B 1 98 ? 27.156 -29.891 -18.25 1 94.94 98 GLU B O 1
ATOM 5604 N N . PRO B 1 99 ? 26.766 -29.359 -20.5 1 97.19 99 PRO B N 1
ATOM 5605 C CA . PRO B 1 99 ? 26.328 -30.734 -20.734 1 97.19 99 PRO B CA 1
ATOM 5606 C C . PRO B 1 99 ? 27.391 -31.766 -20.344 1 97.19 99 PRO B C 1
ATOM 5608 O O . PRO B 1 99 ? 28.578 -31.562 -20.625 1 97.19 99 PRO B O 1
ATOM 5611 N N . VAL B 1 100 ? 26.938 -32.812 -19.703 1 97.88 100 VAL B N 1
ATOM 5612 C CA . VAL B 1 100 ? 27.828 -33.875 -19.25 1 97.88 100 VAL B CA 1
ATOM 5613 C C . VAL B 1 100 ? 27.422 -35.188 -19.891 1 97.88 100 VAL B C 1
ATOM 5615 O O . VAL B 1 100 ? 26.234 -35.5 -20.031 1 97.88 100 VAL B O 1
ATOM 5618 N N . ARG B 1 101 ? 28.391 -36 -20.219 1 96.88 101 ARG B N 1
ATOM 5619 C CA . ARG B 1 101 ? 28.141 -37.25 -20.891 1 96.88 101 ARG B CA 1
ATOM 5620 C C . ARG B 1 101 ? 27.344 -38.219 -20 1 96.88 101 ARG B C 1
ATOM 5622 O O . ARG B 1 101 ? 27.625 -38.344 -18.812 1 96.88 101 ARG B O 1
ATOM 5629 N N . ALA B 1 102 ? 26.297 -38.719 -20.562 1 97.75 102 ALA B N 1
ATOM 5630 C CA . ALA B 1 102 ? 25.547 -39.812 -19.938 1 97.75 102 ALA B CA 1
ATOM 5631 C C . ALA B 1 102 ? 25.953 -41.156 -20.516 1 97.75 102 ALA B C 1
ATOM 5633 O O . ALA B 1 102 ? 26.281 -41.281 -21.688 1 97.75 102 ALA B O 1
ATOM 5634 N N . THR B 1 103 ? 25.844 -42.219 -19.672 1 96.31 103 THR B N 1
ATOM 5635 C CA . THR B 1 103 ? 26.469 -43.469 -20.047 1 96.31 103 THR B CA 1
ATOM 5636 C C . THR B 1 103 ? 25.422 -44.562 -20.25 1 96.31 103 THR B C 1
ATOM 5638 O O . THR B 1 103 ? 24.578 -44.781 -19.391 1 96.31 103 THR B O 1
ATOM 5641 N N . LEU B 1 104 ? 25.547 -45.219 -21.406 1 95.81 104 LEU B N 1
ATOM 5642 C CA . LEU B 1 104 ? 24.719 -46.406 -21.641 1 95.81 104 LEU B CA 1
ATOM 5643 C C . LEU B 1 104 ? 25.172 -47.562 -20.75 1 95.81 104 LEU B C 1
ATOM 5645 O O . LEU B 1 104 ? 26.297 -48.031 -20.859 1 95.81 104 LEU B O 1
ATOM 5649 N N . VAL B 1 105 ? 24.297 -48.031 -19.953 1 97.06 105 VAL B N 1
ATOM 5650 C CA . VAL B 1 105 ? 24.719 -49.062 -19 1 97.06 105 VAL B CA 1
ATOM 5651 C C . VAL B 1 105 ? 24 -50.375 -19.281 1 97.06 105 VAL B C 1
ATOM 5653 O O . VAL B 1 105 ? 24.391 -51.438 -18.766 1 97.06 105 VAL B O 1
ATOM 5656 N N . HIS B 1 106 ? 23 -50.312 -20.062 1 97 106 HIS B N 1
ATOM 5657 C CA . HIS B 1 106 ? 22.266 -51.531 -20.422 1 97 106 HIS B CA 1
ATOM 5658 C C . HIS B 1 106 ? 21.656 -51.375 -21.812 1 97 106 HIS B C 1
ATOM 5660 O O . HIS B 1 106 ? 21.172 -50.312 -22.188 1 97 106 HIS B O 1
ATOM 5666 N N . GLY B 1 107 ? 21.688 -52.438 -22.625 1 96.75 107 GLY B N 1
ATOM 5667 C CA . GLY B 1 107 ? 21.016 -52.5 -23.922 1 96.75 107 GLY B CA 1
ATOM 5668 C C . GLY B 1 107 ? 21.672 -51.656 -24.984 1 96.75 107 GLY B C 1
ATOM 5669 O O . GLY B 1 107 ? 22.891 -51.469 -24.984 1 96.75 107 GLY B O 1
ATOM 5670 N N . SER B 1 108 ? 20.844 -51.312 -25.969 1 95.94 108 SER B N 1
ATOM 5671 C CA . SER B 1 108 ? 21.281 -50.469 -27.078 1 95.94 108 SER B CA 1
ATOM 5672 C C . SER B 1 108 ? 20.219 -49.438 -27.453 1 95.94 108 SER B C 1
ATOM 5674 O O . SER B 1 108 ? 19.031 -49.75 -27.484 1 95.94 108 SER B O 1
ATOM 5676 N N . ILE B 1 109 ? 20.688 -48.25 -27.672 1 97.06 109 ILE B N 1
ATOM 5677 C CA . ILE B 1 109 ? 19.766 -47.25 -28.188 1 97.06 109 ILE B CA 1
ATOM 5678 C C . ILE B 1 109 ? 19.312 -47.656 -29.594 1 97.06 109 ILE B C 1
ATOM 5680 O O . ILE B 1 109 ? 20.156 -47.938 -30.453 1 97.06 109 ILE B O 1
ATOM 5684 N N . PRO B 1 110 ? 18.016 -47.656 -29.797 1 95 110 PRO B N 1
ATOM 5685 C CA . PRO B 1 110 ? 17.547 -48.094 -31.109 1 95 110 PRO B CA 1
ATOM 5686 C C . PRO B 1 110 ? 18.125 -47.25 -32.25 1 95 110 PRO B C 1
ATOM 5688 O O . PRO B 1 110 ? 18.172 -46.031 -32.156 1 95 110 PRO B O 1
ATOM 5691 N N . HIS B 1 111 ? 18.438 -47.969 -33.312 1 91.88 111 HIS B N 1
ATOM 5692 C CA . HIS B 1 111 ? 19.047 -47.312 -34.469 1 91.88 111 HIS B CA 1
ATOM 5693 C C . HIS B 1 111 ? 18.062 -46.344 -35.094 1 91.88 111 HIS B C 1
ATOM 5695 O O . HIS B 1 111 ? 18.469 -45.281 -35.625 1 91.88 111 HIS B O 1
ATOM 5701 N N . ASP B 1 112 ? 16.812 -46.594 -35.031 1 91.81 112 ASP B N 1
ATOM 5702 C CA . ASP B 1 112 ? 15.789 -45.812 -35.719 1 91.81 112 ASP B CA 1
ATOM 5703 C C . ASP B 1 112 ? 15.266 -44.688 -34.844 1 91.81 112 ASP B C 1
ATOM 5705 O O . ASP B 1 112 ? 14.398 -43.906 -35.25 1 91.81 112 ASP B O 1
ATOM 5709 N N . LEU B 1 113 ? 15.773 -44.594 -33.625 1 94.62 113 LEU B N 1
ATOM 5710 C CA . LEU B 1 113 ? 15.422 -43.438 -32.812 1 94.62 113 LEU B CA 1
ATOM 5711 C C . LEU B 1 113 ? 15.898 -42.156 -33.469 1 94.62 113 LEU B C 1
ATOM 5713 O O . LEU B 1 113 ? 17.031 -42.062 -33.938 1 94.62 113 LEU B O 1
ATOM 5717 N N . PRO B 1 114 ? 15.047 -41.219 -33.562 1 93.25 114 PRO B N 1
ATOM 5718 C CA . PRO B 1 114 ? 15.5 -39.969 -34.156 1 93.25 114 PRO B CA 1
ATOM 5719 C C . PRO B 1 114 ? 16.453 -39.188 -33.281 1 93.25 114 PRO B C 1
ATOM 5721 O O . PRO B 1 114 ? 16.328 -39.219 -32.031 1 93.25 114 PRO B O 1
ATOM 5724 N N . GLU B 1 115 ? 17.359 -38.469 -33.938 1 94.06 115 GLU B N 1
ATOM 5725 C CA . GLU B 1 115 ? 18.156 -37.531 -33.156 1 94.06 115 GLU B CA 1
ATOM 5726 C C . GLU B 1 115 ? 17.281 -36.438 -32.562 1 94.06 115 GLU B C 1
ATOM 5728 O O . GLU B 1 115 ? 16.328 -35.969 -33.188 1 94.06 115 GLU B O 1
ATOM 5733 N N . GLY B 1 116 ? 17.609 -36.094 -31.344 1 95.62 116 GLY B N 1
ATOM 5734 C CA . GLY B 1 116 ? 16.812 -35.062 -30.672 1 95.62 116 GLY B CA 1
ATOM 5735 C C . GLY B 1 116 ? 17.141 -34.938 -29.203 1 95.62 116 GLY B C 1
ATOM 5736 O O . GLY B 1 116 ? 18.25 -35.219 -28.766 1 95.62 116 GLY B O 1
ATOM 5737 N N . VAL B 1 117 ? 16.281 -34.25 -28.594 1 97.81 117 VAL B N 1
ATOM 5738 C CA . VAL B 1 117 ? 16.469 -33.969 -27.172 1 97.81 117 VAL B CA 1
ATOM 5739 C C . VAL B 1 117 ? 15.227 -34.406 -26.406 1 97.81 117 VAL B C 1
ATOM 5741 O O . VAL B 1 117 ? 14.109 -34.031 -26.75 1 97.81 117 VAL B O 1
ATOM 5744 N N . TYR B 1 118 ? 15.414 -35.281 -25.391 1 98.19 118 TYR B N 1
ATOM 5745 C CA . TYR B 1 118 ? 14.367 -35.562 -24.406 1 98.19 118 TYR B CA 1
ATOM 5746 C C . TYR B 1 118 ? 14.406 -34.562 -23.25 1 98.19 118 TYR B C 1
ATOM 5748 O O . TYR B 1 118 ? 15.414 -34.469 -22.562 1 98.19 118 TYR B O 1
ATOM 5756 N N . ILE B 1 119 ? 13.258 -33.844 -23.125 1 98.44 119 ILE B N 1
ATOM 5757 C CA . ILE B 1 119 ? 13.203 -32.781 -22.141 1 98.44 119 ILE B CA 1
ATOM 5758 C C . ILE B 1 119 ? 12.055 -33.031 -21.156 1 98.44 119 ILE B C 1
ATOM 5760 O O . ILE B 1 119 ? 10.969 -33.438 -21.578 1 98.44 119 ILE B O 1
ATOM 5764 N N . ARG B 1 120 ? 12.328 -32.812 -19.891 1 98.44 120 ARG B N 1
ATOM 5765 C CA . ARG B 1 120 ? 11.305 -32.812 -18.844 1 98.44 120 ARG B CA 1
ATOM 5766 C C . ARG B 1 120 ? 11.469 -31.609 -17.922 1 98.44 120 ARG B C 1
ATOM 5768 O O . ARG B 1 120 ? 12.586 -31.188 -17.625 1 98.44 120 ARG B O 1
ATOM 5775 N N . THR B 1 121 ? 10.336 -31.062 -17.547 1 97.88 121 THR B N 1
ATOM 5776 C CA . THR B 1 121 ? 10.383 -29.969 -16.594 1 97.88 121 THR B CA 1
ATOM 5777 C C . THR B 1 121 ? 9.758 -30.391 -15.266 1 97.88 121 THR B C 1
ATOM 5779 O O . THR B 1 121 ? 9.211 -31.484 -15.148 1 97.88 121 THR B O 1
ATOM 5782 N N . GLY B 1 122 ? 9.945 -29.562 -14.234 1 97.94 122 GLY B N 1
ATOM 5783 C CA . GLY B 1 122 ? 9.398 -29.812 -12.906 1 97.94 122 GLY B CA 1
ATOM 5784 C C . GLY B 1 122 ? 9.727 -28.719 -11.914 1 97.94 122 GLY B C 1
ATOM 5785 O O . GLY B 1 122 ? 10.445 -27.766 -12.234 1 97.94 122 GLY B O 1
ATOM 5786 N N . SER B 1 123 ? 9.18 -28.922 -10.742 1 97.31 123 SER B N 1
ATOM 5787 C CA . SER B 1 123 ? 9.383 -27.984 -9.641 1 97.31 123 SER B CA 1
ATOM 5788 C C . SER B 1 123 ? 10.789 -28.125 -9.055 1 97.31 123 SER B C 1
ATOM 5790 O O . SER B 1 123 ? 11.258 -29.234 -8.797 1 97.31 123 SER B O 1
ATOM 5792 N N . ASN B 1 124 ? 11.422 -27.047 -8.969 1 98.31 124 ASN B N 1
ATOM 5793 C CA . ASN B 1 124 ? 12.734 -26.953 -8.344 1 98.31 124 ASN B CA 1
ATOM 5794 C C . ASN B 1 124 ? 12.875 -25.688 -7.52 1 98.31 124 ASN B C 1
ATOM 5796 O O . ASN B 1 124 ? 13.492 -24.719 -7.965 1 98.31 124 ASN B O 1
ATOM 5800 N N . PRO B 1 125 ? 12.391 -25.719 -6.301 1 97.5 125 PRO B N 1
ATOM 5801 C CA . PRO B 1 125 ? 12.383 -24.484 -5.496 1 97.5 125 PRO B CA 1
ATOM 5802 C C . PRO B 1 125 ? 13.766 -23.859 -5.379 1 97.5 125 PRO B C 1
ATOM 5804 O O . PRO B 1 125 ? 14.711 -24.5 -4.93 1 97.5 125 PRO B O 1
ATOM 5807 N N . LEU B 1 126 ? 13.852 -22.609 -5.691 1 96.88 126 LEU B N 1
ATOM 5808 C CA . LEU B 1 126 ? 15.109 -21.875 -5.762 1 96.88 126 LEU B CA 1
ATOM 5809 C C . LEU B 1 126 ? 15.766 -21.781 -4.391 1 96.88 126 LEU B C 1
ATOM 5811 O O . LEU B 1 126 ? 16.984 -21.859 -4.277 1 96.88 126 LEU B O 1
ATOM 5815 N N . HIS B 1 127 ? 14.945 -21.703 -3.369 1 96 127 HIS B N 1
ATOM 5816 C CA . HIS B 1 127 ? 15.492 -21.5 -2.029 1 96 127 HIS B CA 1
ATOM 5817 C C . HIS B 1 127 ? 15.406 -22.781 -1.207 1 96 127 HIS B C 1
ATOM 5819 O O . HIS B 1 127 ? 15.086 -22.75 -0.017 1 96 127 HIS B O 1
ATOM 5825 N N . GLY B 1 128 ? 15.531 -23.922 -1.844 1 94.56 128 GLY B N 1
ATOM 5826 C CA . GLY B 1 128 ? 15.766 -25.203 -1.194 1 94.56 128 GLY B CA 1
ATOM 5827 C C . GLY B 1 128 ? 14.5 -26.016 -1.027 1 94.56 128 GLY B C 1
ATOM 5828 O O . GLY B 1 128 ? 14.477 -27.203 -1.36 1 94.56 128 GLY B O 1
ATOM 5829 N N . VAL B 1 129 ? 13.523 -25.453 -0.358 1 95.81 129 VAL B N 1
ATOM 5830 C CA . VAL B 1 129 ? 12.281 -26.172 -0.094 1 95.81 129 VAL B CA 1
ATOM 5831 C C . VAL B 1 129 ? 11.094 -25.234 -0.27 1 95.81 129 VAL B C 1
ATOM 5833 O O . VAL B 1 129 ? 11.266 -24.016 -0.355 1 95.81 129 VAL B O 1
ATOM 5836 N N . GLN B 1 130 ? 9.93 -25.781 -0.376 1 96.38 130 GLN B N 1
ATOM 5837 C CA . GLN B 1 130 ? 8.711 -24.984 -0.357 1 96.38 130 GLN B CA 1
ATOM 5838 C C . GLN B 1 130 ? 8.602 -24.188 0.935 1 96.38 130 GLN B C 1
ATOM 5840 O O . GLN B 1 130 ? 9.18 -24.562 1.957 1 96.38 130 GLN B O 1
ATOM 5845 N N . LYS B 1 131 ? 7.895 -23.062 0.84 1 97.44 131 LYS B N 1
ATOM 5846 C CA . LYS B 1 131 ? 7.812 -22.172 1.986 1 97.44 131 LYS B CA 1
ATOM 5847 C C . LYS B 1 131 ? 6.371 -22.016 2.467 1 97.44 131 LYS B C 1
ATOM 5849 O O . LYS B 1 131 ? 5.434 -22.156 1.683 1 97.44 131 LYS B O 1
ATOM 5854 N N . SER B 1 132 ? 6.219 -21.781 3.719 1 98 132 SER B N 1
ATOM 5855 C CA . SER B 1 132 ? 5.047 -21.172 4.332 1 98 132 SER B CA 1
ATOM 5856 C C . SER B 1 132 ? 5.367 -19.766 4.84 1 98 132 SER B C 1
ATOM 5858 O O . SER B 1 132 ? 6.535 -19.391 4.973 1 98 132 SER B O 1
ATOM 5860 N N . ALA B 1 133 ? 4.383 -18.984 4.945 1 98.12 133 ALA B N 1
ATOM 5861 C CA . ALA B 1 133 ? 4.512 -17.672 5.574 1 98.12 133 ALA B CA 1
ATOM 5862 C C . ALA B 1 133 ? 3.555 -17.531 6.754 1 98.12 133 ALA B C 1
ATOM 5864 O O . ALA B 1 133 ? 2.361 -17.812 6.629 1 98.12 133 ALA B O 1
ATOM 5865 N N . VAL B 1 134 ? 4.066 -17.188 7.914 1 98.25 134 VAL B N 1
ATOM 5866 C CA . VAL B 1 134 ? 3.271 -16.984 9.125 1 98.25 134 VAL B CA 1
ATOM 5867 C C . VAL B 1 134 ? 3.205 -15.5 9.469 1 98.25 134 VAL B C 1
ATOM 5869 O O . VAL B 1 134 ? 4.215 -14.797 9.406 1 98.25 134 VAL B O 1
ATOM 5872 N N . SER B 1 135 ? 2.045 -14.992 9.758 1 96.19 135 SER B N 1
ATOM 5873 C CA . SER B 1 135 ? 1.828 -13.594 10.102 1 96.19 135 SER B CA 1
ATOM 5874 C C . SER B 1 135 ? 0.656 -13.438 11.07 1 96.19 135 SER B C 1
ATOM 5876 O O . SER B 1 135 ? 0.121 -14.43 11.57 1 96.19 135 SER B O 1
ATOM 5878 N N . ILE B 1 136 ? 0.252 -12.203 11.352 1 93.38 136 ILE B N 1
ATOM 5879 C CA . ILE B 1 136 ? -0.901 -11.891 12.188 1 93.38 136 ILE B CA 1
ATOM 5880 C C . ILE B 1 136 ? -2.184 -12.336 11.492 1 93.38 136 ILE B C 1
ATOM 5882 O O . ILE B 1 136 ? -3.236 -12.445 12.125 1 93.38 136 ILE B O 1
ATOM 5886 N N . PHE B 1 137 ? -2.092 -12.641 10.188 1 94.88 137 PHE B N 1
ATOM 5887 C CA . PHE B 1 137 ? -3.264 -13.031 9.414 1 94.88 137 PHE B CA 1
ATOM 5888 C C . PHE B 1 137 ? -3.395 -14.555 9.359 1 94.88 137 PHE B C 1
ATOM 5890 O O . PHE B 1 137 ? -4.359 -15.078 8.797 1 94.88 137 PHE B O 1
ATOM 5897 N N . GLY B 1 138 ? -2.441 -15.25 9.914 1 97.19 138 GLY B N 1
ATOM 5898 C CA . GLY B 1 138 ? -2.42 -16.703 9.859 1 97.19 138 GLY B CA 1
ATOM 5899 C C . GLY B 1 138 ? -1.28 -17.25 9.023 1 97.19 138 GLY B C 1
ATOM 5900 O O . GLY B 1 138 ? -0.202 -16.656 8.969 1 97.19 138 GLY B O 1
ATOM 5901 N N . LYS B 1 139 ? -1.482 -18.406 8.57 1 97.81 139 LYS B N 1
ATOM 5902 C CA . LYS B 1 139 ? -0.447 -19.094 7.816 1 97.81 139 LYS B CA 1
ATOM 5903 C C . LYS B 1 139 ? -0.906 -19.391 6.391 1 97.81 139 LYS B C 1
ATOM 5905 O O . LYS B 1 139 ? -2.055 -19.766 6.168 1 97.81 139 LYS B O 1
ATOM 5910 N N . SER B 1 140 ? -0.084 -19.078 5.434 1 97.75 140 SER B N 1
ATOM 5911 C CA . SER B 1 140 ? -0.263 -19.5 4.047 1 97.75 140 SER B CA 1
ATOM 5912 C C . SER B 1 140 ? 0.927 -20.328 3.561 1 97.75 140 SER B C 1
ATOM 5914 O O . SER B 1 140 ? 2.029 -20.203 4.098 1 97.75 140 SER B O 1
ATOM 5916 N N . SER B 1 141 ? 0.716 -21.172 2.547 1 97.44 141 SER B N 1
ATOM 5917 C CA . SER B 1 141 ? 1.762 -22.109 2.158 1 97.44 141 SER B CA 1
ATOM 5918 C C . SER B 1 141 ? 1.749 -22.359 0.654 1 97.44 141 SER B C 1
ATOM 5920 O O . SER B 1 141 ? 0.707 -22.234 0.008 1 97.44 141 SER B O 1
ATOM 5922 N N . HIS B 1 142 ? 2.951 -22.703 0.191 1 96.5 142 HIS B N 1
ATOM 5923 C CA . HIS B 1 142 ? 3.029 -23.281 -1.141 1 96.5 142 HIS B CA 1
ATOM 5924 C C . HIS B 1 142 ? 2.359 -24.656 -1.176 1 96.5 142 HIS B C 1
ATOM 5926 O O . HIS B 1 142 ? 2.385 -25.391 -0.185 1 96.5 142 HIS B O 1
ATOM 5932 N N . VAL B 1 143 ? 1.803 -24.969 -2.312 1 95.38 143 VAL B N 1
ATOM 5933 C CA . VAL B 1 143 ? 1.339 -26.344 -2.537 1 95.38 143 VAL B CA 1
ATOM 5934 C C . VAL B 1 143 ? 2.414 -27.125 -3.273 1 95.38 143 VAL B C 1
ATOM 5936 O O . VAL B 1 143 ? 3.383 -26.562 -3.777 1 95.38 143 VAL B O 1
ATOM 5939 N N . TRP B 1 144 ? 2.258 -28.406 -3.35 1 93.69 144 TRP B N 1
ATOM 5940 C CA . TRP B 1 144 ? 3.303 -29.344 -3.756 1 93.69 144 TRP B CA 1
ATOM 5941 C C . TRP B 1 144 ? 3.709 -29.109 -5.207 1 93.69 144 TRP B C 1
ATOM 5943 O O . TRP B 1 144 ? 4.824 -29.453 -5.605 1 93.69 144 TRP B O 1
ATOM 5953 N N . VAL B 1 145 ? 2.883 -28.484 -6.008 1 94.88 145 VAL B N 1
ATOM 5954 C CA . VAL B 1 145 ? 3.172 -28.359 -7.434 1 94.88 145 VAL B CA 1
ATOM 5955 C C . VAL B 1 145 ? 3.949 -27.062 -7.684 1 94.88 145 VAL B C 1
ATOM 5957 O O . VAL B 1 145 ? 4.43 -26.828 -8.797 1 94.88 145 VAL B O 1
ATOM 5960 N N . GLU B 1 146 ? 4.059 -26.281 -6.703 1 95.56 146 GLU B N 1
ATOM 5961 C CA . GLU B 1 146 ? 4.711 -24.984 -6.898 1 95.56 146 GLU B CA 1
ATOM 5962 C C . GLU B 1 146 ? 6.23 -25.125 -6.84 1 95.56 146 GLU B C 1
ATOM 5964 O O . GLU B 1 146 ? 6.754 -26.172 -6.457 1 95.56 146 GLU B O 1
ATOM 5969 N N . GLY B 1 147 ? 6.914 -24.047 -7.305 1 96.38 147 GLY B N 1
ATOM 5970 C CA . GLY B 1 147 ? 8.367 -23.984 -7.398 1 96.38 147 GLY B CA 1
ATOM 5971 C C . GLY B 1 147 ? 8.859 -23.547 -8.758 1 96.38 147 GLY B C 1
ATOM 5972 O O . GLY B 1 147 ? 8.148 -23.688 -9.758 1 96.38 147 GLY B O 1
ATOM 5973 N N . GLU B 1 148 ? 10.039 -23.062 -8.742 1 97.31 148 GLU B N 1
ATOM 5974 C CA . GLU B 1 148 ? 10.625 -22.609 -9.992 1 97.31 148 GLU B CA 1
ATOM 5975 C C . GLU B 1 148 ? 10.836 -23.781 -10.961 1 97.31 148 GLU B C 1
ATOM 5977 O O . GLU B 1 148 ? 11.164 -24.891 -10.539 1 97.31 148 GLU B O 1
ATOM 5982 N N . GLY B 1 149 ? 10.633 -23.484 -12.219 1 98.06 149 GLY B N 1
ATOM 5983 C CA . GLY B 1 149 ? 10.805 -24.516 -13.234 1 98.06 149 GLY B CA 1
ATOM 5984 C C . GLY B 1 149 ? 12.258 -24.781 -13.578 1 98.06 149 GLY B C 1
ATOM 5985 O O . GLY B 1 149 ? 13.023 -23.844 -13.836 1 98.06 149 GLY B O 1
ATOM 5986 N N . MET B 1 150 ? 12.578 -26.031 -13.609 1 98.62 150 MET B N 1
ATOM 5987 C CA . MET B 1 150 ? 13.875 -26.453 -14.125 1 98.62 150 MET B CA 1
ATOM 5988 C C . MET B 1 150 ? 13.711 -27.5 -15.227 1 98.62 150 MET B C 1
ATOM 5990 O O . MET B 1 150 ? 12.953 -28.453 -15.07 1 98.62 150 MET B O 1
ATOM 5994 N N . ILE B 1 151 ? 14.477 -27.297 -16.234 1 98.44 151 ILE B N 1
ATOM 5995 C CA . ILE B 1 151 ? 14.484 -28.203 -17.375 1 98.44 151 ILE B CA 1
ATOM 5996 C C . ILE B 1 151 ? 15.594 -29.234 -17.219 1 98.44 151 ILE B C 1
ATOM 5998 O O . ILE B 1 151 ? 16.719 -28.891 -16.828 1 98.44 151 ILE B O 1
ATOM 6002 N N . HIS B 1 152 ? 15.266 -30.484 -17.391 1 98.69 152 HIS B N 1
ATOM 6003 C CA . HIS B 1 152 ? 16.203 -31.594 -17.5 1 98.69 152 HIS B CA 1
ATOM 6004 C C . HIS B 1 152 ? 16.188 -32.188 -18.891 1 98.69 152 HIS B C 1
ATOM 6006 O O . HIS B 1 152 ? 15.141 -32.594 -19.391 1 98.69 152 HIS B O 1
ATOM 6012 N N . ALA B 1 153 ? 17.406 -32.25 -19.5 1 98.62 153 ALA B N 1
ATOM 6013 C CA . ALA B 1 153 ? 17.469 -32.625 -20.906 1 98.62 153 ALA B CA 1
ATOM 6014 C C . ALA B 1 153 ? 18.5 -33.75 -21.109 1 98.62 153 ALA B C 1
ATOM 6016 O O . ALA B 1 153 ? 19.578 -33.719 -20.484 1 98.62 153 ALA B O 1
ATOM 6017 N N . LEU B 1 154 ? 18.188 -34.719 -21.906 1 98.62 154 LEU B N 1
ATOM 6018 C CA . LEU B 1 154 ? 19.125 -35.719 -22.422 1 98.62 154 LEU B CA 1
ATOM 6019 C C . LEU B 1 154 ? 19.203 -35.625 -23.953 1 98.62 154 LEU B C 1
ATOM 6021 O O . LEU B 1 154 ? 18.219 -35.844 -24.641 1 98.62 154 LEU B O 1
ATOM 6025 N N . TYR B 1 155 ? 20.391 -35.375 -24.422 1 97.75 155 TYR B N 1
ATOM 6026 C CA . TYR B 1 155 ? 20.656 -35.219 -25.844 1 97.75 155 TYR B CA 1
ATOM 6027 C C . TYR B 1 155 ? 21.031 -36.562 -26.484 1 97.75 155 TYR B C 1
ATOM 6029 O O . TYR B 1 155 ? 21.812 -37.312 -25.906 1 97.75 155 TYR B O 1
ATOM 6037 N N . PHE B 1 156 ? 20.422 -36.812 -27.578 1 97.06 156 PHE B N 1
ATOM 6038 C CA . PHE B 1 156 ? 20.75 -38 -28.375 1 97.06 156 PHE B CA 1
ATOM 6039 C C . PHE B 1 156 ? 21.391 -37.594 -29.703 1 97.06 156 PHE B C 1
ATOM 6041 O O . PHE B 1 156 ? 20.703 -37.094 -30.609 1 97.06 156 PHE B O 1
ATOM 6048 N N . ASN B 1 157 ? 22.656 -37.875 -29.797 1 94.19 157 ASN B N 1
ATOM 6049 C CA . ASN B 1 157 ? 23.406 -37.562 -31.016 1 94.19 157 ASN B CA 1
ATOM 6050 C C . ASN B 1 157 ? 23.953 -38.812 -31.688 1 94.19 157 ASN B C 1
ATOM 6052 O O . ASN B 1 157 ? 24.609 -39.625 -31.031 1 94.19 157 ASN B O 1
ATOM 6056 N N . LYS B 1 158 ? 23.641 -38.969 -32.938 1 90.19 158 LYS B N 1
ATOM 6057 C CA . LYS B 1 158 ? 24.188 -40.094 -33.688 1 90.19 158 LYS B CA 1
ATOM 6058 C C . LYS B 1 158 ? 25.609 -39.781 -34.125 1 90.19 158 LYS B C 1
ATOM 6060 O O . LYS B 1 158 ? 25.906 -38.688 -34.594 1 90.19 158 LYS B O 1
ATOM 6065 N N . ASP B 1 159 ? 26.484 -40.719 -33.812 1 82.75 159 ASP B N 1
ATOM 6066 C CA . ASP B 1 159 ? 27.859 -40.594 -34.281 1 82.75 159 ASP B CA 1
ATOM 6067 C C . ASP B 1 159 ? 27.969 -40.969 -35.781 1 82.75 159 ASP B C 1
ATOM 6069 O O . ASP B 1 159 ? 27.547 -42.062 -36.188 1 82.75 159 ASP B O 1
ATOM 6073 N N . SER B 1 160 ? 28.484 -40.156 -36.625 1 74.56 160 SER B N 1
ATOM 6074 C CA . SER B 1 160 ? 28.578 -40.344 -38.062 1 74.56 160 SER B CA 1
ATOM 6075 C C . SER B 1 160 ? 29.594 -41.438 -38.406 1 74.56 160 SER B C 1
ATOM 6077 O O . SER B 1 160 ? 29.484 -42.062 -39.469 1 74.56 160 SER B O 1
ATOM 6079 N N . SER B 1 161 ? 30.531 -41.625 -37.594 1 70.38 161 SER B N 1
ATOM 6080 C CA . SER B 1 161 ? 31.609 -42.531 -37.969 1 70.38 161 SER B CA 1
ATOM 6081 C C . SER B 1 161 ? 31.188 -44 -37.812 1 70.38 161 SER B C 1
ATOM 6083 O O . SER B 1 161 ? 31.469 -44.812 -38.719 1 70.38 161 SER B O 1
ATOM 6085 N N . ASP B 1 162 ? 30.547 -44.375 -36.719 1 70.81 162 ASP B N 1
ATOM 6086 C CA . ASP B 1 162 ? 30.297 -45.812 -36.5 1 70.81 162 ASP B CA 1
ATOM 6087 C C . ASP B 1 162 ? 28.812 -46.062 -36.281 1 70.81 162 ASP B C 1
ATOM 6089 O O . ASP B 1 162 ? 28.406 -47.219 -36.031 1 70.81 162 ASP B O 1
ATOM 6093 N N . GLY B 1 163 ? 28.047 -45.094 -36.438 1 75.06 163 GLY B N 1
ATOM 6094 C CA . GLY B 1 163 ? 26.609 -45.281 -36.312 1 75.06 163 GLY B CA 1
ATOM 6095 C C . GLY B 1 163 ? 26.156 -45.375 -34.844 1 75.06 163 GLY B C 1
ATOM 6096 O O . GLY B 1 163 ? 24.984 -45.656 -34.594 1 75.06 163 GLY B O 1
ATOM 6097 N N . GLY B 1 164 ? 27 -45.125 -33.969 1 87.88 164 GLY B N 1
ATOM 6098 C CA . GLY B 1 164 ? 26.688 -45.219 -32.531 1 87.88 164 GLY B CA 1
ATOM 6099 C C . GLY B 1 164 ? 26.062 -43.969 -31.984 1 87.88 164 GLY B C 1
ATOM 6100 O O . GLY B 1 164 ? 25.812 -43 -32.719 1 87.88 164 GLY B O 1
ATOM 6101 N N . TRP B 1 165 ? 25.609 -44.062 -30.75 1 93.81 165 TRP B N 1
ATOM 6102 C CA . TRP B 1 165 ? 24.938 -42.938 -30.094 1 93.81 165 TRP B CA 1
ATOM 6103 C C . TRP B 1 165 ? 25.844 -42.312 -29.031 1 93.81 165 TRP B C 1
ATOM 6105 O O . TRP B 1 165 ? 26.578 -43.031 -28.328 1 93.81 165 TRP B O 1
ATOM 6115 N N . THR B 1 166 ? 25.891 -41.031 -29 1 94.38 166 THR B N 1
ATOM 6116 C CA . THR B 1 166 ? 26.422 -40.312 -27.859 1 94.38 166 THR B CA 1
ATOM 6117 C C . THR B 1 166 ? 25.312 -39.531 -27.141 1 94.38 166 THR B C 1
ATOM 6119 O O . THR B 1 166 ? 24.469 -38.906 -27.797 1 94.38 166 THR B O 1
ATOM 6122 N N . THR B 1 167 ? 25.297 -39.594 -25.859 1 97.25 167 THR B N 1
ATOM 6123 C CA . THR B 1 167 ? 24.266 -38.938 -25.078 1 97.25 167 THR B CA 1
ATOM 6124 C C . THR B 1 167 ? 24.875 -37.969 -24.078 1 97.25 167 THR B C 1
ATOM 6126 O O . THR B 1 167 ? 25.906 -38.281 -23.484 1 97.25 167 THR B O 1
ATOM 6129 N N . PHE B 1 168 ? 24.25 -36.781 -23.906 1 97.75 168 PHE B N 1
ATOM 6130 C CA . PHE B 1 168 ? 24.656 -35.781 -22.938 1 97.75 168 PHE B CA 1
ATOM 6131 C C . PHE B 1 168 ? 23.469 -35.312 -22.094 1 97.75 168 PHE B C 1
ATOM 6133 O O . PHE B 1 168 ? 22.359 -35.156 -22.625 1 97.75 168 PHE B O 1
ATOM 6140 N N . TYR B 1 169 ? 23.734 -35.094 -20.859 1 98.38 169 TYR B N 1
ATOM 6141 C CA . TYR B 1 169 ? 22.734 -34.562 -19.938 1 98.38 169 TYR B CA 1
ATOM 6142 C C . TYR B 1 169 ? 23.031 -33.125 -19.578 1 98.38 169 TYR B C 1
ATOM 6144 O O . TYR B 1 169 ? 24.203 -32.719 -19.438 1 98.38 169 TYR B O 1
ATOM 6152 N N . ASN B 1 170 ? 21.984 -32.344 -19.453 1 98.38 170 ASN B N 1
ATOM 6153 C CA . ASN B 1 170 ? 22.062 -30.969 -18.922 1 98.38 170 ASN B CA 1
ATOM 6154 C C . ASN B 1 170 ? 20.781 -30.562 -18.219 1 98.38 170 ASN B C 1
ATOM 6156 O O . ASN B 1 170 ? 19.75 -31.219 -18.359 1 98.38 170 ASN B O 1
ATOM 6160 N N . ASN B 1 171 ? 20.875 -29.641 -17.297 1 98.56 171 ASN B N 1
ATOM 6161 C CA . ASN B 1 171 ? 19.719 -29.031 -16.641 1 98.56 171 ASN B CA 1
ATOM 6162 C C . ASN B 1 171 ? 19.875 -27.531 -16.5 1 98.56 171 ASN B C 1
ATOM 6164 O O . ASN B 1 171 ? 21 -27.016 -16.516 1 98.56 171 ASN B O 1
ATOM 6168 N N . LYS B 1 172 ? 18.719 -26.859 -16.453 1 98.56 172 LYS B N 1
ATOM 6169 C CA . LYS B 1 172 ? 18.75 -25.406 -16.328 1 98.56 172 LYS B CA 1
ATOM 6170 C C . LYS B 1 172 ? 17.438 -24.859 -15.812 1 98.56 172 LYS B C 1
ATOM 6172 O O . LYS B 1 172 ? 16.359 -25.328 -16.203 1 98.56 172 LYS B O 1
ATOM 6177 N N . TYR B 1 173 ? 17.516 -23.812 -14.93 1 98.44 173 TYR B N 1
ATOM 6178 C CA . TYR B 1 173 ? 16.312 -23.109 -14.508 1 98.44 173 TYR B CA 1
ATOM 6179 C C . TYR B 1 173 ? 15.688 -22.359 -15.68 1 98.44 173 TYR B C 1
ATOM 6181 O O . TYR B 1 173 ? 16.406 -21.875 -16.562 1 98.44 173 TYR B O 1
ATOM 6189 N N . VAL B 1 174 ? 14.391 -22.281 -15.625 1 98.25 174 VAL B N 1
ATOM 6190 C CA . VAL B 1 174 ? 13.727 -21.328 -16.516 1 98.25 174 VAL B CA 1
ATOM 6191 C C . VAL B 1 174 ? 13.852 -19.922 -15.945 1 98.25 174 VAL B C 1
ATOM 6193 O O . VAL B 1 174 ? 13.43 -19.656 -14.812 1 98.25 174 VAL B O 1
ATOM 6196 N N . SER B 1 175 ? 14.375 -19.016 -16.688 1 97.56 175 SER B N 1
ATOM 6197 C CA . SER B 1 175 ? 14.656 -17.672 -16.219 1 97.56 175 SER B CA 1
ATOM 6198 C C . SER B 1 175 ? 13.438 -16.766 -16.375 1 97.56 175 SER B C 1
ATOM 6200 O O . SER B 1 175 ? 13.438 -15.836 -17.188 1 97.56 175 SER B O 1
ATOM 6202 N N . THR B 1 176 ? 12.508 -16.938 -15.516 1 96.19 176 THR B N 1
ATOM 6203 C CA . THR B 1 176 ? 11.344 -16.062 -15.492 1 96.19 176 THR B CA 1
ATOM 6204 C C . THR B 1 176 ? 11.672 -14.758 -14.766 1 96.19 176 THR B C 1
ATOM 6206 O O . THR B 1 176 ? 12.711 -14.656 -14.109 1 96.19 176 THR B O 1
ATOM 6209 N N . ASP B 1 177 ? 10.758 -13.75 -14.859 1 92.81 177 ASP B N 1
ATOM 6210 C CA . ASP B 1 177 ? 10.961 -12.469 -14.188 1 92.81 177 ASP B CA 1
ATOM 6211 C C . ASP B 1 177 ? 11.016 -12.641 -12.672 1 92.81 177 ASP B C 1
ATOM 6213 O O . ASP B 1 177 ? 11.844 -12.023 -12 1 92.81 177 ASP B O 1
ATOM 6217 N N . THR B 1 178 ? 10.172 -13.422 -12.164 1 95 178 THR B N 1
ATOM 6218 C CA . THR B 1 178 ? 10.133 -13.609 -10.719 1 95 178 THR B CA 1
ATOM 6219 C C . THR B 1 178 ? 11.328 -14.438 -10.25 1 95 178 THR B C 1
ATOM 6221 O O . THR B 1 178 ? 11.828 -14.242 -9.141 1 95 178 THR B O 1
ATOM 6224 N N . PHE B 1 179 ? 11.836 -15.32 -11.07 1 96.12 179 PHE B N 1
ATOM 6225 C CA . PHE B 1 179 ? 13.055 -16.062 -10.766 1 96.12 179 PHE B CA 1
ATOM 6226 C C . PHE B 1 179 ? 14.242 -15.117 -10.641 1 96.12 179 PHE B C 1
ATOM 6228 O O . PHE B 1 179 ? 14.992 -15.18 -9.664 1 96.12 179 PHE B O 1
ATOM 6235 N N . GLU B 1 180 ? 14.312 -14.352 -11.617 1 96.5 180 GLU B N 1
ATOM 6236 C CA . GLU B 1 180 ? 15.422 -13.406 -11.617 1 96.5 180 GLU B CA 1
ATOM 6237 C C . GLU B 1 180 ? 15.352 -12.469 -10.414 1 96.5 180 GLU B C 1
ATOM 6239 O O . GLU B 1 180 ? 16.375 -12.125 -9.828 1 96.5 180 GLU B O 1
ATOM 6244 N N . LEU B 1 181 ? 14.156 -12.07 -10.109 1 94.25 181 LEU B N 1
ATOM 6245 C CA . LEU B 1 181 ? 13.945 -11.172 -8.977 1 94.25 181 LEU B CA 1
ATOM 6246 C C . LEU B 1 181 ? 14.406 -11.828 -7.672 1 94.25 181 LEU B C 1
ATOM 6248 O O . LEU B 1 181 ? 15.164 -11.227 -6.91 1 94.25 181 LEU B O 1
ATOM 6252 N N . GLU B 1 182 ? 14 -12.992 -7.406 1 95.25 182 GLU B N 1
ATOM 6253 C CA . GLU B 1 182 ? 14.352 -13.656 -6.152 1 95.25 182 GLU B CA 1
ATOM 6254 C C . GLU B 1 182 ? 15.82 -14.078 -6.145 1 95.25 182 GLU B C 1
ATOM 6256 O O . GLU B 1 182 ? 16.453 -14.117 -5.086 1 95.25 182 GLU B O 1
ATOM 6261 N N . LYS B 1 183 ? 16.25 -14.477 -7.305 1 95.06 183 LYS B N 1
ATOM 6262 C CA . LYS B 1 183 ? 17.672 -14.773 -7.402 1 95.06 183 LYS B CA 1
ATOM 6263 C C . LYS B 1 183 ? 18.516 -13.57 -6.992 1 95.06 183 LYS B C 1
ATOM 6265 O O . LYS B 1 183 ? 19.5 -13.719 -6.254 1 95.06 183 LYS B O 1
ATOM 6270 N N . GLU B 1 184 ? 18.125 -12.398 -7.465 1 94.75 184 GLU B N 1
ATOM 6271 C CA . GLU B 1 184 ? 18.844 -11.164 -7.152 1 94.75 184 GLU B CA 1
ATOM 6272 C C . GLU B 1 184 ? 18.75 -10.836 -5.668 1 94.75 184 GLU B C 1
ATOM 6274 O O . GLU B 1 184 ? 19.734 -10.391 -5.059 1 94.75 184 GLU B O 1
ATOM 6279 N N . LYS B 1 185 ? 17.562 -11.039 -5.078 1 93.69 185 LYS B N 1
ATOM 6280 C CA . LYS B 1 185 ? 17.328 -10.711 -3.676 1 93.69 185 LYS B CA 1
ATOM 6281 C C . LYS B 1 185 ? 17.969 -11.75 -2.756 1 93.69 185 LYS B C 1
ATOM 6283 O O . LYS B 1 185 ? 18.141 -11.5 -1.56 1 93.69 185 LYS B O 1
ATOM 6288 N N . LYS B 1 186 ? 18.25 -12.953 -3.197 1 94.75 186 LYS B N 1
ATOM 6289 C CA . LYS B 1 186 ? 18.906 -14.055 -2.502 1 94.75 186 LYS B CA 1
ATOM 6290 C C . LYS B 1 186 ? 18.078 -14.539 -1.315 1 94.75 186 LYS B C 1
ATOM 6292 O O . LYS B 1 186 ? 18.625 -15.016 -0.32 1 94.75 186 LYS B O 1
ATOM 6297 N N . LYS B 1 187 ? 16.812 -14.266 -1.328 1 94.88 187 LYS B N 1
ATOM 6298 C CA . LYS B 1 187 ? 15.844 -14.734 -0.338 1 94.88 187 LYS B CA 1
ATOM 6299 C C . LYS B 1 187 ? 14.438 -14.805 -0.929 1 94.88 187 LYS B C 1
ATOM 6301 O O . LYS B 1 187 ? 14.148 -14.156 -1.933 1 94.88 187 LYS B O 1
ATOM 6306 N N . PRO B 1 188 ? 13.609 -15.625 -0.324 1 96.25 188 PRO B N 1
ATOM 6307 C CA . PRO B 1 188 ? 12.219 -15.594 -0.78 1 96.25 188 PRO B CA 1
ATOM 6308 C C . PRO B 1 188 ? 11.531 -14.258 -0.506 1 96.25 188 PRO B C 1
ATOM 6310 O O . PRO B 1 188 ? 11.695 -13.688 0.579 1 96.25 188 PRO B O 1
ATOM 6313 N N . VAL B 1 189 ? 10.828 -13.758 -1.452 1 95.44 189 VAL B N 1
ATOM 6314 C CA . VAL B 1 189 ? 10.156 -12.484 -1.239 1 95.44 189 VAL B CA 1
ATOM 6315 C C . VAL B 1 189 ? 8.672 -12.625 -1.575 1 95.44 189 VAL B C 1
ATOM 6317 O O . VAL B 1 189 ? 7.836 -11.883 -1.043 1 95.44 189 VAL B O 1
ATOM 6320 N N . PHE B 1 190 ? 8.266 -13.508 -2.473 1 96.81 190 PHE B N 1
ATOM 6321 C CA . PHE B 1 190 ? 6.859 -13.727 -2.793 1 96.81 190 PHE B CA 1
ATOM 6322 C C . PHE B 1 190 ? 6.176 -14.531 -1.694 1 96.81 190 PHE B C 1
ATOM 6324 O O . PHE B 1 190 ? 6.586 -15.656 -1.391 1 96.81 190 PHE B O 1
ATOM 6331 N N . LEU B 1 191 ? 5.164 -14 -1.121 1 97.75 191 LEU B N 1
ATOM 6332 C CA . LEU B 1 191 ? 4.375 -14.719 -0.129 1 97.75 191 LEU B CA 1
ATOM 6333 C C . LEU B 1 191 ? 3.535 -15.805 -0.792 1 97.75 191 LEU B C 1
ATOM 6335 O O . LEU B 1 191 ? 2.896 -15.562 -1.818 1 97.75 191 LEU B O 1
ATOM 6339 N N . PRO B 1 192 ? 3.631 -17.016 -0.26 1 97.56 192 PRO B N 1
ATOM 6340 C CA . PRO B 1 192 ? 2.719 -18.031 -0.802 1 97.56 192 PRO B CA 1
ATOM 6341 C C . PRO B 1 192 ? 1.252 -17.609 -0.691 1 97.56 192 PRO B C 1
ATOM 6343 O O . PRO B 1 192 ? 0.812 -17.156 0.368 1 97.56 192 PRO B O 1
ATOM 6346 N N . ALA B 1 193 ? 0.525 -17.859 -1.736 1 95.94 193 ALA B N 1
ATOM 6347 C CA . ALA B 1 193 ? -0.833 -17.312 -1.736 1 95.94 193 ALA B CA 1
ATOM 6348 C C . ALA B 1 193 ? -1.831 -18.344 -2.264 1 95.94 193 ALA B C 1
ATOM 6350 O O . ALA B 1 193 ? -2.902 -17.984 -2.756 1 95.94 193 ALA B O 1
ATOM 6351 N N . THR B 1 194 ? -1.508 -19.609 -2.209 1 95.06 194 THR B N 1
ATOM 6352 C CA . THR B 1 194 ? -2.371 -20.625 -2.809 1 95.06 194 THR B CA 1
ATOM 6353 C C . THR B 1 194 ? -3.244 -21.281 -1.745 1 95.06 194 THR B C 1
ATOM 6355 O O . THR B 1 194 ? -4.434 -21.516 -1.967 1 95.06 194 THR B O 1
ATOM 6358 N N . GLU B 1 195 ? -2.639 -21.641 -0.612 1 96.25 195 GLU B N 1
ATOM 6359 C CA . GLU B 1 195 ? -3.402 -22.344 0.414 1 96.25 195 GLU B CA 1
ATOM 6360 C C . GLU B 1 195 ? -3.035 -21.844 1.811 1 96.25 195 GLU B C 1
ATOM 6362 O O . GLU B 1 195 ? -1.961 -21.266 2.01 1 96.25 195 GLU B O 1
ATOM 6367 N N . GLY B 1 196 ? -3.984 -22.141 2.76 1 97.44 196 GLY B N 1
ATOM 6368 C CA . GLY B 1 196 ? -3.787 -21.766 4.148 1 97.44 196 GLY B CA 1
ATOM 6369 C C . GLY B 1 196 ? -4.992 -21.062 4.75 1 97.44 196 GLY B C 1
ATOM 6370 O O . GLY B 1 196 ? -6.117 -21.234 4.277 1 97.44 196 GLY B O 1
ATOM 6371 N N . ASP B 1 197 ? -4.707 -20.359 5.859 1 97.44 197 ASP B N 1
ATOM 6372 C CA . ASP B 1 197 ? -5.762 -19.547 6.449 1 97.44 197 ASP B CA 1
ATOM 6373 C C . ASP B 1 197 ? -6.242 -18.469 5.465 1 97.44 197 ASP B C 1
ATOM 6375 O O . ASP B 1 197 ? -5.434 -17.766 4.863 1 97.44 197 ASP B O 1
ATOM 6379 N N . PRO B 1 198 ? -7.559 -18.344 5.379 1 95.88 198 PRO B N 1
ATOM 6380 C CA . PRO B 1 198 ? -8.102 -17.469 4.34 1 95.88 198 PRO B CA 1
ATOM 6381 C C . PRO B 1 198 ? -7.582 -16.031 4.441 1 95.88 198 PRO B C 1
ATOM 6383 O O . PRO B 1 198 ? -7.172 -15.445 3.434 1 95.88 198 PRO B O 1
ATOM 6386 N N . PRO B 1 199 ? -7.477 -15.352 5.617 1 94.69 199 PRO B N 1
ATOM 6387 C CA . PRO B 1 199 ? -6.926 -13.992 5.668 1 94.69 199 PRO B CA 1
ATOM 6388 C C . PRO B 1 199 ? -5.457 -13.938 5.25 1 94.69 199 PRO B C 1
ATOM 6390 O O . PRO B 1 199 ? -5.02 -12.945 4.664 1 94.69 199 PRO B O 1
ATOM 6393 N N . ALA B 1 200 ? -4.742 -14.977 5.562 1 96.81 200 ALA B N 1
ATOM 6394 C CA . ALA B 1 200 ? -3.332 -15.031 5.184 1 96.81 200 ALA B CA 1
ATOM 6395 C C . ALA B 1 200 ? -3.176 -15.148 3.668 1 96.81 200 ALA B C 1
ATOM 6397 O O . ALA B 1 200 ? -2.342 -14.469 3.068 1 96.81 200 ALA B O 1
ATOM 6398 N N . VAL B 1 201 ? -3.953 -15.969 3.082 1 96.62 201 VAL B N 1
ATOM 6399 C CA . VAL B 1 201 ? -3.918 -16.156 1.635 1 96.62 201 VAL B CA 1
ATOM 6400 C C . VAL B 1 201 ? -4.297 -14.844 0.94 1 96.62 201 VAL B C 1
ATOM 6402 O O . VAL B 1 201 ? -3.619 -14.414 0.007 1 96.62 201 VAL B O 1
ATOM 6405 N N . LEU B 1 202 ? -5.352 -14.266 1.431 1 94.12 202 LEU B N 1
ATOM 6406 C CA . LEU B 1 202 ? -5.828 -13.016 0.854 1 94.12 202 LEU B CA 1
ATOM 6407 C C . LEU B 1 202 ? -4.773 -11.922 0.995 1 94.12 202 LEU B C 1
ATOM 6409 O O . LEU B 1 202 ? -4.504 -11.188 0.041 1 94.12 202 LEU B O 1
ATOM 6413 N N . SER B 1 203 ? -4.211 -11.766 2.193 1 95.31 203 SER B N 1
ATOM 6414 C CA . SER B 1 203 ? -3.184 -10.758 2.424 1 95.31 203 SER B CA 1
ATOM 6415 C C . SER B 1 203 ? -1.96 -11 1.548 1 95.31 203 SER B C 1
ATOM 6417 O O . SER B 1 203 ? -1.389 -10.062 0.991 1 95.31 203 SER B O 1
ATOM 6419 N N . ALA B 1 204 ? -1.588 -12.25 1.42 1 96.25 204 ALA B N 1
ATOM 6420 C CA . ALA B 1 204 ? -0.449 -12.602 0.575 1 96.25 204 ALA B CA 1
ATOM 6421 C C . ALA B 1 204 ? -0.703 -12.203 -0.877 1 96.25 204 ALA B C 1
ATOM 6423 O O . ALA B 1 204 ? 0.152 -11.594 -1.52 1 96.25 204 ALA B O 1
ATOM 6424 N N . PHE B 1 205 ? -1.83 -12.57 -1.31 1 94 205 PHE B N 1
ATOM 6425 C CA . PHE B 1 205 ? -2.242 -12.258 -2.672 1 94 205 PHE B CA 1
ATOM 6426 C C . PHE B 1 205 ? -2.145 -10.758 -2.934 1 94 205 PHE B C 1
ATOM 6428 O O . PHE B 1 205 ? -1.508 -10.328 -3.898 1 94 205 PHE B O 1
ATOM 6435 N N . LEU B 1 206 ? -2.713 -9.961 -2.123 1 92 206 LEU B N 1
ATOM 6436 C CA . LEU B 1 206 ? -2.797 -8.516 -2.309 1 92 206 LEU B CA 1
ATOM 6437 C C . LEU B 1 206 ? -1.425 -7.867 -2.15 1 92 206 LEU B C 1
ATOM 6439 O O . LEU B 1 206 ? -1.061 -6.98 -2.928 1 92 206 LEU B O 1
ATOM 6443 N N . LEU B 1 207 ? -0.685 -8.211 -1.162 1 94.25 207 LEU B N 1
ATOM 6444 C CA . LEU B 1 207 ? 0.623 -7.613 -0.911 1 94.25 207 LEU B CA 1
ATOM 6445 C C . LEU B 1 207 ? 1.595 -7.941 -2.041 1 94.25 207 LEU B C 1
ATOM 6447 O O . LEU B 1 207 ? 2.43 -7.109 -2.406 1 94.25 207 LEU B O 1
ATOM 6451 N N . ASN B 1 208 ? 1.495 -9.195 -2.506 1 94.31 208 ASN B N 1
ATOM 6452 C CA . ASN B 1 208 ? 2.291 -9.508 -3.686 1 94.31 208 ASN B CA 1
ATOM 6453 C C . ASN B 1 208 ? 1.94 -8.602 -4.859 1 94.31 208 ASN B C 1
ATOM 6455 O O . ASN B 1 208 ? 2.83 -8.078 -5.535 1 94.31 208 ASN B O 1
ATOM 6459 N N . LEU B 1 209 ? 0.699 -8.445 -5.074 1 90.5 209 LEU B N 1
ATOM 6460 C CA . LEU B 1 209 ? 0.243 -7.59 -6.16 1 90.5 209 LEU B CA 1
ATOM 6461 C C . LEU B 1 209 ? 0.779 -6.172 -5.992 1 90.5 209 LEU B C 1
ATOM 6463 O O . LEU B 1 209 ? 1.257 -5.566 -6.957 1 90.5 209 LEU B O 1
ATOM 6467 N N . MET B 1 210 ? 0.685 -5.668 -4.781 1 86.19 210 MET B N 1
ATOM 6468 C CA . MET B 1 210 ? 1.107 -4.297 -4.5 1 86.19 210 MET B CA 1
ATOM 6469 C C . MET B 1 210 ? 2.619 -4.152 -4.645 1 86.19 210 MET B C 1
ATOM 6471 O O . MET B 1 210 ? 3.109 -3.104 -5.062 1 86.19 210 MET B O 1
ATOM 6475 N N . ARG B 1 211 ? 3.326 -5.129 -4.316 1 89.44 211 ARG B N 1
ATOM 6476 C CA . ARG B 1 211 ? 4.781 -5.043 -4.266 1 89.44 211 ARG B CA 1
ATOM 6477 C C . ARG B 1 211 ? 5.398 -5.352 -5.629 1 89.44 211 ARG B C 1
ATOM 6479 O O . ARG B 1 211 ? 6.391 -4.734 -6.02 1 89.44 211 ARG B O 1
ATOM 6486 N N . PHE B 1 212 ? 4.777 -6.352 -6.332 1 90.56 212 PHE B N 1
ATOM 6487 C CA . PHE B 1 212 ? 5.469 -6.875 -7.504 1 90.56 212 PHE B CA 1
ATOM 6488 C C . PHE B 1 212 ? 4.602 -6.742 -8.75 1 90.56 212 PHE B C 1
ATOM 6490 O O . PHE B 1 212 ? 5.059 -7.004 -9.859 1 90.56 212 PHE B O 1
ATOM 6497 N N . GLY B 1 213 ? 3.393 -6.426 -8.641 1 85.06 213 GLY B N 1
ATOM 6498 C CA . GLY B 1 213 ? 2.486 -6.293 -9.773 1 85.06 213 GLY B CA 1
ATOM 6499 C C . GLY B 1 213 ? 1.808 -7.594 -10.148 1 85.06 213 GLY B C 1
ATOM 6500 O O . GLY B 1 213 ? 0.891 -7.605 -10.977 1 85.06 213 GLY B O 1
ATOM 6501 N N . VAL B 1 214 ? 2.295 -8.711 -9.539 1 88.75 214 VAL B N 1
ATOM 6502 C CA . VAL B 1 214 ? 1.671 -10.016 -9.758 1 88.75 214 VAL B CA 1
ATOM 6503 C C . VAL B 1 214 ? 1.44 -10.711 -8.422 1 88.75 214 VAL B C 1
ATOM 6505 O O . VAL B 1 214 ? 2.221 -10.539 -7.484 1 88.75 214 VAL B O 1
ATOM 6508 N N . ALA B 1 215 ? 0.384 -11.508 -8.398 1 88.94 215 ALA B N 1
ATOM 6509 C CA . ALA B 1 215 ? 0.002 -12.148 -7.141 1 88.94 215 ALA B CA 1
ATOM 6510 C C . ALA B 1 215 ? 0.84 -13.391 -6.883 1 88.94 215 ALA B C 1
ATOM 6512 O O . ALA B 1 215 ? 1.078 -13.758 -5.727 1 88.94 215 ALA B O 1
ATOM 6513 N N . ASN B 1 216 ? 1.158 -14.07 -7.957 1 91.81 216 ASN B N 1
ATOM 6514 C CA . ASN B 1 216 ? 1.91 -15.32 -7.848 1 91.81 216 ASN B CA 1
ATOM 6515 C C . ASN B 1 216 ? 3.166 -15.297 -8.719 1 91.81 216 ASN B C 1
ATOM 6517 O O . ASN B 1 216 ? 3.238 -14.539 -9.688 1 91.81 216 ASN B O 1
ATOM 6521 N N . LYS B 1 217 ? 4.051 -16.188 -8.359 1 93.69 217 LYS B N 1
ATOM 6522 C CA . LYS B 1 217 ? 5.266 -16.328 -9.156 1 93.69 217 LYS B CA 1
ATOM 6523 C C . LYS B 1 217 ? 4.965 -16.953 -10.508 1 93.69 217 LYS B C 1
ATOM 6525 O O . LYS B 1 217 ? 4.059 -17.781 -10.625 1 93.69 217 LYS B O 1
ATOM 6530 N N . ASN B 1 218 ? 5.781 -16.531 -11.477 1 93 218 ASN B N 1
ATOM 6531 C CA . ASN B 1 218 ? 5.836 -17.297 -12.727 1 93 218 ASN B CA 1
ATOM 6532 C C . ASN B 1 218 ? 6.746 -18.516 -12.602 1 93 218 ASN B C 1
ATOM 6534 O O . ASN B 1 218 ? 7.965 -18.406 -12.742 1 93 218 ASN B O 1
ATOM 6538 N N . MET B 1 219 ? 6.176 -19.641 -12.508 1 94.56 219 MET B N 1
ATOM 6539 C CA . MET B 1 219 ? 6.957 -20.828 -12.203 1 94.56 219 MET B CA 1
ATOM 6540 C C . MET B 1 219 ? 7.445 -21.5 -13.477 1 94.56 219 MET B C 1
ATOM 6542 O O . MET B 1 219 ? 8.586 -21.953 -13.547 1 94.56 219 MET B O 1
ATOM 6546 N N . SER B 1 220 ? 6.562 -21.609 -14.445 1 97 220 SER B N 1
ATOM 6547 C CA . SER B 1 220 ? 6.855 -22.281 -15.711 1 97 220 SER B CA 1
ATOM 6548 C C . SER B 1 220 ? 7.477 -23.656 -15.477 1 97 220 SER B C 1
ATOM 6550 O O . SER B 1 220 ? 8.531 -23.969 -16.031 1 97 220 SER B O 1
ATOM 6552 N N . ASN B 1 221 ? 6.84 -24.422 -14.695 1 97.88 221 ASN B N 1
ATOM 6553 C CA . ASN B 1 221 ? 7.445 -25.672 -14.242 1 97.88 221 ASN B CA 1
ATOM 6554 C C . ASN B 1 221 ? 6.594 -26.875 -14.625 1 97.88 221 ASN B C 1
ATOM 6556 O O . ASN B 1 221 ? 6.879 -28 -14.203 1 97.88 221 ASN B O 1
ATOM 6560 N N . THR B 1 222 ? 5.582 -26.75 -15.391 1 98.06 222 THR B N 1
ATOM 6561 C CA . THR B 1 222 ? 4.582 -27.812 -15.508 1 98.06 222 THR B CA 1
ATOM 6562 C C . THR B 1 222 ? 4.812 -28.641 -16.766 1 98.06 222 THR B C 1
ATOM 6564 O O . THR B 1 222 ? 4.844 -29.875 -16.703 1 98.06 222 THR B O 1
ATOM 6567 N N . ASN B 1 223 ? 4.953 -27.969 -17.891 1 98.19 223 ASN B N 1
ATOM 6568 C CA . ASN B 1 223 ? 5.027 -28.688 -19.156 1 98.19 223 ASN B CA 1
ATOM 6569 C C . ASN B 1 223 ? 6.004 -28.047 -20.125 1 98.19 223 ASN B C 1
ATOM 6571 O O . ASN B 1 223 ? 6.438 -26.906 -19.906 1 98.19 223 ASN B O 1
ATOM 6575 N N . VAL B 1 224 ? 6.434 -28.812 -21.125 1 97.81 224 VAL B N 1
ATOM 6576 C CA . VAL B 1 224 ? 7.203 -28.359 -22.281 1 97.81 224 VAL B CA 1
ATOM 6577 C C . VAL B 1 224 ? 6.488 -28.766 -23.578 1 97.81 224 VAL B C 1
ATOM 6579 O O . VAL B 1 224 ? 5.93 -29.859 -23.656 1 97.81 224 VAL B O 1
ATOM 6582 N N . PHE B 1 225 ? 6.469 -27.859 -24.531 1 97.06 225 PHE B N 1
ATOM 6583 C CA . PHE B 1 225 ? 5.805 -28.203 -25.781 1 97.06 225 PHE B CA 1
ATOM 6584 C C . PHE B 1 225 ? 6.441 -27.438 -26.953 1 97.06 225 PHE B C 1
ATOM 6586 O O . PHE B 1 225 ? 7.215 -26.516 -26.734 1 97.06 225 PHE B O 1
ATOM 6593 N N . GLU B 1 226 ? 6.16 -28 -28.109 1 96.75 226 GLU B N 1
ATOM 6594 C CA . GLU B 1 226 ? 6.656 -27.406 -29.344 1 96.75 226 GLU B CA 1
ATOM 6595 C C . GLU B 1 226 ? 5.508 -26.859 -30.203 1 96.75 226 GLU B C 1
ATOM 6597 O O . GLU B 1 226 ? 4.449 -27.484 -30.297 1 96.75 226 GLU B O 1
ATOM 6602 N N . HIS B 1 227 ? 5.695 -25.703 -30.734 1 96.94 227 HIS B N 1
ATOM 6603 C CA . HIS B 1 227 ? 4.781 -25.141 -31.734 1 96.94 227 HIS B CA 1
ATOM 6604 C C . HIS B 1 227 ? 5.527 -24.312 -32.75 1 96.94 227 HIS B C 1
ATOM 6606 O O . HIS B 1 227 ? 6.305 -23.422 -32.406 1 96.94 227 HIS B O 1
ATOM 6612 N N . ALA B 1 228 ? 5.316 -24.625 -34.031 1 95.69 228 ALA B N 1
ATOM 6613 C CA . ALA B 1 228 ? 5.879 -23.875 -35.125 1 95.69 228 ALA B CA 1
ATOM 6614 C C . ALA B 1 228 ? 7.402 -23.859 -35.094 1 95.69 228 ALA B C 1
ATOM 6616 O O . ALA B 1 228 ? 8.031 -22.844 -35.375 1 95.69 228 ALA B O 1
ATOM 6617 N N . GLY B 1 229 ? 7.941 -24.875 -34.562 1 94.06 229 GLY B N 1
ATOM 6618 C CA . GLY B 1 229 ? 9.391 -25.016 -34.562 1 94.06 229 GLY B CA 1
ATOM 6619 C C . GLY B 1 229 ? 10.047 -24.422 -33.344 1 94.06 229 GLY B C 1
ATOM 6620 O O . GLY B 1 229 ? 11.266 -24.484 -33.188 1 94.06 229 GLY B O 1
ATOM 6621 N N . LYS B 1 230 ? 9.258 -23.828 -32.562 1 95.81 230 LYS B N 1
ATOM 6622 C CA . LYS B 1 230 ? 9.773 -23.25 -31.328 1 95.81 230 LYS B CA 1
ATOM 6623 C C . LYS B 1 230 ? 9.375 -24.094 -30.125 1 95.81 230 LYS B C 1
ATOM 6625 O O . LYS B 1 230 ? 8.398 -24.844 -30.172 1 95.81 230 LYS B O 1
ATOM 6630 N N . HIS B 1 231 ? 10.164 -23.984 -29.031 1 97.38 231 HIS B N 1
ATOM 6631 C CA . HIS B 1 231 ? 9.961 -24.797 -27.828 1 97.38 231 HIS B CA 1
ATOM 6632 C C . HIS B 1 231 ? 9.664 -23.938 -26.609 1 97.38 231 HIS B C 1
ATOM 6634 O O . HIS B 1 231 ? 10.281 -22.891 -26.422 1 97.38 231 HIS B O 1
ATOM 6640 N N . TYR B 1 232 ? 8.688 -24.359 -25.844 1 97.62 232 TYR B N 1
ATOM 6641 C CA . TYR B 1 232 ? 8.195 -23.516 -24.75 1 97.62 232 TYR B CA 1
ATOM 6642 C C . TYR B 1 232 ? 8.094 -24.312 -23.453 1 97.62 232 TYR B C 1
ATOM 6644 O O . TYR B 1 232 ? 7.891 -25.531 -23.484 1 97.62 232 TYR B O 1
ATOM 6652 N N . THR B 1 233 ? 8.297 -23.656 -22.328 1 97.94 233 THR B N 1
ATOM 6653 C CA . THR B 1 233 ? 7.879 -24.141 -21 1 97.94 233 THR B CA 1
ATOM 6654 C C . THR B 1 233 ? 6.684 -23.328 -20.5 1 97.94 233 THR B C 1
ATOM 6656 O O . THR B 1 233 ? 6.469 -22.188 -20.906 1 97.94 233 THR B O 1
ATOM 6659 N N . ILE B 1 234 ? 5.906 -23.969 -19.562 1 97.31 234 ILE B N 1
ATOM 6660 C CA . ILE B 1 234 ? 4.684 -23.281 -19.172 1 97.31 234 ILE B CA 1
ATOM 6661 C C . ILE B 1 234 ? 4.184 -23.859 -17.844 1 97.31 234 ILE B C 1
ATOM 6663 O O . ILE B 1 234 ? 4.492 -25 -17.5 1 97.31 234 ILE B O 1
ATOM 6667 N N . SER B 1 235 ? 3.58 -23.016 -17.078 1 95.62 235 SER B N 1
ATOM 6668 C CA . SER B 1 235 ? 2.68 -23.375 -15.984 1 95.62 235 SER B CA 1
ATOM 6669 C C . SER B 1 235 ? 1.34 -22.656 -16.109 1 95.62 235 SER B C 1
ATOM 6671 O O . SER B 1 235 ? 1.245 -21.625 -16.766 1 95.62 235 SER B O 1
ATOM 6673 N N . GLU B 1 236 ? 0.354 -23.141 -15.445 1 89.94 236 GLU B N 1
ATOM 6674 C CA . GLU B 1 236 ? -1.016 -22.656 -15.609 1 89.94 236 GLU B CA 1
ATOM 6675 C C . GLU B 1 236 ? -1.164 -21.234 -15.109 1 89.94 236 GLU B C 1
ATOM 6677 O O . GLU B 1 236 ? -2.123 -20.547 -15.461 1 89.94 236 GLU B O 1
ATOM 6682 N N . ASN B 1 237 ? -0.302 -20.812 -14.305 1 84.56 237 ASN B N 1
ATOM 6683 C CA . ASN B 1 237 ? -0.443 -19.469 -13.758 1 84.56 237 ASN B CA 1
ATOM 6684 C C . ASN B 1 237 ? 0.327 -18.438 -14.578 1 84.56 237 ASN B C 1
ATOM 6686 O O . ASN B 1 237 ? 0.219 -17.234 -14.336 1 84.56 237 ASN B O 1
ATOM 6690 N N . ASP B 1 238 ? 1.011 -18.875 -15.555 1 82.75 238 ASP B N 1
ATOM 6691 C CA . ASP B 1 238 ? 1.797 -17.969 -16.391 1 82.75 238 ASP B CA 1
ATOM 6692 C C . ASP B 1 238 ? 0.91 -17.234 -17.391 1 82.75 238 ASP B C 1
ATOM 6694 O O . ASP B 1 238 ? 0.021 -17.828 -18 1 82.75 238 ASP B O 1
ATOM 6698 N N . VAL B 1 239 ? 1.227 -16 -17.609 1 79.75 239 VAL B N 1
ATOM 6699 C CA . VAL B 1 239 ? 0.482 -15.227 -18.609 1 79.75 239 VAL B CA 1
ATOM 6700 C C . VAL B 1 239 ? 0.942 -15.609 -20.016 1 79.75 239 VAL B C 1
ATOM 6702 O O . VAL B 1 239 ? 0.17 -15.523 -20.969 1 79.75 239 VAL B O 1
ATOM 6705 N N . ALA B 1 240 ? 2.184 -16.047 -20.094 1 89 240 ALA B N 1
ATOM 6706 C CA . ALA B 1 240 ? 2.711 -16.484 -21.375 1 89 240 ALA B CA 1
ATOM 6707 C C . ALA B 1 240 ? 3.762 -17.578 -21.188 1 89 240 ALA B C 1
ATOM 6709 O O . ALA B 1 240 ? 4.527 -17.547 -20.234 1 89 240 ALA B O 1
ATOM 6710 N N . PRO B 1 241 ? 3.771 -18.484 -22.219 1 96.06 241 PRO B N 1
ATOM 6711 C CA . PRO B 1 241 ? 4.855 -19.469 -22.219 1 96.06 241 PRO B CA 1
ATOM 6712 C C . PRO B 1 241 ? 6.234 -18.828 -22.391 1 96.06 241 PRO B C 1
ATOM 6714 O O . PRO B 1 241 ? 6.348 -17.734 -22.953 1 96.06 241 PRO B O 1
ATOM 6717 N N . TYR B 1 242 ? 7.18 -19.484 -21.875 1 96.94 242 TYR B N 1
ATOM 6718 C CA . TYR B 1 242 ? 8.562 -19.047 -22.047 1 96.94 242 TYR B CA 1
ATOM 6719 C C . TYR B 1 242 ? 9.266 -19.875 -23.125 1 96.94 242 TYR B C 1
ATOM 6721 O O . TYR B 1 242 ? 9.297 -21.109 -23.047 1 96.94 242 TYR B O 1
ATOM 6729 N N . GLU B 1 243 ? 9.805 -19.188 -24.094 1 97.56 243 GLU B N 1
ATOM 6730 C CA . GLU B 1 243 ? 10.555 -19.859 -25.156 1 97.56 243 GLU B CA 1
ATOM 6731 C C . GLU B 1 243 ? 11.945 -20.266 -24.672 1 97.56 243 GLU B C 1
ATOM 6733 O O . GLU B 1 243 ? 12.609 -19.5 -23.969 1 97.56 243 GLU B O 1
ATOM 6738 N N . ILE B 1 244 ? 12.305 -21.516 -25.062 1 97.38 244 ILE B N 1
ATOM 6739 C CA . ILE B 1 244 ? 13.617 -22.016 -24.656 1 97.38 244 ILE B CA 1
ATOM 6740 C C . ILE B 1 244 ? 14.391 -22.469 -25.891 1 97.38 244 ILE B C 1
ATOM 6742 O O . ILE B 1 244 ? 13.805 -22.953 -26.859 1 97.38 244 ILE B O 1
ATOM 6746 N N . ASP B 1 245 ? 15.688 -22.266 -25.844 1 97 245 ASP B N 1
ATOM 6747 C CA . ASP B 1 245 ? 16.594 -22.875 -26.812 1 97 245 ASP B CA 1
ATOM 6748 C C . ASP B 1 245 ? 16.953 -24.297 -26.406 1 97 245 ASP B C 1
ATOM 6750 O O . ASP B 1 245 ? 17.688 -24.5 -25.438 1 97 245 ASP B O 1
ATOM 6754 N N . ILE B 1 246 ? 16.5 -25.281 -27.109 1 95.31 246 ILE B N 1
ATOM 6755 C CA . ILE B 1 246 ? 16.656 -26.672 -26.688 1 95.31 246 ILE B CA 1
ATOM 6756 C C . ILE B 1 246 ? 18.109 -27.109 -26.844 1 95.31 246 ILE B C 1
ATOM 6758 O O . ILE B 1 246 ? 18.484 -28.188 -26.391 1 95.31 246 ILE B O 1
ATOM 6762 N N . ARG B 1 247 ? 19.062 -26.312 -27.469 1 92.44 247 ARG B N 1
ATOM 6763 C CA . ARG B 1 247 ? 20.469 -26.641 -27.625 1 92.44 247 ARG B CA 1
ATOM 6764 C C . ARG B 1 247 ? 21.25 -26.375 -26.344 1 92.44 247 ARG B C 1
ATOM 6766 O O . ARG B 1 247 ? 22.141 -27.125 -25.969 1 92.44 247 ARG B O 1
ATOM 6773 N N . ASN B 1 248 ? 20.812 -25.281 -25.734 1 95.38 248 ASN B N 1
ATOM 6774 C CA . ASN B 1 248 ? 21.562 -24.906 -24.531 1 95.38 248 ASN B CA 1
ATOM 6775 C C . ASN B 1 248 ? 20.641 -24.672 -23.344 1 95.38 248 ASN B C 1
ATOM 6777 O O . ASN B 1 248 ? 21.094 -24.328 -22.25 1 95.38 248 ASN B O 1
ATOM 6781 N N . LEU B 1 249 ? 19.406 -24.781 -23.5 1 97.31 249 LEU B N 1
ATOM 6782 C CA . LEU B 1 249 ? 18.344 -24.719 -22.5 1 97.31 249 LEU B CA 1
ATOM 6783 C C . LEU B 1 249 ? 18.188 -23.297 -21.969 1 97.31 249 LEU B C 1
ATOM 6785 O O . LEU B 1 249 ? 17.5 -23.078 -20.953 1 97.31 249 LEU B O 1
ATOM 6789 N N . GLU B 1 250 ? 18.734 -22.312 -22.656 1 97.5 250 GLU B N 1
ATOM 6790 C CA . GLU B 1 250 ? 18.562 -20.922 -22.25 1 97.5 250 GLU B CA 1
ATOM 6791 C C . GLU B 1 250 ? 17.141 -20.453 -22.5 1 97.5 250 GLU B C 1
ATOM 6793 O O . GLU B 1 250 ? 16.516 -20.797 -23.5 1 97.5 250 GLU B O 1
ATOM 6798 N N . THR B 1 251 ? 16.656 -19.656 -21.547 1 98 251 THR B N 1
ATOM 6799 C CA . THR B 1 251 ? 15.375 -19 -21.734 1 98 251 THR B CA 1
ATOM 6800 C C . THR B 1 251 ? 15.516 -17.797 -22.656 1 98 251 THR B C 1
ATOM 6802 O O . THR B 1 251 ? 16.266 -16.859 -22.375 1 98 251 THR B O 1
ATOM 6805 N N . ILE B 1 252 ? 14.805 -17.797 -23.672 1 97.25 252 ILE B N 1
ATOM 6806 C CA . ILE B 1 252 ? 14.883 -16.719 -24.672 1 97.25 252 ILE B CA 1
ATOM 6807 C C . ILE B 1 252 ? 13.984 -15.562 -24.234 1 97.25 252 ILE B C 1
ATOM 6809 O O . ILE B 1 252 ? 14.367 -14.398 -24.344 1 97.25 252 ILE B O 1
ATOM 6813 N N . GLY B 1 253 ? 12.828 -15.836 -23.781 1 94.75 253 GLY B N 1
ATOM 6814 C CA . GLY B 1 253 ? 11.82 -14.875 -23.375 1 94.75 253 GLY B CA 1
ATOM 6815 C C . GLY B 1 253 ? 10.406 -15.414 -23.453 1 94.75 253 GLY B C 1
ATOM 6816 O O . GLY B 1 253 ? 10.203 -16.609 -23.656 1 94.75 253 GLY B O 1
ATOM 6817 N N . THR B 1 254 ? 9.477 -14.484 -23.234 1 93.56 254 THR B N 1
ATOM 6818 C CA . THR B 1 254 ? 8.078 -14.883 -23.359 1 93.56 254 THR B CA 1
ATOM 6819 C C . THR B 1 254 ? 7.641 -14.891 -24.828 1 93.56 254 THR B C 1
ATOM 6821 O O . THR B 1 254 ? 8.305 -14.305 -25.672 1 93.56 254 THR B O 1
ATOM 6824 N N . TRP B 1 255 ? 6.641 -15.648 -25.109 1 94.06 255 TRP B N 1
ATOM 6825 C CA . TRP B 1 255 ? 6.031 -15.656 -26.438 1 94.06 255 TRP B CA 1
ATOM 6826 C C . TRP B 1 255 ? 5.328 -14.336 -26.719 1 94.06 255 TRP B C 1
ATOM 6828 O O . TRP B 1 255 ? 4.098 -14.266 -26.734 1 94.06 255 TRP B O 1
ATOM 6838 N N . ASP B 1 256 ? 6.004 -13.367 -27.109 1 87.75 256 ASP B N 1
ATOM 6839 C CA . ASP B 1 256 ? 5.535 -11.984 -27.203 1 87.75 256 ASP B CA 1
ATOM 6840 C C . ASP B 1 256 ? 4.5 -11.82 -28.312 1 87.75 256 ASP B C 1
ATOM 6842 O O . ASP B 1 256 ? 3.572 -11.023 -28.188 1 87.75 256 ASP B O 1
ATOM 6846 N N . GLU B 1 257 ? 4.645 -12.57 -29.359 1 87.94 257 GLU B N 1
ATOM 6847 C CA . GLU B 1 257 ? 3.75 -12.445 -30.5 1 87.94 257 GLU B CA 1
ATOM 6848 C C . GLU B 1 257 ? 2.297 -12.68 -30.094 1 87.94 257 GLU B C 1
ATOM 6850 O O . GLU B 1 257 ? 1.381 -12.125 -30.703 1 87.94 257 GLU B O 1
ATOM 6855 N N . ILE B 1 258 ? 2.178 -13.508 -29.062 1 91.88 258 ILE B N 1
ATOM 6856 C CA . ILE B 1 258 ? 0.823 -13.906 -28.703 1 91.88 258 ILE B CA 1
ATOM 6857 C C . ILE B 1 258 ? 0.448 -13.297 -27.359 1 91.88 258 ILE B C 1
ATOM 6859 O O . ILE B 1 258 ? -0.734 -13.102 -27.062 1 91.88 258 ILE B O 1
ATOM 6863 N N . ALA B 1 259 ? 1.384 -12.891 -26.594 1 88.56 259 ALA B N 1
ATOM 6864 C CA . ALA B 1 259 ? 1.187 -12.508 -25.203 1 88.56 259 ALA B CA 1
ATOM 6865 C C . ALA B 1 259 ? 0.232 -11.32 -25.078 1 88.56 259 ALA B C 1
ATOM 6867 O O . ALA B 1 259 ? -0.689 -11.328 -24.266 1 88.56 259 ALA B O 1
ATOM 6868 N N . ASP B 1 260 ? 0.375 -10.344 -25.875 1 87.69 260 ASP B N 1
ATOM 6869 C CA . ASP B 1 260 ? -0.425 -9.133 -25.781 1 87.69 260 ASP B CA 1
ATOM 6870 C C . ASP B 1 260 ? -1.876 -9.391 -26.172 1 87.69 260 ASP B C 1
ATOM 6872 O O . ASP B 1 260 ? -2.801 -8.891 -25.531 1 87.69 260 ASP B O 1
ATOM 6876 N N . SER B 1 261 ? -1.98 -10.164 -27.203 1 92.31 261 SER B N 1
ATOM 6877 C CA . SER B 1 261 ? -3.332 -10.445 -27.672 1 92.31 261 SER B CA 1
ATOM 6878 C C . SER B 1 261 ? -4.035 -11.453 -26.766 1 92.31 261 SER B C 1
ATOM 6880 O O . SER B 1 261 ? -5.258 -1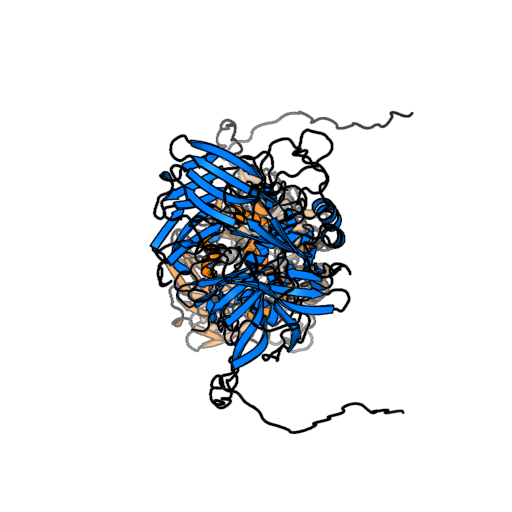1.398 -26.609 1 92.31 261 SER B O 1
ATOM 6882 N N . TRP B 1 262 ? -3.354 -12.336 -26.266 1 93.81 262 TRP B N 1
ATOM 6883 C CA . TRP B 1 262 ? -3.914 -13.328 -25.359 1 93.81 262 TRP B CA 1
ATOM 6884 C C . TRP B 1 262 ? -4.148 -12.734 -23.969 1 93.81 262 TRP B C 1
ATOM 6886 O O . TRP B 1 262 ? -5.285 -12.68 -23.5 1 93.81 262 TRP B O 1
ATOM 6896 N N . ASN B 1 263 ? -3.23 -12.172 -23.297 1 89.81 263 ASN B N 1
ATOM 6897 C CA . ASN B 1 263 ? -3.199 -11.352 -22.094 1 89.81 263 ASN B CA 1
ATOM 6898 C C . ASN B 1 263 ? -3.9 -12.047 -20.922 1 89.81 263 ASN B C 1
ATOM 6900 O O . ASN B 1 263 ? -4.676 -11.414 -20.203 1 89.81 263 ASN B O 1
ATOM 6904 N N . ARG B 1 264 ? -3.713 -13.352 -20.734 1 91.12 264 ARG B N 1
ATOM 6905 C CA . ARG B 1 264 ? -4.254 -14.125 -19.625 1 91.12 264 ARG B CA 1
ATOM 6906 C C . ARG B 1 264 ? -3.438 -15.391 -19.391 1 91.12 264 ARG B C 1
ATOM 6908 O O . ARG B 1 264 ? -2.566 -15.734 -20.203 1 91.12 264 ARG B O 1
ATOM 6915 N N . PRO B 1 265 ? -3.754 -16.078 -18.328 1 92.5 265 PRO B N 1
ATOM 6916 C CA . PRO B 1 265 ? -3.012 -17.328 -18.125 1 92.5 265 PRO B CA 1
ATOM 6917 C C . PRO B 1 265 ? -3.158 -18.297 -19.297 1 92.5 265 PRO B C 1
ATOM 6919 O O . PRO B 1 265 ? -4.203 -18.328 -19.938 1 92.5 265 PRO B O 1
ATOM 6922 N N . PHE B 1 266 ? -2.09 -19.031 -19.562 1 95.31 266 PHE B N 1
ATOM 6923 C CA . PHE B 1 266 ? -1.978 -19.969 -20.672 1 95.31 266 PHE B CA 1
ATOM 6924 C C . PHE B 1 266 ? -1.977 -21.406 -20.172 1 95.31 266 PHE B C 1
ATOM 6926 O O . PHE B 1 266 ? -1.302 -21.719 -19.188 1 95.31 266 PHE B O 1
ATOM 6933 N N . THR B 1 267 ? -2.775 -22.281 -20.781 1 96.31 267 THR B N 1
ATOM 6934 C CA . THR B 1 267 ? -2.879 -23.656 -20.312 1 96.31 267 THR B CA 1
ATOM 6935 C C . THR B 1 267 ? -1.528 -24.359 -20.406 1 96.31 267 THR B C 1
ATOM 6937 O O . THR B 1 267 ? -0.724 -24.062 -21.297 1 96.31 267 THR B O 1
ATOM 6940 N N . SER B 1 268 ? -1.34 -25.312 -19.5 1 96.38 268 SER B N 1
ATOM 6941 C CA . SER B 1 268 ? -0.123 -26.109 -19.547 1 96.38 268 SER B CA 1
ATOM 6942 C C . SER B 1 268 ? -0.199 -27.172 -20.625 1 96.38 268 SER B C 1
ATOM 6944 O O . SER B 1 268 ? 0.812 -27.797 -20.984 1 96.38 268 SER B O 1
ATOM 6946 N N . HIS B 1 269 ? -1.402 -27.406 -21.188 1 97.12 269 HIS B N 1
ATOM 6947 C CA . HIS B 1 269 ? -1.571 -28.453 -22.188 1 97.12 269 HIS B CA 1
ATOM 6948 C C . HIS B 1 269 ? -2.268 -27.891 -23.438 1 97.12 269 HIS B C 1
ATOM 6950 O O . HIS B 1 269 ? -3.359 -28.344 -23.781 1 97.12 269 HIS B O 1
ATOM 6956 N N . PRO B 1 270 ? -1.651 -27.016 -24.109 1 97.44 270 PRO B N 1
ATOM 6957 C CA . PRO B 1 270 ? -2.238 -26.672 -25.406 1 97.44 270 PRO B CA 1
ATOM 6958 C C . PRO B 1 270 ? -2.262 -27.859 -26.359 1 97.44 270 PRO B C 1
ATOM 6960 O O . PRO B 1 270 ? -1.461 -28.781 -26.234 1 97.44 270 PRO B O 1
ATOM 6963 N N . LYS B 1 271 ? -3.213 -27.828 -27.266 1 98 271 LYS B N 1
ATOM 6964 C CA . LYS B 1 271 ? -3.371 -28.969 -28.156 1 98 271 LYS B CA 1
ATOM 6965 C C . LYS B 1 271 ? -3.256 -28.562 -29.625 1 98 271 LYS B C 1
ATOM 6967 O O . LYS B 1 271 ? -3.898 -27.594 -30.047 1 98 271 LYS B O 1
ATOM 6972 N N . LYS B 1 272 ? -2.422 -29.25 -30.281 1 97.06 272 LYS B N 1
ATOM 6973 C CA . LYS B 1 272 ? -2.361 -29.062 -31.719 1 97.06 272 LYS B CA 1
ATOM 6974 C C . LYS B 1 272 ? -3.557 -29.719 -32.406 1 97.06 272 LYS B C 1
ATOM 6976 O O . LYS B 1 272 ? -3.805 -30.906 -32.25 1 97.06 272 LYS B O 1
ATOM 6981 N N . ALA B 1 273 ? -4.273 -28.922 -33.156 1 96.25 273 ALA B N 1
ATOM 6982 C CA . ALA B 1 273 ? -5.395 -29.453 -33.906 1 96.25 273 ALA B CA 1
ATOM 6983 C C . ALA B 1 273 ? -4.91 -30.375 -35.031 1 96.25 273 ALA B C 1
ATOM 6985 O O . ALA B 1 273 ? -3.963 -30.031 -35.75 1 96.25 273 ALA B O 1
ATOM 6986 N N . PRO B 1 274 ? -5.605 -31.531 -35.125 1 93.12 274 PRO B N 1
ATOM 6987 C CA . PRO B 1 274 ? -5.172 -32.438 -36.188 1 93.12 274 PRO B CA 1
ATOM 6988 C C . PRO B 1 274 ? -5.32 -31.859 -37.594 1 93.12 274 PRO B C 1
ATOM 6990 O O . PRO B 1 274 ? -6.277 -31.125 -37.844 1 93.12 274 PRO B O 1
ATOM 6993 N N . ARG B 1 275 ? -4.418 -32.094 -38.5 1 88.94 275 ARG B N 1
ATOM 6994 C CA . ARG B 1 275 ? -4.43 -31.75 -39.938 1 88.94 275 ARG B CA 1
ATOM 6995 C C . ARG B 1 275 ? -3.988 -30.312 -40.156 1 88.94 275 ARG B C 1
ATOM 6997 O O . ARG B 1 275 ? -3.15 -30.031 -41.031 1 88.94 275 ARG B O 1
ATOM 7004 N N . THR B 1 276 ? -4.535 -29.281 -39.281 1 94.38 276 THR B N 1
ATOM 7005 C CA . THR B 1 276 ? -4.258 -27.875 -39.531 1 94.38 276 THR B CA 1
ATOM 7006 C C . THR B 1 276 ? -2.941 -27.453 -38.906 1 94.38 276 THR B C 1
ATOM 7008 O O . THR B 1 276 ? -2.301 -26.5 -39.344 1 94.38 276 THR B O 1
ATOM 7011 N N . GLY B 1 277 ? -2.666 -28.094 -37.75 1 95.56 277 GLY B N 1
ATOM 7012 C CA . GLY B 1 277 ? -1.462 -27.734 -37.031 1 95.56 277 GLY B CA 1
ATOM 7013 C C . GLY B 1 277 ? -1.646 -26.516 -36.156 1 95.56 277 GLY B C 1
ATOM 7014 O O . GLY B 1 277 ? -0.706 -26.078 -35.469 1 95.56 277 GLY B O 1
ATOM 7015 N N . GLU B 1 278 ? -2.848 -25.984 -36.125 1 97.94 278 GLU B N 1
ATOM 7016 C CA . GLU B 1 278 ? -3.162 -24.875 -35.25 1 97.94 278 GLU B CA 1
ATOM 7017 C C . GLU B 1 278 ? -3.107 -25.312 -33.781 1 97.94 278 GLU B C 1
ATOM 7019 O O . GLU B 1 278 ? -3.266 -26.5 -33.469 1 97.94 278 GLU B O 1
ATOM 7024 N N . LEU B 1 279 ? -2.816 -24.328 -32.906 1 98.38 279 LEU B N 1
ATOM 7025 C CA . LEU B 1 279 ? -2.699 -24.656 -31.5 1 98.38 279 LEU B CA 1
ATOM 7026 C C . LEU B 1 279 ? -3.895 -24.109 -30.719 1 98.38 279 LEU B C 1
ATOM 7028 O O . LEU B 1 279 ? -4.16 -22.906 -30.75 1 98.38 279 LEU B O 1
ATOM 7032 N N . VAL B 1 280 ? -4.594 -24.969 -30.031 1 98.38 280 VAL B N 1
ATOM 7033 C CA . VAL B 1 280 ? -5.73 -24.578 -29.203 1 98.38 280 VAL B CA 1
ATOM 7034 C C . VAL B 1 280 ? -5.293 -24.438 -27.75 1 98.38 280 VAL B C 1
ATOM 7036 O O . VAL B 1 280 ? -4.574 -25.297 -27.234 1 98.38 280 VAL B O 1
ATOM 7039 N N . THR B 1 281 ? -5.688 -23.328 -27.141 1 97.69 281 THR B N 1
ATOM 7040 C CA . THR B 1 281 ? -5.348 -23.078 -25.75 1 97.69 281 THR B CA 1
ATOM 7041 C C . THR B 1 281 ? -6.566 -22.594 -24.969 1 97.69 281 THR B C 1
ATOM 7043 O O . THR B 1 281 ? -7.609 -22.297 -25.562 1 97.69 281 THR B O 1
ATOM 7046 N N . ILE B 1 282 ? -6.465 -22.609 -23.641 1 97.19 282 ILE B N 1
ATOM 7047 C CA . ILE B 1 282 ? -7.449 -22.031 -22.734 1 97.19 282 ILE B CA 1
ATOM 7048 C C . ILE B 1 282 ? -6.734 -21.25 -21.625 1 97.19 282 ILE B C 1
ATOM 7050 O O . ILE B 1 282 ? -5.551 -21.484 -21.359 1 97.19 282 ILE B O 1
ATOM 7054 N N . GLY B 1 283 ? -7.418 -20.297 -21.109 1 96.19 283 GLY B N 1
ATOM 7055 C CA . GLY B 1 283 ? -6.918 -19.531 -19.984 1 96.19 283 GLY B CA 1
ATOM 7056 C C . GLY B 1 283 ? -7.918 -19.406 -18.844 1 96.19 283 GLY B C 1
ATOM 7057 O O . GLY B 1 283 ? -9.047 -18.953 -19.047 1 96.19 283 GLY B O 1
ATOM 7058 N N . ILE B 1 284 ? -7.488 -19.75 -17.672 1 95.75 284 ILE B N 1
ATOM 7059 C CA . ILE B 1 284 ? -8.32 -19.703 -16.469 1 95.75 284 ILE B CA 1
ATOM 7060 C C . ILE B 1 284 ? -8 -18.453 -15.664 1 95.75 284 ILE B C 1
ATOM 7062 O O . ILE B 1 284 ? -6.844 -18.016 -15.609 1 95.75 284 ILE B O 1
ATOM 7066 N N . ASP B 1 285 ? -9.031 -17.891 -15.078 1 92.31 285 ASP B N 1
ATOM 7067 C CA . ASP B 1 285 ? -8.828 -16.75 -14.188 1 92.31 285 ASP B CA 1
ATOM 7068 C C . ASP B 1 285 ? -9.797 -16.812 -13 1 92.31 285 ASP B C 1
ATOM 7070 O O . ASP B 1 285 ? -10.906 -17.328 -13.125 1 92.31 285 ASP B O 1
ATOM 7074 N N . ALA B 1 286 ? -9.297 -16.328 -11.891 1 89.5 286 ALA B N 1
ATOM 7075 C CA . ALA B 1 286 ? -10.148 -16.297 -10.711 1 89.5 286 ALA B CA 1
ATOM 7076 C C . ALA B 1 286 ? -11.219 -15.219 -10.828 1 89.5 286 ALA B C 1
ATOM 7078 O O . ALA B 1 286 ? -12.211 -15.242 -10.102 1 89.5 286 ALA B O 1
ATOM 7079 N N . LYS B 1 287 ? -11 -14.312 -11.703 1 86.69 287 LYS B N 1
ATOM 7080 C CA . LYS B 1 287 ? -11.977 -13.258 -11.977 1 86.69 287 LYS B CA 1
ATOM 7081 C C . LYS B 1 287 ? -12.633 -13.453 -13.344 1 86.69 287 LYS B C 1
ATOM 7083 O O . LYS B 1 287 ? -12.039 -14.062 -14.242 1 86.69 287 LYS B O 1
ATOM 7088 N N . ASN B 1 288 ? -13.773 -12.883 -13.5 1 92.75 288 ASN B N 1
ATOM 7089 C CA . ASN B 1 288 ? -14.469 -12.938 -14.781 1 92.75 288 ASN B CA 1
ATOM 7090 C C . ASN B 1 288 ? -13.766 -12.109 -15.844 1 92.75 288 ASN B C 1
ATOM 7092 O O . ASN B 1 288 ? -13.367 -10.969 -15.586 1 92.75 288 ASN B O 1
ATOM 7096 N N . PRO B 1 289 ? -13.617 -12.633 -17.125 1 95.62 289 PRO B N 1
ATOM 7097 C CA . PRO B 1 289 ? -14.062 -13.938 -17.625 1 95.62 289 PRO B CA 1
ATOM 7098 C C . PRO B 1 289 ? -13.25 -15.102 -17.062 1 95.62 289 PRO B C 1
ATOM 7100 O O . PRO B 1 289 ? -12.016 -15.062 -17.094 1 95.62 289 PRO B O 1
ATOM 7103 N N . TYR B 1 290 ? -13.914 -16.188 -16.688 1 96.81 290 TYR B N 1
ATOM 7104 C CA . TYR B 1 290 ? -13.297 -17.25 -15.914 1 96.81 290 TYR B CA 1
ATOM 7105 C C . TYR B 1 290 ? -12.531 -18.203 -16.812 1 96.81 290 TYR B C 1
ATOM 7107 O O . TYR B 1 290 ? -11.5 -18.766 -16.422 1 96.81 290 TYR B O 1
ATOM 7115 N N . LEU B 1 291 ? -13.062 -18.438 -17.969 1 97.56 291 LEU B N 1
ATOM 7116 C CA . LEU B 1 291 ? -12.422 -19.344 -18.922 1 97.56 291 LEU B CA 1
ATOM 7117 C C . LEU B 1 291 ? -12.562 -18.828 -20.359 1 97.56 291 LEU B C 1
ATOM 7119 O O . LEU B 1 291 ? -13.68 -18.625 -20.828 1 97.56 291 LEU B O 1
ATOM 7123 N N . VAL B 1 292 ? -11.43 -18.641 -20.984 1 97.75 292 VAL B N 1
ATOM 7124 C CA . VAL B 1 292 ? -11.359 -18.141 -22.359 1 97.75 292 VAL B CA 1
ATOM 7125 C C . VAL B 1 292 ? -10.617 -19.141 -23.234 1 97.75 292 VAL B C 1
ATOM 7127 O O . VAL B 1 292 ? -9.609 -19.719 -22.812 1 97.75 292 VAL B O 1
ATOM 7130 N N . LEU B 1 293 ? -11.133 -19.406 -24.406 1 98.38 293 LEU B N 1
ATOM 7131 C CA . LEU B 1 293 ? -10.484 -20.281 -25.359 1 98.38 293 LEU B CA 1
ATOM 7132 C C . LEU B 1 293 ? -9.828 -19.484 -26.484 1 98.38 293 LEU B C 1
ATOM 7134 O O . LEU B 1 293 ? -10.383 -18.484 -26.938 1 98.38 293 LEU B O 1
ATOM 7138 N N . GLY B 1 294 ? -8.68 -19.953 -26.922 1 98.19 294 GLY B N 1
ATOM 7139 C CA . GLY B 1 294 ? -7.965 -19.328 -28.016 1 98.19 294 GLY B CA 1
ATOM 7140 C C . GLY B 1 294 ? -7.434 -20.344 -29.031 1 98.19 294 GLY B C 1
ATOM 7141 O O . GLY B 1 294 ? -7.156 -21.484 -28.672 1 98.19 294 GLY B O 1
ATOM 7142 N N . VAL B 1 295 ? -7.344 -19.922 -30.281 1 98.5 295 VAL B N 1
ATOM 7143 C CA . VAL B 1 295 ? -6.699 -20.688 -31.328 1 98.5 295 VAL B CA 1
ATOM 7144 C C . VAL B 1 295 ? -5.566 -19.875 -31.953 1 98.5 295 VAL B C 1
ATOM 7146 O O . VAL B 1 295 ? -5.781 -18.75 -32.406 1 98.5 295 VAL B O 1
ATOM 7149 N N . ILE B 1 296 ? -4.426 -20.406 -31.922 1 98.25 296 ILE B N 1
ATOM 7150 C CA . ILE B 1 296 ? -3.227 -19.781 -32.469 1 98.25 296 ILE B CA 1
ATOM 7151 C C . ILE B 1 296 ? -2.887 -20.391 -33.812 1 98.25 296 ILE B C 1
ATOM 7153 O O . ILE B 1 296 ? -2.99 -21.609 -34 1 98.25 296 ILE B O 1
ATOM 7157 N N . SER B 1 297 ? -2.43 -19.594 -34.719 1 98.25 297 SER B N 1
ATOM 7158 C CA . SER B 1 297 ? -2.107 -20.047 -36.094 1 98.25 297 SER B CA 1
ATOM 7159 C C . SER B 1 297 ? -1 -21.094 -36.062 1 98.25 297 SER B C 1
ATOM 7161 O O . SER B 1 297 ? -0.212 -21.156 -35.125 1 98.25 297 SER B O 1
ATOM 7163 N N . ALA B 1 298 ? -0.93 -21.891 -37.125 1 97.88 298 ALA B N 1
ATOM 7164 C CA . ALA B 1 298 ? 0.036 -22.984 -37.25 1 97.88 298 ALA B CA 1
ATOM 7165 C C . ALA B 1 298 ? 1.466 -22.453 -37.25 1 97.88 298 ALA B C 1
ATOM 7167 O O . ALA B 1 298 ? 2.393 -23.141 -36.812 1 97.88 298 ALA B O 1
ATOM 7168 N N . ASP B 1 299 ? 1.601 -21.266 -37.625 1 96.94 299 ASP B N 1
ATOM 7169 C CA . ASP B 1 299 ? 2.939 -20.688 -37.688 1 96.94 299 ASP B CA 1
ATOM 7170 C C . ASP B 1 299 ? 3.264 -19.969 -36.375 1 96.94 299 ASP B C 1
ATOM 7172 O O . ASP B 1 299 ? 4.352 -19.406 -36.219 1 96.94 299 ASP B O 1
ATOM 7176 N N . GLY B 1 300 ? 2.309 -19.938 -35.438 1 96.81 300 GLY B N 1
ATOM 7177 C CA . GLY B 1 300 ? 2.543 -19.422 -34.094 1 96.81 300 GLY B CA 1
ATOM 7178 C C . GLY B 1 300 ? 2.588 -17.906 -34.031 1 96.81 300 GLY B C 1
ATOM 7179 O O . GLY B 1 300 ? 2.979 -17.328 -33 1 96.81 300 GLY B O 1
ATOM 7180 N N . LYS B 1 301 ? 2.082 -17.203 -35.031 1 96.06 301 LYS B N 1
ATOM 7181 C CA . LYS B 1 301 ? 2.311 -15.758 -35.125 1 96.06 301 LYS B CA 1
ATOM 7182 C C . LYS B 1 301 ? 1.057 -14.977 -34.75 1 96.06 301 LYS B C 1
ATOM 7184 O O . LYS B 1 301 ? 1.136 -13.797 -34.406 1 96.06 301 LYS B O 1
ATOM 7189 N N . LYS B 1 302 ? -0.062 -15.672 -34.844 1 96.81 302 LYS B N 1
ATOM 7190 C CA . LYS B 1 302 ? -1.3 -14.922 -34.656 1 96.81 302 LYS B CA 1
ATOM 7191 C C . LYS B 1 302 ? -2.301 -15.703 -33.812 1 96.81 302 LYS B C 1
ATOM 7193 O O . LYS B 1 302 ? -2.416 -16.922 -33.969 1 96.81 302 LYS B O 1
ATOM 7198 N N . LEU B 1 303 ? -2.932 -14.961 -32.938 1 97.31 303 LEU B N 1
ATOM 7199 C CA . LEU B 1 303 ? -4.152 -15.469 -32.312 1 97.31 303 LEU B CA 1
ATOM 7200 C C . LEU B 1 303 ? -5.336 -15.336 -33.281 1 97.31 303 LEU B C 1
ATOM 7202 O O . LEU B 1 303 ? -5.832 -14.234 -33.5 1 97.31 303 LEU B O 1
ATOM 7206 N N . ILE B 1 304 ? -5.852 -16.391 -33.781 1 96.88 304 ILE B N 1
ATOM 7207 C CA . ILE B 1 304 ? -6.793 -16.297 -34.875 1 96.88 304 ILE B CA 1
ATOM 7208 C C . ILE B 1 304 ? -8.227 -16.406 -34.344 1 96.88 304 ILE B C 1
ATOM 7210 O O . ILE B 1 304 ? -9.18 -16.078 -35.062 1 96.88 304 ILE B O 1
ATOM 7214 N N . HIS B 1 305 ? -8.414 -16.953 -33.188 1 97.75 305 HIS B N 1
ATOM 7215 C CA . HIS B 1 305 ? -9.727 -17.078 -32.562 1 97.75 305 HIS B CA 1
ATOM 7216 C C . HIS B 1 305 ? -9.617 -16.938 -31.047 1 97.75 305 HIS B C 1
ATOM 7218 O O . HIS B 1 305 ? -8.664 -17.406 -30.438 1 97.75 305 HIS B O 1
ATOM 7224 N N . LYS B 1 306 ? -10.445 -16.172 -30.438 1 97.81 306 LYS B N 1
ATOM 7225 C CA . LYS B 1 306 ? -10.523 -15.953 -29 1 97.81 306 LYS B CA 1
ATOM 7226 C C . LYS B 1 306 ? -11.969 -15.773 -28.547 1 97.81 306 LYS B C 1
ATOM 7228 O O . LYS B 1 306 ? -12.695 -14.938 -29.078 1 97.81 306 LYS B O 1
ATOM 7233 N N . VAL B 1 307 ? -12.391 -16.562 -27.516 1 98 307 VAL B N 1
ATOM 7234 C CA . VAL B 1 307 ? -13.797 -16.5 -27.141 1 98 307 VAL B CA 1
ATOM 7235 C C . VAL B 1 307 ? -13.93 -16.719 -25.625 1 98 307 VAL B C 1
ATOM 7237 O O . VAL B 1 307 ? -13.344 -17.656 -25.078 1 98 307 VAL B O 1
ATOM 7240 N N . ASP B 1 308 ? -14.617 -15.812 -24.938 1 97.94 308 ASP B N 1
ATOM 7241 C CA . ASP B 1 308 ? -15.055 -16.016 -23.562 1 97.94 308 ASP B CA 1
ATOM 7242 C C . ASP B 1 308 ? -16.156 -17.078 -23.5 1 97.94 308 ASP B C 1
ATOM 7244 O O . ASP B 1 308 ? -17.25 -16.875 -24.031 1 97.94 308 ASP B O 1
ATOM 7248 N N . LEU B 1 309 ? -15.938 -18.125 -22.797 1 98.12 309 LEU B N 1
ATOM 7249 C CA . LEU B 1 309 ? -16.875 -19.234 -22.766 1 98.12 309 LEU B CA 1
ATOM 7250 C C . LEU B 1 309 ? -18 -18.969 -21.766 1 98.12 309 LEU B C 1
ATOM 7252 O O . LEU B 1 309 ? -18.922 -19.781 -21.609 1 98.12 309 LEU B O 1
ATOM 7256 N N . ARG B 1 310 ? -17.922 -17.844 -21 1 97.44 310 ARG B N 1
ATOM 7257 C CA . ARG B 1 310 ? -18.938 -17.312 -20.109 1 97.44 310 ARG B CA 1
ATOM 7258 C C . ARG B 1 310 ? -19.281 -18.328 -19.016 1 97.44 310 ARG B C 1
ATOM 7260 O O . ARG B 1 310 ? -20.453 -18.609 -18.766 1 97.44 310 ARG B O 1
ATOM 7267 N N . PHE B 1 311 ? -18.234 -18.906 -18.5 1 97.56 311 PHE B N 1
ATOM 7268 C CA . PHE B 1 311 ? -18.406 -19.781 -17.344 1 97.56 311 PHE B CA 1
ATOM 7269 C C . PHE B 1 311 ? -19 -19.016 -16.172 1 97.56 311 PHE B C 1
ATOM 7271 O O . PHE B 1 311 ? -18.766 -17.812 -16.031 1 97.56 311 PHE B O 1
ATOM 7278 N N . LYS B 1 312 ? -19.719 -19.672 -15.32 1 95.62 312 LYS B N 1
ATOM 7279 C CA . LYS B 1 312 ? -20.328 -19.062 -14.148 1 95.62 312 LYS B CA 1
ATOM 7280 C C . LYS B 1 312 ? -19.453 -19.25 -12.914 1 95.62 312 LYS B C 1
ATOM 7282 O O . LYS B 1 312 ? -19.688 -18.641 -11.875 1 95.62 312 LYS B O 1
ATOM 7287 N N . ARG B 1 313 ? -18.5 -20.078 -13.031 1 96.06 313 ARG B N 1
ATOM 7288 C CA . ARG B 1 313 ? -17.516 -20.359 -11.984 1 96.06 313 ARG B CA 1
ATOM 7289 C C . ARG B 1 313 ? -16.109 -20.484 -12.562 1 96.06 313 ARG B C 1
ATOM 7291 O O . ARG B 1 313 ? -15.953 -20.828 -13.734 1 96.06 313 ARG B O 1
ATOM 7298 N N . SER B 1 314 ? -15.188 -20.188 -11.766 1 96.31 314 SER B N 1
ATOM 7299 C CA . SER B 1 314 ? -13.805 -20.438 -12.156 1 96.31 314 SER B CA 1
ATOM 7300 C C . SER B 1 314 ? -13.375 -21.859 -11.812 1 96.31 314 SER B C 1
ATOM 7302 O O . SER B 1 314 ? -13.516 -22.297 -10.664 1 96.31 314 SER B O 1
ATOM 7304 N N . ILE B 1 315 ? -12.898 -22.547 -12.766 1 96.75 315 ILE B N 1
ATOM 7305 C CA . ILE B 1 315 ? -12.5 -23.938 -12.539 1 96.75 315 ILE B CA 1
ATOM 7306 C C . ILE B 1 315 ? -11.016 -24.109 -12.875 1 96.75 315 ILE B C 1
ATOM 7308 O O . ILE B 1 315 ? -10.492 -23.422 -13.75 1 96.75 315 ILE B O 1
ATOM 7312 N N . LEU B 1 316 ? -10.414 -25.016 -12.156 1 95.62 316 LEU B N 1
ATOM 7313 C CA . LEU B 1 316 ? -9.055 -25.422 -12.492 1 95.62 316 LEU B CA 1
ATOM 7314 C C . LEU B 1 316 ? -9.047 -26.438 -13.625 1 95.62 316 LEU B C 1
ATOM 7316 O O . LEU B 1 316 ? -8.93 -27.641 -13.383 1 95.62 316 LEU B O 1
ATOM 7320 N N . CYS B 1 317 ? -9.18 -25.969 -14.805 1 95.5 317 CYS B N 1
ATOM 7321 C CA . CYS B 1 317 ? -9.117 -26.797 -16 1 95.5 317 CYS B CA 1
ATOM 7322 C C . CYS B 1 317 ? -7.68 -26.969 -16.469 1 95.5 317 CYS B C 1
ATOM 7324 O O . CYS B 1 317 ? -7.145 -26.109 -17.172 1 95.5 317 CYS B O 1
ATOM 7326 N N . HIS B 1 318 ? -7.141 -28.094 -16.172 1 95.81 318 HIS B N 1
ATOM 7327 C CA . HIS B 1 318 ? -5.73 -28.344 -16.422 1 95.81 318 HIS B CA 1
ATOM 7328 C C . HIS B 1 318 ? -5.48 -28.688 -17.875 1 95.81 318 HIS B C 1
ATOM 7330 O O . HIS B 1 318 ? -4.426 -28.359 -18.438 1 95.81 318 HIS B O 1
ATOM 7336 N N . GLU B 1 319 ? -6.414 -29.391 -18.5 1 97.12 319 GLU B N 1
ATOM 7337 C CA . GLU B 1 319 ? -6.242 -29.844 -19.875 1 97.12 319 GLU B CA 1
ATOM 7338 C C . GLU B 1 319 ? -7.578 -29.891 -20.625 1 97.12 319 GLU B C 1
ATOM 7340 O O . GLU B 1 319 ? -8.602 -30.281 -20.047 1 97.12 319 GLU B O 1
ATOM 7345 N N . MET B 1 320 ? -7.547 -29.422 -21.875 1 97.62 320 MET B N 1
ATOM 7346 C CA . MET B 1 320 ? -8.664 -29.562 -22.797 1 97.62 320 MET B CA 1
ATOM 7347 C C . MET B 1 320 ? -8.328 -30.547 -23.922 1 97.62 320 MET B C 1
ATOM 7349 O O . MET B 1 320 ? -7.191 -31.016 -24.016 1 97.62 320 MET B O 1
ATOM 7353 N N . GLY B 1 321 ? -9.359 -30.969 -24.656 1 98.25 321 GLY B N 1
ATOM 7354 C CA . GLY B 1 321 ? -9.125 -31.875 -25.781 1 98.25 321 GLY B CA 1
ATOM 7355 C C . GLY B 1 321 ? -9.469 -31.266 -27.125 1 98.25 321 GLY B C 1
ATOM 7356 O O . GLY B 1 321 ? -10.023 -30.172 -27.188 1 98.25 321 GLY B O 1
ATOM 7357 N N . VAL B 1 322 ? -9.062 -31.938 -28.125 1 98.56 322 VAL B N 1
ATOM 7358 C CA . VAL B 1 322 ? -9.438 -31.562 -29.5 1 98.56 322 VAL B CA 1
ATOM 7359 C C . VAL B 1 322 ? -9.805 -32.812 -30.281 1 98.56 322 VAL B C 1
ATOM 7361 O O . VAL B 1 322 ? -9.344 -33.906 -29.969 1 98.56 322 VAL B O 1
ATOM 7364 N N . THR B 1 323 ? -10.656 -32.688 -31.188 1 98.5 323 THR B N 1
ATOM 7365 C CA . THR B 1 323 ? -10.914 -33.656 -32.25 1 98.5 323 THR B CA 1
ATOM 7366 C C . THR B 1 323 ? -10.648 -33.031 -33.625 1 98.5 323 THR B C 1
ATOM 7368 O O . THR B 1 323 ? -10.047 -31.953 -33.719 1 98.5 323 THR B O 1
ATOM 7371 N N . GLN B 1 324 ? -11.016 -33.719 -34.594 1 97.12 324 GLN B N 1
ATOM 7372 C CA . GLN B 1 324 ? -10.828 -33.156 -35.938 1 97.12 324 GLN B CA 1
ATOM 7373 C C . GLN B 1 324 ? -11.617 -31.859 -36.094 1 97.12 324 GLN B C 1
ATOM 7375 O O . GLN B 1 324 ? -11.148 -30.938 -36.75 1 97.12 324 GLN B O 1
ATOM 7380 N N . ARG B 1 325 ? -12.828 -31.812 -35.469 1 97 325 ARG B N 1
ATOM 7381 C CA . ARG B 1 325 ? -13.703 -30.672 -35.75 1 97 325 ARG B CA 1
ATOM 7382 C C . ARG B 1 325 ? -13.938 -29.844 -34.5 1 97 325 ARG B C 1
ATOM 7384 O O . ARG B 1 325 ? -14.367 -28.688 -34.562 1 97 325 ARG B O 1
ATOM 7391 N N . TYR B 1 326 ? -13.617 -30.453 -33.312 1 98.44 326 TYR B N 1
ATOM 7392 C CA . TYR B 1 326 ? -14.18 -29.828 -32.125 1 98.44 326 TYR B CA 1
ATOM 7393 C C . TYR B 1 326 ? -13.094 -29.547 -31.109 1 98.44 326 TYR B C 1
ATOM 7395 O O . TYR B 1 326 ? -12.07 -30.234 -31.078 1 98.44 326 TYR B O 1
ATOM 7403 N N . ASN B 1 327 ? -13.328 -28.469 -30.359 1 98.56 327 ASN B N 1
ATOM 7404 C CA . ASN B 1 327 ? -12.695 -28.312 -29.047 1 98.56 327 ASN B CA 1
ATOM 7405 C C . ASN B 1 327 ? -13.5 -28.984 -27.953 1 98.56 327 ASN B C 1
ATOM 7407 O O . ASN B 1 327 ? -14.727 -28.875 -27.922 1 98.56 327 ASN B O 1
ATOM 7411 N N . ILE B 1 328 ? -12.836 -29.719 -27.094 1 98.81 328 ILE B N 1
ATOM 7412 C CA . ILE B 1 328 ? -13.484 -30.391 -25.969 1 98.81 328 ILE B CA 1
ATOM 7413 C C . ILE B 1 328 ? -13.141 -29.672 -24.672 1 98.81 328 ILE B C 1
ATOM 7415 O O . ILE B 1 328 ? -11.969 -29.562 -24.312 1 98.81 328 ILE B O 1
ATOM 7419 N N . ILE B 1 329 ? -14.148 -29.266 -23.938 1 98.44 329 ILE B N 1
ATOM 7420 C CA . ILE B 1 329 ? -13.945 -28.406 -22.781 1 98.44 329 ILE B CA 1
ATOM 7421 C C . ILE B 1 329 ? -14.461 -29.109 -21.531 1 98.44 329 ILE B C 1
ATOM 7423 O O . ILE B 1 329 ? -15.656 -29.047 -21.234 1 98.44 329 ILE B O 1
ATOM 7427 N N . PRO B 1 330 ? -13.539 -29.641 -20.734 1 97.88 330 PRO B N 1
ATOM 7428 C CA . PRO B 1 330 ? -13.961 -30.203 -19.453 1 97.88 330 PRO B CA 1
ATOM 7429 C C . PRO B 1 330 ? -14.328 -29.141 -18.422 1 97.88 330 PRO B C 1
ATOM 7431 O O . PRO B 1 330 ? -13.562 -28.203 -18.188 1 97.88 330 PRO B O 1
ATOM 7434 N N . ASP B 1 331 ? -15.484 -29.219 -17.875 1 97.94 331 ASP B N 1
ATOM 7435 C CA . ASP B 1 331 ? -15.961 -28.391 -16.781 1 97.94 331 ASP B CA 1
ATOM 7436 C C . ASP B 1 331 ? -16.203 -29.219 -15.531 1 97.94 331 ASP B C 1
ATOM 7438 O O . ASP B 1 331 ? -17.359 -29.562 -15.219 1 97.94 331 ASP B O 1
ATOM 7442 N N . PHE B 1 332 ? -15.125 -29.516 -14.828 1 97.44 332 PHE B N 1
ATOM 7443 C CA . PHE B 1 332 ? -15.188 -30.297 -13.602 1 97.44 332 PHE B CA 1
ATOM 7444 C C . PHE B 1 332 ? -15.086 -29.406 -12.375 1 97.44 332 PHE B C 1
ATOM 7446 O O . PHE B 1 332 ? -14.516 -28.312 -12.438 1 97.44 332 PHE B O 1
ATOM 7453 N N . PRO B 1 333 ? -15.57 -29.828 -11.242 1 96.81 333 PRO B N 1
ATOM 7454 C CA . PRO B 1 333 ? -15.844 -28.875 -10.156 1 96.81 333 PRO B CA 1
ATOM 7455 C C . PRO B 1 333 ? -14.656 -28.719 -9.203 1 96.81 333 PRO B C 1
ATOM 7457 O O . PRO B 1 333 ? -14.844 -28.703 -7.984 1 96.81 333 PRO B O 1
ATOM 7460 N N . THR B 1 334 ? -13.523 -28.703 -9.617 1 96.94 334 THR B N 1
ATOM 7461 C CA . THR B 1 334 ? -12.43 -28.094 -8.875 1 96.94 334 THR B CA 1
ATOM 7462 C C . THR B 1 334 ? -12.398 -26.578 -9.07 1 96.94 334 THR B C 1
ATOM 7464 O O . THR B 1 334 ? -11.906 -26.094 -10.094 1 96.94 334 THR B O 1
ATOM 7467 N N . ILE B 1 335 ? -12.82 -25.891 -8.078 1 97.31 335 ILE B N 1
ATOM 7468 C CA . ILE B 1 335 ? -13.25 -24.516 -8.273 1 97.31 335 ILE B CA 1
ATOM 7469 C C . ILE B 1 335 ? -12.281 -23.562 -7.57 1 97.31 335 ILE B C 1
ATOM 7471 O O . ILE B 1 335 ? -11.859 -23.828 -6.441 1 97.31 335 ILE B O 1
ATOM 7475 N N . ILE B 1 336 ? -11.914 -22.5 -8.227 1 95.81 336 ILE B N 1
ATOM 7476 C CA . ILE B 1 336 ? -11.219 -21.344 -7.652 1 95.81 336 ILE B CA 1
ATOM 7477 C C . ILE B 1 336 ? -12.219 -20.25 -7.332 1 95.81 336 ILE B C 1
ATOM 7479 O O . ILE B 1 336 ? -12.812 -19.656 -8.234 1 95.81 336 ILE B O 1
ATOM 7483 N N . ASP B 1 337 ? -12.359 -19.906 -6.074 1 94.31 337 ASP B N 1
ATOM 7484 C CA . ASP B 1 337 ? -13.445 -19.031 -5.676 1 94.31 337 ASP B CA 1
ATOM 7485 C C . ASP B 1 337 ? -12.953 -17.938 -4.727 1 94.31 337 ASP B C 1
ATOM 7487 O O . ASP B 1 337 ? -12.82 -18.172 -3.523 1 94.31 337 ASP B O 1
ATOM 7491 N N . LEU B 1 338 ? -12.859 -16.734 -5.258 1 90.5 338 LEU B N 1
ATOM 7492 C CA . LEU B 1 338 ? -12.414 -15.594 -4.457 1 90.5 338 LEU B CA 1
ATOM 7493 C C . LEU B 1 338 ? -13.461 -15.211 -3.418 1 90.5 338 LEU B C 1
ATOM 7495 O O . LEU B 1 338 ? -13.117 -14.773 -2.316 1 90.5 338 LEU B O 1
ATOM 7499 N N . ASN B 1 339 ? -14.688 -15.305 -3.775 1 89.94 339 ASN B N 1
ATOM 7500 C CA . ASN B 1 339 ? -15.758 -15 -2.826 1 89.94 339 ASN B CA 1
ATOM 7501 C C . ASN B 1 339 ? -15.727 -15.945 -1.63 1 89.94 339 ASN B C 1
ATOM 7503 O O . ASN B 1 339 ? -15.969 -15.523 -0.496 1 89.94 339 ASN B O 1
ATOM 7507 N N . ARG B 1 340 ? -15.516 -17.203 -1.921 1 93.19 340 ARG B N 1
ATOM 7508 C CA . ARG B 1 340 ? -15.359 -18.156 -0.822 1 93.19 340 ARG B CA 1
ATOM 7509 C C . ARG B 1 340 ? -14.188 -17.766 0.078 1 93.19 340 ARG B C 1
ATOM 7511 O O . ARG B 1 340 ? -14.289 -17.844 1.304 1 93.19 340 ARG B O 1
ATOM 7518 N N . LEU B 1 341 ? -13.141 -17.375 -0.517 1 93.12 341 LEU B N 1
ATOM 7519 C CA . LEU B 1 341 ? -11.969 -16.953 0.243 1 93.12 341 LEU B CA 1
ATOM 7520 C C . LEU B 1 341 ? -12.32 -15.773 1.151 1 93.12 341 LEU B C 1
ATOM 7522 O O . LEU B 1 341 ? -11.953 -15.758 2.328 1 93.12 341 LEU B O 1
ATOM 7526 N N . LEU B 1 342 ? -13.031 -14.812 0.621 1 88.94 342 LEU B N 1
ATOM 7527 C CA . LEU B 1 342 ? -13.43 -13.617 1.362 1 88.94 342 LEU B CA 1
ATOM 7528 C C . LEU B 1 342 ? -14.352 -13.977 2.52 1 88.94 342 LEU B C 1
ATOM 7530 O O . LEU B 1 342 ? -14.391 -13.273 3.533 1 88.94 342 LEU B O 1
ATOM 7534 N N . ARG B 1 343 ? -15.047 -15.07 2.381 1 92.88 343 ARG B N 1
ATOM 7535 C CA . ARG B 1 343 ? -15.977 -15.516 3.414 1 92.88 343 ARG B CA 1
ATOM 7536 C C . ARG B 1 343 ? -15.297 -16.469 4.398 1 92.88 343 ARG B C 1
ATOM 7538 O O . ARG B 1 343 ? -15.953 -17.031 5.27 1 92.88 343 ARG B O 1
ATOM 7545 N N . GLY B 1 344 ? -14.062 -16.734 4.199 1 92.69 344 GLY B N 1
ATOM 7546 C CA . GLY B 1 344 ? -13.312 -17.5 5.18 1 92.69 344 GLY B CA 1
ATOM 7547 C C . GLY B 1 344 ? -13.062 -18.922 4.754 1 92.69 344 GLY B C 1
ATOM 7548 O O . GLY B 1 344 ? -12.664 -19.766 5.57 1 92.69 344 GLY B O 1
ATOM 7549 N N . GLY B 1 345 ? -13.344 -19.219 3.492 1 94.81 345 GLY B N 1
ATOM 7550 C CA . GLY B 1 345 ? -13.094 -20.562 2.977 1 94.81 345 GLY B CA 1
ATOM 7551 C C . GLY B 1 345 ? -11.844 -20.641 2.119 1 94.81 345 GLY B C 1
ATOM 7552 O O . GLY B 1 345 ? -11.109 -19.672 1.984 1 94.81 345 GLY B O 1
ATOM 7553 N N . SER B 1 346 ? -11.578 -21.859 1.582 1 95 346 SER B N 1
ATOM 7554 C CA . SER B 1 346 ? -10.391 -22.094 0.769 1 95 346 SER B CA 1
ATOM 7555 C C . SER B 1 346 ? -10.531 -21.469 -0.616 1 95 346 SER B C 1
ATOM 7557 O O . SER B 1 346 ? -11.633 -21.422 -1.171 1 95 346 SER B O 1
ATOM 7559 N N . LEU B 1 347 ? -9.43 -21.047 -1.146 1 94.56 347 LEU B N 1
ATOM 7560 C CA . LEU B 1 347 ? -9.414 -20.453 -2.479 1 94.56 347 LEU B CA 1
ATOM 7561 C C . LEU B 1 347 ? -9.742 -21.484 -3.541 1 94.56 347 LEU B C 1
ATOM 7563 O O . LEU B 1 347 ? -10.57 -21.25 -4.418 1 94.56 347 LEU B O 1
ATOM 7567 N N . ILE B 1 348 ? -9.062 -22.625 -3.521 1 95.81 348 ILE B N 1
ATOM 7568 C CA . ILE B 1 348 ? -9.258 -23.734 -4.457 1 95.81 348 ILE B CA 1
ATOM 7569 C C . ILE B 1 348 ? -9.836 -24.938 -3.721 1 95.81 348 ILE B C 1
ATOM 7571 O O . ILE B 1 348 ? -9.336 -25.328 -2.662 1 95.81 348 ILE B O 1
ATOM 7575 N N . ARG B 1 349 ? -10.883 -25.547 -4.289 1 95.5 349 ARG B N 1
ATOM 7576 C CA . ARG B 1 349 ? -11.516 -26.688 -3.645 1 95.5 349 ARG B CA 1
ATOM 7577 C C . ARG B 1 349 ? -12.312 -27.516 -4.652 1 95.5 349 ARG B C 1
ATOM 7579 O O . ARG B 1 349 ? -12.969 -26.953 -5.535 1 95.5 349 ARG B O 1
ATOM 7586 N N . TYR B 1 350 ? -12.172 -28.828 -4.469 1 95.62 350 TYR B N 1
ATOM 7587 C CA . TYR B 1 350 ? -13.078 -29.703 -5.199 1 95.62 350 TYR B CA 1
ATOM 7588 C C . TYR B 1 350 ? -14.438 -29.781 -4.516 1 95.62 350 TYR B C 1
ATOM 7590 O O . TYR B 1 350 ? -14.539 -30.172 -3.35 1 95.62 350 TYR B O 1
ATOM 7598 N N . GLU B 1 351 ? -15.43 -29.391 -5.32 1 94.75 351 GLU B N 1
ATOM 7599 C CA . GLU B 1 351 ? -16.797 -29.406 -4.801 1 94.75 351 GLU B CA 1
ATOM 7600 C C . GLU B 1 351 ? -17.562 -30.609 -5.355 1 94.75 351 GLU B C 1
ATOM 7602 O O . GLU B 1 351 ? -18.188 -30.5 -6.414 1 94.75 351 GLU B O 1
ATOM 7607 N N . LYS B 1 352 ? -17.719 -31.594 -4.574 1 89.69 352 LYS B N 1
ATOM 7608 C CA . LYS B 1 352 ? -18.281 -32.875 -5.012 1 89.69 352 LYS B CA 1
ATOM 7609 C C . LYS B 1 352 ? -19.75 -32.75 -5.379 1 89.69 352 LYS B C 1
ATOM 7611 O O . LYS B 1 352 ? -20.266 -33.5 -6.211 1 89.69 352 LYS B O 1
ATOM 7616 N N . GLU B 1 353 ? -20.438 -31.797 -4.801 1 91.75 353 GLU B N 1
ATOM 7617 C CA . GLU B 1 353 ? -21.875 -31.672 -4.992 1 91.75 353 GLU B CA 1
ATOM 7618 C C . GLU B 1 353 ? -22.203 -30.75 -6.168 1 91.75 353 GLU B C 1
ATOM 7620 O O . GLU B 1 353 ? -23.359 -30.609 -6.543 1 91.75 353 GLU B O 1
ATOM 7625 N N . GLU B 1 354 ? -21.203 -30.172 -6.746 1 94.62 354 GLU B N 1
ATOM 7626 C CA . GLU B 1 354 ? -21.438 -29.297 -7.887 1 94.62 354 GLU B CA 1
ATOM 7627 C C . GLU B 1 354 ? -21.484 -30.078 -9.195 1 94.62 354 GLU B C 1
ATOM 7629 O O . GLU B 1 354 ? -21.078 -31.234 -9.242 1 94.62 354 GLU B O 1
ATOM 7634 N N . TYR B 1 355 ? -21.953 -29.469 -10.195 1 96.38 355 TYR B N 1
ATOM 7635 C CA . TYR B 1 355 ? -22.156 -30.141 -11.477 1 96.38 355 TYR B CA 1
ATOM 7636 C C . TYR B 1 355 ? -20.828 -30.375 -12.188 1 96.38 355 TYR B C 1
ATOM 7638 O O . TYR B 1 355 ? -19.844 -29.703 -11.898 1 96.38 355 TYR B O 1
ATOM 7646 N N . ALA B 1 356 ? -20.844 -31.359 -13.055 1 97.56 356 ALA B N 1
ATOM 7647 C CA . ALA B 1 356 ? -19.781 -31.641 -14.008 1 97.56 356 ALA B CA 1
ATOM 7648 C C . ALA B 1 356 ? -20.328 -31.812 -15.422 1 97.56 356 ALA B C 1
ATOM 7650 O O . ALA B 1 356 ? -21.391 -32.406 -15.609 1 97.56 356 ALA B O 1
ATOM 7651 N N . ARG B 1 357 ? -19.688 -31.234 -16.344 1 98.38 357 ARG B N 1
ATOM 7652 C CA . ARG B 1 357 ? -20.109 -31.344 -17.734 1 98.38 357 ARG B CA 1
ATOM 7653 C C . ARG B 1 357 ? -18.922 -31.234 -18.688 1 98.38 357 ARG B C 1
ATOM 7655 O O . ARG B 1 357 ? -17.844 -30.812 -18.281 1 98.38 357 ARG B O 1
ATOM 7662 N N . ILE B 1 358 ? -19.109 -31.688 -19.859 1 98.75 358 ILE B N 1
ATOM 7663 C CA . ILE B 1 358 ? -18.125 -31.578 -20.922 1 98.75 358 ILE B CA 1
ATOM 7664 C C . ILE B 1 358 ? -18.734 -30.859 -22.125 1 98.75 358 ILE B C 1
ATOM 7666 O O . ILE B 1 358 ? -19.812 -31.203 -22.594 1 98.75 358 ILE B O 1
ATOM 7670 N N . GLY B 1 359 ? -18.047 -29.812 -22.531 1 98.69 359 GLY B N 1
ATOM 7671 C CA . GLY B 1 359 ? -18.5 -29.062 -23.688 1 98.69 359 GLY B CA 1
ATOM 7672 C C . GLY B 1 359 ? -17.844 -29.5 -24.984 1 98.69 359 GLY B C 1
ATOM 7673 O O . GLY B 1 359 ? -16.656 -29.797 -25.016 1 98.69 359 GLY B O 1
ATOM 7674 N N . VAL B 1 360 ? -18.641 -29.594 -26 1 98.81 360 VAL B N 1
ATOM 7675 C CA . VAL B 1 360 ? -18.172 -29.828 -27.359 1 98.81 360 VAL B CA 1
ATOM 7676 C C . VAL B 1 360 ? -18.453 -28.594 -28.219 1 98.81 360 VAL B C 1
ATOM 7678 O O . VAL B 1 360 ? -19.609 -28.219 -28.422 1 98.81 360 VAL B O 1
ATOM 7681 N N . MET B 1 361 ? -17.359 -28.062 -28.734 1 98.5 361 MET B N 1
ATOM 7682 C CA . MET B 1 361 ? -17.453 -26.797 -29.453 1 98.5 361 MET B CA 1
ATOM 7683 C C . MET B 1 361 ? -16.75 -26.891 -30.797 1 98.5 361 MET B C 1
ATOM 7685 O O . MET B 1 361 ? -15.602 -27.344 -30.875 1 98.5 361 MET B O 1
ATOM 7689 N N . PRO B 1 362 ? -17.438 -26.375 -31.875 1 98.31 362 PRO B N 1
ATOM 7690 C CA . PRO B 1 362 ? -16.688 -26.281 -33.125 1 98.31 362 PRO B CA 1
ATOM 7691 C C . PRO B 1 362 ? -15.383 -25.5 -32.969 1 98.31 362 PRO B C 1
ATOM 7693 O O . PRO B 1 362 ? -15.312 -24.562 -32.188 1 98.31 362 PRO B O 1
ATOM 7696 N N . ARG B 1 363 ? -14.406 -25.828 -33.75 1 98.12 363 ARG B N 1
ATOM 7697 C CA . ARG B 1 363 ? -13.055 -25.281 -33.625 1 98.12 363 ARG B CA 1
ATOM 7698 C C . ARG B 1 363 ? -13.086 -23.75 -33.531 1 98.12 363 ARG B C 1
ATOM 7700 O O . ARG B 1 363 ? -12.422 -23.156 -32.688 1 98.12 363 ARG B O 1
ATOM 7707 N N . TYR B 1 364 ? -13.898 -23.141 -34.375 1 97.69 364 TYR B N 1
ATOM 7708 C CA . TYR B 1 364 ? -13.977 -21.672 -34.438 1 97.69 364 TYR B CA 1
ATOM 7709 C C . TYR B 1 364 ? -15.352 -21.203 -33.969 1 97.69 364 TYR B C 1
ATOM 7711 O O . TYR B 1 364 ? -15.875 -20.219 -34.5 1 97.69 364 TYR B O 1
ATOM 7719 N N . GLY B 1 365 ? -15.922 -22 -33.094 1 97 365 GLY B N 1
ATOM 7720 C CA . GLY B 1 365 ? -17.25 -21.656 -32.625 1 97 365 GLY B CA 1
ATOM 7721 C C . GLY B 1 365 ? -17.266 -20.5 -31.641 1 97 365 GLY B C 1
ATOM 7722 O O . GLY B 1 365 ? -16.203 -20.109 -31.141 1 97 365 GLY B O 1
ATOM 7723 N N . GLU B 1 366 ? -18.5 -20.047 -31.453 1 96.56 366 GLU B N 1
ATOM 7724 C CA . GLU B 1 366 ? -18.766 -19.062 -30.406 1 96.56 366 GLU B CA 1
ATOM 7725 C C . GLU B 1 366 ? -19.422 -19.703 -29.188 1 96.56 366 GLU B C 1
ATOM 7727 O O . GLU B 1 366 ? -19.734 -20.906 -29.219 1 96.56 366 GLU B O 1
ATOM 7732 N N . VAL B 1 367 ? -19.531 -18.906 -28.172 1 96 367 VAL B N 1
ATOM 7733 C CA . VAL B 1 367 ? -19.984 -19.438 -26.906 1 96 367 VAL B CA 1
ATOM 7734 C C . VAL B 1 367 ? -21.344 -20.125 -27.094 1 96 367 VAL B C 1
ATOM 7736 O O . VAL B 1 367 ? -21.609 -21.156 -26.453 1 96 367 VAL B O 1
ATOM 7739 N N . ASP B 1 368 ? -22.156 -19.656 -27.953 1 95.75 368 ASP B N 1
ATOM 7740 C CA . ASP B 1 368 ? -23.5 -20.188 -28.141 1 95.75 368 ASP B CA 1
ATOM 7741 C C . ASP B 1 368 ? -23.453 -21.5 -28.922 1 95.75 368 ASP B C 1
ATOM 7743 O O . ASP B 1 368 ? -24.453 -22.234 -28.969 1 95.75 368 ASP B O 1
ATOM 7747 N N . SER B 1 369 ? -22.328 -21.812 -29.438 1 96.81 369 SER B N 1
ATOM 7748 C CA . SER B 1 369 ? -22.234 -23.031 -30.25 1 96.81 369 SER B CA 1
ATOM 7749 C C . SER B 1 369 ? -21.75 -24.219 -29.422 1 96.81 369 SER B C 1
ATOM 7751 O O . SER B 1 369 ? -21.656 -25.328 -29.922 1 96.81 369 SER B O 1
ATOM 7753 N N . VAL B 1 370 ? -21.5 -24.078 -28.188 1 98 370 VAL B N 1
ATOM 7754 C CA . VAL B 1 370 ? -21.031 -25.156 -27.328 1 98 370 VAL B CA 1
ATOM 7755 C C . VAL B 1 370 ? -22.188 -26.078 -26.969 1 98 370 VAL B C 1
ATOM 7757 O O . VAL B 1 370 ? -23.234 -25.609 -26.531 1 98 370 VAL B O 1
ATOM 7760 N N . ARG B 1 371 ? -22.062 -27.297 -27.172 1 98.12 371 ARG B N 1
ATOM 7761 C CA . ARG B 1 371 ? -22.984 -28.297 -26.656 1 98.12 371 ARG B CA 1
ATOM 7762 C C . ARG B 1 371 ? -22.469 -28.906 -25.359 1 98.12 371 ARG B C 1
ATOM 7764 O O . ARG B 1 371 ? -21.406 -29.531 -25.344 1 98.12 371 ARG B O 1
ATOM 7771 N N . TRP B 1 372 ? -23.25 -28.781 -24.344 1 98.31 372 TRP B N 1
ATOM 7772 C CA . TRP B 1 372 ? -22.828 -29.281 -23.031 1 98.31 372 TRP B CA 1
ATOM 7773 C C . TRP B 1 372 ? -23.469 -30.625 -22.719 1 98.31 372 TRP B C 1
ATOM 7775 O O . TRP B 1 372 ? -24.641 -30.844 -23 1 98.31 372 TRP B O 1
ATOM 7785 N N . PHE B 1 373 ? -22.719 -31.516 -22.172 1 98.75 373 PHE B N 1
ATOM 7786 C CA . PHE B 1 373 ? -23.141 -32.844 -21.734 1 98.75 373 PHE B CA 1
ATOM 7787 C C . PHE B 1 373 ? -22.906 -33.031 -20.25 1 98.75 373 PHE B C 1
ATOM 7789 O O . PHE B 1 373 ? -21.766 -32.969 -19.781 1 98.75 373 PHE B O 1
ATOM 7796 N N . GLU B 1 374 ? -23.906 -33.281 -19.531 1 97.94 374 GLU B N 1
ATOM 7797 C CA . GLU B 1 374 ? -23.781 -33.531 -18.094 1 97.94 374 GLU B CA 1
ATOM 7798 C C . GLU B 1 374 ? -23.156 -34.875 -17.812 1 97.94 374 GLU B C 1
ATOM 7800 O O . GLU B 1 374 ? -23.547 -35.875 -18.438 1 97.94 374 GLU B O 1
ATOM 7805 N N . VAL B 1 375 ? -22.203 -34.906 -16.984 1 97.75 375 VAL B N 1
ATOM 7806 C CA . VAL B 1 375 ? -21.547 -36.156 -16.625 1 97.75 375 VAL B CA 1
ATOM 7807 C C . VAL B 1 375 ? -21.469 -36.281 -15.102 1 97.75 375 VAL B C 1
ATOM 7809 O O . VAL B 1 375 ? -21.844 -35.344 -14.375 1 97.75 375 VAL B O 1
ATOM 7812 N N . LYS B 1 376 ? -21.016 -37.469 -14.602 1 94.75 376 LYS B N 1
ATOM 7813 C CA . LYS B 1 376 ? -20.859 -37.625 -13.164 1 94.75 376 LYS B CA 1
ATOM 7814 C C . LYS B 1 376 ? -19.703 -36.781 -12.641 1 94.75 376 LYS B C 1
ATOM 7816 O O . LYS B 1 376 ? -18.641 -36.688 -13.273 1 94.75 376 LYS B O 1
ATOM 7821 N N . PRO B 1 377 ? -19.906 -36.156 -11.539 1 94.06 377 PRO B N 1
ATOM 7822 C CA . PRO B 1 377 ? -18.828 -35.312 -10.984 1 94.06 377 PRO B CA 1
ATOM 7823 C C . PRO B 1 377 ? -17.547 -36.125 -10.719 1 94.06 377 PRO B C 1
ATOM 7825 O O . PRO B 1 377 ? -17.625 -37.281 -10.281 1 94.06 377 PRO B O 1
ATOM 7828 N N . CYS B 1 378 ? -16.438 -35.562 -11.039 1 93.25 378 CYS B N 1
ATOM 7829 C CA . CYS B 1 378 ? -15.117 -36.156 -10.852 1 93.25 378 CYS B CA 1
ATOM 7830 C C . CYS B 1 378 ? -14.016 -35.125 -10.992 1 93.25 378 CYS B C 1
ATOM 7832 O O . CYS B 1 378 ? -14.289 -33.938 -11.203 1 93.25 378 CYS B O 1
ATOM 7834 N N . CYS B 1 379 ? -12.906 -35.625 -10.703 1 94.19 379 CYS B N 1
ATOM 7835 C CA . CYS B 1 379 ? -11.703 -34.844 -11 1 94.19 379 CYS B CA 1
ATOM 7836 C C . CYS B 1 379 ? -10.859 -35.562 -12.062 1 94.19 379 CYS B C 1
ATOM 7838 O O . CYS B 1 379 ? -10.5 -36.719 -11.898 1 94.19 379 CYS B O 1
ATOM 7840 N N . ALA B 1 380 ? -10.617 -34.875 -13.109 1 95.56 380 ALA B N 1
ATOM 7841 C CA . ALA B 1 380 ? -9.742 -35.375 -14.164 1 95.56 380 ALA B CA 1
ATOM 7842 C C . ALA B 1 380 ? -8.828 -34.25 -14.68 1 95.56 380 ALA B C 1
ATOM 7844 O O . ALA B 1 380 ? -9.266 -33.375 -15.414 1 95.56 380 ALA B O 1
ATOM 7845 N N . PHE B 1 381 ? -7.605 -34.344 -14.359 1 95.81 381 PHE B N 1
ATOM 7846 C CA . PHE B 1 381 ? -6.656 -33.344 -14.781 1 95.81 381 PHE B CA 1
ATOM 7847 C C . PHE B 1 381 ? -6.117 -33.625 -16.172 1 95.81 381 PHE B C 1
ATOM 7849 O O . PHE B 1 381 ? -5.793 -32.719 -16.922 1 95.81 381 PHE B O 1
ATOM 7856 N N . HIS B 1 382 ? -6.039 -34.906 -16.469 1 98.19 382 HIS B N 1
ATOM 7857 C CA . HIS B 1 382 ? -5.41 -35.25 -17.734 1 98.19 382 HIS B CA 1
ATOM 7858 C C . HIS B 1 382 ? -6.395 -35.969 -18.656 1 98.19 382 HIS B C 1
ATOM 7860 O O . HIS B 1 382 ? -7.148 -36.844 -18.203 1 98.19 382 HIS B O 1
ATOM 7866 N N . ILE B 1 383 ? -6.293 -35.594 -19.859 1 97.88 383 ILE B N 1
ATOM 7867 C CA . ILE B 1 383 ? -7.031 -36.219 -20.953 1 97.88 383 ILE B CA 1
ATOM 7868 C C . ILE B 1 383 ? -6.102 -37.125 -21.75 1 97.88 383 ILE B C 1
ATOM 7870 O O . ILE B 1 383 ? -4.98 -36.75 -22.078 1 97.88 383 ILE B O 1
ATOM 7874 N N . ILE B 1 384 ? -6.551 -38.344 -21.953 1 98.19 384 ILE B N 1
ATOM 7875 C CA . ILE B 1 384 ? -5.785 -39.25 -22.797 1 98.19 384 ILE B CA 1
ATOM 7876 C C . ILE B 1 384 ? -5.902 -38.844 -24.25 1 98.19 384 ILE B C 1
ATOM 7878 O O . ILE B 1 384 ? -4.895 -38.594 -24.922 1 98.19 384 ILE B O 1
ATOM 7882 N N . ASN B 1 385 ? -7.109 -38.812 -24.734 1 98.31 385 ASN B N 1
ATOM 7883 C CA . ASN B 1 385 ? -7.395 -38.375 -26.109 1 98.31 385 ASN B CA 1
ATOM 7884 C C . ASN B 1 385 ? -8.883 -38.125 -26.312 1 98.31 385 ASN B C 1
ATOM 7886 O O . ASN B 1 385 ? -9.711 -38.531 -25.484 1 98.31 385 ASN B O 1
ATOM 7890 N N . CYS B 1 386 ? -9.211 -37.438 -27.328 1 98.62 386 CYS B N 1
ATOM 7891 C CA . CYS B 1 386 ? -10.57 -37.219 -27.812 1 98.62 386 CYS B CA 1
ATOM 7892 C C . CYS B 1 386 ? -10.664 -37.5 -29.312 1 98.62 386 CYS B C 1
ATOM 7894 O O . CYS B 1 386 ? -9.742 -37.156 -30.062 1 98.62 386 CYS B O 1
ATOM 7896 N N . TYR B 1 387 ? -11.766 -38.031 -29.766 1 98.19 387 TYR B N 1
ATOM 7897 C CA . TYR B 1 387 ? -11.938 -38.25 -31.188 1 98.19 387 TYR B CA 1
ATOM 7898 C C . TYR B 1 387 ? -13.406 -38.438 -31.547 1 98.19 387 TYR B C 1
ATOM 7900 O O . TYR B 1 387 ? -14.258 -38.562 -30.656 1 98.19 387 TYR B O 1
ATOM 7908 N N . GLU B 1 388 ? -13.617 -38.344 -32.781 1 97.81 388 GLU B N 1
ATOM 7909 C CA . GLU B 1 388 ? -14.969 -38.5 -33.312 1 97.81 388 GLU B CA 1
ATOM 7910 C C . GLU B 1 388 ? -15.18 -39.938 -33.844 1 97.81 388 GLU B C 1
ATOM 7912 O O . GLU B 1 388 ? -14.281 -40.5 -34.469 1 97.81 388 GLU B O 1
ATOM 7917 N N . GLU B 1 389 ? -16.266 -40.5 -33.5 1 96.25 389 GLU B N 1
ATOM 7918 C CA . GLU B 1 389 ? -16.688 -41.812 -34 1 96.25 389 GLU B CA 1
ATOM 7919 C C . GLU B 1 389 ? -18.188 -41.844 -34.281 1 96.25 389 GLU B C 1
ATOM 7921 O O . GLU B 1 389 ? -18.984 -41.812 -33.344 1 96.25 389 GLU B O 1
ATOM 7926 N N . ASP B 1 390 ? -18.5 -41.938 -35.594 1 94.75 390 ASP B N 1
ATOM 7927 C CA . ASP B 1 390 ? -19.906 -41.875 -36 1 94.75 390 ASP B CA 1
ATOM 7928 C C . ASP B 1 390 ? -20.562 -40.594 -35.469 1 94.75 390 ASP B C 1
ATOM 7930 O O . ASP B 1 390 ? -20.062 -39.5 -35.688 1 94.75 390 ASP B O 1
ATOM 7934 N N . ASP B 1 391 ? -21.609 -40.812 -34.594 1 96.25 391 ASP B N 1
ATOM 7935 C CA . ASP B 1 391 ? -22.312 -39.656 -34.094 1 96.25 391 ASP B CA 1
ATOM 7936 C C . ASP B 1 391 ? -21.828 -39.281 -32.688 1 96.25 391 ASP B C 1
ATOM 7938 O O . ASP B 1 391 ? -22.469 -38.5 -32 1 96.25 391 ASP B O 1
ATOM 7942 N N . GLU B 1 392 ? -20.672 -39.781 -32.344 1 98.06 392 GLU B N 1
ATOM 7943 C CA . GLU B 1 392 ? -20.234 -39.562 -30.969 1 98.06 392 GLU B CA 1
ATOM 7944 C C . GLU B 1 392 ? -18.859 -38.875 -30.938 1 98.06 392 GLU B C 1
ATOM 7946 O O . GLU B 1 392 ? -18.062 -39.031 -31.859 1 98.06 392 GLU B O 1
ATOM 7951 N N . VAL B 1 393 ? -18.734 -38.094 -29.969 1 98.62 393 VAL B N 1
ATOM 7952 C CA . VAL B 1 393 ? -17.422 -37.625 -29.547 1 98.62 393 VAL B CA 1
ATOM 7953 C C . VAL B 1 393 ? -16.953 -38.406 -28.328 1 98.62 393 VAL B C 1
ATOM 7955 O O . VAL B 1 393 ? -17.656 -38.469 -27.312 1 98.62 393 VAL B O 1
ATOM 7958 N N . VAL B 1 394 ? -15.867 -39.094 -28.453 1 98.31 394 VAL B N 1
ATOM 7959 C CA . VAL B 1 394 ? -15.32 -39.906 -27.375 1 98.31 394 VAL B CA 1
ATOM 7960 C C . VAL B 1 394 ? -14.227 -39.125 -26.641 1 98.31 394 VAL B C 1
ATOM 7962 O O . VAL B 1 394 ? -13.289 -38.625 -27.266 1 98.31 394 VAL B O 1
ATOM 7965 N N . VAL B 1 395 ? -14.359 -39.031 -25.359 1 98.62 395 VAL B N 1
ATOM 7966 C CA . VAL B 1 395 ? -13.367 -38.406 -24.5 1 98.62 395 VAL B CA 1
ATOM 7967 C C . VAL B 1 395 ? -12.805 -39.406 -23.516 1 98.62 395 VAL B C 1
ATOM 7969 O O . VAL B 1 395 ? -13.562 -40.125 -22.828 1 98.62 395 VAL B O 1
ATOM 7972 N N . MET B 1 396 ? -11.508 -39.562 -23.469 1 98.31 396 MET B N 1
ATOM 7973 C CA . MET B 1 396 ? -10.859 -40.438 -22.5 1 98.31 396 MET B CA 1
ATOM 7974 C C . MET B 1 396 ? -9.906 -39.656 -21.609 1 98.31 396 MET B C 1
ATOM 7976 O O . MET B 1 396 ? -9.133 -38.812 -22.094 1 98.31 396 MET B O 1
ATOM 7980 N N . GLY B 1 397 ? -10.023 -39.875 -20.375 1 97.75 397 GLY B N 1
ATOM 7981 C CA . GLY B 1 397 ? -9.156 -39.219 -19.406 1 97.75 397 GLY B CA 1
ATOM 7982 C C . GLY B 1 397 ? -8.906 -40.062 -18.156 1 97.75 397 GLY B C 1
ATOM 7983 O O . GLY B 1 397 ? -9.375 -41.188 -18.062 1 97.75 397 GLY B O 1
ATOM 7984 N N . CYS B 1 398 ? -8.094 -39.562 -17.281 1 97.56 398 CYS B N 1
ATOM 7985 C CA . CYS B 1 398 ? -7.824 -40.188 -16 1 97.56 398 CYS B CA 1
ATOM 7986 C C . CYS B 1 398 ? -8.688 -39.594 -14.898 1 97.56 398 CYS B C 1
ATOM 7988 O O . CYS B 1 398 ? -8.43 -38.469 -14.445 1 97.56 398 CYS B O 1
ATOM 7990 N N . ARG B 1 399 ? -9.625 -40.344 -14.406 1 95.88 399 ARG B N 1
ATOM 7991 C CA . ARG B 1 399 ? -10.641 -39.844 -13.492 1 95.88 399 ARG B CA 1
ATOM 7992 C C . ARG B 1 399 ? -10.344 -40.281 -12.055 1 95.88 399 ARG B C 1
ATOM 7994 O O . ARG B 1 399 ? -9.977 -41.438 -11.805 1 95.88 399 ARG B O 1
ATOM 8001 N N . ALA B 1 400 ? -10.438 -39.375 -11.164 1 93.56 400 ALA B N 1
ATOM 8002 C CA . ALA B 1 400 ? -10.344 -39.625 -9.727 1 93.56 400 ALA B CA 1
ATOM 8003 C C . ALA B 1 400 ? -11.578 -39.062 -9 1 93.56 400 ALA B C 1
ATOM 8005 O O . ALA B 1 400 ? -12.344 -38.281 -9.562 1 93.56 400 ALA B O 1
ATOM 8006 N N . GLN B 1 401 ? -11.742 -39.469 -7.781 1 90.12 401 GLN B N 1
ATOM 8007 C CA . GLN B 1 401 ? -12.922 -39.094 -7.008 1 90.12 401 GLN B CA 1
ATOM 8008 C C . GLN B 1 401 ? -12.695 -37.781 -6.262 1 90.12 401 GLN B C 1
ATOM 8010 O O . GLN B 1 401 ? -13.648 -37.156 -5.809 1 90.12 401 GLN B O 1
ATOM 8015 N N . ASP B 1 402 ? -11.445 -37.438 -6.137 1 93.12 402 ASP B N 1
ATOM 8016 C CA . ASP B 1 402 ? -11.078 -36.188 -5.484 1 93.12 402 ASP B CA 1
ATOM 8017 C C . ASP B 1 402 ? -9.906 -35.531 -6.199 1 93.12 402 ASP B C 1
ATOM 8019 O O . ASP B 1 402 ? -9.336 -36.094 -7.137 1 93.12 402 ASP B O 1
ATOM 8023 N N . SER B 1 403 ? -9.703 -34.281 -5.789 1 94.75 403 SER B N 1
ATOM 8024 C CA . SER B 1 403 ? -8.688 -33.5 -6.484 1 94.75 403 SER B CA 1
ATOM 8025 C C . SER B 1 403 ? -7.359 -33.531 -5.742 1 94.75 403 SER B C 1
ATOM 8027 O O . SER B 1 403 ? -7.293 -33.188 -4.559 1 94.75 403 SER B O 1
ATOM 8029 N N . ILE B 1 404 ? -6.379 -33.844 -6.406 1 94.94 404 ILE B N 1
ATOM 8030 C CA . ILE B 1 404 ? -5.035 -33.875 -5.84 1 94.94 404 ILE B CA 1
ATOM 8031 C C . ILE B 1 404 ? -4.512 -32.469 -5.648 1 94.94 404 ILE B C 1
ATOM 8033 O O . ILE B 1 404 ? -3.605 -32.219 -4.848 1 94.94 404 ILE B O 1
ATOM 8037 N N . ILE B 1 405 ? -4.98 -31.469 -6.395 1 93.25 405 ILE B N 1
ATOM 8038 C CA . ILE B 1 405 ? -4.629 -30.047 -6.281 1 93.25 405 ILE B CA 1
ATOM 8039 C C . ILE B 1 405 ? -5.816 -29.266 -5.715 1 93.25 405 ILE B C 1
ATOM 8041 O O . ILE B 1 405 ? -6.918 -29.312 -6.266 1 93.25 405 ILE B O 1
ATOM 8045 N N . PRO B 1 406 ? -5.703 -28.609 -4.656 1 89.56 406 PRO B N 1
ATOM 8046 C CA . PRO B 1 406 ? -4.441 -28.344 -3.959 1 89.56 406 PRO B CA 1
ATOM 8047 C C . PRO B 1 406 ? -4.125 -29.391 -2.896 1 89.56 406 PRO B C 1
ATOM 8049 O O . PRO B 1 406 ? -2.98 -29.5 -2.447 1 89.56 406 PRO B O 1
ATOM 8052 N N . GLY B 1 407 ? -5.062 -30.031 -2.547 1 90.25 407 GLY B N 1
ATOM 8053 C CA . GLY B 1 407 ? -5.02 -30.906 -1.386 1 90.25 407 GLY B CA 1
ATOM 8054 C C . GLY B 1 407 ? -6.141 -30.641 -0.397 1 90.25 407 GLY B C 1
ATOM 8055 O O . GLY B 1 407 ? -7.25 -30.281 -0.792 1 90.25 407 GLY B O 1
ATOM 8056 N N . PRO B 1 408 ? -5.77 -30.938 0.854 1 91.06 408 PRO B N 1
ATOM 8057 C CA . PRO B 1 408 ? -6.832 -30.781 1.852 1 91.06 408 PRO B CA 1
ATOM 8058 C C . PRO B 1 408 ? -7.23 -29.328 2.072 1 91.06 408 PRO B C 1
ATOM 8060 O O . PRO B 1 408 ? -6.418 -28.422 1.861 1 91.06 408 PRO B O 1
ATOM 8063 N N . ASP B 1 409 ? -8.359 -29.203 2.541 1 91.12 409 ASP B N 1
ATOM 8064 C CA . ASP B 1 409 ? -8.906 -27.891 2.828 1 91.12 409 ASP B CA 1
ATOM 8065 C C . ASP B 1 409 ? -7.973 -27.094 3.734 1 91.12 409 ASP B C 1
ATOM 8067 O O . ASP B 1 409 ? -7.531 -27.578 4.773 1 91.12 409 ASP B O 1
ATOM 8071 N N . LEU B 1 410 ? -7.617 -25.906 3.273 1 92.75 410 LEU B N 1
ATOM 8072 C CA . LEU B 1 410 ? -6.816 -24.938 4.008 1 92.75 410 LEU B CA 1
ATOM 8073 C C . LEU B 1 410 ? -5.395 -25.453 4.211 1 92.75 410 LEU B C 1
ATOM 8075 O O . LEU B 1 410 ? -4.617 -24.859 4.965 1 92.75 410 LEU B O 1
ATOM 8079 N N . GLY B 1 411 ? -5.102 -26.594 3.666 1 92.12 411 GLY B N 1
ATOM 8080 C CA . GLY B 1 411 ? -3.762 -27.141 3.797 1 92.12 411 GLY B CA 1
ATOM 8081 C C . GLY B 1 411 ? -3.523 -27.828 5.133 1 92.12 411 GLY B C 1
ATOM 8082 O O . GLY B 1 411 ? -2.389 -27.891 5.609 1 92.12 411 GLY B O 1
ATOM 8083 N N . LYS B 1 412 ? -4.566 -28.25 5.723 1 92.94 412 LYS B N 1
ATOM 8084 C CA . LYS B 1 412 ? -4.453 -28.891 7.031 1 92.94 412 LYS B CA 1
ATOM 8085 C C . LYS B 1 412 ? -4.113 -30.375 6.891 1 92.94 412 LYS B C 1
ATOM 8087 O O . LYS B 1 412 ? -4.625 -31.047 6 1 92.94 412 LYS B O 1
ATOM 8092 N N . ASP B 1 413 ? -3.234 -30.844 7.711 1 93.62 413 ASP B N 1
ATOM 8093 C CA . ASP B 1 413 ? -2.873 -32.25 7.801 1 93.62 413 ASP B CA 1
ATOM 8094 C C . ASP B 1 413 ? -2.553 -32.844 6.422 1 93.62 413 ASP B C 1
ATOM 8096 O O . ASP B 1 413 ? -3.088 -33.875 6.039 1 93.62 413 ASP B O 1
ATOM 8100 N N . LYS B 1 414 ? -1.731 -32.188 5.727 1 94.5 414 LYS B N 1
ATOM 8101 C CA . LYS B 1 414 ? -1.442 -32.531 4.328 1 94.5 414 LYS B CA 1
ATOM 8102 C C . LYS B 1 414 ? -0.895 -33.938 4.191 1 94.5 414 LYS B C 1
ATOM 8104 O O . LYS B 1 414 ? -1.398 -34.719 3.393 1 94.5 414 LYS B O 1
ATOM 8109 N N . LEU B 1 415 ? 0.127 -34.219 4.996 1 94.94 415 LEU B N 1
ATOM 8110 C CA . LEU B 1 415 ? 0.771 -35.531 4.883 1 94.94 415 LEU B CA 1
ATOM 8111 C C . LEU B 1 415 ? -0.236 -36.656 5.098 1 94.94 415 LEU B C 1
ATOM 8113 O O . LEU B 1 415 ? -0.287 -37.594 4.316 1 94.94 415 LEU B O 1
ATOM 8117 N N . GLU B 1 416 ? -1.021 -36.5 6.141 1 95.75 416 GLU B N 1
ATOM 8118 C CA . GLU B 1 416 ? -2.02 -37.531 6.449 1 95.75 416 GLU B CA 1
ATOM 8119 C C . GLU B 1 416 ? -3.062 -37.625 5.34 1 95.75 416 GLU B C 1
ATOM 8121 O O . GLU B 1 416 ? -3.453 -38.75 4.949 1 95.75 416 GLU B O 1
ATOM 8126 N N . TRP B 1 417 ? -3.527 -36.531 4.922 1 95.88 417 TRP B N 1
ATOM 8127 C CA . TRP B 1 417 ? -4.57 -36.5 3.902 1 95.88 417 TRP B CA 1
ATOM 8128 C C . TRP B 1 417 ? -4.094 -37.156 2.609 1 95.88 417 TRP B C 1
ATOM 8130 O O . TRP B 1 417 ? -4.777 -38 2.049 1 95.88 417 TRP B O 1
ATOM 8140 N N . PHE B 1 418 ? -2.889 -36.781 2.152 1 96.62 418 PHE B N 1
ATOM 8141 C CA . PHE B 1 418 ? -2.338 -37.375 0.931 1 96.62 418 PHE B CA 1
ATOM 8142 C C . PHE B 1 418 ? -2.041 -38.844 1.119 1 96.62 418 PHE B C 1
ATOM 8144 O O . PHE B 1 418 ? -2.268 -39.656 0.213 1 96.62 418 PHE B O 1
ATOM 8151 N N . SER B 1 419 ? -1.501 -39.188 2.254 1 96.31 419 SER B N 1
ATOM 8152 C CA . SER B 1 419 ? -1.212 -40.594 2.547 1 96.31 419 SER B CA 1
ATOM 8153 C C . SER B 1 419 ? -2.459 -41.438 2.398 1 96.31 419 SER B C 1
ATOM 8155 O O . SER B 1 419 ? -2.426 -42.469 1.731 1 96.31 419 SER B O 1
ATOM 8157 N N . ARG B 1 420 ? -3.57 -41 2.965 1 95.06 420 ARG B N 1
ATOM 8158 C CA . ARG B 1 420 ? -4.832 -41.719 2.863 1 95.06 420 ARG B CA 1
ATOM 8159 C C . ARG B 1 420 ? -5.336 -41.75 1.424 1 95.06 420 ARG B C 1
ATOM 8161 O O . ARG B 1 420 ? -5.879 -42.781 0.97 1 95.06 420 ARG B O 1
ATOM 8168 N N . GLY B 1 421 ? -5.129 -40.688 0.762 1 94.81 421 GLY B N 1
ATOM 8169 C CA . GLY B 1 421 ? -5.625 -40.562 -0.599 1 94.81 421 GLY B CA 1
ATOM 8170 C C . GLY B 1 421 ? -4.957 -41.5 -1.572 1 94.81 421 GLY B C 1
ATOM 8171 O O . GLY B 1 421 ? -5.598 -42 -2.5 1 94.81 421 GLY B O 1
ATOM 8172 N N . PHE B 1 422 ? -3.682 -41.844 -1.341 1 94.62 422 PHE B N 1
ATOM 8173 C CA . PHE B 1 422 ? -2.9 -42.625 -2.287 1 94.62 422 PHE B CA 1
ATOM 8174 C C . PHE B 1 422 ? -2.984 -44.094 -1.955 1 94.62 422 PHE B C 1
ATOM 8176 O O . PHE B 1 422 ? -2.414 -44.938 -2.664 1 94.62 422 PHE B O 1
ATOM 8183 N N . LYS B 1 423 ? -3.67 -44.438 -0.923 1 92 423 LYS B N 1
ATOM 8184 C CA . LYS B 1 423 ? -3.799 -45.844 -0.566 1 92 423 LYS B CA 1
ATOM 8185 C C . LYS B 1 423 ? -4.531 -46.625 -1.655 1 92 423 LYS B C 1
ATOM 8187 O O . LYS B 1 423 ? -5.371 -46.062 -2.367 1 92 423 LYS B O 1
ATOM 8192 N N . LYS B 1 424 ? -4.188 -47.844 -1.708 1 87.38 424 LYS B N 1
ATOM 8193 C CA . LYS B 1 424 ? -4.797 -48.719 -2.709 1 87.38 424 LYS B CA 1
ATOM 8194 C C . LYS B 1 424 ? -6.277 -48.938 -2.416 1 87.38 424 LYS B C 1
ATOM 8196 O O . LYS B 1 424 ? -6.684 -49 -1.255 1 87.38 424 LYS B O 1
ATOM 8201 N N . VAL B 1 425 ? -6.973 -48.969 -3.432 1 80.25 425 VAL B N 1
ATOM 8202 C CA . VAL B 1 425 ? -8.406 -49.25 -3.334 1 80.25 425 VAL B CA 1
ATOM 8203 C C . VAL B 1 425 ? -8.672 -50.719 -3.645 1 80.25 425 VAL B C 1
ATOM 8205 O O . VAL B 1 425 ? -8.172 -51.25 -4.641 1 80.25 425 VAL B O 1
ATOM 8208 N N . ASP B 1 426 ? -9.344 -51.406 -2.736 1 72.38 426 ASP B N 1
ATOM 8209 C CA . ASP B 1 426 ? -9.586 -52.844 -2.943 1 72.38 426 ASP B CA 1
ATOM 8210 C C . ASP B 1 426 ? -11.008 -53.094 -3.447 1 72.38 426 ASP B C 1
ATOM 8212 O O . ASP B 1 426 ? -11.328 -54.188 -3.9 1 72.38 426 ASP B O 1
ATOM 8216 N N . SER B 1 427 ? -11.883 -52.25 -3.229 1 66.12 427 SER B N 1
ATOM 8217 C CA . SER B 1 427 ? -13.25 -52.5 -3.678 1 66.12 427 SER B CA 1
ATOM 8218 C C . SER B 1 427 ? -13.828 -51.281 -4.387 1 66.12 427 SER B C 1
ATOM 8220 O O . SER B 1 427 ? -13.32 -50.156 -4.234 1 66.12 427 SER B O 1
ATOM 8222 N N . TYR B 1 428 ? -14.68 -51.594 -5.422 1 57.22 428 TYR B N 1
ATOM 8223 C CA . TYR B 1 428 ? -15.305 -50.656 -6.32 1 57.22 428 TYR B CA 1
ATOM 8224 C C . TYR B 1 428 ? -16.281 -49.75 -5.57 1 57.22 428 TYR B C 1
ATOM 8226 O O . TYR B 1 428 ? -16.922 -48.875 -6.164 1 57.22 428 TYR B O 1
ATOM 8234 N N . ASP B 1 429 ? -16.531 -49.969 -4.344 1 51.69 429 ASP B N 1
ATOM 8235 C CA . ASP B 1 429 ? -17.688 -49.188 -3.875 1 51.69 429 ASP B CA 1
ATOM 8236 C C . ASP B 1 429 ? -17.516 -47.688 -4.176 1 51.69 429 ASP B C 1
ATOM 8238 O O . ASP B 1 429 ? -16.547 -47.094 -3.723 1 51.69 429 ASP B O 1
ATOM 8242 N N . ASP B 1 430 ? -17.938 -47.375 -5.367 1 49.59 430 ASP B N 1
ATOM 8243 C CA . ASP B 1 430 ? -18.016 -46.031 -5.883 1 49.59 430 ASP B CA 1
ATOM 8244 C C . ASP B 1 430 ? -18.5 -45.062 -4.809 1 49.59 430 ASP B C 1
ATOM 8246 O O . ASP B 1 430 ? -19.172 -44.062 -5.117 1 49.59 430 ASP B O 1
ATOM 8250 N N . HIS B 1 431 ? -18.5 -45.469 -3.562 1 51.12 431 HIS B N 1
ATOM 8251 C CA . HIS B 1 431 ? -19.172 -44.469 -2.723 1 51.12 431 HIS B CA 1
ATOM 8252 C C . HIS B 1 431 ? -18.297 -43.219 -2.568 1 51.12 431 HIS B C 1
ATOM 8254 O O . HIS B 1 431 ? -17.078 -43.312 -2.479 1 51.12 431 HIS B O 1
ATOM 8260 N N . SER B 1 432 ? -18.969 -42.031 -2.936 1 53.94 432 SER B N 1
ATOM 8261 C CA . SER B 1 432 ? -18.609 -40.594 -2.879 1 53.94 432 SER B CA 1
ATOM 8262 C C . SER B 1 432 ? -17.812 -40.281 -1.615 1 53.94 432 SER B C 1
ATOM 8264 O O . SER B 1 432 ? -17.109 -39.281 -1.562 1 53.94 432 SER B O 1
ATOM 8266 N N . ASN B 1 433 ? -17.844 -41.219 -0.689 1 60.44 433 ASN B N 1
ATOM 8267 C CA . ASN B 1 433 ? -17.234 -40.812 0.578 1 60.44 433 ASN B CA 1
ATOM 8268 C C . ASN B 1 433 ? -16.109 -41.75 0.998 1 60.44 433 ASN B C 1
ATOM 8270 O O . ASN B 1 433 ? -16.156 -42.312 2.092 1 60.44 433 ASN B O 1
ATOM 8274 N N . MET B 1 434 ? -15.156 -42 0.029 1 70.19 434 MET B N 1
ATOM 8275 C CA . MET B 1 434 ? -14.023 -42.844 0.359 1 70.19 434 MET B CA 1
ATOM 8276 C C . MET B 1 434 ? -13.109 -42.188 1.378 1 70.19 434 MET B C 1
ATOM 8278 O O . MET B 1 434 ? -12.75 -41.031 1.227 1 70.19 434 MET B O 1
ATOM 8282 N N . GLU B 1 435 ? -12.977 -42.906 2.369 1 78.06 435 GLU B N 1
ATOM 8283 C CA . GLU B 1 435 ? -12.047 -42.406 3.387 1 78.06 435 GLU B CA 1
ATOM 8284 C C . GLU B 1 435 ? -10.602 -42.594 2.953 1 78.06 435 GLU B C 1
ATOM 8286 O O . GLU B 1 435 ? -9.703 -41.906 3.428 1 78.06 435 GLU B O 1
ATOM 8291 N N . GLU B 1 436 ? -10.477 -43.625 2.062 1 84.62 436 GLU B N 1
ATOM 8292 C CA . GLU B 1 436 ? -9.141 -43.906 1.56 1 84.62 436 GLU B CA 1
ATOM 8293 C C . GLU B 1 436 ? -9.148 -44.125 0.051 1 84.62 436 GLU B C 1
ATOM 8295 O O . GLU B 1 436 ? -10.195 -44.469 -0.523 1 84.62 436 GLU B O 1
ATOM 8300 N N . GLY B 1 437 ? -7.996 -43.781 -0.616 1 89.88 437 GLY B N 1
ATOM 8301 C CA . GLY B 1 437 ? -7.836 -44.062 -2.037 1 89.88 437 GLY B CA 1
ATOM 8302 C C . GLY B 1 437 ? -8.609 -43.094 -2.914 1 89.88 437 GLY B C 1
ATOM 8303 O O . GLY B 1 437 ? -8.883 -43.375 -4.078 1 89.88 437 GLY B O 1
ATOM 8304 N N . PHE B 1 438 ? -9.031 -42.031 -2.352 1 90.25 438 PHE B N 1
ATOM 8305 C CA . PHE B 1 438 ? -9.891 -41.094 -3.076 1 90.25 438 PHE B CA 1
ATOM 8306 C C . PHE B 1 438 ? -9.102 -40.375 -4.16 1 90.25 438 PHE B C 1
ATOM 8308 O O . PHE B 1 438 ? -9.688 -39.719 -5.035 1 90.25 438 PHE B O 1
ATOM 8315 N N . LEU B 1 439 ? -7.781 -40.531 -4.168 1 93.56 439 LEU B N 1
ATOM 8316 C CA . LEU B 1 439 ? -6.961 -39.938 -5.223 1 93.56 439 LEU B CA 1
ATOM 8317 C C . LEU B 1 439 ? -6.621 -40.969 -6.285 1 93.56 439 LEU B C 1
ATOM 8319 O O . LEU B 1 439 ? -5.816 -40.719 -7.184 1 93.56 439 LEU B O 1
ATOM 8323 N N . PHE B 1 440 ? -7.164 -42.156 -6.188 1 92.25 440 PHE B N 1
ATOM 8324 C CA . PHE B 1 440 ? -6.949 -43.25 -7.148 1 92.25 440 PHE B CA 1
ATOM 8325 C C . PHE B 1 440 ? -7.539 -42.875 -8.508 1 92.25 440 PHE B C 1
ATOM 8327 O O . PHE B 1 440 ? -8.758 -42.812 -8.664 1 92.25 440 PHE B O 1
ATOM 8334 N N . ALA B 1 441 ? -6.715 -42.625 -9.477 1 94 441 ALA B N 1
ATOM 8335 C CA . ALA B 1 441 ? -7.125 -42.219 -10.82 1 94 441 ALA B CA 1
ATOM 8336 C C . ALA B 1 441 ? -7.094 -43.406 -11.789 1 94 441 ALA B C 1
ATOM 8338 O O . ALA B 1 441 ? -6.18 -44.219 -11.742 1 94 441 ALA B O 1
ATOM 8339 N N . ARG B 1 442 ? -8.117 -43.469 -12.672 1 94.06 442 ARG B N 1
ATOM 8340 C CA . ARG B 1 442 ? -8.211 -44.531 -13.656 1 94.06 442 ARG B CA 1
ATOM 8341 C C . ARG B 1 442 ? -8.672 -44 -15.008 1 94.06 442 ARG B C 1
ATOM 8343 O O . ARG B 1 442 ? -9.5 -43.094 -15.078 1 94.06 442 ARG B O 1
ATOM 8350 N N . PRO B 1 443 ? -8.125 -44.656 -16.047 1 96.38 443 PRO B N 1
ATOM 8351 C CA . PRO B 1 443 ? -8.648 -44.312 -17.375 1 96.38 443 PRO B CA 1
ATOM 8352 C C . PRO B 1 443 ? -10.164 -44.5 -17.469 1 96.38 443 PRO B C 1
ATOM 8354 O O . PRO B 1 443 ? -10.711 -45.5 -17 1 96.38 443 PRO B O 1
ATOM 8357 N N . TYR B 1 444 ? -10.781 -43.531 -17.984 1 96.25 444 TYR B N 1
ATOM 8358 C CA . TYR B 1 444 ? -12.234 -43.406 -18.047 1 96.25 444 TYR B CA 1
ATOM 8359 C C . TYR B 1 444 ? -12.664 -42.906 -19.422 1 96.25 444 TYR B C 1
ATOM 8361 O O . TYR B 1 444 ? -11.953 -42.094 -20.047 1 96.25 444 TYR B O 1
ATOM 8369 N N . GLU B 1 445 ? -13.852 -43.375 -19.859 1 96.81 445 GLU B N 1
ATOM 8370 C CA . GLU B 1 445 ? -14.359 -42.969 -21.188 1 96.81 445 GLU B CA 1
ATOM 8371 C C . GLU B 1 445 ? -15.727 -42.312 -21.062 1 96.81 445 GLU B C 1
ATOM 8373 O O . GLU B 1 445 ? -16.594 -42.812 -20.344 1 96.81 445 GLU B O 1
ATOM 8378 N N . TRP B 1 446 ? -15.906 -41.188 -21.688 1 98.12 446 TRP B N 1
ATOM 8379 C CA . TRP B 1 446 ? -17.188 -40.531 -21.922 1 98.12 446 TRP B CA 1
ATOM 8380 C C . TRP B 1 446 ? -17.547 -40.531 -23.406 1 98.12 446 TRP B C 1
ATOM 8382 O O . TRP B 1 446 ? -16.828 -39.969 -24.219 1 98.12 446 TRP B O 1
ATOM 8392 N N . ARG B 1 447 ? -18.594 -41.125 -23.75 1 98.31 447 ARG B N 1
ATOM 8393 C CA . ARG B 1 447 ? -19.109 -41.094 -25.109 1 98.31 447 ARG B CA 1
ATOM 8394 C C . ARG B 1 447 ? -20.297 -40.125 -25.219 1 98.31 447 ARG B C 1
ATOM 8396 O O . ARG B 1 447 ? -21.359 -40.406 -24.641 1 98.31 447 ARG B O 1
ATOM 8403 N N . LEU B 1 448 ? -20.062 -39.094 -25.891 1 98.75 448 LEU B N 1
ATOM 8404 C CA . LEU B 1 448 ? -21.031 -38.031 -26.031 1 98.75 448 LEU B CA 1
ATOM 8405 C C . LEU B 1 448 ? -21.766 -38.094 -27.359 1 98.75 448 LEU B C 1
ATOM 8407 O O . LEU B 1 448 ? -21.172 -37.844 -28.406 1 98.75 448 LEU B O 1
ATOM 8411 N N . ASN B 1 449 ? -23.031 -38.375 -27.312 1 98.62 449 ASN B N 1
ATOM 8412 C CA . ASN B 1 449 ? -23.797 -38.5 -28.547 1 98.62 449 ASN B CA 1
ATOM 8413 C C . ASN B 1 449 ? -24.266 -37.125 -29.047 1 98.62 449 ASN B C 1
ATOM 8415 O O . ASN B 1 449 ? -25.156 -36.531 -28.469 1 98.62 449 ASN B O 1
ATOM 8419 N N . MET B 1 450 ? -23.766 -36.75 -30.125 1 97.88 450 MET B N 1
ATOM 8420 C CA . MET B 1 450 ? -24 -35.406 -30.656 1 97.88 450 MET B CA 1
ATOM 8421 C C . MET B 1 450 ? -25.391 -35.312 -31.266 1 97.88 450 MET B C 1
ATOM 8423 O O . MET B 1 450 ? -25.906 -34.188 -31.469 1 97.88 450 MET B O 1
ATOM 8427 N N . LYS B 1 451 ? -26.031 -36.406 -31.5 1 97.12 451 LYS B N 1
ATOM 8428 C CA . LYS B 1 451 ? -27.375 -36.406 -32.062 1 97.12 451 LYS B CA 1
ATOM 8429 C C . LYS B 1 451 ? -28.438 -36.406 -30.969 1 97.12 451 LYS B C 1
ATOM 8431 O O . LYS B 1 451 ? -29.391 -35.625 -31 1 97.12 451 LYS B O 1
ATOM 8436 N N . THR B 1 452 ? -28.234 -37.219 -29.953 1 97.38 452 THR B N 1
ATOM 8437 C CA . THR B 1 452 ? -29.281 -37.438 -28.953 1 97.38 452 THR B CA 1
ATOM 8438 C C . THR B 1 452 ? -29 -36.625 -27.688 1 97.38 452 THR B C 1
ATOM 8440 O O . THR B 1 452 ? -29.906 -36.406 -26.875 1 97.38 452 THR B O 1
ATOM 8443 N N . GLY B 1 453 ? -27.781 -36.375 -27.469 1 96.75 453 GLY B N 1
ATOM 8444 C CA . GLY B 1 453 ? -27.406 -35.688 -26.266 1 96.75 453 GLY B CA 1
ATOM 8445 C C . GLY B 1 453 ? -27.109 -36.594 -25.094 1 96.75 453 GLY B C 1
ATOM 8446 O O . GLY B 1 453 ? -26.703 -36.156 -24.016 1 96.75 453 GLY B O 1
ATOM 8447 N N . GLN B 1 454 ? -27.172 -37.844 -25.344 1 97.25 454 GLN B N 1
ATOM 8448 C CA . GLN B 1 454 ? -26.953 -38.812 -24.281 1 97.25 454 GLN B CA 1
ATOM 8449 C C . GLN B 1 454 ? -25.469 -39 -24.031 1 97.25 454 GLN B C 1
ATOM 8451 O O . GLN B 1 454 ? -24.641 -38.844 -24.938 1 97.25 454 GLN B O 1
ATOM 8456 N N . VAL B 1 455 ? -25.156 -39.375 -22.781 1 98.06 455 VAL B N 1
ATOM 8457 C CA . VAL B 1 455 ? -23.781 -39.656 -22.375 1 98.06 455 VAL B CA 1
ATOM 8458 C C . VAL B 1 455 ? -23.688 -41.094 -21.875 1 98.06 455 VAL B C 1
ATOM 8460 O O . VAL B 1 455 ? -24.516 -41.562 -21.062 1 98.06 455 VAL B O 1
ATOM 8463 N N . LYS B 1 456 ? -22.781 -41.844 -22.422 1 96.94 456 LYS B N 1
ATOM 8464 C CA . LYS B 1 456 ? -22.344 -43.094 -21.828 1 96.94 456 LYS B CA 1
ATOM 8465 C C . LYS B 1 456 ? -20.938 -42.969 -21.266 1 96.94 456 LYS B C 1
ATOM 8467 O O . LYS B 1 456 ? -20.047 -42.406 -21.891 1 96.94 456 LYS B O 1
ATOM 8472 N N . GLU B 1 457 ? -20.734 -43.375 -20.109 1 95.62 457 GLU B N 1
ATOM 8473 C CA . GLU B 1 457 ? -19.422 -43.25 -19.5 1 95.62 457 GLU B CA 1
ATOM 8474 C C . GLU B 1 457 ? -19.062 -44.531 -18.703 1 95.62 457 GLU B C 1
ATOM 8476 O O . GLU B 1 457 ? -19.953 -45.188 -18.172 1 95.62 457 GLU B O 1
ATOM 8481 N N . ARG B 1 458 ? -17.75 -44.875 -18.672 1 93.31 458 ARG B N 1
ATOM 8482 C CA . ARG B 1 458 ? -17.312 -46.094 -18 1 93.31 458 ARG B CA 1
ATOM 8483 C C . ARG B 1 458 ? -15.805 -46.062 -17.734 1 93.31 458 ARG B C 1
ATOM 8485 O O . ARG B 1 458 ? -15.07 -45.344 -18.422 1 93.31 458 ARG B O 1
ATOM 8492 N N . TYR B 1 459 ? -15.414 -46.906 -16.781 1 92.56 459 TYR B N 1
ATOM 8493 C CA . TYR B 1 459 ? -13.992 -47.188 -16.594 1 92.56 459 TYR B CA 1
ATOM 8494 C C . TYR B 1 459 ? -13.461 -48.125 -17.672 1 92.56 459 TYR B C 1
ATOM 8496 O O . TYR B 1 459 ? -14.141 -49.062 -18.062 1 92.56 459 TYR B O 1
ATOM 8504 N N . LEU B 1 460 ? -12.242 -47.875 -18.109 1 93.06 460 LEU B N 1
ATOM 8505 C CA . LEU B 1 460 ? -11.617 -48.688 -19.141 1 93.06 460 LEU B CA 1
ATOM 8506 C C . LEU B 1 460 ? -10.781 -49.812 -18.531 1 93.06 460 LEU B C 1
ATOM 8508 O O . LEU B 1 460 ? -10.445 -50.781 -19.219 1 93.06 460 LEU B O 1
ATOM 8512 N N . VAL B 1 461 ? -10.422 -49.625 -17.297 1 90.12 461 VAL B N 1
ATOM 8513 C CA . VAL B 1 461 ? -9.531 -50.562 -16.625 1 90.12 461 VAL B CA 1
ATOM 8514 C C . VAL B 1 461 ? -10.062 -50.875 -15.234 1 90.12 461 VAL B C 1
ATOM 8516 O O . VAL B 1 461 ? -10.922 -50.156 -14.711 1 90.12 461 VAL B O 1
ATOM 8519 N N . GLY B 1 462 ? -9.508 -51.906 -14.633 1 86.56 462 GLY B N 1
ATOM 8520 C CA . GLY B 1 462 ? -9.906 -52.312 -13.297 1 86.56 462 GLY B CA 1
ATOM 8521 C C . GLY B 1 462 ? -9.188 -51.531 -12.203 1 86.56 462 GLY B C 1
ATOM 8522 O O . GLY B 1 462 ? -8.797 -50.375 -12.406 1 86.56 462 GLY B O 1
ATOM 8523 N N . LEU B 1 463 ? -9.109 -52.125 -11 1 85.69 463 LEU B N 1
ATOM 8524 C CA . LEU B 1 463 ? -8.609 -51.438 -9.82 1 85.69 463 LEU B CA 1
ATOM 8525 C C . LEU B 1 463 ? -7.184 -51.844 -9.492 1 85.69 463 LEU B C 1
ATOM 8527 O O . LEU B 1 463 ? -6.715 -51.656 -8.367 1 85.69 463 LEU B O 1
ATOM 8531 N N . GLN B 1 464 ? -6.578 -52.438 -10.469 1 82.19 464 GLN B N 1
ATOM 8532 C CA . GLN B 1 464 ? -5.25 -52.969 -10.18 1 82.19 464 GLN B CA 1
ATOM 8533 C C . GLN B 1 464 ? -4.266 -51.844 -9.852 1 82.19 464 GLN B C 1
ATOM 8535 O O . GLN B 1 464 ? -3.51 -51.938 -8.883 1 82.19 464 GLN B O 1
ATOM 8540 N N . PHE B 1 465 ? -4.258 -50.781 -10.648 1 86.12 465 PHE B N 1
ATOM 8541 C CA . PHE B 1 465 ? -3.352 -49.688 -10.43 1 86.12 465 PHE B CA 1
ATOM 8542 C C . PHE B 1 465 ? -4.07 -48.344 -10.648 1 86.12 465 PHE B C 1
ATOM 8544 O O . PHE B 1 465 ? -4.98 -48.25 -11.477 1 86.12 465 PHE B O 1
ATOM 8551 N N . SER B 1 466 ? -3.664 -47.438 -9.789 1 93.38 466 SER B N 1
ATOM 8552 C CA . SER B 1 466 ? -3.918 -46.031 -10.156 1 93.38 466 SER B CA 1
ATOM 8553 C C . SER B 1 466 ? -3.006 -45.594 -11.297 1 93.38 466 SER B C 1
ATOM 8555 O O . SER B 1 466 ? -1.833 -45.969 -11.344 1 93.38 466 SER B O 1
ATOM 8557 N N . MET B 1 467 ? -3.59 -44.844 -12.297 1 95.38 467 MET B N 1
ATOM 8558 C CA . MET B 1 467 ? -2.869 -44.469 -13.508 1 95.38 467 MET B CA 1
ATOM 8559 C C . MET B 1 467 ? -3.074 -43 -13.82 1 95.38 467 MET B C 1
ATOM 8561 O O . MET B 1 467 ? -4.176 -42.469 -13.656 1 95.38 467 MET B O 1
ATOM 8565 N N . ASP B 1 468 ? -2.012 -42.406 -14.188 1 96.94 468 ASP B N 1
ATOM 8566 C CA . ASP B 1 468 ? -2.117 -41.031 -14.633 1 96.94 468 ASP B CA 1
ATOM 8567 C C . ASP B 1 468 ? -0.97 -40.656 -15.578 1 96.94 468 ASP B C 1
ATOM 8569 O O . ASP B 1 468 ? -0.229 -41.531 -16.031 1 96.94 468 ASP B O 1
ATOM 8573 N N . PHE B 1 469 ? -0.919 -39.344 -16.016 1 97.81 469 PHE B N 1
ATOM 8574 C CA . PHE B 1 469 ? 0.063 -38.812 -16.953 1 97.81 469 PHE B CA 1
ATOM 8575 C C . PHE B 1 469 ? 0.012 -39.594 -18.266 1 97.81 469 PHE B C 1
ATOM 8577 O O . PHE B 1 469 ? 1.014 -40.188 -18.688 1 97.81 469 PHE B O 1
ATOM 8584 N N . PRO B 1 470 ? -1.068 -39.531 -18.891 1 98.06 470 PRO B N 1
ATOM 8585 C CA . PRO B 1 470 ? -1.271 -40.312 -20.109 1 98.06 470 PRO B CA 1
ATOM 8586 C C . PRO B 1 470 ? -0.391 -39.844 -21.266 1 98.06 470 PRO B C 1
ATOM 8588 O O . PRO B 1 470 ? -0.065 -38.656 -21.359 1 98.06 470 PRO B O 1
ATOM 8591 N N . ILE B 1 471 ? -0.065 -40.812 -22.109 1 98 471 ILE B N 1
ATOM 8592 C CA . ILE B 1 471 ? 0.794 -40.625 -23.281 1 98 471 ILE B CA 1
ATOM 8593 C C . ILE B 1 471 ? 0.176 -41.281 -24.5 1 98 471 ILE B C 1
ATOM 8595 O O . ILE B 1 471 ? -0.353 -42.406 -24.391 1 98 471 ILE B O 1
ATOM 8599 N N . ILE B 1 472 ? 0.193 -40.594 -25.578 1 97.62 472 ILE B N 1
ATOM 8600 C CA . ILE B 1 472 ? -0.15 -41.219 -26.859 1 97.62 472 ILE B CA 1
ATOM 8601 C C . ILE B 1 472 ? 0.879 -40.844 -27.922 1 97.62 472 ILE B C 1
ATOM 8603 O O . ILE B 1 472 ? 1.717 -39.969 -27.688 1 97.62 472 ILE B O 1
ATOM 8607 N N . ASN B 1 473 ? 0.851 -41.625 -29.016 1 97 473 ASN B N 1
ATOM 8608 C CA . ASN B 1 473 ? 1.504 -41.125 -30.219 1 97 473 ASN B CA 1
ATOM 8609 C C . ASN B 1 473 ? 0.88 -39.812 -30.672 1 97 473 ASN B C 1
ATOM 8611 O O . ASN B 1 473 ? -0.257 -39.781 -31.156 1 97 473 ASN B O 1
ATOM 8615 N N . HIS B 1 474 ? 1.63 -38.781 -30.625 1 93.19 474 HIS B N 1
ATOM 8616 C CA . HIS B 1 474 ? 1.092 -37.438 -30.797 1 93.19 474 HIS B CA 1
ATOM 8617 C C . HIS B 1 474 ? 0.528 -37.25 -32.219 1 93.19 474 HIS B C 1
ATOM 8619 O O . HIS B 1 474 ? -0.254 -36.344 -32.438 1 93.19 474 HIS B O 1
ATOM 8625 N N . ASN B 1 475 ? 0.916 -38.094 -33.094 1 93.19 475 ASN B N 1
ATOM 8626 C CA . ASN B 1 475 ? 0.358 -38.031 -34.438 1 93.19 475 ASN B CA 1
ATOM 8627 C C . ASN B 1 475 ? -1.126 -38.406 -34.469 1 93.19 475 ASN B C 1
ATOM 8629 O O . ASN B 1 475 ? -1.823 -38.156 -35.438 1 93.19 475 ASN B O 1
ATOM 8633 N N . PHE B 1 476 ? -1.542 -38.875 -33.375 1 95.62 476 PHE B N 1
ATOM 8634 C CA . PHE B 1 476 ? -2.926 -39.344 -33.312 1 95.62 476 PHE B CA 1
ATOM 8635 C C . PHE B 1 476 ? -3.746 -38.469 -32.375 1 95.62 476 PHE B C 1
ATOM 8637 O O . PHE B 1 476 ? -4.871 -38.812 -32 1 95.62 476 PHE B O 1
ATOM 8644 N N . THR B 1 477 ? -3.217 -37.375 -31.938 1 96.31 477 THR B N 1
ATOM 8645 C CA . THR B 1 477 ? -3.982 -36.438 -31.125 1 96.31 477 THR B CA 1
ATOM 8646 C C . THR B 1 477 ? -5.234 -35.969 -31.875 1 96.31 477 THR B C 1
ATOM 8648 O O . THR B 1 477 ? -5.152 -35.5 -33 1 96.31 477 THR B O 1
ATOM 8651 N N . GLY B 1 478 ? -6.332 -36.156 -31.266 1 97.75 478 GLY B N 1
ATOM 8652 C CA . GLY B 1 478 ? -7.594 -35.719 -31.859 1 97.75 478 GLY B CA 1
ATOM 8653 C C . GLY B 1 478 ? -8.188 -36.75 -32.812 1 97.75 478 GLY B C 1
ATOM 8654 O O . GLY B 1 478 ? -9.25 -36.5 -33.375 1 97.75 478 GLY B O 1
ATOM 8655 N N . LEU B 1 479 ? -7.434 -37.812 -33 1 96.88 479 LEU B N 1
ATOM 8656 C CA . LEU B 1 479 ? -7.867 -38.875 -33.875 1 96.88 479 LEU B CA 1
ATOM 8657 C C . LEU B 1 479 ? -8.078 -40.156 -33.062 1 96.88 479 LEU B C 1
ATOM 8659 O O . LEU B 1 479 ? -7.566 -40.312 -31.969 1 96.88 479 LEU B O 1
ATOM 8663 N N . LYS B 1 480 ? -8.844 -41.031 -33.656 1 95.94 480 LYS B N 1
ATOM 8664 C CA . LYS B 1 480 ? -9.102 -42.312 -33 1 95.94 480 LYS B CA 1
ATOM 8665 C C . LYS B 1 480 ? -7.805 -43.062 -32.719 1 95.94 480 LYS B C 1
ATOM 8667 O O . LYS B 1 480 ? -6.969 -43.219 -33.594 1 95.94 480 LYS B O 1
ATOM 8672 N N . THR B 1 481 ? -7.602 -43.5 -31.5 1 94.88 481 THR B N 1
ATOM 8673 C CA . THR B 1 481 ? -6.371 -44.156 -31.094 1 94.88 481 THR B CA 1
ATOM 8674 C C . THR B 1 481 ? -6.648 -45.594 -30.688 1 94.88 481 THR B C 1
ATOM 8676 O O . THR B 1 481 ? -7.684 -45.875 -30.078 1 94.88 481 THR B O 1
ATOM 8679 N N . LYS B 1 482 ? -5.719 -46.406 -30.953 1 95.44 482 LYS B N 1
ATOM 8680 C CA . LYS B 1 482 ? -5.781 -47.812 -30.594 1 95.44 482 LYS B CA 1
ATOM 8681 C C . LYS B 1 482 ? -4.98 -48.094 -29.312 1 95.44 482 LYS B C 1
ATOM 8683 O O . LYS B 1 482 ? -5.203 -49.094 -28.641 1 95.44 482 LYS B O 1
ATOM 8688 N N . TYR B 1 483 ? -4.078 -47.219 -29.031 1 97.06 483 TYR B N 1
ATOM 8689 C CA . TYR B 1 483 ? -3.189 -47.438 -27.891 1 97.06 483 TYR B CA 1
ATOM 8690 C C . TYR B 1 483 ? -2.992 -46.156 -27.094 1 97.06 483 TYR B C 1
ATOM 8692 O O . TYR B 1 483 ? -3.018 -45.062 -27.656 1 97.06 483 TYR B O 1
ATOM 8700 N N . ALA B 1 484 ? -2.867 -46.312 -25.891 1 97.94 484 ALA B N 1
ATOM 8701 C CA . ALA B 1 484 ? -2.447 -45.25 -24.969 1 97.94 484 ALA B CA 1
ATOM 8702 C C . ALA B 1 484 ? -1.515 -45.781 -23.906 1 97.94 484 ALA B C 1
ATOM 8704 O O . ALA B 1 484 ? -1.475 -47 -23.656 1 97.94 484 ALA B O 1
ATOM 8705 N N . TYR B 1 485 ? -0.738 -44.969 -23.359 1 98.38 485 TYR B N 1
ATOM 8706 C CA . TYR B 1 485 ? 0.175 -45.344 -22.281 1 98.38 485 TYR B CA 1
ATOM 8707 C C . TYR B 1 485 ? -0.027 -44.438 -21.062 1 98.38 485 TYR B C 1
ATOM 8709 O O . TYR B 1 485 ? -0.501 -43.312 -21.188 1 98.38 485 TYR B O 1
ATOM 8717 N N . THR B 1 486 ? 0.252 -44.969 -19.891 1 98.31 486 THR B N 1
ATOM 8718 C CA . THR B 1 486 ? 0.171 -44.219 -18.656 1 98.31 486 THR B CA 1
ATOM 8719 C C . THR B 1 486 ? 1.329 -44.562 -17.719 1 98.31 486 THR B C 1
ATOM 8721 O O . THR B 1 486 ? 2.061 -45.531 -17.969 1 98.31 486 THR B O 1
ATOM 8724 N N . GLN B 1 487 ? 1.547 -43.688 -16.797 1 98.38 487 GLN B N 1
ATOM 8725 C CA . GLN B 1 487 ? 2.408 -44.031 -15.656 1 98.38 487 GLN B CA 1
ATOM 8726 C C . GLN B 1 487 ? 1.604 -44.625 -14.508 1 98.38 487 GLN B C 1
ATOM 8728 O O . GLN B 1 487 ? 0.479 -44.188 -14.242 1 98.38 487 GLN B O 1
ATOM 8733 N N . LEU B 1 488 ? 2.195 -45.625 -13.828 1 97.81 488 LEU B N 1
ATOM 8734 C CA . LEU B 1 488 ? 1.505 -46.344 -12.766 1 97.81 488 LEU B CA 1
ATOM 8735 C C . LEU B 1 488 ? 1.893 -45.812 -11.398 1 97.81 488 LEU B C 1
ATOM 8737 O O . LEU B 1 488 ? 3.066 -45.844 -11.023 1 97.81 488 LEU B O 1
ATOM 8741 N N . VAL B 1 489 ? 0.906 -45.469 -10.648 1 97.25 489 VAL B N 1
ATOM 8742 C CA . VAL B 1 489 ? 1.155 -44.969 -9.305 1 97.25 489 VAL B CA 1
ATOM 8743 C C . VAL B 1 489 ? 1.536 -46.125 -8.383 1 97.25 489 VAL B C 1
ATOM 8745 O O . VAL B 1 489 ? 0.857 -47.156 -8.352 1 97.25 489 VAL B O 1
ATOM 8748 N N . HIS B 1 490 ? 2.645 -45.938 -7.754 1 97.25 490 HIS B N 1
ATOM 8749 C CA . HIS B 1 490 ? 3.006 -46.875 -6.68 1 97.25 490 HIS B CA 1
ATOM 8750 C C . HIS B 1 490 ? 2.346 -46.469 -5.367 1 97.25 490 HIS B C 1
ATOM 8752 O O . HIS B 1 490 ? 2.893 -45.656 -4.609 1 97.25 490 HIS B O 1
ATOM 8758 N N . SER B 1 491 ? 1.264 -47.094 -5.027 1 95.44 491 SER B N 1
ATOM 8759 C C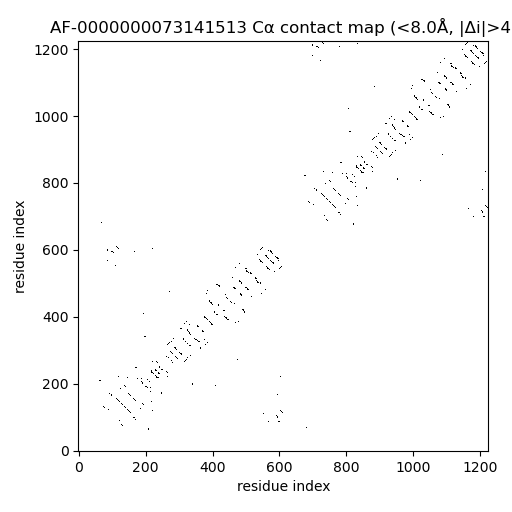A . SER B 1 491 ? 0.384 -46.656 -3.949 1 95.44 491 SER B CA 1
ATOM 8760 C C . SER B 1 491 ? 1.13 -46.594 -2.621 1 95.44 491 SER B C 1
ATOM 8762 O O . SER B 1 491 ? 1.025 -45.594 -1.892 1 95.44 491 SER B O 1
ATOM 8764 N N . HIS B 1 492 ? 1.93 -47.594 -2.312 1 95.56 492 HIS B N 1
ATOM 8765 C CA . HIS B 1 492 ? 2.615 -47.656 -1.027 1 95.56 492 HIS B CA 1
ATOM 8766 C C . HIS B 1 492 ? 3.645 -46.531 -0.898 1 95.56 492 HIS B C 1
ATOM 8768 O O . HIS B 1 492 ? 3.674 -45.812 0.111 1 95.56 492 HIS B O 1
ATOM 8774 N N . ALA B 1 493 ? 4.477 -46.406 -1.867 1 97.5 493 ALA B N 1
ATOM 8775 C CA . ALA B 1 493 ? 5.508 -45.344 -1.831 1 97.5 493 ALA B CA 1
ATOM 8776 C C . ALA B 1 493 ? 4.891 -43.969 -1.842 1 97.5 493 ALA B C 1
ATOM 8778 O O . ALA B 1 493 ? 5.379 -43.062 -1.171 1 97.5 493 ALA B O 1
ATOM 8779 N N . SER B 1 494 ? 3.834 -43.781 -2.637 1 97.62 494 SER B N 1
ATOM 8780 C CA . SER B 1 494 ? 3.145 -42.5 -2.693 1 97.62 494 SER B CA 1
ATOM 8781 C C . SER B 1 494 ? 2.49 -42.156 -1.356 1 97.62 494 SER B C 1
ATOM 8783 O O . SER B 1 494 ? 2.555 -41.031 -0.896 1 97.62 494 SER B O 1
ATOM 8785 N N . SER B 1 495 ? 1.852 -43.156 -0.752 1 96.69 495 SER B N 1
ATOM 8786 C CA . SER B 1 495 ? 1.219 -42.969 0.548 1 96.69 495 SER B CA 1
ATOM 8787 C C . SER B 1 495 ? 2.246 -42.594 1.614 1 96.69 495 SER B C 1
ATOM 8789 O O . SER B 1 495 ? 2.01 -41.688 2.432 1 96.69 495 SER B O 1
ATOM 8791 N N . ALA B 1 496 ? 3.344 -43.219 1.596 1 96.56 496 ALA B N 1
ATOM 8792 C CA . ALA B 1 496 ? 4.398 -42.969 2.57 1 96.56 496 ALA B CA 1
ATOM 8793 C C . ALA B 1 496 ? 4.965 -41.562 2.396 1 96.56 496 ALA B C 1
ATOM 8795 O O . ALA B 1 496 ? 5.281 -40.875 3.381 1 96.56 496 ALA B O 1
ATOM 8796 N N . ALA B 1 497 ? 5.082 -41.125 1.2 1 97.12 497 ALA B N 1
ATOM 8797 C CA . ALA B 1 497 ? 5.691 -39.844 0.908 1 97.12 497 ALA B CA 1
ATOM 8798 C C . ALA B 1 497 ? 4.656 -38.719 0.983 1 97.12 497 ALA B C 1
ATOM 8800 O O . ALA B 1 497 ? 5.008 -37.562 1.157 1 97.12 497 ALA B O 1
ATOM 8801 N N . GLY B 1 498 ? 3.34 -39.125 0.847 1 96 498 GLY B N 1
ATOM 8802 C CA . GLY B 1 498 ? 2.322 -38.094 0.659 1 96 498 GLY B CA 1
ATOM 8803 C C . GLY B 1 498 ? 2.475 -37.344 -0.646 1 96 498 GLY B C 1
ATOM 8804 O O . GLY B 1 498 ? 2.061 -36.188 -0.748 1 96 498 GLY B O 1
ATOM 8805 N N . MET B 1 499 ? 3.207 -37.812 -1.58 1 96.5 499 MET B N 1
ATOM 8806 C CA . MET B 1 499 ? 3.439 -37.312 -2.934 1 96.5 499 MET B CA 1
ATOM 8807 C C . MET B 1 499 ? 3.459 -38.469 -3.938 1 96.5 499 MET B C 1
ATOM 8809 O O . MET B 1 499 ? 3.9 -39.562 -3.613 1 96.5 499 MET B O 1
ATOM 8813 N N . VAL B 1 500 ? 3.08 -38.219 -5.094 1 96.88 500 VAL B N 1
ATOM 8814 C CA . VAL B 1 500 ? 2.857 -39.281 -6.055 1 96.88 500 VAL B CA 1
ATOM 8815 C C . VAL B 1 500 ? 4.195 -39.781 -6.602 1 96.88 500 VAL B C 1
ATOM 8817 O O . VAL B 1 500 ? 5.059 -38.969 -6.961 1 96.88 500 VAL B O 1
ATOM 8820 N N . LYS B 1 501 ? 4.402 -41.062 -6.637 1 98.06 501 LYS B N 1
ATOM 8821 C CA . LYS B 1 501 ? 5.52 -41.75 -7.262 1 98.06 501 LYS B CA 1
ATOM 8822 C C . LYS B 1 501 ? 5.02 -42.812 -8.234 1 98.06 501 LYS B C 1
ATOM 8824 O O . LYS B 1 501 ? 4.066 -43.562 -7.938 1 98.06 501 LYS B O 1
ATOM 8829 N N . TYR B 1 502 ? 5.645 -42.906 -9.367 1 98.5 502 TYR B N 1
ATOM 8830 C CA . TYR B 1 502 ? 5.199 -43.844 -10.398 1 98.5 502 TYR B CA 1
ATOM 8831 C C . TYR B 1 502 ? 6.168 -45 -10.523 1 98.5 502 TYR B C 1
ATOM 8833 O O . TYR B 1 502 ? 7.309 -44.844 -10.961 1 98.5 502 TYR B O 1
ATOM 8841 N N . GLY B 1 503 ? 5.691 -46.188 -10.297 1 98.25 503 GLY B N 1
ATOM 8842 C CA . GLY B 1 503 ? 6.555 -47.375 -10.227 1 98.25 503 GLY B CA 1
ATOM 8843 C C . GLY B 1 503 ? 6.562 -48.188 -11.508 1 98.25 503 GLY B C 1
ATOM 8844 O O . GLY B 1 503 ? 7.164 -49.25 -11.57 1 98.25 503 GLY B O 1
ATOM 8845 N N . GLY B 1 504 ? 5.887 -47.688 -12.555 1 98.25 504 GLY B N 1
ATOM 8846 C CA . GLY B 1 504 ? 5.84 -48.406 -13.82 1 98.25 504 GLY B CA 1
ATOM 8847 C C . GLY B 1 504 ? 5.109 -47.656 -14.914 1 98.25 504 GLY B C 1
ATOM 8848 O O . GLY B 1 504 ? 4.707 -46.5 -14.719 1 98.25 504 GLY B O 1
ATOM 8849 N N . LEU B 1 505 ? 5.055 -48.344 -16.078 1 98.56 505 LEU B N 1
ATOM 8850 C CA . LEU B 1 505 ? 4.309 -47.875 -17.234 1 98.56 505 LEU B CA 1
ATOM 8851 C C . LEU B 1 505 ? 3.26 -48.875 -17.656 1 98.56 505 LEU B C 1
ATOM 8853 O O . LEU B 1 505 ? 3.41 -50.094 -17.406 1 98.56 505 LEU B O 1
ATOM 8857 N N . ALA B 1 506 ? 2.227 -48.406 -18.25 1 97.94 506 ALA B N 1
ATOM 8858 C CA . ALA B 1 506 ? 1.166 -49.281 -18.766 1 97.94 506 ALA B CA 1
ATOM 8859 C C . ALA B 1 506 ? 0.827 -48.938 -20.203 1 97.94 506 ALA B C 1
ATOM 8861 O O . ALA B 1 506 ? 0.857 -47.781 -20.609 1 97.94 506 ALA B O 1
ATOM 8862 N N . LYS B 1 507 ? 0.571 -49.969 -20.953 1 97.56 507 LYS B N 1
ATOM 8863 C CA . LYS B 1 507 ? 0.011 -49.875 -22.297 1 97.56 507 LYS B CA 1
ATOM 8864 C C . LYS B 1 507 ? -1.455 -50.281 -22.312 1 97.56 507 LYS B C 1
ATOM 8866 O O . LYS B 1 507 ? -1.786 -51.438 -21.938 1 97.56 507 LYS B O 1
ATOM 8871 N N . LEU B 1 508 ? -2.318 -49.406 -22.688 1 96.38 508 LEU B N 1
ATOM 8872 C CA . LEU B 1 508 ? -3.74 -49.688 -22.844 1 96.38 508 LEU B CA 1
ATOM 8873 C C . LEU B 1 508 ? -4.066 -50.031 -24.297 1 96.38 508 LEU B C 1
ATOM 8875 O O . LEU B 1 508 ? -3.75 -49.281 -25.203 1 96.38 508 LEU B O 1
ATOM 8879 N N . CYS B 1 509 ? -4.648 -51.125 -24.5 1 94.56 509 CYS B N 1
ATOM 8880 C CA . CYS B 1 509 ? -5.168 -51.5 -25.797 1 94.56 509 CYS B CA 1
ATOM 8881 C C . CYS B 1 509 ? -6.637 -51.125 -25.938 1 94.56 509 CYS B C 1
ATOM 8883 O O . CYS B 1 509 ? -7.516 -51.844 -25.453 1 94.56 509 CYS B O 1
ATOM 8885 N N . LEU B 1 510 ? -6.93 -50.156 -26.75 1 92.69 510 LEU B N 1
ATOM 8886 C CA . LEU B 1 510 ? -8.234 -49.5 -26.734 1 92.69 510 LEU B CA 1
ATOM 8887 C C . LEU B 1 510 ? -9.117 -50.031 -27.875 1 92.69 510 LEU B C 1
ATOM 8889 O O . LEU B 1 510 ? -10.266 -49.594 -28 1 92.69 510 LEU B O 1
ATOM 8893 N N . GLN B 1 511 ? -8.617 -50.938 -28.578 1 84.44 511 GLN B N 1
ATOM 8894 C CA . GLN B 1 511 ? -9.414 -51.531 -29.656 1 84.44 511 GLN B CA 1
ATOM 8895 C C . GLN B 1 511 ? -10.5 -52.438 -29.109 1 84.44 511 GLN B C 1
ATOM 8897 O O . GLN B 1 511 ? -10.305 -53.094 -28.109 1 84.44 511 GLN B O 1
ATOM 8902 N N . ASP B 1 512 ? -11.641 -52.406 -29.734 1 68.06 512 ASP B N 1
ATOM 8903 C CA . ASP B 1 512 ? -12.852 -53.094 -29.281 1 68.06 512 ASP B CA 1
ATOM 8904 C C . ASP B 1 512 ? -12.609 -54.594 -29.062 1 68.06 512 ASP B C 1
ATOM 8906 O O . ASP B 1 512 ? -13.141 -55.156 -28.109 1 68.06 512 ASP B O 1
ATOM 8910 N N . ASN B 1 513 ? -11.914 -55.094 -29.797 1 64.56 513 ASN B N 1
ATOM 8911 C CA . ASN B 1 513 ? -11.766 -56.531 -29.719 1 64.56 513 ASN B CA 1
ATOM 8912 C C . ASN B 1 513 ? -10.773 -56.938 -28.625 1 64.56 513 ASN B C 1
ATOM 8914 O O . ASN B 1 513 ? -10.641 -58.125 -28.312 1 64.56 513 ASN B O 1
ATOM 8918 N N . ASN B 1 514 ? -10.328 -56.031 -28.016 1 64.12 514 ASN B N 1
ATOM 8919 C CA . ASN B 1 514 ? -9.328 -56.344 -27 1 64.12 514 ASN B CA 1
ATOM 8920 C C . ASN B 1 514 ? -9.875 -56.156 -25.594 1 64.12 514 ASN B C 1
ATOM 8922 O O . ASN B 1 514 ? -9.688 -55.094 -24.984 1 64.12 514 ASN B O 1
ATOM 8926 N N . VAL B 1 515 ? -10.719 -57.062 -25.203 1 65.94 515 VAL B N 1
ATOM 8927 C CA . VAL B 1 515 ? -11.398 -56.969 -23.922 1 65.94 515 VAL B CA 1
ATOM 8928 C C . VAL B 1 515 ? -10.844 -58 -22.953 1 65.94 515 VAL B C 1
ATOM 8930 O O . VAL B 1 515 ? -10.445 -59.094 -23.375 1 65.94 515 VAL B O 1
ATOM 8933 N N . GLN B 1 516 ? -10.406 -57.594 -21.875 1 63.16 516 GLN B N 1
ATOM 8934 C CA . GLN B 1 516 ? -10.039 -58.5 -20.781 1 63.16 516 GLN B CA 1
ATOM 8935 C C . GLN B 1 516 ? -11.102 -58.5 -19.688 1 63.16 516 GLN B C 1
ATOM 8937 O O . GLN B 1 516 ? -11.695 -57.438 -19.391 1 63.16 516 GLN B O 1
ATOM 8942 N N . PHE B 1 517 ? -11.617 -59.562 -19.438 1 49.03 517 PHE B N 1
ATOM 8943 C CA . PHE B 1 517 ? -12.594 -59.719 -18.375 1 49.03 517 PHE B CA 1
ATOM 8944 C C . PHE B 1 517 ? -11.898 -59.875 -17.016 1 49.03 517 PHE B C 1
ATOM 8946 O O . PHE B 1 517 ? -10.883 -60.562 -16.922 1 49.03 517 PHE B O 1
ATOM 8953 N N . LEU B 1 518 ? -11.766 -58.875 -16.25 1 52.25 518 LEU B N 1
ATOM 8954 C CA . LEU B 1 518 ? -11.203 -59.062 -14.922 1 52.25 518 LEU B CA 1
ATOM 8955 C C . LEU B 1 518 ? -11.977 -60.156 -14.164 1 52.25 518 LEU B C 1
ATOM 8957 O O . LEU B 1 518 ? -13.203 -60.094 -14.102 1 52.25 518 LEU B O 1
ATOM 8961 N N . GLU B 1 519 ? -11.398 -61.344 -14.039 1 40.25 519 GLU B N 1
ATOM 8962 C CA . GLU B 1 519 ? -12.023 -62.406 -13.219 1 40.25 519 GLU B CA 1
ATOM 8963 C C . GLU B 1 519 ? -12.578 -61.812 -11.922 1 40.25 519 GLU B C 1
ATOM 8965 O O . GLU B 1 519 ? -13.75 -62 -11.602 1 40.25 519 GLU B O 1
ATOM 8970 N N . GLY B 1 520 ? -11.672 -61.906 -10.836 1 37.25 520 GLY B N 1
ATOM 8971 C CA . GLY B 1 520 ? -11.953 -62.219 -9.445 1 37.25 520 GLY B CA 1
ATOM 8972 C C . GLY B 1 520 ? -12.555 -61.031 -8.688 1 37.25 520 GLY B C 1
ATOM 8973 O O . GLY B 1 520 ? -12.477 -60.969 -7.461 1 37.25 520 GLY B O 1
ATOM 8974 N N . THR B 1 521 ? -12.969 -59.938 -8.945 1 37.97 521 THR B N 1
ATOM 8975 C CA . THR B 1 521 ? -13.367 -59.375 -7.652 1 37.97 521 THR B CA 1
ATOM 8976 C C . THR B 1 521 ? -14.367 -60.312 -6.957 1 37.97 521 THR B C 1
ATOM 8978 O O . THR B 1 521 ? -15.164 -60.969 -7.617 1 37.97 521 THR B O 1
ATOM 8981 N N . GLN B 1 522 ? -13.922 -60.875 -5.734 1 33.84 522 GLN B N 1
ATOM 8982 C CA . GLN B 1 522 ? -14.719 -61.75 -4.879 1 33.84 522 GLN B CA 1
ATOM 8983 C C . GLN B 1 522 ? -16.203 -61.438 -5.02 1 33.84 522 GLN B C 1
ATOM 8985 O O . GLN B 1 522 ? -17.031 -62.375 -5.074 1 33.84 522 GLN B O 1
ATOM 8990 N N . ASN B 1 523 ? -16.547 -60.375 -4.176 1 33.5 523 ASN B N 1
ATOM 8991 C CA . ASN B 1 523 ? -17.969 -60.281 -3.838 1 33.5 523 ASN B CA 1
ATOM 8992 C C . ASN B 1 523 ? -18.812 -59.938 -5.066 1 33.5 523 ASN B C 1
ATOM 8994 O O . ASN B 1 523 ? -18.625 -58.906 -5.688 1 33.5 523 ASN B O 1
ATOM 8998 N N . GLY B 1 524 ? -19.062 -60.781 -6 1 33.31 524 GLY B N 1
ATOM 8999 C CA . GLY B 1 524 ? -20.047 -61 -7.055 1 33.31 524 GLY B CA 1
ATOM 9000 C C . GLY B 1 524 ? -20.297 -59.781 -7.898 1 33.31 524 GLY B C 1
ATOM 9001 O O . GLY B 1 524 ? -21.016 -59.844 -8.906 1 33.31 524 GLY B O 1
ATOM 9002 N N . GLU B 1 525 ? -20.391 -58.688 -7.312 1 33.69 525 GLU B N 1
ATOM 9003 C CA . GLU B 1 525 ? -20.906 -57.594 -8.141 1 33.69 525 GLU B CA 1
ATOM 9004 C C . GLU B 1 525 ? -19.859 -57.156 -9.156 1 33.69 525 GLU B C 1
ATOM 9006 O O . GLU B 1 525 ? -19.969 -56.062 -9.719 1 33.69 525 GLU B O 1
ATOM 9011 N N . GLY B 1 526 ? -18.594 -57.531 -9.203 1 38.69 526 GLY B N 1
ATOM 9012 C CA . GLY B 1 526 ? -17.797 -57.188 -10.375 1 38.69 526 GLY B CA 1
ATOM 9013 C C . GLY B 1 526 ? -18.422 -57.656 -11.672 1 38.69 526 GLY B C 1
ATOM 9014 O O . GLY B 1 526 ? -18.25 -58.844 -12.039 1 38.69 526 GLY B O 1
ATOM 9015 N N . SER B 1 527 ? -19.531 -57.281 -11.914 1 41.25 527 SER B N 1
ATOM 9016 C CA . SER B 1 527 ? -20.328 -57.531 -13.109 1 41.25 527 SER B CA 1
ATOM 9017 C C . SER B 1 527 ? -19.453 -57.625 -14.352 1 41.25 527 SER B C 1
ATOM 9019 O O . SER B 1 527 ? -18.266 -57.281 -14.312 1 41.25 527 SER B O 1
ATOM 9021 N N . GLY B 1 528 ? -20.016 -58.094 -15.586 1 48.41 528 GLY B N 1
ATOM 9022 C CA . GLY B 1 528 ? -19.922 -58.188 -17.031 1 48.41 528 GLY B CA 1
ATOM 9023 C C . GLY B 1 528 ? -19.219 -57 -17.672 1 48.41 528 GLY B C 1
ATOM 9024 O O . GLY B 1 528 ? -19.391 -56.719 -18.859 1 48.41 528 GLY B O 1
ATOM 9025 N N . GLU B 1 529 ? -18.516 -56.219 -16.75 1 60.34 529 GLU B N 1
ATOM 9026 C CA . GLU B 1 529 ? -18.016 -55.062 -17.453 1 60.34 529 GLU B CA 1
ATOM 9027 C C . GLU B 1 529 ? -16.734 -55.375 -18.219 1 60.34 529 GLU B C 1
ATOM 9029 O O . GLU B 1 529 ? -15.852 -56.062 -17.719 1 60.34 529 GLU B O 1
ATOM 9034 N N . GLU B 1 530 ? -16.641 -55.25 -19.406 1 74.75 530 GLU B N 1
ATOM 9035 C CA . GLU B 1 530 ? -15.555 -55.406 -20.359 1 74.75 530 GLU B CA 1
ATOM 9036 C C . GLU B 1 530 ? -14.5 -54.344 -20.188 1 74.75 530 GLU B C 1
ATOM 9038 O O . GLU B 1 530 ? -14.812 -53.156 -20.234 1 74.75 530 GLU B O 1
ATOM 9043 N N . TYR B 1 531 ? -13.305 -54.875 -19.641 1 83.31 531 TYR B N 1
ATOM 9044 C CA . TYR B 1 531 ? -12.18 -53.938 -19.547 1 83.31 531 TYR B CA 1
ATOM 9045 C C . TYR B 1 531 ? -11.211 -54.156 -20.703 1 83.31 531 TYR B C 1
ATOM 9047 O O . TYR B 1 531 ? -11.211 -55.188 -21.344 1 83.31 531 TYR B O 1
ATOM 9055 N N . ARG B 1 532 ? -10.445 -53.125 -20.875 1 87 532 ARG B N 1
ATOM 9056 C CA . ARG B 1 532 ? -9.438 -53.188 -21.938 1 87 532 ARG B CA 1
ATOM 9057 C C . ARG B 1 532 ? -8.211 -53.969 -21.484 1 87 532 ARG B C 1
ATOM 9059 O O . ARG B 1 532 ? -7.898 -54 -20.281 1 87 532 ARG B O 1
ATOM 9066 N N . LYS B 1 533 ? -7.59 -54.531 -22.438 1 90.06 533 LYS B N 1
ATOM 9067 C CA . LYS B 1 533 ? -6.336 -55.219 -22.141 1 90.06 533 LYS B CA 1
ATOM 9068 C C . LYS B 1 533 ? -5.234 -54.25 -21.781 1 90.06 533 LYS B C 1
ATOM 9070 O O . LYS B 1 533 ? -5.102 -53.188 -22.422 1 90.06 533 LYS B O 1
ATOM 9075 N N . ILE B 1 534 ? -4.477 -54.625 -20.719 1 93.81 534 ILE B N 1
ATOM 9076 C CA . ILE B 1 534 ? -3.385 -53.75 -20.25 1 93.81 534 ILE B CA 1
ATOM 9077 C C . ILE B 1 534 ? -2.098 -54.562 -20.172 1 93.81 534 ILE B C 1
ATOM 9079 O O . ILE B 1 534 ? -2.115 -55.719 -19.719 1 93.81 534 ILE B O 1
ATOM 9083 N N . GLU B 1 535 ? -1.023 -54.031 -20.656 1 95.38 535 GLU B N 1
ATOM 9084 C CA . GLU B 1 535 ? 0.327 -54.562 -20.469 1 95.38 535 GLU B CA 1
ATOM 9085 C C . GLU B 1 535 ? 1.172 -53.594 -19.625 1 95.38 535 GLU B C 1
ATOM 9087 O O . GLU B 1 535 ? 0.95 -52.406 -19.625 1 95.38 535 GLU B O 1
ATOM 9092 N N . TYR B 1 536 ? 2.115 -54.219 -18.906 1 96.75 536 TYR B N 1
ATOM 9093 C CA . TYR B 1 536 ? 2.83 -53.406 -17.922 1 96.75 536 TYR B CA 1
ATOM 9094 C C . TYR B 1 536 ? 4.336 -53.469 -18.141 1 96.75 536 TYR B C 1
ATOM 9096 O O . TYR B 1 536 ? 4.844 -54.469 -18.641 1 96.75 536 TYR B O 1
ATOM 9104 N N . HIS B 1 537 ? 5.004 -52.438 -17.859 1 98.12 537 HIS B N 1
ATOM 9105 C CA . HIS B 1 537 ? 6.441 -52.375 -17.625 1 98.12 537 HIS B CA 1
ATOM 9106 C C . HIS B 1 537 ? 6.742 -51.906 -16.203 1 98.12 537 HIS B C 1
ATOM 9108 O O . HIS B 1 537 ? 6.734 -50.688 -15.938 1 98.12 537 HIS B O 1
ATOM 9114 N N . MET B 1 538 ? 7.109 -52.812 -15.344 1 97.62 538 MET B N 1
ATOM 9115 C CA . MET B 1 538 ? 7.367 -52.438 -13.945 1 97.62 538 MET B CA 1
ATOM 9116 C C . MET B 1 538 ? 8.852 -52.156 -13.727 1 97.62 538 MET B C 1
ATOM 9118 O O . MET B 1 538 ? 9.711 -52.844 -14.266 1 97.62 538 MET B O 1
ATOM 9122 N N . PHE B 1 539 ? 9.117 -51.188 -12.992 1 98 539 PHE B N 1
ATOM 9123 C CA . PHE B 1 539 ? 10.492 -50.875 -12.625 1 98 539 PHE B CA 1
ATOM 9124 C C . PHE B 1 539 ? 10.922 -51.688 -11.406 1 98 539 PHE B C 1
ATOM 9126 O O . PHE B 1 539 ? 10.086 -52.25 -10.703 1 98 539 PHE B O 1
ATOM 9133 N N . PRO B 1 540 ? 12.234 -51.688 -11.164 1 96.31 540 PRO B N 1
ATOM 9134 C CA . PRO B 1 540 ? 12.719 -52.375 -9.969 1 96.31 540 PRO B CA 1
ATOM 9135 C C . PRO B 1 540 ? 12.195 -51.75 -8.68 1 96.31 540 PRO B C 1
ATOM 9137 O O . PRO B 1 540 ? 11.641 -50.656 -8.695 1 96.31 540 PRO B O 1
ATOM 9140 N N . GLU B 1 541 ? 12.344 -52.469 -7.613 1 96.19 541 GLU B N 1
ATOM 9141 C CA . GLU B 1 541 ? 11.883 -52 -6.309 1 96.19 541 GLU B CA 1
ATOM 9142 C C . GLU B 1 541 ? 12.445 -50.625 -5.988 1 96.19 541 GLU B C 1
ATOM 9144 O O . GLU B 1 541 ? 13.625 -50.375 -6.242 1 96.19 541 GLU B O 1
ATOM 9149 N N . ASN B 1 542 ? 11.594 -49.781 -5.469 1 97.62 542 ASN B N 1
ATOM 9150 C CA . ASN B 1 542 ? 11.922 -48.438 -5.023 1 97.62 542 ASN B CA 1
ATOM 9151 C C . ASN B 1 542 ? 12.484 -47.594 -6.16 1 97.62 542 ASN B C 1
ATOM 9153 O O . ASN B 1 542 ? 13.398 -46.781 -5.953 1 97.62 542 ASN B O 1
ATOM 9157 N N . THR B 1 543 ? 12.07 -47.875 -7.352 1 98.38 543 THR B N 1
ATOM 9158 C CA . THR B 1 543 ? 12.453 -47.156 -8.547 1 98.38 543 THR B CA 1
ATOM 9159 C C . THR B 1 543 ? 11.227 -46.531 -9.203 1 98.38 543 THR B C 1
ATOM 9161 O O . THR B 1 543 ? 10.227 -47.188 -9.453 1 98.38 543 THR B O 1
ATOM 9164 N N . PHE B 1 544 ? 11.305 -45.219 -9.445 1 98.75 544 PHE B N 1
ATOM 9165 C CA . PHE B 1 544 ? 10.117 -44.5 -9.906 1 98.75 544 PHE B CA 1
ATOM 9166 C C . PHE B 1 544 ? 10.453 -43.625 -11.094 1 98.75 544 PHE B C 1
ATOM 9168 O O . PHE B 1 544 ? 11.578 -43.125 -11.219 1 98.75 544 PHE B O 1
ATOM 9175 N N . CYS B 1 545 ? 9.453 -43.344 -11.953 1 98.5 545 CYS B N 1
ATOM 9176 C CA . CYS B 1 545 ? 9.68 -42.562 -13.156 1 98.5 545 CYS B CA 1
ATOM 9177 C C . CYS B 1 545 ? 8.883 -41.281 -13.125 1 98.5 545 CYS B C 1
ATOM 9179 O O . CYS B 1 545 ? 7.988 -41.125 -12.297 1 98.5 545 CYS B O 1
ATOM 9181 N N . THR B 1 546 ? 9.242 -40.375 -13.992 1 97.62 546 THR B N 1
ATOM 9182 C CA . THR B 1 546 ? 8.469 -39.156 -14.281 1 97.62 546 THR B CA 1
ATOM 9183 C C . THR B 1 546 ? 8.75 -38.656 -15.695 1 97.62 546 THR B C 1
ATOM 9185 O O . THR B 1 546 ? 9.836 -38.906 -16.234 1 97.62 546 THR B O 1
ATOM 9188 N N . GLY B 1 547 ? 7.754 -38.062 -16.297 1 97.69 547 GLY B N 1
ATOM 9189 C CA . GLY B 1 547 ? 7.934 -37.375 -17.547 1 97.69 547 GLY B CA 1
ATOM 9190 C C . GLY B 1 547 ? 7.973 -38.312 -18.75 1 97.69 547 GLY B C 1
ATOM 9191 O O . GLY B 1 547 ? 8.664 -38.031 -19.734 1 97.69 547 GLY B O 1
ATOM 9192 N N . ALA B 1 548 ? 7.34 -39.375 -18.734 1 98.56 548 ALA B N 1
ATOM 9193 C CA . ALA B 1 548 ? 7.348 -40.344 -19.844 1 98.56 548 ALA B CA 1
ATOM 9194 C C . ALA B 1 548 ? 6.742 -39.719 -21.109 1 98.56 548 ALA B C 1
ATOM 9196 O O . ALA B 1 548 ? 5.781 -38.938 -21.016 1 98.56 548 ALA B O 1
ATOM 9197 N N . SER B 1 549 ? 7.328 -40.062 -22.219 1 98.19 549 SER B N 1
ATOM 9198 C CA . SER B 1 549 ? 6.883 -39.562 -23.516 1 98.19 549 SER B CA 1
ATOM 9199 C C . SER B 1 549 ? 7.012 -40.656 -24.594 1 98.19 549 SER B C 1
ATOM 9201 O O . SER B 1 549 ? 7.809 -41.562 -24.453 1 98.19 549 SER B O 1
ATOM 9203 N N . PHE B 1 550 ? 6.215 -40.5 -25.594 1 98.12 550 PHE B N 1
ATOM 9204 C CA . PHE B 1 550 ? 6.266 -41.406 -26.734 1 98.12 550 PHE B CA 1
ATOM 9205 C C . PHE B 1 550 ? 7.129 -40.844 -27.844 1 98.12 550 PHE B C 1
ATOM 9207 O O . PHE B 1 550 ? 7.016 -39.656 -28.172 1 98.12 550 PHE B O 1
ATOM 9214 N N . VAL B 1 551 ? 7.977 -41.625 -28.375 1 97.56 551 VAL B N 1
ATOM 9215 C CA . VAL B 1 551 ? 8.789 -41.281 -29.531 1 97.56 551 VAL B CA 1
ATOM 9216 C C . VAL B 1 551 ? 8.445 -42.188 -30.703 1 97.56 551 VAL B C 1
ATOM 9218 O O . VAL B 1 551 ? 8.781 -43.375 -30.703 1 97.56 551 VAL B O 1
ATOM 9221 N N . ALA B 1 552 ? 7.891 -41.625 -31.672 1 96 552 ALA B N 1
ATOM 9222 C CA . ALA B 1 552 ? 7.465 -42.375 -32.844 1 96 552 ALA B CA 1
ATOM 9223 C C . ALA B 1 552 ? 8.656 -42.75 -33.719 1 96 552 ALA B C 1
ATOM 9225 O O . ALA B 1 552 ? 9.555 -41.906 -33.938 1 96 552 ALA B O 1
ATOM 9226 N N . LYS B 1 553 ? 8.656 -43.938 -34.188 1 94.81 553 LYS B N 1
ATOM 9227 C CA . LYS B 1 553 ? 9.617 -44.281 -35.219 1 94.81 553 LYS B CA 1
ATOM 9228 C C . LYS B 1 553 ? 9.352 -43.531 -36.5 1 94.81 553 LYS B C 1
ATOM 9230 O O . LYS B 1 553 ? 8.211 -43.469 -36.969 1 94.81 553 LYS B O 1
ATOM 9235 N N . GLN B 1 554 ? 10.414 -42.969 -37 1 88.81 554 GLN B N 1
ATOM 9236 C CA . GLN B 1 554 ? 10.25 -42.156 -38.219 1 88.81 554 GLN B CA 1
ATOM 9237 C C . GLN B 1 554 ? 9.742 -43 -39.375 1 88.81 554 GLN B C 1
ATOM 9239 O O . GLN B 1 554 ? 10.289 -44.062 -39.656 1 88.81 554 GLN B O 1
ATOM 9244 N N . GLY B 1 555 ? 8.766 -42.531 -40 1 85.69 555 GLY B N 1
ATOM 9245 C CA . GLY B 1 555 ? 8.234 -43.188 -41.188 1 85.69 555 GLY B CA 1
ATOM 9246 C C . GLY B 1 555 ? 7.238 -44.281 -40.906 1 85.69 555 GLY B C 1
ATOM 9247 O O . GLY B 1 555 ? 6.625 -44.844 -41.812 1 85.69 555 GLY B O 1
ATOM 9248 N N . SER B 1 556 ? 7.09 -44.562 -39.656 1 87.5 556 SER B N 1
ATOM 9249 C CA . SER B 1 556 ? 6.176 -45.656 -39.344 1 87.5 556 SER B CA 1
ATOM 9250 C C . SER B 1 556 ? 4.723 -45.188 -39.406 1 87.5 556 SER B C 1
ATOM 9252 O O . SER B 1 556 ? 4.41 -44.031 -39.188 1 87.5 556 SER B O 1
ATOM 9254 N N . VAL B 1 557 ? 3.854 -46.156 -39.75 1 86.56 557 VAL B N 1
ATOM 9255 C CA . VAL B 1 557 ? 2.426 -45.875 -39.875 1 86.56 557 VAL B CA 1
ATOM 9256 C C . VAL B 1 557 ? 1.675 -46.469 -38.688 1 86.56 557 VAL B C 1
ATOM 9258 O O . VAL B 1 557 ? 0.588 -46.031 -38.344 1 86.56 557 VAL B O 1
ATOM 9261 N N . ASP B 1 558 ? 2.363 -47.469 -38.094 1 93 558 ASP B N 1
ATOM 9262 C CA . ASP B 1 558 ? 1.696 -48.062 -36.938 1 93 558 ASP B CA 1
ATOM 9263 C C . ASP B 1 558 ? 1.714 -47.156 -35.719 1 93 558 ASP B C 1
ATOM 9265 O O . ASP B 1 558 ? 2.746 -46.562 -35.406 1 93 558 ASP B O 1
ATOM 9269 N N . GLU B 1 559 ? 0.604 -47.188 -35.062 1 95.88 559 GLU B N 1
ATOM 9270 C CA . GLU B 1 559 ? 0.402 -46.25 -33.938 1 95.88 559 GLU B CA 1
ATOM 9271 C C . GLU B 1 559 ? 1.372 -46.531 -32.812 1 95.88 559 GLU B C 1
ATOM 9273 O O . GLU B 1 559 ? 1.832 -45.625 -32.125 1 95.88 559 GLU B O 1
ATOM 9278 N N . ASP B 1 560 ? 1.695 -47.781 -32.562 1 97 560 ASP B N 1
ATOM 9279 C CA . ASP B 1 560 ? 2.521 -48.156 -31.406 1 97 560 ASP B CA 1
ATOM 9280 C C . ASP B 1 560 ? 3.955 -48.438 -31.828 1 97 560 ASP B C 1
ATOM 9282 O O . ASP B 1 560 ? 4.723 -49.031 -31.062 1 97 560 ASP B O 1
ATOM 9286 N N . ASP B 1 561 ? 4.223 -48.156 -33.125 1 97.12 561 ASP B N 1
ATOM 9287 C CA . ASP B 1 561 ? 5.598 -48.344 -33.594 1 97.12 561 ASP B CA 1
ATOM 9288 C C . ASP B 1 561 ? 6.484 -47.188 -33.125 1 97.12 561 ASP B C 1
ATOM 9290 O O . ASP B 1 561 ? 6.543 -46.125 -33.75 1 97.12 561 ASP B O 1
ATOM 9294 N N . GLY B 1 562 ? 7.191 -47.406 -32.062 1 97.69 562 GLY B N 1
ATOM 9295 C CA . GLY B 1 562 ? 8.039 -46.406 -31.406 1 97.69 562 GLY B CA 1
ATOM 9296 C C . GLY B 1 562 ? 8.5 -46.844 -30.016 1 97.69 562 GLY B C 1
ATOM 9297 O O . GLY B 1 562 ? 8.641 -48.031 -29.75 1 97.69 562 GLY B O 1
ATOM 9298 N N . TRP B 1 563 ? 8.828 -45.844 -29.219 1 98.38 563 TRP B N 1
ATOM 9299 C CA . TRP B 1 563 ? 9.383 -46.125 -27.891 1 98.38 563 TRP B CA 1
ATOM 9300 C C . TRP B 1 563 ? 8.805 -45.188 -26.844 1 98.38 563 TRP B C 1
ATOM 9302 O O . TRP B 1 563 ? 8.336 -44.094 -27.188 1 98.38 563 TRP B O 1
ATOM 9312 N N . LEU B 1 564 ? 8.758 -45.625 -25.625 1 98.62 564 LEU B N 1
ATOM 9313 C CA . LEU B 1 564 ? 8.57 -44.75 -24.469 1 98.62 564 LEU B CA 1
ATOM 9314 C C . LEU B 1 564 ? 9.906 -44.375 -23.828 1 98.62 564 LEU B C 1
ATOM 9316 O O . LEU B 1 564 ? 10.797 -45.219 -23.719 1 98.62 564 LEU B O 1
ATOM 9320 N N . ILE B 1 565 ? 10.062 -43.156 -23.578 1 98.75 565 ILE B N 1
ATOM 9321 C CA . ILE B 1 565 ? 11.266 -42.656 -22.906 1 98.75 565 ILE B CA 1
ATOM 9322 C C . ILE B 1 565 ? 10.891 -41.969 -21.609 1 98.75 565 ILE B C 1
ATOM 9324 O O . ILE B 1 565 ? 9.891 -41.281 -21.531 1 98.75 565 ILE B O 1
ATOM 9328 N N . THR B 1 566 ? 11.648 -42.219 -20.484 1 98.75 566 THR B N 1
ATOM 9329 C CA . THR B 1 566 ? 11.297 -41.625 -19.219 1 98.75 566 THR B CA 1
ATOM 9330 C C . THR B 1 566 ? 12.516 -41.5 -18.312 1 98.75 566 THR B C 1
ATOM 9332 O O . THR B 1 566 ? 13.43 -42.344 -18.391 1 98.75 566 THR B O 1
ATOM 9335 N N . PHE B 1 567 ? 12.555 -40.469 -17.531 1 98.75 567 PHE B N 1
ATOM 9336 C CA . PHE B 1 567 ? 13.492 -40.406 -16.422 1 98.75 567 PHE B CA 1
ATOM 9337 C C . PHE B 1 567 ? 13.109 -41.406 -15.32 1 98.75 567 PHE B C 1
ATOM 9339 O O . PHE B 1 567 ? 11.93 -41.531 -15 1 98.75 567 PHE B O 1
ATOM 9346 N N . VAL B 1 568 ? 14.094 -42.062 -14.734 1 98.69 568 VAL B N 1
ATOM 9347 C CA . VAL B 1 568 ? 13.898 -43.031 -13.664 1 98.69 568 VAL B CA 1
ATOM 9348 C C . VAL B 1 568 ? 14.906 -42.781 -12.547 1 98.69 568 VAL B C 1
ATOM 9350 O O . VAL B 1 568 ? 16.062 -42.469 -12.812 1 98.69 568 VAL B O 1
ATOM 9353 N N . HIS B 1 569 ? 14.461 -43 -11.328 1 98.75 569 HIS B N 1
ATOM 9354 C CA . HIS B 1 569 ? 15.336 -42.812 -10.18 1 98.75 569 HIS B CA 1
ATOM 9355 C C . HIS B 1 569 ? 15.227 -44 -9.219 1 98.75 569 HIS B C 1
ATOM 9357 O O . HIS B 1 569 ? 14.125 -44.344 -8.773 1 98.75 569 HIS B O 1
ATOM 9363 N N . ASN B 1 570 ? 16.312 -44.562 -8.961 1 98.44 570 ASN B N 1
ATOM 9364 C CA . ASN B 1 570 ? 16.422 -45.562 -7.914 1 98.44 570 ASN B CA 1
ATOM 9365 C C . ASN B 1 570 ? 16.75 -44.938 -6.562 1 98.44 570 ASN B C 1
ATOM 9367 O O . ASN B 1 570 ? 17.859 -44.438 -6.355 1 98.44 570 ASN B O 1
ATOM 9371 N N . GLU B 1 571 ? 15.844 -45.062 -5.656 1 97.88 571 GLU B N 1
ATOM 9372 C CA . GLU B 1 571 ? 16 -44.375 -4.383 1 97.88 571 GLU B CA 1
ATOM 9373 C C . GLU B 1 571 ? 16.938 -45.125 -3.447 1 97.88 571 GLU B C 1
ATOM 9375 O O . GLU B 1 571 ? 17.453 -44.562 -2.48 1 97.88 571 GLU B O 1
ATOM 9380 N N . ASP B 1 572 ? 17.125 -46.375 -3.695 1 96.94 572 ASP B N 1
ATOM 9381 C CA . ASP B 1 572 ? 18.078 -47.156 -2.883 1 96.94 572 ASP B CA 1
ATOM 9382 C C . ASP B 1 572 ? 19.516 -46.719 -3.186 1 96.94 572 ASP B C 1
ATOM 9384 O O . ASP B 1 572 ? 20.328 -46.594 -2.271 1 96.94 572 ASP B O 1
ATOM 9388 N N . THR B 1 573 ? 19.797 -46.531 -4.434 1 96.75 573 THR B N 1
ATOM 9389 C CA . THR B 1 573 ? 21.172 -46.219 -4.836 1 96.75 573 THR B CA 1
ATOM 9390 C C . THR B 1 573 ? 21.328 -44.719 -5.137 1 96.75 573 THR B C 1
ATOM 9392 O O . THR B 1 573 ? 22.422 -44.25 -5.402 1 96.75 573 THR B O 1
ATOM 9395 N N . ASN B 1 574 ? 20.234 -44 -5.062 1 97.19 574 ASN B N 1
ATOM 9396 C CA . ASN B 1 574 ? 20.219 -42.562 -5.406 1 97.19 574 ASN B CA 1
ATOM 9397 C C . ASN B 1 574 ? 20.812 -42.312 -6.793 1 97.19 574 ASN B C 1
ATOM 9399 O O . ASN B 1 574 ? 21.703 -41.5 -6.949 1 97.19 574 ASN B O 1
ATOM 9403 N N . THR B 1 575 ? 20.344 -43.094 -7.766 1 97.44 575 THR B N 1
ATOM 9404 C CA . THR B 1 575 ? 20.828 -43.031 -9.141 1 97.44 575 THR B CA 1
ATOM 9405 C C . THR B 1 575 ? 19.688 -42.719 -10.102 1 97.44 575 THR B C 1
ATOM 9407 O O . THR B 1 575 ? 18.625 -43.375 -10.031 1 97.44 575 THR B O 1
ATOM 9410 N N . SER B 1 576 ? 19.953 -41.781 -10.977 1 98.56 576 SER B N 1
ATOM 9411 C CA . SER B 1 576 ? 18.969 -41.438 -12.008 1 98.56 576 SER B CA 1
ATOM 9412 C C . SER B 1 576 ? 19.406 -42 -13.367 1 98.56 576 SER B C 1
ATOM 9414 O O . SER B 1 576 ? 20.594 -41.969 -13.695 1 98.56 576 SER B O 1
ATOM 9416 N N . GLU B 1 577 ? 18.469 -42.469 -14.094 1 98.69 577 GLU B N 1
ATOM 9417 C CA . GLU B 1 577 ? 18.656 -43.031 -15.438 1 98.69 577 GLU B CA 1
ATOM 9418 C C . GLU B 1 577 ? 17.531 -42.594 -16.375 1 98.69 577 GLU B C 1
ATOM 9420 O O . GLU B 1 577 ? 16.516 -42.062 -15.93 1 98.69 577 GLU B O 1
ATOM 9425 N N . VAL B 1 578 ? 17.781 -42.75 -17.641 1 98.81 578 VAL B N 1
ATOM 9426 C CA . VAL B 1 578 ? 16.719 -42.688 -18.656 1 98.81 578 VAL B CA 1
ATOM 9427 C C . VAL B 1 578 ? 16.5 -44.062 -19.281 1 98.81 578 VAL B C 1
ATOM 9429 O O . VAL B 1 578 ? 17.453 -44.688 -19.75 1 98.81 578 VAL B O 1
ATOM 9432 N N . TYR B 1 579 ? 15.219 -44.469 -19.234 1 98.75 579 TYR B N 1
ATOM 9433 C CA . TYR B 1 579 ? 14.836 -45.719 -19.859 1 98.75 579 TYR B CA 1
ATOM 9434 C C . TYR B 1 579 ? 14.203 -45.5 -21.219 1 98.75 579 TYR B C 1
ATOM 9436 O O . TYR B 1 579 ? 13.43 -44.562 -21.391 1 98.75 579 TYR B O 1
ATOM 9444 N N . ILE B 1 580 ? 14.586 -46.312 -22.141 1 98.69 580 ILE B N 1
ATOM 9445 C CA . ILE B 1 580 ? 13.875 -46.438 -23.406 1 98.69 580 ILE B CA 1
ATOM 9446 C C . ILE B 1 580 ? 13.211 -47.812 -23.5 1 98.69 580 ILE B C 1
ATOM 9448 O O . ILE B 1 580 ? 13.883 -48.844 -23.438 1 98.69 580 ILE B O 1
ATOM 9452 N N . VAL B 1 581 ? 11.891 -47.781 -23.656 1 98.69 581 VAL B N 1
ATOM 9453 C CA . VAL B 1 581 ? 11.094 -49 -23.672 1 98.69 581 VAL B CA 1
ATOM 9454 C C . VAL B 1 581 ? 10.375 -49.125 -25 1 98.69 581 VAL B C 1
ATOM 9456 O O . VAL B 1 581 ? 9.773 -48.156 -25.5 1 98.69 581 VAL B O 1
ATOM 9459 N N . ASP B 1 582 ? 10.477 -50.344 -25.594 1 98.19 582 ASP B N 1
ATOM 9460 C CA . ASP B 1 582 ? 9.742 -50.594 -26.844 1 98.19 582 ASP B CA 1
ATOM 9461 C C . ASP B 1 582 ? 8.234 -50.5 -26.609 1 98.19 582 ASP B C 1
ATOM 9463 O O . ASP B 1 582 ? 7.68 -51.219 -25.797 1 98.19 582 ASP B O 1
ATOM 9467 N N . ALA B 1 583 ? 7.555 -49.688 -27.375 1 98 583 ALA B N 1
ATOM 9468 C CA . ALA B 1 583 ? 6.137 -49.406 -27.156 1 98 583 ALA B CA 1
ATOM 9469 C C . ALA B 1 583 ? 5.289 -50.625 -27.562 1 98 583 ALA B C 1
ATOM 9471 O O . ALA B 1 583 ? 4.203 -50.844 -27.016 1 98 583 ALA B O 1
ATOM 9472 N N . LYS B 1 584 ? 5.723 -51.406 -28.5 1 96.5 584 LYS B N 1
ATOM 9473 C CA . LYS B 1 584 ? 5.02 -52.625 -28.938 1 96.5 584 LYS B CA 1
ATOM 9474 C C . LYS B 1 584 ? 5.188 -53.75 -27.922 1 96.5 584 LYS B C 1
ATOM 9476 O O . LYS B 1 584 ? 4.281 -54.562 -27.734 1 96.5 584 LYS B O 1
ATOM 9481 N N . LYS B 1 585 ? 6.371 -53.719 -27.375 1 96.5 585 LYS B N 1
ATOM 9482 C CA . LYS B 1 585 ? 6.703 -54.781 -26.406 1 96.5 585 LYS B CA 1
ATOM 9483 C C . LYS B 1 585 ? 6.988 -54.188 -25.031 1 96.5 585 LYS B C 1
ATOM 9485 O O . LYS B 1 585 ? 8.055 -54.438 -24.453 1 96.5 585 LYS B O 1
ATOM 9490 N N . ILE B 1 586 ? 6.016 -53.656 -24.484 1 97.12 586 ILE B N 1
ATOM 9491 C CA . ILE B 1 586 ? 6.211 -52.844 -23.297 1 97.12 586 ILE B CA 1
ATOM 9492 C C . ILE B 1 586 ? 6.609 -53.75 -22.125 1 97.12 586 ILE B C 1
ATOM 9494 O O . ILE B 1 586 ? 7.297 -53.281 -21.203 1 97.12 586 ILE B O 1
ATOM 9498 N N . SER B 1 587 ? 6.195 -55 -22.156 1 96.31 587 SER B N 1
ATOM 9499 C CA . SER B 1 587 ? 6.434 -55.906 -21.047 1 96.31 587 SER B CA 1
ATOM 9500 C C . SER B 1 587 ? 7.871 -56.406 -21.031 1 96.31 587 SER B C 1
ATOM 9502 O O . SER B 1 587 ? 8.32 -57.031 -20.062 1 96.31 587 SER B O 1
ATOM 9504 N N . SER B 1 588 ? 8.547 -56.125 -22.078 1 95 588 SER B N 1
ATOM 9505 C CA . SER B 1 588 ? 9.953 -56.531 -22.141 1 95 588 SER B CA 1
ATOM 9506 C C . SER B 1 588 ? 10.828 -55.562 -21.359 1 95 588 SER B C 1
ATOM 9508 O O . SER B 1 588 ? 10.359 -54.5 -20.906 1 95 588 SER B O 1
ATOM 9510 N N . GLU B 1 589 ? 11.984 -56 -21.234 1 96.12 589 GLU B N 1
ATOM 9511 C CA . GLU B 1 589 ? 12.953 -55.125 -20.609 1 96.12 589 GLU B CA 1
ATOM 9512 C C . GLU B 1 589 ? 13.188 -53.844 -21.438 1 96.12 589 GLU B C 1
ATOM 9514 O O . GLU B 1 589 ? 12.969 -53.875 -22.656 1 96.12 589 GLU B O 1
ATOM 9519 N N . ALA B 1 590 ? 13.555 -52.844 -20.734 1 98.06 590 ALA B N 1
ATOM 9520 C CA . ALA B 1 590 ? 13.93 -51.625 -21.453 1 98.06 590 ALA B CA 1
ATOM 9521 C C . ALA B 1 590 ? 14.992 -51.938 -22.516 1 98.06 590 ALA B C 1
ATOM 9523 O O . ALA B 1 590 ? 15.93 -52.688 -22.266 1 98.06 590 ALA B O 1
ATOM 9524 N N . VAL B 1 591 ? 14.898 -51.375 -23.641 1 98.12 591 VAL B N 1
ATOM 9525 C CA . VAL B 1 591 ? 15.844 -51.656 -24.719 1 98.12 591 VAL B CA 1
ATOM 9526 C C . VAL B 1 591 ? 17.156 -50.906 -24.438 1 98.12 591 VAL B C 1
ATOM 9528 O O . VAL B 1 591 ? 18.219 -51.312 -24.922 1 98.12 591 VAL B O 1
ATOM 9531 N N . ALA B 1 592 ? 17.047 -49.844 -23.656 1 98.31 592 ALA B N 1
ATOM 9532 C CA . ALA B 1 592 ? 18.25 -49.125 -23.25 1 98.31 592 ALA B CA 1
ATOM 9533 C C . ALA B 1 592 ? 18.062 -48.469 -21.891 1 98.31 592 ALA B C 1
ATOM 9535 O O . ALA B 1 592 ? 16.969 -47.969 -21.578 1 98.31 592 ALA B O 1
ATOM 9536 N N . LYS B 1 593 ? 19.062 -48.469 -21.062 1 98.44 593 LYS B N 1
ATOM 9537 C CA . LYS B 1 593 ? 19.172 -47.688 -19.828 1 98.44 593 LYS B CA 1
ATOM 9538 C C . LYS B 1 593 ? 20.406 -46.781 -19.844 1 98.44 593 LYS B C 1
ATOM 9540 O O . LYS B 1 593 ? 21.531 -47.281 -20.031 1 98.44 593 LYS B O 1
ATOM 9545 N N . ILE B 1 594 ? 20.188 -45.531 -19.688 1 98.69 594 ILE B N 1
ATOM 9546 C CA . ILE B 1 594 ? 21.281 -44.562 -19.75 1 98.69 594 ILE B CA 1
ATOM 9547 C C . ILE B 1 594 ? 21.453 -43.906 -18.375 1 98.69 594 ILE B C 1
ATOM 9549 O O . ILE B 1 594 ? 20.562 -43.188 -17.906 1 98.69 594 ILE B O 1
ATOM 9553 N N . ARG B 1 595 ? 22.547 -44.062 -17.766 1 98.5 595 ARG B N 1
ATOM 9554 C CA . ARG B 1 595 ? 22.828 -43.5 -16.438 1 98.5 595 ARG B CA 1
ATOM 9555 C C . ARG B 1 595 ? 23.203 -42.031 -16.547 1 98.5 595 ARG B C 1
ATOM 9557 O O . ARG B 1 595 ? 24.062 -41.656 -17.344 1 98.5 595 ARG B O 1
ATOM 9564 N N . LEU B 1 596 ? 22.625 -41.25 -15.75 1 98.5 596 LEU B N 1
ATOM 9565 C CA . LEU B 1 596 ? 22.891 -39.812 -15.719 1 98.5 596 LEU B CA 1
ATOM 9566 C C . LEU B 1 596 ? 24 -39.5 -14.719 1 98.5 596 LEU B C 1
ATOM 9568 O O . LEU B 1 596 ? 24.266 -40.281 -13.805 1 98.5 596 LEU B O 1
ATOM 9572 N N . PRO B 1 597 ? 24.641 -38.375 -14.883 1 97.06 597 PRO B N 1
ATOM 9573 C CA . PRO B 1 597 ? 25.797 -38.031 -14.047 1 97.06 597 PRO B CA 1
ATOM 9574 C C . PRO B 1 597 ? 25.391 -37.531 -12.664 1 97.06 597 PRO B C 1
ATOM 9576 O O . PRO B 1 597 ? 26.25 -37.406 -11.781 1 97.06 597 PRO B O 1
ATOM 9579 N N . CYS B 1 598 ? 24.156 -37.25 -12.453 1 96.38 598 CYS B N 1
ATOM 9580 C CA . CYS B 1 598 ? 23.688 -36.75 -11.164 1 96.38 598 CYS B CA 1
ATOM 9581 C C . CYS B 1 598 ? 22.234 -37.125 -10.938 1 96.38 598 CYS B C 1
ATOM 9583 O O . CYS B 1 598 ? 21.578 -37.656 -11.836 1 96.38 598 CYS B O 1
ATOM 9585 N N . ARG B 1 599 ? 21.812 -36.844 -9.766 1 96.38 599 ARG B N 1
ATOM 9586 C CA . ARG B 1 599 ? 20.422 -37.031 -9.375 1 96.38 599 ARG B CA 1
ATOM 9587 C C . ARG B 1 599 ? 19.484 -36.094 -10.125 1 96.38 599 ARG B C 1
ATOM 9589 O O . ARG B 1 599 ? 19.828 -34.906 -10.32 1 96.38 599 ARG B O 1
ATOM 9596 N N . VAL B 1 600 ? 18.375 -36.594 -10.633 1 98.38 600 VAL B N 1
ATOM 9597 C CA . VAL B 1 600 ? 17.344 -35.812 -11.25 1 98.38 600 VAL B CA 1
ATOM 9598 C C . VAL B 1 600 ? 16.047 -35.906 -10.438 1 98.38 600 VAL B C 1
ATOM 9600 O O . VAL B 1 600 ? 15.5 -37 -10.273 1 98.38 600 VAL B O 1
ATOM 9603 N N . PRO B 1 601 ? 15.578 -34.781 -9.898 1 98.38 601 PRO B N 1
ATOM 9604 C CA . PRO B 1 601 ? 14.367 -34.844 -9.078 1 98.38 601 PRO B CA 1
ATOM 9605 C C . PRO B 1 601 ? 13.133 -35.25 -9.867 1 98.38 601 PRO B C 1
ATOM 9607 O O . PRO B 1 601 ? 13.117 -35.156 -11.094 1 98.38 601 PRO B O 1
ATOM 9610 N N . TYR B 1 602 ? 12.148 -35.812 -9.109 1 98.38 602 TYR B N 1
ATOM 9611 C CA . TYR B 1 602 ? 10.859 -36.031 -9.758 1 98.38 602 TYR B CA 1
ATOM 9612 C C . TYR B 1 602 ? 10.266 -34.75 -10.289 1 98.38 602 TYR B C 1
ATOM 9614 O O . TYR B 1 602 ? 10.445 -33.688 -9.695 1 98.38 602 TYR B O 1
ATOM 9622 N N . GLY B 1 603 ? 9.594 -34.844 -11.406 1 97.69 603 GLY B N 1
ATOM 9623 C CA . GLY B 1 603 ? 8.992 -33.688 -12.047 1 97.69 603 GLY B CA 1
ATOM 9624 C C . GLY B 1 603 ? 7.641 -33.969 -12.664 1 97.69 603 GLY B C 1
ATOM 9625 O O . GLY B 1 603 ? 6.859 -34.75 -12.109 1 97.69 603 GLY B O 1
ATOM 9626 N N . PHE B 1 604 ? 7.383 -33.219 -13.703 1 97.69 604 PHE B N 1
ATOM 9627 C CA . PHE B 1 604 ? 6.043 -33.312 -14.266 1 97.69 604 PHE B CA 1
ATOM 9628 C C . PHE B 1 604 ? 6.102 -33.812 -15.711 1 97.69 604 PHE B C 1
ATOM 9630 O O . PHE B 1 604 ? 6.48 -34.969 -15.969 1 97.69 604 PHE B O 1
ATOM 9637 N N . HIS B 1 605 ? 5.809 -33 -16.641 1 98.25 605 HIS B N 1
ATOM 9638 C CA . HIS B 1 605 ? 5.648 -33.469 -18 1 98.25 605 HIS B CA 1
ATOM 9639 C C . HIS B 1 605 ? 6.961 -33.375 -18.781 1 98.25 605 HIS B C 1
ATOM 9641 O O . HIS B 1 605 ? 7.816 -32.562 -18.453 1 98.25 605 HIS B O 1
ATOM 9647 N N . GLY B 1 606 ? 7.098 -34.25 -19.766 1 97.81 606 GLY B N 1
ATOM 9648 C CA . GLY B 1 606 ? 8.219 -34.281 -20.688 1 97.81 606 GLY B CA 1
ATOM 9649 C C . GLY B 1 606 ? 7.809 -34.469 -22.125 1 97.81 606 GLY B C 1
ATOM 9650 O O . GLY B 1 606 ? 6.645 -34.781 -22.406 1 97.81 606 GLY B O 1
ATOM 9651 N N . ALA B 1 607 ? 8.758 -34.25 -22.969 1 97.69 607 ALA B N 1
ATOM 9652 C CA . ALA B 1 607 ? 8.562 -34.438 -24.406 1 97.69 607 ALA B CA 1
ATOM 9653 C C . ALA B 1 607 ? 9.891 -34.688 -25.109 1 97.69 607 ALA B C 1
ATOM 9655 O O . ALA B 1 607 ? 10.945 -34.281 -24.641 1 97.69 607 ALA B O 1
ATOM 9656 N N . TYR B 1 608 ? 9.781 -35.438 -26.172 1 97.56 608 TYR B N 1
ATOM 9657 C CA . TYR B 1 608 ? 10.93 -35.625 -27.047 1 97.56 608 TYR B CA 1
ATOM 9658 C C . TYR B 1 608 ? 10.906 -34.594 -28.203 1 97.56 608 TYR B C 1
ATOM 9660 O O . TYR B 1 608 ? 9.961 -34.562 -28.984 1 97.56 608 TYR B O 1
ATOM 9668 N N . MET B 1 609 ? 11.93 -33.812 -28.25 1 95.38 609 MET B N 1
ATOM 9669 C CA . MET B 1 609 ? 12.047 -32.75 -29.266 1 95.38 609 MET B CA 1
ATOM 9670 C C . MET B 1 609 ? 13.016 -33.188 -30.375 1 95.38 609 MET B C 1
ATOM 9672 O O . MET B 1 609 ? 14.172 -33.5 -30.094 1 95.38 609 MET B O 1
ATOM 9676 N N . HIS B 1 610 ? 12.555 -33.062 -31.578 1 90.06 610 HIS B N 1
ATOM 9677 C CA . HIS B 1 610 ? 13.375 -33.469 -32.719 1 90.06 610 HIS B CA 1
ATOM 9678 C C . HIS B 1 610 ? 14.406 -32.406 -33.062 1 90.06 610 HIS B C 1
ATOM 9680 O O . HIS B 1 610 ? 14.133 -31.219 -32.906 1 90.06 610 HIS B O 1
ATOM 9686 N N . ALA B 1 611 ? 15.562 -32.875 -33.438 1 77.44 611 ALA B N 1
ATOM 9687 C CA . ALA B 1 611 ? 16.594 -31.969 -33.906 1 77.44 611 ALA B CA 1
ATOM 9688 C C . ALA B 1 611 ? 16.188 -31.328 -35.25 1 77.44 611 ALA B C 1
ATOM 9690 O O . ALA B 1 611 ? 15.555 -31.969 -36.094 1 77.44 611 ALA B O 1
ATOM 9691 N N . SER B 1 612 ? 16.047 -29.969 -35.375 1 58.16 612 SER B N 1
ATOM 9692 C CA . SER B 1 612 ? 15.75 -29.312 -36.656 1 58.16 612 SER B CA 1
ATOM 9693 C C . SER B 1 612 ? 16.797 -29.656 -37.719 1 58.16 612 SER B C 1
ATOM 9695 O O . SER B 1 612 ? 17.953 -29.922 -37.375 1 58.16 612 SER B O 1
#

Sequence (1224 aa):
MATSCSYYAFPLMISCTAESRPPRFGLPKPSTSSSSSAACKVMKLIPYHRQISTIMDLPIKEIAGKLLEALVDHVFEFVDQPYLPSQSNFAPVDEIGEPVRATLVHGSIPHDLPEGVYIRTGSNPLHGVQKSAVSIFGKSSHVWVEGEGMIHALYFNKDSSDGGWTTFYNNKYVSTDTFELEKEKKKPVFLPATEGDPPAVLSAFLLNLMRFGVANKNMSNTNVFEHAGKHYTISENDVAPYEIDIRNLETIGTWDEIADSWNRPFTSHPKKAPRTGELVTIGIDAKNPYLVLGVISADGKKLIHKVDLRFKRSILCHEMGVTQRYNIIPDFPTIIDLNRLLRGGSLIRYEKEEYARIGVMPRYGEVDSVRWFEVKPCCAFHIINCYEEDDEVVVMGCRAQDSIIPGPDLGKDKLEWFSRGFKKVDSYDDHSNMEEGFLFARPYEWRLNMKTGQVKERYLVGLQFSMDFPIINHNFTGLKTKYAYTQLVHSHASSAAGMVKYGGLAKLCLQDNNVQFLEGTQNGEGSGEEYRKIEYHMFPENTFCTGASFVAKQGSVDEDDGWLITFVHNEDTNTSEVYIVDAKKISSEAVAKIRLPCRVPYGFHGAYMHASMATSCSYYAFPLMISCTAESRPPRFGLPKPSTSSSSSAACKVMKLIPYHRQISTIMDLPIKEIAGKLLEALVDHVFEFVDQPYLPSQSNFAPVDEIGEPVRATLVHGSIPHDLPEGVYIRTGSNPLHGVQKSAVSIFGKSSHVWVEGEGMIHALYFNKDSSDGGWTTFYNNKYVSTDTFELEKEKKKPVFLPATEGDPPAVLSAFLLNLMRFGVANKNMSNTNVFEHAGKHYTISENDVAPYEIDIRNLETIGTWDEIADSWNRPFTSHPKKAPRTGELVTIGIDAKNPYLVLGVISADGKKLIHKVDLRFKRSILCHEMGVTQRYNIIPDFPTIIDLNRLLRGGSLIRYEKEEYARIGVMPRYGEVDSVRWFEVKPCCAFHIINCYEEDDEVVVMGCRAQDSIIPGPDLGKDKLEWFSRGFKKVDSYDDHSNMEEGFLFARPYEWRLNMKTGQVKERYLVGLQFSMDFPIINHNFTGLKTKYAYTQLVHSHASSAAGMVKYGGLAKLCLQDNNVQFLEGTQNGEGSGEEYRKIEYHMFPENTFCTGASFVAKQGSVDEDDGWLITFVHNEDTNTSEVYIVDAKKISSEAVAKIRLPCRVPYGFHGAYMHAS

Foldseek 3Di:
DDPDDDDPPPDDDDDDDDDDDDDDVPDPDDPDDPPPPPPPPPPPPPPCPVVVVPPDDPVNLVVVLVVLLVVCPVFKDKDFDDADLLQVLQWADDWPQDWDWWFFDDFADDLLFFWFKWKAKFAHAPLTGWIWMQGPQWIATDFSRDHAMKMKMKGWDADPPPRGTTIIIGMDTADDPVNVVCVVVVHDRQHHQAFAWLSSNVVSQVSCCSNPVGRDDFRLGFAWDDALRWIWGFDQQDLFTWTADSVGRYTPGGLVLCSVVSVAGWARDWAQAAPQQKTKIWHADQDPLGIKIWIAHRNRRDTPAIASLNDPFHADARDWAAANFWTKGWDAQQGQHPVCSVVTWGRTAHDQPDWTWMWIAGPRGYSVRIDIATDHHWDFRFWQAWYDDDQKIKTKTKTFLGDVPRADISCPPLLQRLLQCLAQDLDPPVDSDDSGVRVQIFIKMWIAGNPPRDIDIDTQADRPFRWHDKEFQSSQHNHDDQKIKTFTWPSNSCSNRSHTFGFWMKMWGRDPVAWDQDPDPPPPPSPPDTHTDMDIGGHDPQKTWEAKYWGARPPDPDGQRTWIWIWMARSVVRWIWIFIARSVCRNDGTNIIITHPHRNRHGHHMDIGHDD/DCPPPDDDDPPPPPDDDDDDDDPPVDDDDPPDPPPPPVPPPPPPPPPCVVVVVPPDDPVNLVVVLVVLLVVCPVFKDKDFDDADLLQVLQWADDWPQDWDWWFFDDFADDLLFFWFKWKAKFAHAPLTGWIWMQGPQWIATDFSRDHAMKMKMKGWDADPPPRGTTIIIGMDTADDPVNVVCVVVVHDRQHHQAFAWLSSNVVSQVSCCSNPVGRDDFRLGFAWDDALRWIWGFDQQDLFTWTADSVGRYTPGGLVLCSVVSVAGWARDWAQAAPQQKTKIWHADQDPLGIKIWIAHRNRRDTPAIASLNDPFHADARDWAAANFWTKGWDAQQGQYVVCSVVGWHRTAHDQPDWTWMWIAGPRGYNVRIDIATDHHWDFRFWQAWYDDDQKIKTKTKTFLGDVPRADISCPPLLQRLLQCLAADLDPPVPSDDSGVRVQIFIKMWIAGNVPRDIDIDTQDDRPFRWHDKEFQSSQHNHDDQKIKTFTWPSNSCSNRSHTFGFWMKMWGRDPVAWDQDPDPPPPPSDPDTHTDMAIGGHDPQKTWEAKYWGARPPDPDGQRTWIWIWMARSVVRWIWIFIARSVCRNDGTNIIITHPHRNRHGHHMYIGHDD

Solvent-accessible surface area (backbone atoms only — not comparable to full-atom values): 65003 Å² total; per-residue (Å²): 133,93,81,70,87,82,87,77,72,72,84,78,87,81,77,81,88,82,85,88,79,92,68,86,77,79,64,80,76,84,75,82,77,72,79,72,71,77,65,75,70,65,73,67,63,67,83,45,69,69,59,50,71,74,62,57,48,74,69,48,51,53,48,49,51,51,49,50,50,52,52,47,61,71,51,40,43,79,39,80,49,80,77,50,81,71,33,56,55,56,43,47,78,77,68,69,81,58,74,39,72,34,44,78,75,40,76,52,77,61,85,64,57,70,52,24,34,42,37,30,22,9,40,30,30,84,80,57,47,53,42,29,30,41,40,95,49,36,39,12,21,55,49,87,79,54,34,35,7,31,38,40,37,41,36,42,40,72,37,85,85,80,69,43,78,47,38,32,33,42,43,32,61,51,73,33,73,50,44,51,51,33,60,73,67,70,47,92,76,78,47,31,44,64,32,20,37,28,59,18,16,52,50,21,28,50,51,23,30,74,73,70,52,42,46,65,72,48,31,39,16,42,21,52,49,74,56,63,90,40,37,32,31,18,17,57,75,20,51,47,40,33,30,39,40,88,90,77,48,46,57,75,43,62,46,62,68,40,29,74,78,65,65,40,23,31,42,46,42,59,38,61,35,45,97,68,50,25,34,38,41,39,23,53,32,74,51,88,73,14,34,32,40,34,32,28,39,42,72,56,61,41,72,76,43,75,43,64,58,73,49,94,60,22,42,71,65,50,42,60,45,36,21,72,61,30,36,34,43,60,44,45,32,35,29,36,33,60,68,43,22,76,73,64,36,48,40,53,44,65,41,80,89,44,71,19,34,39,30,43,22,47,71,86,49,53,61,87,52,46,45,75,36,75,48,80,61,42,30,60,57,46,61,55,47,19,18,67,53,93,63,25,42,38,39,29,25,26,38,15,75,38,48,75,70,73,48,46,74,42,56,50,62,44,57,61,53,34,19,34,21,32,31,77,55,90,64,76,74,77,56,93,74,52,82,50,17,31,51,44,17,32,49,28,38,40,37,37,27,74,81,80,61,49,69,47,70,48,62,42,51,74,70,85,54,34,31,41,77,53,35,45,53,71,90,36,44,17,36,80,63,52,57,36,31,30,34,25,46,31,33,68,62,11,20,71,38,36,45,89,40,21,34,28,36,36,40,40,36,60,43,82,86,38,60,31,69,72,74,67,63,77,80,66,72,59,58,94,62,68,19,39,35,72,46,48,30,74,51,61,86,67,22,35,46,36,26,56,26,56,44,69,33,76,88,54,82,54,78,53,45,35,30,34,38,28,43,33,34,31,66,86,75,64,43,19,31,38,39,32,29,38,48,76,48,40,65,48,72,57,40,19,34,31,38,47,87,52,75,64,51,57,48,38,33,25,36,70,41,69,61,129,134,90,74,82,76,79,82,81,83,73,81,70,84,73,81,92,83,85,86,83,87,83,64,71,81,80,68,77,78,82,73,80,77,71,79,71,72,76,64,77,70,64,74,68,62,67,82,46,69,69,59,50,72,74,63,58,48,74,68,48,51,53,48,48,49,53,49,50,48,51,49,47,60,71,52,40,44,78,38,79,49,79,77,50,82,71,33,57,56,55,46,47,78,78,68,68,80,60,73,38,71,34,42,78,75,41,77,53,77,63,86,64,56,71,53,24,35,41,36,30,22,10,40,30,32,84,79,59,46,52,43,29,31,41,39,96,50,35,38,11,22,53,50,88,80,54,35,36,8,30,40,40,37,42,35,43,41,72,37,86,85,78,69,44,80,48,38,33,32,41,42,33,62,51,73,32,74,51,46,50,49,32,61,73,66,72,44,91,75,78,45,31,43,64,32,19,36,28,57,16,17,52,50,20,28,52,51,24,30,73,73,69,53,42,45,67,73,50,31,39,16,42,21,52,51,74,56,62,89,40,37,30,31,19,18,57,75,19,52,49,40,33,30,39,40,88,88,76,49,45,57,74,43,61,47,62,69,40,28,74,79,65,66,40,23,30,41,45,42,59,40,62,34,46,96,68,50,26,36,38,40,40,24,54,32,75,51,88,73,12,35,32,39,36,33,28,38,42,73,56,62,41,72,76,43,76,44,65,58,72,50,92,60,21,43,73,63,49,41,58,43,35,20,73,60,31,36,34,43,61,44,46,31,34,30,37,33,61,68,41,22,76,71,63,35,47,40,55,44,64,42,78,88,44,70,17,34,39,30,44,22,46,70,87,50,55,61,86,52,46,46,75,34,75,49,80,61,42,28,59,57,47,61,58,48,19,19,68,53,91,64,24,42,37,40,30,25,26,38,14,75,39,50,74,73,71,47,46,76,42,56,50,62,44,58,61,52,34,20,33,20,33,31,77,53,89,66,76,75,77,57,93,75,52,82,53,18,32,51,43,18,32,49,26,39,39,37,37,29,75,81,80,60,48,70,49,71,49,61,40,52,74,69,84,54,32,32,41,77,55,33,45,51,71,91,37,44,18,37,80,62,53,56,38,32,29,34,25,46,30,32,66,62,11,20,71,38,35,46,89,41,20,32,29,37,34,40,39,37,62,42,84,85,38,59,32,69,78,76,67,65,76,79,69,72,65,59,96,61,68,19,40,35,72,48,49,30,75,51,60,87,67,22,34,48,36,25,56,26,56,45,70,34,78,89,55,82,54,77,53,45,33,30,35,36,28,43,34,35,30,66,86,76,64,43,20,32,38,39,33,30,38,50,76,48,42,66,47,70,56,40,19,35,31,39,47,86,52,75,63,51,58,48,37,32,25,36,68,42,70,61,132

InterPro domains:
  IPR004294 Carotenoid oxygenase [PF03055] (90-609)
  IPR004294 Carotenoid oxygenase [PTHR10543] (93-609)

Nearest PDB structures (foldseek):
  3npe-assembly1_A  TM=8.235E-01  e=3.589E-38  Zea mays
  6ojw-assembly1_A  TM=8.284E-01  e=3.137E-33  Sphingomonas paucimobilis
  6c7k-assembly2_B  TM=8.123E-01  e=7.294E-31  Synechocystis sp. PCC 6803 substr. Kazusa
  6c7o-assembly2_B  TM=8.011E-01  e=3.821E-30  Synechocystis sp. PCC 6803 substr. Kazusa
  6c7p-assembly1_B  TM=8.163E-01  e=8.072E-30  Synechocystis sp. PCC 6803 substr. Kazusa

pLDDT: mean 86.46, std 22.5, range [15.09, 98.81]

Radius of gyration: 42.28 Å; Cα contacts (8 Å, |Δi|>4): 2972; chains: 2; bounding box: 90×123×85 Å